Protein 4F8Y (pdb70)

CATH classification: 3.40.50.360

Structure (mmCIF, N/CA/C/O backbone):
data_4F8Y
#
_entry.id   4F8Y
#
_cell.length_a   50.614
_cell.length_b   79.413
_cell.length_c   106.502
_cell.angle_alpha   90.00
_cell.angle_beta   90.08
_cell.angle_gamma   90.00
#
_symmetry.space_group_name_H-M   'P 1 21 1'
#
loop_
_entity.id
_entity.type
_entity.pdbx_description
1 polymer 'NADPH Quinone Oxidoreductase'
2 non-polymer 'FLAVIN-ADENINE DINUCLEOTIDE'
3 non-polymer MENADIONE
4 water water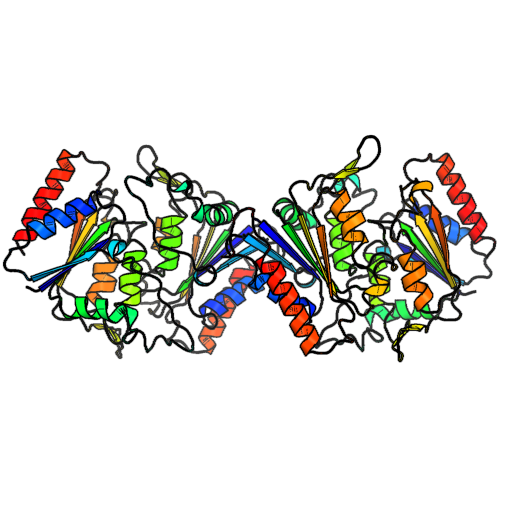
#
loop_
_atom_site.group_PDB
_atom_site.id
_atom_site.type_symbol
_atom_site.label_atom_id
_atom_site.label_alt_id
_atom_site.label_comp_id
_atom_site.label_asym_id
_atom_site.label_entity_id
_atom_site.label_seq_id
_atom_site.pdbx_PDB_ins_code
_atom_site.Cartn_x
_atom_site.Cartn_y
_atom_site.Cartn_z
_atom_site.occupancy
_atom_site.B_iso_or_equiv
_atom_site.auth_seq_id
_atom_site.auth_comp_id
_atom_site.auth_asym_id
_atom_site.auth_atom_id
_atom_site.pdbx_PDB_model_num
ATOM 1 N N . MET A 1 1 ? 17.183 11.247 37.068 1.00 19.86 1 MET A N 1
ATOM 2 C CA . MET A 1 1 ? 17.738 10.544 35.919 1.00 20.77 1 MET A CA 1
ATOM 3 C C . MET A 1 1 ? 16.901 10.795 34.667 1.00 18.31 1 MET A C 1
ATOM 4 O O . MET A 1 1 ? 15.772 11.276 34.754 1.00 17.31 1 MET A O 1
ATOM 9 N N . LYS A 1 2 ? 17.466 10.462 33.508 1.00 18.69 2 LYS A N 1
ATOM 10 C CA . LYS A 1 2 ? 16.839 10.728 32.219 1.00 15.08 2 LYS A CA 1
ATOM 11 C C . LYS A 1 2 ? 16.100 9.488 31.706 1.00 15.85 2 LYS A C 1
ATOM 12 O O . LYS A 1 2 ? 16.698 8.428 31.536 1.00 15.53 2 LYS A O 1
ATOM 18 N N . ILE A 1 3 ? 14.794 9.620 31.485 1.00 13.64 3 ILE A N 1
ATOM 19 C CA . ILE A 1 3 ? 13.964 8.484 31.098 1.00 13.83 3 ILE A CA 1
ATOM 20 C C . ILE A 1 3 ? 13.372 8.680 29.713 1.00 14.89 3 ILE A C 1
ATOM 21 O O . ILE A 1 3 ? 12.659 9.652 29.469 1.00 14.58 3 ILE A O 1
ATOM 26 N N . LEU A 1 4 ? 13.671 7.760 28.803 1.00 13.40 4 LEU A N 1
ATOM 27 C CA . LEU A 1 4 ? 13.050 7.791 27.488 1.00 13.70 4 LEU A CA 1
ATOM 28 C C . LEU A 1 4 ? 11.993 6.690 27.397 1.00 12.82 4 LEU A C 1
ATOM 29 O O . LEU A 1 4 ? 12.313 5.503 27.492 1.00 14.46 4 LEU A O 1
ATOM 34 N N . ILE A 1 5 ? 10.734 7.090 27.242 1.00 13.01 5 ILE A N 1
ATOM 35 C CA . ILE A 1 5 ? 9.655 6.141 26.988 1.00 12.75 5 ILE A CA 1
ATOM 36 C C . ILE A 1 5 ? 9.509 6.017 25.479 1.00 12.68 5 ILE A C 1
ATOM 37 O O . ILE A 1 5 ? 9.203 7.002 24.807 1.00 14.26 5 ILE A O 1
ATOM 42 N N . VAL A 1 6 ? 9.740 4.825 24.937 1.00 12.36 6 VAL A N 1
ATOM 43 C CA . VAL A 1 6 ? 9.440 4.566 23.530 1.00 12.82 6 VAL A CA 1
ATOM 44 C C . VAL A 1 6 ? 8.075 3.875 23.443 1.00 12.18 6 VAL A C 1
ATOM 45 O O . VAL A 1 6 ? 7.909 2.752 23.914 1.00 11.15 6 VAL A O 1
ATOM 49 N N . TYR A 1 7 ? 7.105 4.567 22.848 1.00 11.03 7 TYR A N 1
ATOM 50 C CA . TYR A 1 7 ? 5.709 4.130 22.846 1.00 12.23 7 TYR A CA 1
ATOM 51 C C . TYR A 1 7 ? 5.225 3.764 21.431 1.00 12.28 7 TYR A C 1
ATOM 52 O O . TYR A 1 7 ? 5.462 4.494 20.458 1.00 12.11 7 TYR A O 1
ATOM 61 N N . THR A 1 8 ? 4.545 2.628 21.332 1.00 11.34 8 THR A N 1
ATOM 62 C CA . THR A 1 8 ? 4.197 2.052 20.046 1.00 12.13 8 THR A CA 1
ATOM 63 C C . THR A 1 8 ? 2.740 1.604 20.023 1.00 11.98 8 THR A C 1
ATOM 64 O O . THR A 1 8 ? 2.404 0.537 20.531 1.00 12.27 8 THR A O 1
ATOM 68 N N . HIS A 1 9 ? 1.880 2.430 19.442 1.00 11.53 9 HIS A N 1
ATOM 69 C CA . HIS A 1 9 ? 0.520 2.018 19.148 1.00 11.58 9 HIS A CA 1
ATOM 70 C C . HIS A 1 9 ? -0.130 3.000 18.197 1.00 13.22 9 HIS A C 1
ATOM 71 O O . HIS A 1 9 ? 0.006 4.203 18.366 1.00 14.60 9 HIS A O 1
ATOM 78 N N . PRO A 1 10 ? -0.832 2.491 17.177 1.00 14.96 10 PRO A N 1
ATOM 79 C CA . PRO A 1 10 ? -1.405 3.393 16.174 1.00 16.20 10 PRO A CA 1
ATOM 80 C C . PRO A 1 10 ? -2.636 4.148 16.684 1.00 18.43 10 PRO A C 1
ATOM 81 O O . PRO A 1 10 ? -3.026 5.140 16.064 1.00 19.68 10 PRO A O 1
ATOM 85 N N . ASN A 1 11 ? -3.217 3.687 17.792 1.00 17.28 11 ASN A N 1
ATOM 86 C CA . ASN A 1 11 ? -4.479 4.219 18.317 1.00 17.64 11 ASN A CA 1
ATOM 87 C C . ASN A 1 11 ? -4.310 5.081 19.569 1.00 18.64 11 ASN A C 1
ATOM 88 O O . ASN A 1 11 ? -4.010 4.565 20.651 1.00 18.27 11 ASN A O 1
ATOM 93 N N . PRO A 1 12 ? -4.525 6.402 19.431 1.00 19.65 12 PRO A N 1
ATOM 94 C CA . PRO A 1 12 ? -4.318 7.327 20.548 1.00 17.95 12 PRO A CA 1
ATOM 95 C C . PRO A 1 12 ? -5.299 7.057 21.675 1.00 18.41 12 PRO A C 1
ATOM 96 O O . PRO A 1 12 ? -5.069 7.511 22.793 1.00 21.09 12 PRO A O 1
ATOM 100 N N . THR A 1 13 ? -6.374 6.327 21.389 1.00 18.85 13 THR A N 1
ATOM 101 C CA . THR A 1 13 ? -7.343 5.961 22.426 1.00 18.81 13 THR A CA 1
ATOM 102 C C . THR A 1 13 ? -7.265 4.472 22.825 1.00 18.76 13 THR A C 1
ATOM 103 O O . THR A 1 13 ? -8.199 3.918 23.412 1.00 17.24 13 THR A O 1
ATOM 107 N N . SER A 1 14 ? -6.129 3.843 22.524 1.00 16.26 14 SER A N 1
ATOM 108 C CA . SER A 1 14 ? -5.906 2.438 22.849 1.00 15.85 14 SER A CA 1
ATOM 109 C C . SER A 1 14 ? -5.620 2.244 24.336 1.00 15.48 14 SER A C 1
ATOM 110 O O . SER A 1 14 ? -5.325 3.203 25.055 1.00 15.79 14 SER A O 1
ATOM 113 N N . PHE A 1 15 ? -5.715 0.999 24.791 1.00 14.38 15 PHE A N 1
ATOM 114 C CA . PHE A 1 15 ? -5.331 0.657 26.147 1.00 14.88 15 PHE A CA 1
ATOM 115 C C . PHE A 1 15 ? -3.859 1.013 26.347 1.00 16.39 15 PHE A C 1
ATOM 116 O O . PHE A 1 15 ? -3.485 1.566 27.383 1.00 15.52 15 PHE A O 1
ATOM 124 N N . ASN A 1 16 ? -3.034 0.713 25.343 1.00 16.36 16 ASN A N 1
ATOM 125 C CA . ASN A 1 16 ? -1.606 1.042 25.399 1.00 16.05 16 ASN A CA 1
ATOM 126 C C . ASN A 1 16 ? -1.374 2.520 25.651 1.00 13.96 16 ASN A C 1
ATOM 127 O O . ASN A 1 16 ? -0.476 2.892 26.401 1.00 14.06 16 ASN A O 1
ATOM 132 N N . ALA A 1 17 ? -2.188 3.358 25.015 1.00 15.09 17 ALA A N 1
ATOM 133 C CA . ALA A 1 17 ? -2.162 4.802 25.262 1.00 16.99 17 ALA A CA 1
ATOM 134 C C . ALA A 1 17 ? -2.454 5.134 26.732 1.00 15.95 17 ALA A C 1
ATOM 135 O O . ALA A 1 17 ? -1.897 6.086 27.287 1.00 13.76 17 ALA A O 1
ATOM 137 N N . GLU A 1 18 ? -3.332 4.348 27.353 1.00 16.14 18 GLU A N 1
ATOM 138 C CA . GLU A 1 18 ? -3.652 4.523 28.767 1.00 16.02 18 GLU A CA 1
ATOM 139 C C . GLU A 1 18 ? -2.474 4.106 29.659 1.00 16.14 18 GLU A C 1
ATOM 140 O O . GLU A 1 18 ? -2.223 4.724 30.697 1.00 16.29 18 GLU A O 1
ATOM 146 N N . ILE A 1 19 ? -1.760 3.058 29.252 1.00 14.95 19 ILE A N 1
ATOM 147 C CA . ILE A 1 19 ? -0.544 2.636 29.940 1.00 12.80 19 ILE A CA 1
ATOM 148 C C . ILE A 1 19 ? 0.523 3.725 29.882 1.00 14.56 19 ILE A C 1
ATOM 149 O O . ILE A 1 19 ? 1.161 4.025 30.893 1.00 13.84 19 ILE A O 1
ATOM 154 N N . LEU A 1 20 ? 0.708 4.316 28.699 1.00 14.71 20 LEU A N 1
ATOM 155 C CA . LEU A 1 20 ? 1.622 5.444 28.517 1.00 12.49 20 LEU A CA 1
ATOM 156 C C . LEU A 1 20 ? 1.283 6.571 29.474 1.00 13.63 20 LEU A C 1
ATOM 157 O O . LEU A 1 20 ? 2.155 7.113 30.152 1.00 14.95 20 LEU A O 1
ATOM 162 N N . LYS A 1 21 ? 0.003 6.921 29.520 1.00 14.45 21 LYS A N 1
ATOM 163 C CA . LYS A 1 21 ? -0.491 7.976 30.396 1.00 15.26 21 LYS A CA 1
ATOM 164 C C . LYS A 1 21 ? -0.174 7.673 31.874 1.00 15.60 21 LYS A C 1
ATOM 165 O O . LYS A 1 21 ? 0.261 8.553 32.613 1.00 15.31 21 LYS A O 1
ATOM 169 N N . GLN A 1 22 ? -0.387 6.424 32.289 1.00 15.26 22 GLN A N 1
ATOM 170 C CA . GLN A 1 22 ? -0.061 5.981 33.642 1.00 14.55 22 GLN A CA 1
ATOM 171 C C . GLN A 1 22 ? 1.427 6.129 33.969 1.00 14.58 22 GLN A C 1
ATOM 172 O O . GLN A 1 22 ? 1.797 6.502 35.086 1.00 14.96 22 GLN A O 1
ATOM 178 N N . VAL A 1 23 ? 2.278 5.815 32.999 1.00 14.48 23 VAL A N 1
ATOM 179 C CA . VAL A 1 23 ? 3.723 5.927 33.178 1.00 14.40 23 VAL A CA 1
ATOM 180 C C . VAL A 1 23 ? 4.166 7.395 33.263 1.00 14.80 23 VAL A C 1
ATOM 181 O O . VAL A 1 23 ? 4.855 7.802 34.209 1.00 12.63 23 VAL A O 1
ATOM 185 N N . GLN A 1 24 ? 3.752 8.188 32.280 1.00 15.06 24 GLN A N 1
ATOM 186 C CA . GLN A 1 24 ? 4.102 9.598 32.247 1.00 13.06 24 GLN A CA 1
ATOM 187 C C . GLN A 1 24 ? 3.640 10.285 33.521 1.00 14.90 24 GLN A C 1
ATOM 188 O O . GLN A 1 24 ? 4.388 11.058 34.123 1.00 14.07 24 GLN A O 1
ATOM 194 N N . THR A 1 25 ? 2.416 9.993 33.956 1.00 14.20 25 THR A N 1
ATOM 195 C CA . THR A 1 25 ? 1.878 10.707 35.113 1.00 15.14 25 THR A CA 1
ATOM 196 C C . THR A 1 25 ? 2.484 10.297 36.463 1.00 14.21 25 THR A C 1
ATOM 197 O O . THR A 1 25 ? 2.501 11.096 37.392 1.00 14.92 25 THR A O 1
ATOM 201 N N . ASN A 1 26 ? 3.011 9.076 36.556 1.00 15.53 26 ASN A N 1
ATOM 202 C CA . ASN A 1 26 ? 3.510 8.535 37.831 1.00 14.57 26 ASN A CA 1
ATOM 203 C C . ASN A 1 26 ? 5.033 8.503 38.005 1.00 14.28 26 ASN A C 1
ATOM 204 O O . ASN A 1 26 ? 5.539 8.030 39.025 1.00 13.52 26 ASN A O 1
ATOM 209 N N . LEU A 1 27 ? 5.756 9.018 37.019 1.00 12.90 27 LEU A N 1
ATOM 210 C CA . LEU A 1 27 ? 7.207 9.122 37.126 1.00 14.41 27 LEU A CA 1
ATOM 211 C C . LEU A 1 27 ? 7.567 10.268 38.058 1.00 13.69 27 LEU A C 1
ATOM 212 O O . LEU A 1 27 ? 6.962 11.337 37.993 1.00 13.27 27 LEU A O 1
ATOM 217 N N . SER A 1 28 ? 8.541 10.038 38.934 1.00 13.47 28 SER A N 1
ATOM 218 C CA . SER A 1 28 ? 8.957 11.062 39.886 1.00 13.64 28 SER A CA 1
ATOM 219 C C . SER A 1 28 ? 9.412 12.328 39.159 1.00 14.37 28 SER A C 1
ATOM 220 O O . SER A 1 28 ? 10.028 12.246 38.093 1.00 12.90 28 SER A O 1
ATOM 223 N N . LYS A 1 29 ? 9.109 13.488 39.746 1.00 13.95 29 LYS A N 1
ATOM 224 C CA . LYS A 1 29 ? 9.442 14.786 39.159 1.00 13.30 29 LYS A CA 1
ATOM 225 C C . LYS A 1 29 ? 10.933 15.121 39.214 1.00 14.69 29 LYS A C 1
ATOM 226 O O . LYS A 1 29 ? 11.363 16.136 38.663 1.00 14.01 29 LYS A O 1
ATOM 232 N N . GLU A 1 30 ? 11.717 14.284 39.887 1.00 13.66 30 GLU A N 1
ATOM 233 C CA . GLU A 1 30 ? 13.167 14.448 39.879 1.00 14.35 30 GLU A CA 1
ATOM 234 C C . GLU A 1 30 ? 13.739 13.960 38.551 1.00 15.21 30 GLU A C 1
ATOM 235 O O . GLU A 1 30 ? 14.854 14.335 38.155 1.00 13.33 30 GLU A O 1
ATOM 241 N N . HIS A 1 31 ? 12.965 13.119 37.869 1.00 13.23 31 HIS A N 1
ATOM 242 C CA . HIS A 1 31 ? 13.372 12.578 36.582 1.00 14.24 31 HIS A CA 1
ATOM 243 C C . HIS A 1 31 ? 13.088 13.583 35.461 1.00 15.06 31 HIS A C 1
ATOM 244 O O . HIS A 1 31 ? 12.135 14.373 35.546 1.00 13.68 31 HIS A O 1
ATOM 251 N N . THR A 1 32 ? 13.933 13.562 34.429 1.00 14.25 32 THR A N 1
ATOM 252 C CA . THR A 1 32 ? 13.674 14.281 33.176 1.00 14.33 32 THR A CA 1
ATOM 253 C C . THR A 1 32 ? 13.161 13.259 32.164 1.00 13.28 32 THR A C 1
ATOM 254 O O . THR A 1 32 ? 13.893 12.362 31.774 1.00 13.76 32 THR A O 1
ATOM 258 N N . VAL A 1 33 ? 11.904 13.377 31.754 1.00 12.49 33 VAL A N 1
ATOM 259 C CA . VAL A 1 33 ? 11.274 12.329 30.952 1.00 14.32 33 VAL A CA 1
ATOM 260 C C . VAL A 1 33 ? 10.952 12.797 29.531 1.00 16.34 33 VAL A C 1
ATOM 261 O O . VAL A 1 33 ? 10.342 13.844 29.336 1.00 16.82 33 VAL A O 1
ATOM 265 N N . SER A 1 34 ? 11.362 12.019 28.536 1.00 14.86 34 SER A N 1
ATOM 266 C CA . SER A 1 34 ? 10.989 12.315 27.156 1.00 16.03 34 SER A CA 1
ATOM 267 C C . SER A 1 34 ? 10.290 11.120 26.478 1.00 17.21 34 SER A C 1
ATOM 268 O O . SER A 1 34 ? 10.755 9.976 26.550 1.00 17.14 34 SER A O 1
ATOM 271 N N . THR A 1 35 ? 9.152 11.399 25.847 1.00 15.60 35 THR A N 1
ATOM 272 C CA . THR A 1 35 ? 8.356 10.368 25.191 1.00 15.97 35 THR A CA 1
ATOM 273 C C . THR A 1 35 ? 8.582 10.375 23.672 1.00 15.84 35 THR A C 1
ATOM 274 O O . THR A 1 35 ? 8.526 11.424 23.016 1.00 14.47 35 THR A O 1
ATOM 278 N N . LEU A 1 36 ? 8.857 9.198 23.127 1.00 13.03 36 LEU A N 1
ATOM 279 C CA . LEU A 1 36 ? 8.997 9.031 21.694 1.00 13.53 36 LEU A CA 1
ATOM 280 C C . LEU A 1 36 ? 7.812 8.204 21.172 1.00 13.91 36 LEU A C 1
ATOM 281 O O . LEU A 1 36 ? 7.774 6.974 21.287 1.00 13.89 36 LEU A O 1
ATOM 286 N N . ASP A 1 37 ? 6.822 8.902 20.635 1.00 12.40 37 ASP A N 1
ATOM 287 C CA . ASP A 1 37 ? 5.677 8.258 20.019 1.00 12.95 37 ASP A CA 1
ATOM 288 C C . ASP A 1 37 ? 6.058 7.948 18.567 1.00 14.53 37 ASP A C 1
ATOM 289 O O . ASP A 1 37 ? 6.004 8.825 17.690 1.00 14.36 37 ASP A O 1
ATOM 294 N N . LEU A 1 38 ? 6.482 6.711 18.318 1.00 14.57 38 LEU A N 1
ATOM 295 C CA . LEU A 1 38 ? 6.948 6.333 16.985 1.00 14.58 38 LEU A CA 1
ATOM 296 C C . LEU A 1 38 ? 5.875 6.587 15.913 1.00 14.58 38 LEU A C 1
ATOM 297 O O . LEU A 1 38 ? 6.185 7.025 14.800 1.00 13.85 38 LEU A O 1
ATOM 302 N N . TYR A 1 39 ? 4.614 6.325 16.254 1.00 14.38 39 TYR A N 1
ATOM 303 C CA . TYR A 1 39 ? 3.510 6.521 15.313 1.00 13.84 39 TYR A CA 1
ATOM 304 C C . TYR A 1 39 ? 3.223 7.998 15.044 1.00 14.29 39 TYR A C 1
ATOM 305 O O . TYR A 1 39 ? 2.975 8.398 13.906 1.00 15.84 39 TYR A O 1
ATOM 314 N N . ALA A 1 40 ? 3.253 8.801 16.100 1.00 14.84 40 ALA A N 1
ATOM 315 C CA . ALA A 1 40 ? 3.104 10.250 15.988 1.00 16.15 40 ALA A CA 1
ATOM 316 C C . ALA A 1 40 ? 4.284 10.886 15.261 1.00 15.64 40 ALA A C 1
ATOM 317 O O . ALA A 1 40 ? 4.135 11.943 14.650 1.00 16.04 40 ALA A O 1
ATOM 319 N N . GLU A 1 41 ? 5.449 10.238 15.331 1.00 15.68 41 GLU A N 1
ATOM 320 C CA . GLU A 1 41 ? 6.663 10.710 14.660 1.00 16.34 41 GLU A CA 1
ATOM 321 C C . GLU A 1 41 ? 6.686 10.330 13.184 1.00 17.12 41 GLU A C 1
ATOM 322 O O . GLU A 1 41 ? 7.551 10.793 12.436 1.00 16.74 41 GLU A O 1
ATOM 328 N N . HIS A 1 42 ? 5.727 9.501 12.774 1.00 15.37 42 HIS A N 1
ATOM 329 C CA . HIS A 1 42 ? 5.701 8.925 11.429 1.00 14.88 42 HIS A CA 1
ATOM 330 C C . HIS A 1 42 ? 7.029 8.220 11.150 1.00 16.60 42 HIS A C 1
ATOM 331 O O . HIS A 1 42 ? 7.573 8.300 10.037 1.00 16.90 42 HIS A O 1
ATOM 338 N N . PHE A 1 43 ? 7.551 7.537 12.167 1.00 14.82 43 PHE A N 1
ATOM 339 C CA . PHE A 1 43 ? 8.836 6.853 12.062 1.00 14.30 43 PH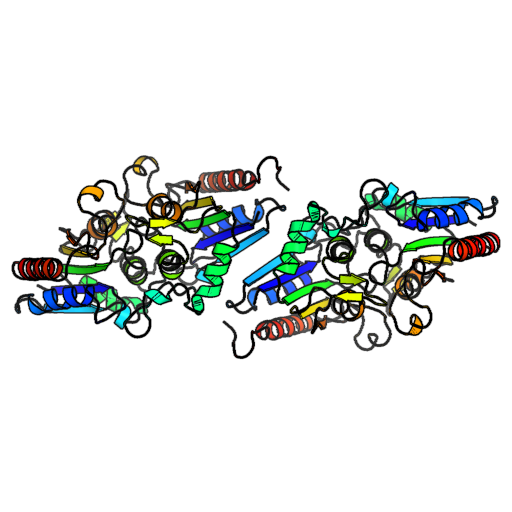E A CA 1
ATOM 340 C C . PHE A 1 43 ? 8.857 5.870 10.892 1.00 15.28 43 PHE A C 1
ATOM 341 O O . PHE A 1 43 ? 7.945 5.051 10.725 1.00 14.29 43 PHE A O 1
ATOM 349 N N . ASP A 1 44 ? 9.904 5.986 10.078 1.00 16.50 44 ASP A N 1
ATOM 350 C CA . ASP A 1 44 ? 10.156 5.083 8.961 1.00 13.83 44 ASP A CA 1
ATOM 351 C C . ASP A 1 44 ? 11.028 3.922 9.449 1.00 13.58 44 ASP A C 1
ATOM 352 O O . ASP A 1 44 ? 12.234 4.096 9.653 1.00 12.35 44 ASP A O 1
ATOM 357 N N . PRO A 1 45 ? 10.419 2.733 9.639 1.00 12.23 45 PRO A N 1
ATOM 358 C CA . PRO A 1 45 ? 11.127 1.588 10.212 1.00 11.96 45 PRO A CA 1
ATOM 359 C C . PRO A 1 45 ? 11.936 0.780 9.194 1.00 12.16 45 PRO A C 1
ATOM 360 O O . PRO A 1 45 ? 12.484 -0.256 9.572 1.00 11.09 45 PRO A O 1
ATOM 364 N N . VAL A 1 46 ? 12.015 1.234 7.942 1.00 12.61 46 VAL A N 1
ATOM 365 C CA . VAL A 1 46 ? 12.684 0.458 6.882 1.00 13.06 46 VAL A CA 1
ATOM 366 C C . VAL A 1 46 ? 14.185 0.770 6.741 1.00 11.67 46 VAL A C 1
ATOM 367 O O . VAL A 1 46 ? 14.567 1.790 6.178 1.00 12.04 46 VAL A O 1
ATOM 371 N N . LEU A 1 47 ? 15.021 -0.123 7.260 1.00 10.49 47 LEU A N 1
ATOM 372 C CA . LEU A 1 47 ? 16.473 0.031 7.206 1.00 12.12 47 LEU A CA 1
ATOM 373 C C . LEU A 1 47 ? 17.007 -0.152 5.780 1.00 15.72 47 LEU A C 1
ATOM 374 O O . LEU A 1 47 ? 16.795 -1.195 5.145 1.00 16.58 47 LEU A O 1
ATOM 379 N N . GLN A 1 48 ? 17.712 0.857 5.280 1.00 15.73 48 GLN A N 1
ATOM 380 C CA . GLN A 1 48 ? 18.255 0.808 3.928 1.00 15.87 48 GLN A CA 1
ATOM 381 C C . GLN A 1 48 ? 19.771 0.736 3.951 1.00 15.33 48 GLN A C 1
ATOM 382 O O . GLN A 1 48 ? 20.426 1.495 4.657 1.00 15.02 48 GLN A O 1
ATOM 388 N N . PHE A 1 49 ? 20.320 -0.195 3.184 1.00 15.69 49 PHE A N 1
ATOM 389 C CA . PHE A 1 49 ? 21.738 -0.185 2.875 1.00 15.31 49 PHE A CA 1
ATOM 390 C C . PHE A 1 49 ? 22.006 -0.937 1.576 1.00 19.40 49 PHE A C 1
ATOM 391 O O . PHE A 1 49 ? 21.188 -1.760 1.127 1.00 15.08 49 PHE A O 1
ATOM 399 N N . ASN A 1 50 ? 23.142 -0.611 0.967 1.00 20.36 50 ASN A N 1
ATOM 400 C CA . ASN A 1 50 ? 23.501 -1.120 -0.343 1.00 19.37 50 ASN A CA 1
ATOM 401 C C . ASN A 1 50 ? 24.903 -0.662 -0.668 1.00 21.67 50 ASN A C 1
ATOM 402 O O . ASN A 1 50 ? 25.604 -0.157 0.206 1.00 20.93 50 ASN A O 1
ATOM 407 N N . GLU A 1 51 ? 25.300 -0.825 -1.926 1.00 23.22 51 GLU A N 1
ATOM 408 C CA . GLU A 1 51 ? 26.639 -0.450 -2.374 1.00 23.97 51 GLU A CA 1
ATOM 409 C C . GLU A 1 51 ? 26.910 1.038 -2.206 1.00 23.24 51 GLU A C 1
ATOM 410 O O . GLU A 1 51 ? 27.984 1.451 -1.762 1.00 24.33 51 GLU A O 1
ATOM 416 N N . THR A 1 52 ? 25.916 1.835 -2.572 1.00 25.97 52 THR A N 1
ATOM 417 C CA . THR A 1 52 ? 25.981 3.282 -2.473 1.00 25.16 52 THR A CA 1
ATOM 418 C C . THR A 1 52 ? 26.037 3.733 -1.021 1.00 27.04 52 THR A C 1
ATOM 419 O O . THR A 1 52 ? 26.932 4.478 -0.621 1.00 27.55 52 THR A O 1
ATOM 423 N N . HIS A 1 53 ? 25.068 3.273 -0.237 1.00 27.47 53 HIS A N 1
ATOM 424 C CA . HIS A 1 53 ? 24.987 3.619 1.172 1.00 22.99 53 HIS A CA 1
ATOM 425 C C . HIS A 1 53 ? 25.315 2.403 2.015 1.00 20.64 53 HIS A C 1
ATOM 426 O O . HIS A 1 53 ? 24.455 1.582 2.331 1.00 19.02 53 HIS A O 1
ATOM 433 N N . LYS A 1 54 ? 26.592 2.304 2.359 1.00 21.00 54 LYS A N 1
ATOM 434 C CA . LYS A 1 54 ? 27.147 1.109 2.961 1.00 21.72 54 LYS A CA 1
ATOM 435 C C . LYS A 1 54 ? 26.602 0.888 4.359 1.00 20.34 54 LYS A C 1
ATOM 436 O O . LYS A 1 54 ? 26.249 1.836 5.065 1.00 20.85 54 LYS A O 1
ATOM 438 N N . ARG A 1 55 ? 26.530 -0.381 4.741 1.00 20.71 55 ARG A N 1
ATOM 439 C CA . ARG A 1 55 ? 26.111 -0.778 6.070 1.00 18.50 55 ARG A CA 1
ATOM 440 C C . ARG A 1 55 ? 27.072 -0.187 7.097 1.00 19.69 55 ARG A C 1
ATOM 441 O O . ARG A 1 55 ? 26.684 0.122 8.228 1.00 21.21 55 ARG A O 1
ATOM 449 N N . ARG A 1 56 ? 28.325 -0.015 6.689 1.00 18.26 56 ARG A N 1
ATOM 450 C CA . ARG A 1 56 ? 29.357 0.522 7.571 1.00 18.93 56 ARG A CA 1
ATOM 451 C C . ARG A 1 56 ? 29.018 1.915 8.107 1.00 19.23 56 ARG A C 1
ATOM 452 O O . ARG A 1 56 ? 29.512 2.323 9.164 1.00 20.07 56 ARG A O 1
ATOM 454 N N . ASP A 1 57 ? 28.168 2.632 7.374 1.00 19.62 57 ASP A N 1
ATOM 455 C CA . ASP A 1 57 ? 27.906 4.050 7.631 1.00 20.04 57 ASP A CA 1
ATOM 456 C C . ASP A 1 57 ? 26.595 4.304 8.362 1.00 17.82 57 ASP A C 1
ATOM 457 O O . ASP A 1 57 ? 26.203 5.450 8.547 1.00 19.69 57 ASP A O 1
ATOM 462 N N . LEU A 1 58 ? 25.922 3.239 8.782 1.00 18.95 58 LEU A N 1
ATOM 463 C CA . LEU A 1 58 ? 24.572 3.358 9.330 1.00 17.47 58 LEU A CA 1
ATOM 464 C C . LEU A 1 58 ? 24.546 4.234 10.579 1.00 14.22 58 LEU A C 1
ATOM 465 O O . LEU A 1 58 ? 23.632 5.029 10.764 1.00 12.81 58 LEU A O 1
ATOM 470 N N . ALA A 1 59 ? 25.576 4.109 11.410 1.00 17.69 59 ALA A N 1
ATOM 471 C CA . ALA A 1 59 ? 25.684 4.894 12.640 1.00 16.70 59 ALA A CA 1
ATOM 472 C C . ALA A 1 59 ? 25.901 6.371 12.336 1.00 16.70 59 ALA A C 1
ATOM 473 O O . ALA A 1 59 ? 26.036 7.189 13.244 1.00 19.08 59 ALA A O 1
ATOM 475 N N . LYS A 1 60 ? 25.939 6.709 11.053 1.00 17.01 60 LYS A N 1
ATOM 476 C CA . LYS A 1 60 ? 26.038 8.102 10.650 1.00 17.77 60 LYS A CA 1
ATOM 477 C C . LYS A 1 60 ? 24.896 8.523 9.704 1.00 18.58 60 LYS A C 1
ATOM 478 O O . LYS A 1 60 ? 24.976 9.565 9.050 1.00 18.43 60 LYS A O 1
ATOM 482 N N . VAL A 1 61 ? 23.830 7.722 9.637 1.00 16.47 61 VAL A N 1
ATOM 483 C CA . VAL A 1 61 ? 22.675 8.076 8.809 1.00 15.25 61 VAL A CA 1
ATOM 484 C C . VAL A 1 61 ? 21.962 9.288 9.417 1.00 15.60 61 VAL A C 1
ATOM 485 O O . VAL A 1 61 ? 21.730 9.340 10.626 1.00 15.17 61 VAL A O 1
ATOM 489 N N . ALA A 1 62 ? 21.628 10.265 8.576 1.00 14.53 62 ALA A N 1
ATOM 490 C CA . ALA A 1 62 ? 21.103 11.555 9.044 1.00 16.83 62 ALA A CA 1
ATOM 491 C C . ALA A 1 62 ? 19.742 11.511 9.753 1.00 15.09 62 ALA A C 1
ATOM 492 O O . ALA A 1 62 ? 19.590 12.044 10.853 1.00 14.23 62 ALA A O 1
ATOM 494 N N . GLU A 1 63 ? 18.754 10.902 9.100 1.00 16.56 63 GLU A N 1
ATOM 495 C CA . GLU A 1 63 ? 17.376 10.867 9.593 1.00 15.01 63 GLU A CA 1
ATOM 496 C C . GLU A 1 63 ? 17.272 10.250 10.992 1.00 15.17 63 GLU A C 1
ATOM 497 O O . GLU A 1 63 ? 16.364 10.579 11.771 1.00 16.66 63 GLU A O 1
ATOM 503 N N . MET A 1 64 ? 18.218 9.370 11.307 1.00 15.03 64 MET A N 1
ATOM 504 C CA . MET A 1 64 ? 18.189 8.625 12.563 1.00 15.30 64 MET A CA 1
ATOM 505 C C . MET A 1 64 ? 18.980 9.296 13.673 1.00 14.63 64 MET A C 1
ATOM 506 O O . MET A 1 64 ? 19.029 8.786 14.796 1.00 12.66 64 MET A O 1
ATOM 511 N N . GLU A 1 65 ? 19.591 10.440 13.367 1.00 15.04 65 GLU A N 1
ATOM 512 C CA . GLU A 1 65 ? 20.423 11.107 14.354 1.00 14.99 65 GLU A CA 1
ATOM 513 C C . GLU A 1 65 ? 19.624 11.563 15.571 1.00 16.77 65 GLU A C 1
ATOM 514 O O . GLU A 1 65 ? 20.103 11.474 16.709 1.00 17.72 65 GLU A O 1
ATOM 520 N N . LYS A 1 66 ? 18.415 12.061 15.324 1.00 15.38 66 LYS A N 1
ATOM 521 C CA . LYS A 1 66 ? 17.508 12.459 16.391 1.00 15.46 66 LYS A CA 1
ATOM 522 C C . LYS A 1 66 ? 17.322 11.309 17.382 1.00 15.54 66 LYS A C 1
ATOM 523 O O . LYS A 1 66 ? 17.308 11.506 18.610 1.00 14.62 66 LYS A O 1
ATOM 529 N N . TYR A 1 67 ? 17.195 10.105 16.833 1.00 15.22 67 TYR A N 1
ATOM 530 C CA . TYR A 1 67 ? 16.857 8.926 17.622 1.00 14.86 67 TYR A CA 1
ATOM 531 C C . TYR A 1 67 ? 18.067 8.234 18.262 1.00 15.48 67 TYR A C 1
ATOM 532 O O . TYR A 1 67 ? 17.924 7.597 19.305 1.00 17.65 67 TYR A O 1
ATOM 541 N N . ARG A 1 68 ? 19.252 8.377 17.668 1.00 14.27 68 ARG A N 1
ATOM 542 C CA . ARG A 1 68 ? 20.480 7.953 18.337 1.00 13.54 68 ARG A CA 1
ATOM 543 C C . ARG A 1 68 ? 20.723 8.826 19.561 1.00 15.97 68 ARG A C 1
ATOM 544 O O . ARG A 1 68 ? 21.042 8.333 20.642 1.00 15.96 68 ARG A O 1
ATOM 552 N N . ASP A 1 69 ? 20.569 10.132 19.384 1.00 16.18 69 ASP A N 1
ATOM 553 C CA . ASP A 1 69 ? 20.848 11.087 20.455 1.00 15.27 69 ASP A CA 1
ATOM 554 C C . ASP A 1 69 ? 19.918 10.918 21.659 1.00 16.85 69 ASP A C 1
ATOM 555 O O . ASP A 1 69 ? 20.336 11.137 22.800 1.00 15.83 69 ASP A O 1
ATOM 560 N N . LEU A 1 70 ? 18.663 10.536 21.404 1.00 16.00 70 LEU A N 1
ATOM 561 C CA . LEU A 1 70 ? 17.703 10.221 22.472 1.00 15.43 70 LEU A CA 1
ATOM 562 C C . LEU A 1 70 ? 18.171 9.005 23.292 1.00 17.47 70 LEU A C 1
ATOM 563 O O . LEU A 1 70 ? 18.182 9.024 24.535 1.00 15.21 70 LEU A O 1
ATOM 568 N N . VAL A 1 71 ? 18.574 7.948 22.591 1.00 16.60 71 VAL A N 1
ATOM 569 C CA . VAL A 1 71 ? 19.107 6.763 23.263 1.00 18.39 71 VAL A CA 1
ATOM 570 C C . VAL A 1 71 ? 20.330 7.088 24.116 1.00 14.79 71 VAL A C 1
ATOM 571 O O . VAL A 1 71 ? 20.411 6.670 25.260 1.00 15.91 71 VAL A O 1
ATOM 575 N N . THR A 1 72 ? 21.266 7.850 23.562 1.00 14.96 72 THR A N 1
ATOM 576 C CA . THR A 1 72 ? 22.486 8.206 24.283 1.00 15.37 72 THR A CA 1
ATOM 577 C C . THR A 1 72 ? 22.180 9.028 25.537 1.00 15.04 72 THR A C 1
ATOM 578 O O . THR A 1 72 ? 22.809 8.858 26.584 1.00 15.84 72 THR A O 1
ATOM 582 N N . TRP A 1 73 ? 21.207 9.917 25.412 1.00 14.30 73 TRP A N 1
ATOM 583 C CA . TRP A 1 73 ? 20.793 10.798 26.497 1.00 16.05 73 TRP A CA 1
ATOM 584 C C . TRP A 1 73 ? 20.188 10.007 27.674 1.00 16.74 73 TRP A C 1
ATOM 585 O O . TRP A 1 73 ? 20.502 10.263 28.838 1.00 14.08 73 TRP A O 1
ATOM 596 N N . ALA A 1 74 ? 19.353 9.021 27.358 1.00 16.23 74 ALA A N 1
ATOM 597 C CA . ALA A 1 74 ? 18.629 8.253 28.372 1.00 13.97 74 ALA A CA 1
ATOM 598 C C . ALA A 1 74 ? 19.517 7.476 29.346 1.00 15.12 74 ALA A C 1
ATOM 599 O O . ALA A 1 74 ? 20.557 6.941 28.971 1.00 16.11 74 ALA A O 1
ATOM 601 N N . ASP A 1 75 ? 19.093 7.432 30.607 1.00 17.03 75 ASP A N 1
ATOM 602 C CA . ASP A 1 75 ? 19.652 6.513 31.595 1.00 16.64 75 ASP A CA 1
ATOM 603 C C . ASP A 1 75 ? 18.743 5.290 31.672 1.00 17.11 75 ASP A C 1
ATOM 604 O O . ASP A 1 75 ? 19.204 4.181 31.952 1.00 17.09 75 ASP A O 1
ATOM 609 N N . HIS A 1 76 ? 17.451 5.505 31.421 1.00 13.93 76 HIS A N 1
ATOM 610 C CA . HIS A 1 76 ? 16.436 4.456 31.546 1.00 14.56 76 HIS A CA 1
ATOM 611 C C . HIS A 1 76 ? 15.408 4.536 30.410 1.00 13.88 76 HIS A C 1
ATOM 612 O O . HIS A 1 76 ? 14.841 5.598 30.145 1.00 13.14 76 HIS A O 1
ATOM 619 N N . LEU A 1 77 ? 15.180 3.410 29.735 1.00 16.25 77 LEU A N 1
ATOM 620 C CA . LEU A 1 77 ? 14.217 3.352 28.634 1.00 14.70 77 LEU A CA 1
ATOM 621 C C . LEU A 1 77 ? 13.019 2.496 29.007 1.00 12.99 77 LEU A C 1
ATOM 622 O O . LEU A 1 77 ? 13.171 1.361 29.452 1.00 13.13 77 LEU A O 1
ATOM 627 N N . ILE A 1 78 ? 11.824 3.043 28.831 1.00 12.43 78 ILE A N 1
ATOM 628 C CA . ILE A 1 78 ? 10.616 2.260 29.043 1.00 12.92 78 ILE A CA 1
ATOM 629 C C . ILE A 1 78 ? 10.006 1.960 27.677 1.00 12.15 78 ILE A C 1
ATOM 630 O O . ILE A 1 78 ? 9.695 2.883 26.929 1.00 14.01 78 ILE A O 1
ATOM 635 N N . PHE A 1 79 ? 9.869 0.681 27.337 1.00 11.55 79 PHE A N 1
ATOM 636 C CA . PHE A 1 79 ? 9.226 0.291 26.082 1.00 12.83 79 PHE A CA 1
ATOM 637 C C . PHE A 1 79 ? 7.773 -0.138 26.318 1.00 14.19 79 PHE A C 1
ATOM 638 O O . PHE A 1 79 ? 7.511 -1.052 27.100 1.00 12.59 79 PHE A O 1
ATOM 646 N N . ILE A 1 80 ? 6.837 0.531 25.644 1.00 13.12 80 ILE A N 1
ATOM 647 C CA . ILE A 1 80 ? 5.415 0.187 25.739 1.00 12.47 80 ILE A CA 1
ATOM 648 C C . ILE A 1 80 ? 4.855 -0.234 24.378 1.00 12.15 80 ILE A C 1
ATOM 649 O O . ILE A 1 80 ? 4.821 0.568 23.445 1.00 13.63 80 ILE A O 1
ATOM 654 N N . PHE A 1 81 ? 4.399 -1.480 24.263 1.00 12.12 81 PHE A N 1
ATOM 655 C CA . PHE A 1 81 ? 3.852 -1.964 22.991 1.00 15.15 81 PHE A CA 1
ATOM 656 C C . PHE A 1 81 ? 2.924 -3.180 23.107 1.00 14.33 81 PHE A C 1
ATOM 657 O O . PHE A 1 81 ? 3.065 -3.979 24.040 1.00 13.27 81 PHE A O 1
ATOM 665 N N . PRO A 1 82 ? 1.973 -3.318 22.153 1.00 15.52 82 PRO A N 1
ATOM 666 C CA . PRO A 1 82 ? 1.193 -4.559 22.037 1.00 14.70 82 PRO A CA 1
ATOM 667 C C . PRO A 1 82 ? 2.038 -5.637 21.376 1.00 14.79 82 PRO A C 1
ATOM 668 O O . PRO A 1 82 ? 2.865 -5.324 20.517 1.00 14.65 82 PRO A O 1
ATOM 672 N N . ILE A 1 83 ? 1.832 -6.887 21.769 1.00 13.69 83 ILE A N 1
ATOM 673 C CA . ILE A 1 83 ? 2.416 -8.003 21.049 1.00 13.95 83 ILE A CA 1
ATOM 674 C C . ILE A 1 83 ? 1.676 -8.181 19.720 1.00 15.51 83 ILE A C 1
ATOM 675 O O . ILE A 1 83 ? 0.462 -8.401 19.713 1.00 16.25 83 ILE A O 1
ATOM 680 N N . TRP A 1 84 ? 2.395 -8.050 18.605 1.00 12.47 84 TRP A N 1
ATOM 681 C CA . TRP A 1 84 ? 1.847 -8.406 17.290 1.00 14.16 84 TRP A CA 1
ATOM 682 C C . TRP A 1 84 ? 2.655 -9.562 16.697 1.00 15.09 84 TRP A C 1
ATOM 683 O O . TRP A 1 84 ? 3.873 -9.455 16.499 1.00 13.03 84 TRP A O 1
ATOM 694 N N . TRP A 1 85 ? 1.977 -10.673 16.424 1.00 14.44 85 TRP A N 1
ATOM 695 C CA . TRP A 1 85 ? 2.652 -11.881 15.949 1.00 14.01 85 TRP A CA 1
ATOM 696 C C . TRP A 1 85 ? 3.910 -12.246 16.756 1.00 14.55 85 TRP A C 1
ATOM 697 O O . TRP A 1 85 ? 5.001 -12.396 16.203 1.00 14.51 85 TRP A O 1
ATOM 708 N N . SER A 1 86 ? 3.721 -12.372 18.074 1.00 16.09 86 SER A N 1
ATOM 709 C CA . SER A 1 86 ? 4.734 -12.850 19.018 1.00 14.32 86 SER A CA 1
ATOM 710 C C . SER A 1 86 ? 5.863 -11.860 19.313 1.00 15.64 86 SER A C 1
ATOM 711 O O . SER A 1 86 ? 6.780 -12.178 20.067 1.00 16.59 86 SER A O 1
ATOM 714 N N . GLY A 1 87 ? 5.805 -10.667 18.723 1.00 13.92 87 GLY A N 1
ATOM 715 C CA . GLY A 1 87 ? 6.858 -9.692 18.930 1.00 14.91 87 GLY A CA 1
ATOM 716 C C . GLY A 1 87 ? 6.503 -8.234 18.705 1.00 13.57 87 GLY A C 1
ATOM 717 O O . GLY A 1 87 ? 5.340 -7.839 18.711 1.00 13.75 87 GLY A O 1
ATOM 718 N N . MET A 1 88 ? 7.532 -7.423 18.508 1.00 13.17 88 MET A N 1
ATOM 719 C CA . MET A 1 88 ? 7.348 -5.991 18.384 1.00 13.11 88 MET A CA 1
ATOM 720 C C . MET A 1 88 ? 6.606 -5.658 17.103 1.00 13.97 88 MET A C 1
ATOM 721 O O . MET A 1 88 ? 6.853 -6.282 16.072 1.00 13.41 88 MET A O 1
ATOM 726 N N . PRO A 1 89 ? 5.683 -4.680 17.166 1.00 14.62 89 PRO A N 1
ATOM 727 C CA . PRO A 1 89 ? 5.086 -4.139 15.942 1.00 14.14 89 PRO A CA 1
ATOM 728 C C . PRO A 1 89 ? 6.191 -3.748 14.961 1.00 13.33 89 PRO A C 1
ATOM 729 O O . PRO A 1 89 ? 7.272 -3.342 15.392 1.00 12.94 89 PRO A O 1
ATOM 733 N N . ALA A 1 90 ? 5.924 -3.882 13.665 1.00 12.05 90 ALA A N 1
ATOM 734 C CA . ALA A 1 90 ? 6.913 -3.581 12.641 1.00 12.19 90 ALA A CA 1
ATOM 735 C C . ALA A 1 90 ? 7.643 -2.251 12.860 1.00 13.45 90 ALA A C 1
ATOM 736 O O . ALA A 1 90 ? 8.862 -2.186 12.667 1.00 11.63 90 ALA A O 1
ATOM 738 N N . ILE A 1 91 ? 6.909 -1.198 13.246 1.00 12.35 91 ILE A N 1
ATOM 739 C CA . ILE A 1 91 ? 7.499 0.143 13.380 1.00 10.59 91 ILE A CA 1
ATOM 740 C C . ILE A 1 91 ? 8.518 0.224 14.518 1.00 11.36 91 ILE A C 1
ATOM 741 O O . ILE A 1 91 ? 9.509 0.949 14.423 1.00 11.08 91 ILE A O 1
ATOM 746 N N . LEU A 1 92 ? 8.275 -0.523 15.594 1.00 12.33 92 LEU A N 1
ATOM 747 C CA . LEU A 1 92 ? 9.232 -0.594 16.700 1.00 12.00 92 LEU A CA 1
ATOM 748 C C . LEU A 1 92 ? 10.404 -1.518 16.359 1.00 12.26 92 LEU A C 1
ATOM 749 O O . LEU A 1 92 ? 11.546 -1.231 16.737 1.00 11.28 92 LEU A O 1
ATOM 754 N N . LYS A 1 93 ? 10.124 -2.625 15.661 1.00 10.94 93 LYS A N 1
ATOM 755 C CA . LYS A 1 93 ? 11.188 -3.513 15.180 1.00 10.56 93 LYS A CA 1
ATOM 756 C C . LYS A 1 93 ? 12.174 -2.747 14.282 1.00 10.95 93 LYS A C 1
ATOM 757 O O . LYS A 1 93 ? 13.385 -2.939 14.363 1.00 11.67 93 LYS A O 1
ATOM 763 N N . GLY A 1 94 ? 11.649 -1.861 13.444 1.00 10.98 94 GLY A N 1
ATOM 764 C CA . GLY A 1 94 ? 12.476 -1.005 12.620 1.00 11.41 94 GLY A CA 1
ATOM 765 C C . GLY A 1 94 ? 13.198 0.070 13.413 1.00 12.13 94 GLY A C 1
ATOM 766 O O . GLY A 1 94 ? 14.267 0.532 13.001 1.00 13.85 94 GLY A O 1
ATOM 767 N N . PHE A 1 95 ? 12.625 0.472 14.543 1.00 11.86 95 PHE A N 1
ATOM 768 C CA . PHE A 1 95 ? 13.308 1.396 15.460 1.00 13.16 95 PHE A CA 1
ATOM 769 C C . PHE A 1 95 ? 14.646 0.798 15.929 1.00 13.07 95 PHE A C 1
ATOM 770 O O . PHE A 1 95 ? 15.686 1.461 15.914 1.00 11.93 95 PHE A O 1
ATOM 778 N N . ILE A 1 96 ? 14.605 -0.470 16.322 1.00 13.67 96 ILE A N 1
ATOM 779 C CA . ILE A 1 96 ? 15.800 -1.229 16.674 1.00 13.33 96 ILE A CA 1
ATOM 780 C C . ILE A 1 96 ? 16.747 -1.398 15.489 1.00 12.41 96 ILE A C 1
ATOM 781 O O . ILE A 1 96 ? 17.927 -1.082 15.595 1.00 12.91 96 ILE A O 1
ATOM 786 N N . ASP A 1 97 ? 16.226 -1.904 14.370 1.00 13.69 97 ASP A N 1
ATOM 787 C CA . ASP A 1 97 ? 17.017 -2.109 13.158 1.00 12.22 97 ASP A CA 1
ATOM 788 C C . ASP A 1 97 ? 17.802 -0.858 12.766 1.00 13.76 97 ASP A C 1
ATOM 789 O O . ASP A 1 97 ? 18.988 -0.929 12.447 1.00 13.37 97 ASP A O 1
ATOM 794 N N . ARG A 1 98 ? 17.135 0.289 12.763 1.00 12.21 98 ARG A N 1
ATOM 795 C CA . ARG A 1 98 ? 17.749 1.495 12.217 1.00 13.29 98 ARG A CA 1
ATOM 796 C C . ARG A 1 98 ? 18.583 2.288 13.219 1.00 13.80 98 ARG A C 1
ATOM 797 O O . ARG A 1 98 ? 19.577 2.908 12.841 1.00 14.69 98 ARG A O 1
ATOM 805 N N . VAL A 1 99 ? 18.183 2.254 14.489 1.00 14.46 99 VAL A N 1
ATOM 806 C CA . VAL A 1 99 ? 18.841 3.028 15.545 1.00 15.44 99 VAL A CA 1
ATOM 807 C C . VAL A 1 99 ? 19.929 2.245 16.318 1.00 15.69 99 VAL A C 1
ATOM 808 O O . VAL A 1 99 ? 21.029 2.756 16.562 1.00 16.62 99 VAL A O 1
ATOM 812 N N . PHE A 1 100 ? 19.621 1.013 16.709 1.00 14.48 100 PHE A N 1
ATOM 813 C CA . PHE A 1 100 ? 20.583 0.197 17.439 1.00 14.42 100 PHE A CA 1
ATOM 814 C C . PHE A 1 100 ? 21.556 -0.470 16.470 1.00 14.73 100 PHE A C 1
ATOM 815 O O . PHE A 1 100 ? 21.535 -1.686 16.293 1.00 14.83 100 PHE A O 1
ATOM 823 N N . VAL A 1 101 ? 22.414 0.337 15.849 1.00 14.56 101 VAL A N 1
ATOM 824 C CA . VAL A 1 101 ? 23.275 -0.143 14.768 1.00 14.88 101 VAL A CA 1
ATOM 825 C C . VAL A 1 101 ? 24.722 -0.374 15.219 1.00 15.57 101 VAL A C 1
ATOM 826 O O . VAL A 1 101 ? 25.142 0.114 16.260 1.00 15.86 101 VAL A O 1
ATOM 830 N N . ALA A 1 102 ? 25.477 -1.137 14.438 1.00 17.49 102 ALA A N 1
ATOM 831 C CA . ALA A 1 102 ? 26.883 -1.363 14.747 1.00 16.12 102 ALA A CA 1
ATOM 832 C C . ALA A 1 102 ? 27.624 -0.038 14.764 1.00 16.21 102 ALA A C 1
ATOM 833 O O . ALA A 1 102 ? 27.431 0.800 13.890 1.00 17.10 102 ALA A O 1
ATOM 835 N N . ASP A 1 103 ? 28.459 0.139 15.781 1.00 18.96 103 ASP A N 1
ATOM 836 C CA . ASP A 1 103 ? 29.210 1.371 16.000 1.00 18.91 103 ASP A CA 1
ATOM 837 C C . ASP A 1 103 ? 28.401 2.439 16.719 1.00 18.71 103 ASP A C 1
ATOM 838 O O . ASP A 1 103 ? 28.860 3.563 16.904 1.00 19.68 103 ASP A O 1
ATOM 843 N N . PHE A 1 104 ? 27.192 2.081 17.121 1.00 16.25 104 PHE A N 1
ATOM 844 C CA . PHE A 1 104 ? 26.447 2.918 18.041 1.00 16.26 104 PHE A CA 1
ATOM 845 C C . PHE A 1 104 ? 25.997 2.116 19.259 1.00 16.13 104 PHE A C 1
ATOM 846 O O . PHE A 1 104 ? 26.416 2.390 20.390 1.00 16.02 104 PHE A O 1
ATOM 854 N N . ALA A 1 105 ? 25.154 1.118 19.017 1.00 15.86 105 ALA A N 1
ATOM 855 C CA . ALA A 1 105 ? 24.557 0.339 20.097 1.00 16.79 105 ALA A CA 1
ATOM 856 C C . ALA A 1 105 ? 25.463 -0.798 20.547 1.00 17.96 105 ALA A C 1
ATOM 857 O O . ALA A 1 105 ? 25.421 -1.211 21.705 1.00 17.86 105 ALA A O 1
ATOM 859 N N . TYR A 1 106 ? 26.285 -1.288 19.626 1.00 16.72 106 TYR A N 1
ATOM 860 C CA . TYR A 1 106 ? 27.159 -2.419 19.886 1.00 18.27 106 TYR A CA 1
ATOM 861 C C . TYR A 1 106 ? 28.324 -2.403 18.892 1.00 19.70 106 TYR A C 1
ATOM 862 O O . TYR A 1 106 ? 28.358 -1.597 17.967 1.00 18.45 106 TYR A O 1
ATOM 871 N N . SER A 1 107 ? 29.282 -3.297 19.096 1.00 20.42 107 SER A N 1
ATOM 872 C CA . SER A 1 107 ? 30.349 -3.514 18.132 1.00 23.61 107 SER A CA 1
ATOM 873 C C . SER A 1 107 ? 30.905 -4.913 18.343 1.00 25.69 107 SER A C 1
ATOM 874 O O . SER A 1 107 ? 30.409 -5.678 19.172 1.00 22.64 107 SER A O 1
ATOM 877 N N . TYR A 1 108 ? 31.939 -5.263 17.599 1.00 28.90 108 TYR A N 1
ATOM 878 C CA . TYR A 1 108 ? 32.362 -6.649 17.609 1.00 30.68 108 TYR A CA 1
ATOM 879 C C . TYR A 1 108 ? 33.590 -6.931 18.483 1.00 33.05 108 TYR A C 1
ATOM 880 O O . TYR A 1 108 ? 34.677 -6.381 18.264 1.00 36.20 108 TYR A O 1
ATOM 889 N N . LYS A 1 109 ? 33.385 -7.769 19.499 1.00 33.91 109 LYS A N 1
ATOM 890 C CA . LYS A 1 109 ? 34.489 -8.358 20.245 1.00 38.46 109 LYS A CA 1
ATOM 891 C C . LYS A 1 109 ? 35.303 -9.237 19.291 1.00 40.84 109 LYS A C 1
ATOM 892 O O . LYS A 1 109 ? 34.816 -9.621 18.224 1.00 40.22 109 LYS A O 1
ATOM 898 N N . LYS A 1 110 ? 36.542 -9.550 19.662 1.00 41.97 110 LYS A N 1
ATOM 899 C CA . LYS A 1 110 ? 37.342 -10.456 18.850 1.00 40.27 110 LYS A CA 1
ATOM 900 C C . LYS A 1 110 ? 36.476 -11.659 18.507 1.00 40.82 110 LYS A C 1
ATOM 901 O O . LYS A 1 110 ? 36.550 -12.203 17.398 1.00 38.95 110 LYS A O 1
ATOM 903 N N . VAL A 1 111 ? 35.628 -12.043 19.461 1.00 44.02 111 VAL A N 1
ATOM 904 C CA . VAL A 1 111 ? 34.777 -13.222 19.320 1.00 43.79 111 VAL A CA 1
ATOM 905 C C . VAL A 1 111 ? 33.290 -12.912 19.065 1.00 41.56 111 VAL A C 1
ATOM 906 O O . VAL A 1 111 ? 32.743 -13.336 18.048 1.00 39.16 111 VAL A O 1
ATOM 910 N N . GLY A 1 112 ? 32.644 -12.175 19.971 1.00 40.11 112 GLY A N 1
ATOM 911 C CA . GLY A 1 112 ? 31.210 -11.920 19.863 1.00 38.34 112 GLY A CA 1
ATOM 912 C C . GLY A 1 112 ? 30.792 -10.468 19.654 1.00 32.67 112 GLY A C 1
ATOM 913 O O . GLY A 1 112 ? 31.179 -9.834 18.673 1.00 31.65 112 GLY A O 1
ATOM 914 N N . LEU A 1 113 ? 29.972 -9.952 20.568 1.00 31.27 113 LEU A N 1
ATOM 915 C CA . LEU A 1 113 ? 29.585 -8.543 20.552 1.00 28.14 113 LEU A CA 1
ATOM 916 C C . LEU A 1 113 ? 30.000 -7.854 21.843 1.00 28.80 113 LEU A C 1
ATOM 917 O O . LEU A 1 113 ? 30.073 -8.477 22.904 1.00 30.08 113 LEU A O 1
ATOM 922 N N . GLU A 1 114 ? 30.250 -6.555 21.734 1.00 28.22 114 GLU A N 1
ATOM 923 C CA . GLU A 1 114 ? 30.498 -5.687 22.875 1.00 25.09 114 GLU A CA 1
ATOM 924 C C . GLU A 1 114 ? 29.394 -4.634 22.915 1.00 22.19 114 GLU A C 1
ATOM 925 O O . GLU A 1 114 ? 29.266 -3.850 21.984 1.00 23.91 114 GLU A O 1
ATOM 931 N N . GLY A 1 115 ? 28.590 -4.610 23.971 1.00 21.34 115 GLY A N 1
ATOM 932 C CA . GLY A 1 115 ? 27.563 -3.587 24.097 1.00 18.56 115 GLY A CA 1
ATOM 933 C C . GLY A 1 115 ? 28.144 -2.205 24.356 1.00 18.04 115 GLY A C 1
ATOM 934 O O . GLY A 1 115 ? 29.110 -2.066 25.109 1.00 20.61 115 GLY A O 1
ATOM 935 N N . HIS A 1 116 ? 27.551 -1.180 23.746 1.00 16.63 116 HIS A N 1
ATOM 936 C CA . HIS A 1 116 ? 28.009 0.207 23.912 1.00 19.46 116 HIS A CA 1
ATOM 937 C C . HIS A 1 116 ? 27.041 1.095 24.702 1.00 19.22 116 HIS A C 1
ATOM 938 O O . HIS A 1 116 ? 27.298 2.288 24.887 1.00 18.54 116 HIS A O 1
ATOM 945 N N . LEU A 1 117 ? 25.936 0.513 25.161 1.00 18.63 117 LEU A N 1
ATOM 946 C CA . LEU A 1 117 ? 24.901 1.268 25.860 1.00 17.72 117 LEU A CA 1
ATOM 947 C C . LEU A 1 117 ? 24.908 0.984 27.358 1.00 17.06 117 LEU A C 1
ATOM 948 O O . LEU A 1 117 ? 23.869 0.999 28.011 1.00 16.57 117 LEU A O 1
ATOM 953 N N . GLN A 1 118 ? 26.100 0.726 27.888 1.00 18.88 118 GLN A N 1
ATOM 954 C CA . GLN A 1 118 ? 26.316 0.556 29.325 1.00 18.62 118 GLN A CA 1
ATOM 955 C C . GLN A 1 118 ? 25.865 1.785 30.110 1.00 15.41 118 GLN A C 1
ATOM 956 O O . GLN A 1 118 ? 25.903 2.903 29.606 1.00 15.54 118 GLN A O 1
ATOM 962 N N . GLY A 1 119 ? 25.430 1.568 31.347 1.00 17.52 119 GLY A N 1
ATOM 963 C CA . GLY A 1 119 ? 24.955 2.649 32.194 1.00 15.30 119 GLY A CA 1
ATOM 964 C C . GLY A 1 119 ? 23.464 2.875 32.050 1.00 16.76 119 GLY A C 1
ATOM 965 O O . GLY A 1 119 ? 22.892 3.756 32.692 1.00 16.86 119 GLY A O 1
ATOM 966 N N . LYS A 1 120 ? 22.832 2.076 31.196 1.00 17.25 120 LYS A N 1
ATOM 967 C CA . LYS A 1 120 ? 21.399 2.178 30.976 1.00 14.81 120 LYS A CA 1
ATOM 968 C C . LYS A 1 120 ? 20.660 0.945 31.473 1.00 14.70 120 LYS A C 1
ATOM 969 O O . LYS A 1 120 ? 21.209 -0.152 31.505 1.00 15.42 120 LYS A O 1
ATOM 975 N N . SER A 1 121 ? 19.414 1.154 31.880 1.00 15.01 121 SER A N 1
ATOM 976 C CA . SER A 1 121 ? 18.502 0.078 32.253 1.00 15.74 121 SER A CA 1
ATOM 977 C C . SER A 1 121 ? 17.203 0.245 31.472 1.00 12.92 121 SER A C 1
ATOM 978 O O . SER A 1 121 ? 17.033 1.217 30.743 1.00 13.40 121 SER A O 1
ATOM 981 N N . ALA A 1 122 ? 16.288 -0.702 31.607 1.00 13.31 122 ALA A N 1
ATOM 982 C CA . ALA A 1 122 ? 15.061 -0.635 30.822 1.00 14.41 122 ALA A CA 1
ATOM 983 C C . ALA A 1 122 ? 13.879 -1.327 31.477 1.00 12.93 122 ALA A C 1
ATOM 984 O O . ALA A 1 122 ? 14.035 -2.168 32.355 1.00 15.23 122 ALA A O 1
ATOM 986 N N . TRP A 1 123 ? 12.691 -0.955 31.026 1.00 12.34 123 TRP A N 1
ATOM 987 C CA . TRP A 1 123 ? 11.459 -1.584 31.454 1.00 12.86 123 TRP A CA 1
ATOM 988 C C . TRP A 1 123 ? 10.672 -1.811 30.182 1.00 14.06 123 TRP A C 1
ATOM 989 O O . TRP A 1 123 ? 10.516 -0.898 29.373 1.00 14.08 123 TRP A O 1
ATOM 1000 N N . ILE A 1 124 ? 10.217 -3.040 29.979 1.00 13.66 124 ILE A N 1
ATOM 1001 C CA . ILE A 1 124 ? 9.392 -3.359 28.829 1.00 13.56 124 ILE A CA 1
ATOM 1002 C C . ILE A 1 124 ? 7.987 -3.664 29.329 1.00 13.92 124 ILE A C 1
ATOM 1003 O O . ILE A 1 124 ? 7.799 -4.536 30.183 1.00 15.10 124 ILE A O 1
ATOM 1008 N N . ILE A 1 125 ? 7.008 -2.919 28.824 1.00 14.58 125 ILE A N 1
ATOM 1009 C CA . ILE A 1 125 ? 5.610 -3.171 29.161 1.00 16.19 125 ILE A CA 1
ATOM 1010 C C . ILE A 1 125 ? 4.844 -3.702 27.947 1.00 13.11 125 ILE A C 1
ATOM 1011 O O . ILE A 1 125 ? 4.672 -3.001 26.951 1.00 11.82 125 ILE A O 1
ATOM 1016 N N . THR A 1 126 ? 4.398 -4.949 28.052 1.00 13.85 126 THR A N 1
ATOM 1017 C CA . THR A 1 126 ? 3.719 -5.621 26.955 1.00 16.67 126 THR A CA 1
ATOM 1018 C C . THR A 1 126 ? 2.247 -5.885 27.269 1.00 17.02 126 THR A C 1
ATOM 1019 O O . THR A 1 126 ? 1.860 -6.051 28.428 1.00 16.24 126 THR A O 1
ATOM 1023 N N . THR A 1 127 ? 1.438 -5.914 26.216 1.00 17.70 127 THR A N 1
ATOM 1024 C CA . THR A 1 127 ? 0.057 -6.366 26.293 1.00 16.17 127 THR A CA 1
ATOM 1025 C C . THR A 1 127 ? -0.154 -7.493 25.263 1.00 16.22 127 THR A C 1
ATOM 1026 O O . THR A 1 127 ? 0.439 -7.478 24.190 1.00 15.96 127 THR A O 1
ATOM 1030 N N . HIS A 1 128 ? -0.973 -8.483 25.602 1.00 17.76 128 HIS A N 1
ATOM 1031 C CA . HIS A 1 128 ? -1.347 -9.533 24.647 1.00 16.42 128 HIS A CA 1
ATOM 1032 C C . HIS A 1 128 ? -2.506 -10.394 25.176 1.00 17.44 128 HIS A C 1
ATOM 1033 O O . HIS A 1 128 ? -2.944 -10.218 26.311 1.00 17.77 128 HIS A O 1
ATOM 1040 N N . ASN A 1 129 ? -2.994 -11.318 24.349 1.00 17.66 129 ASN A N 1
ATOM 1041 C CA . ASN A 1 129 ? -4.159 -12.147 24.682 1.00 17.89 129 ASN A CA 1
ATOM 1042 C C . ASN A 1 129 ? -3.852 -13.584 25.111 1.00 18.06 129 ASN A C 1
ATOM 1043 O O . ASN A 1 129 ? -4.772 -14.388 25.283 1.00 18.18 129 ASN A O 1
ATOM 1048 N N . THR A 1 130 ? -2.569 -13.899 25.279 1.00 18.51 130 THR A N 1
ATOM 1049 C CA . THR A 1 130 ? -2.115 -15.249 25.621 1.00 18.23 130 THR A CA 1
ATOM 1050 C C . THR A 1 130 ? -2.029 -15.422 27.141 1.00 19.85 130 THR A C 1
ATOM 1051 O O . THR A 1 130 ? -1.640 -14.488 27.848 1.00 19.67 130 THR A O 1
ATOM 1055 N N . PRO A 1 131 ? -2.419 -16.611 27.652 1.00 21.12 131 PRO A N 1
ATOM 1056 C CA . PRO A 1 131 ? -2.314 -16.934 29.084 1.00 20.16 131 PRO A CA 1
ATOM 1057 C C . PRO A 1 131 ? -0.886 -16.831 29.619 1.00 18.09 131 PRO A C 1
ATOM 1058 O O . PRO A 1 131 ? 0.058 -17.150 28.918 1.00 17.41 131 PRO A O 1
ATOM 1062 N N . SER A 1 132 ? -0.736 -16.393 30.861 1.00 19.20 132 SER A N 1
ATOM 1063 C CA . SER A 1 132 ? 0.594 -16.153 31.416 1.00 21.22 132 SER A CA 1
ATOM 1064 C C . SER A 1 132 ? 1.399 -17.433 31.614 1.00 20.98 132 SER A C 1
ATOM 1065 O O . SER A 1 132 ? 2.634 -17.402 31.615 1.00 20.86 132 SER A O 1
ATOM 1068 N N . PHE A 1 133 ? 0.706 -18.554 31.790 1.00 22.32 133 PHE A N 1
ATOM 1069 C CA . PHE A 1 133 ? 1.405 -19.819 31.998 1.00 22.46 133 PHE A CA 1
ATOM 1070 C C . PHE A 1 133 ? 2.189 -20.205 30.751 1.00 23.37 133 PHE A C 1
ATOM 1071 O O . PHE A 1 133 ? 3.207 -20.902 30.832 1.00 25.23 133 PHE A O 1
ATOM 1079 N N . ALA A 1 134 ? 1.725 -19.722 29.601 1.00 22.30 134 ALA A N 1
ATOM 1080 C CA . ALA A 1 134 ? 2.312 -20.080 28.318 1.00 20.34 134 ALA A CA 1
ATOM 1081 C C . ALA A 1 134 ? 3.588 -19.297 28.056 1.00 21.00 134 ALA A C 1
ATOM 1082 O O . ALA A 1 134 ? 4.349 -19.627 27.150 1.00 22.50 134 ALA A O 1
ATOM 1084 N N . MET A 1 135 ? 3.824 -18.267 28.861 1.00 21.31 135 MET A N 1
ATOM 1085 C CA . MET A 1 135 ? 4.923 -17.336 28.613 1.00 19.46 135 MET A CA 1
ATOM 1086 C C . MET A 1 135 ? 6.320 -17.973 28.603 1.00 21.67 135 MET A C 1
ATOM 1087 O O . MET A 1 135 ? 7.137 -17.651 27.743 1.00 20.66 135 MET A O 1
ATOM 1092 N N . PRO A 1 136 ? 6.608 -18.870 29.564 1.00 22.31 136 PRO A N 1
ATOM 1093 C CA . PRO A 1 136 ? 7.908 -19.553 29.507 1.00 23.06 136 PRO A CA 1
ATOM 1094 C C . PRO A 1 136 ? 8.115 -20.401 28.238 1.00 21.93 136 PRO A C 1
ATOM 1095 O O . PRO A 1 136 ? 9.231 -20.857 27.993 1.00 24.72 136 PRO A O 1
ATOM 1099 N N . PHE A 1 137 ? 7.071 -20.594 27.438 1.00 23.08 137 PHE A N 1
ATOM 1100 C CA . PHE A 1 137 ? 7.116 -21.596 26.372 1.00 21.39 137 PHE A CA 1
ATOM 1101 C C . PHE A 1 137 ? 7.024 -21.021 24.966 1.00 21.35 137 PHE A C 1
ATOM 1102 O O . PHE A 1 137 ? 7.521 -21.616 24.010 1.00 21.04 137 PHE A O 1
ATOM 1110 N N . VAL A 1 138 ? 6.382 -19.869 24.836 1.00 19.65 138 VAL A N 1
ATOM 1111 C CA . VAL A 1 138 ? 6.287 -19.218 23.541 1.00 18.08 138 VAL A CA 1
ATOM 1112 C C . VAL A 1 138 ? 7.604 -18.534 23.183 1.00 18.38 138 VAL A C 1
ATOM 1113 O O . VAL A 1 138 ? 8.271 -17.954 24.041 1.00 20.59 138 VAL A O 1
ATOM 1117 N N . GLN A 1 139 ? 7.977 -18.610 21.915 1.00 16.28 139 GLN A N 1
ATOM 1118 C CA . GLN A 1 139 ? 9.089 -17.821 21.401 1.00 16.13 139 GLN A CA 1
ATOM 1119 C C . GLN A 1 139 ? 8.779 -16.329 21.524 1.00 18.27 139 GLN A C 1
ATOM 1120 O O . GLN A 1 139 ? 7.646 -15.894 21.269 1.00 15.28 139 GLN A O 1
ATOM 1126 N N . ASP A 1 140 ? 9.791 -15.559 21.929 1.00 17.36 140 ASP A N 1
ATOM 1127 C CA . ASP A 1 140 ? 9.712 -14.099 22.005 1.00 15.21 140 ASP A CA 1
ATOM 1128 C C . ASP A 1 140 ? 8.677 -13.609 23.030 1.00 16.95 140 ASP A C 1
ATOM 1129 O O . ASP A 1 140 ? 8.855 -13.805 24.238 1.00 17.85 140 ASP A O 1
ATOM 1134 N N . TYR A 1 141 ? 7.600 -12.979 22.563 1.00 16.96 141 TYR A N 1
ATOM 1135 C CA . TYR A 1 141 ? 6.673 -12.283 23.469 1.00 16.62 141 TYR A CA 1
ATOM 1136 C C . TYR A 1 141 ? 7.403 -11.320 24.420 1.00 16.87 141 TYR A C 1
ATOM 1137 O O . TYR A 1 141 ? 7.159 -11.315 25.635 1.00 18.85 141 TYR A O 1
ATOM 1146 N N . GLY A 1 142 ? 8.286 -10.498 23.856 1.00 15.34 142 GLY A N 1
ATOM 1147 C CA . GLY A 1 142 ? 9.055 -9.543 24.637 1.00 14.48 142 GLY A CA 1
ATOM 1148 C C . GLY A 1 142 ? 10.397 -10.071 25.111 1.00 14.95 142 GLY A C 1
ATOM 1149 O O . GLY A 1 142 ? 11.261 -9.291 25.504 1.00 15.41 142 GLY A O 1
ATOM 1150 N N . LYS A 1 143 ? 10.565 -11.393 25.074 1.00 14.90 143 LYS A N 1
ATOM 1151 C CA . LYS A 1 143 ? 11.812 -12.040 25.481 1.00 15.69 143 LYS A CA 1
ATOM 1152 C C . LYS A 1 143 ? 12.984 -11.790 24.520 1.00 13.09 143 LYS A C 1
ATOM 1153 O O . LYS A 1 143 ? 14.132 -11.764 24.947 1.00 15.84 143 LYS A O 1
ATOM 1159 N N . VAL A 1 144 ? 12.708 -11.615 23.233 1.00 12.32 144 VAL A N 1
ATOM 1160 C CA . VAL A 1 144 ? 13.773 -11.274 22.289 1.00 13.71 144 VAL A CA 1
ATOM 1161 C C . VAL A 1 144 ? 14.368 -9.897 22.619 1.00 13.06 144 VAL A C 1
ATOM 1162 O O . VAL A 1 144 ? 15.570 -9.775 22.828 1.00 12.80 144 VAL A O 1
ATOM 1166 N N . LEU A 1 145 ? 13.523 -8.870 22.681 1.00 13.39 145 LEU A N 1
ATOM 1167 C CA . LEU A 1 145 ? 13.954 -7.511 23.039 1.00 13.70 145 LEU A CA 1
ATOM 1168 C C . LEU A 1 145 ? 14.723 -7.445 24.369 1.00 12.74 145 LEU A C 1
ATOM 1169 O O . LEU A 1 145 ? 15.765 -6.806 24.461 1.00 11.81 145 LEU A O 1
ATOM 1174 N N . LYS A 1 146 ? 14.207 -8.103 25.399 1.00 12.78 146 LYS A N 1
ATOM 1175 C CA . LYS A 1 146 ? 14.912 -8.182 26.669 1.00 12.90 146 LYS A CA 1
ATOM 1176 C C . LYS A 1 146 ? 16.241 -8.933 26.585 1.00 14.39 146 LYS A C 1
ATOM 1177 O O . LYS A 1 146 ? 17.287 -8.414 26.980 1.00 15.33 146 LYS A O 1
ATOM 1183 N N . LYS A 1 147 ? 16.188 -10.168 26.094 1.00 14.99 147 LYS A N 1
ATOM 1184 C CA . LYS A 1 147 ? 17.327 -11.084 26.178 1.00 15.21 147 LYS A CA 1
ATOM 1185 C C . LYS A 1 147 ? 18.309 -10.988 25.011 1.00 15.00 147 LYS A C 1
ATOM 1186 O O . LYS A 1 147 ? 19.519 -11.132 25.197 1.00 15.36 147 LYS A O 1
ATOM 1189 N N . GLN A 1 148 ? 17.794 -10.758 23.806 1.00 14.96 148 GLN A N 1
ATOM 1190 C CA . GLN A 1 148 ? 18.635 -10.833 22.613 1.00 14.11 148 GLN A CA 1
ATOM 1191 C C . GLN A 1 148 ? 18.855 -9.502 21.883 1.00 14.26 148 GLN A C 1
ATOM 1192 O O . GLN A 1 148 ? 19.548 -9.453 20.862 1.00 16.49 148 GLN A O 1
ATOM 1198 N N . ILE A 1 149 ? 18.270 -8.432 22.415 1.00 12.43 149 ILE A N 1
ATOM 1199 C CA . ILE A 1 149 ? 18.508 -7.085 21.909 1.00 12.41 149 ILE A CA 1
ATOM 1200 C C . ILE A 1 149 ? 19.144 -6.196 22.987 1.00 13.72 149 ILE A C 1
ATOM 1201 O O . ILE A 1 149 ? 20.318 -5.839 22.898 1.00 13.07 149 ILE A O 1
ATOM 1206 N N . LEU A 1 150 ? 18.370 -5.857 24.012 1.00 14.12 150 LEU A N 1
ATOM 1207 C CA . LEU A 1 150 ? 18.819 -4.890 25.008 1.00 13.11 150 LEU A CA 1
ATOM 1208 C C . LEU A 1 150 ? 20.038 -5.390 25.778 1.00 12.35 150 LEU A C 1
ATOM 1209 O O . LEU A 1 150 ? 20.997 -4.650 25.972 1.00 14.25 150 LEU A O 1
ATOM 1214 N N . LYS A 1 151 ? 20.017 -6.649 26.195 1.00 13.62 151 LYS A N 1
ATOM 1215 C CA . LYS A 1 151 ? 21.140 -7.198 26.964 1.00 17.32 151 LYS A CA 1
ATOM 1216 C C . LYS A 1 151 ? 22.480 -7.194 26.208 1.00 15.68 151 LYS A C 1
ATOM 1217 O O . LYS A 1 151 ? 23.503 -6.780 26.767 1.00 17.21 151 LYS A O 1
ATOM 1219 N N . PRO A 1 152 ? 22.486 -7.656 24.940 1.00 17.31 152 PRO A N 1
ATOM 1220 C CA . PRO A 1 152 ? 23.737 -7.620 24.166 1.00 16.95 152 PRO A CA 1
ATOM 1221 C C . PRO A 1 152 ? 24.324 -6.216 24.003 1.00 15.53 152 PRO A C 1
ATOM 1222 O O . PRO A 1 152 ? 25.541 -6.090 23.938 1.00 17.66 152 PRO A O 1
ATOM 1226 N N . CYS A 1 153 ? 23.479 -5.189 23.937 1.00 15.44 153 CYS A N 1
ATOM 1227 C CA . CYS A 1 153 ? 23.941 -3.800 23.834 1.00 14.90 153 CYS A CA 1
ATOM 1228 C C . CYS A 1 153 ? 24.377 -3.211 25.178 1.00 13.73 153 CYS A C 1
ATOM 1229 O O . CYS A 1 153 ? 24.673 -2.028 25.263 1.00 14.68 153 CYS A O 1
ATOM 1232 N N . ALA A 1 154 ? 24.399 -4.043 26.217 1.00 14.86 154 ALA A N 1
ATOM 1233 C CA . ALA A 1 154 ? 24.857 -3.666 27.564 1.00 16.04 154 ALA A CA 1
ATOM 1234 C C . ALA A 1 154 ? 23.842 -2.879 28.405 1.00 16.33 154 ALA A C 1
ATOM 1235 O O . ALA A 1 154 ? 24.219 -2.098 29.277 1.00 16.18 154 ALA A O 1
ATOM 1237 N N . ILE A 1 155 ? 22.557 -3.084 28.136 1.00 17.61 155 ILE A N 1
ATOM 1238 C CA . ILE A 1 155 ? 21.498 -2.446 28.913 1.00 15.32 155 ILE A CA 1
ATOM 1239 C C . ILE A 1 155 ? 21.026 -3.415 29.987 1.00 16.41 155 ILE A C 1
ATOM 1240 O O . ILE A 1 155 ? 20.652 -4.545 29.682 1.00 19.63 155 ILE A O 1
ATOM 1245 N N . SER A 1 156 ? 21.057 -2.976 31.244 1.00 15.48 156 SER A N 1
ATOM 1246 C CA . SER A 1 156 ? 20.768 -3.851 32.375 1.00 15.64 156 SER A CA 1
ATOM 1247 C C . SER A 1 156 ? 20.628 -3.050 33.669 1.00 16.66 156 SER A C 1
ATOM 1248 O O . SER A 1 156 ? 21.323 -2.052 33.866 1.00 17.76 156 SER A O 1
ATOM 1251 N N . PRO A 1 157 ? 19.718 -3.482 34.553 1.00 16.80 157 PRO A N 1
ATOM 1252 C CA . PRO A 1 157 ? 18.836 -4.629 34.319 1.00 17.69 157 PRO A CA 1
ATOM 1253 C C . PRO A 1 157 ? 17.769 -4.326 33.270 1.00 18.63 157 PRO A C 1
ATOM 1254 O O . PRO A 1 157 ? 17.701 -3.212 32.734 1.00 16.75 157 PRO A O 1
ATOM 1258 N N . VAL A 1 158 ? 16.951 -5.329 32.977 1.00 17.05 158 VAL A N 1
ATOM 1259 C CA . VAL A 1 158 ? 15.793 -5.168 32.111 1.00 16.91 158 VAL A CA 1
ATOM 1260 C C . VAL A 1 158 ? 14.617 -5.855 32.806 1.00 17.97 158 VAL A C 1
ATOM 1261 O O . VAL A 1 158 ? 14.662 -7.058 33.067 1.00 18.65 158 VAL A O 1
ATOM 1265 N N . LYS A 1 159 ? 13.588 -5.074 33.133 1.00 17.83 159 LYS A N 1
ATOM 1266 C CA . LYS A 1 159 ? 12.356 -5.584 33.728 1.00 16.95 159 LYS A CA 1
ATOM 1267 C C . LYS A 1 159 ? 11.352 -5.865 32.612 1.00 16.54 159 LYS A C 1
ATOM 1268 O O . LYS A 1 159 ? 11.126 -5.020 31.745 1.00 16.56 159 LYS A O 1
ATOM 1274 N N . LEU A 1 160 ? 10.768 -7.059 32.622 1.00 17.85 160 LEU A N 1
ATOM 1275 C CA . LEU A 1 160 ? 9.744 -7.414 31.645 1.00 18.56 160 LEU A CA 1
ATOM 1276 C C . LEU A 1 160 ? 8.389 -7.565 32.336 1.00 17.64 160 LEU A C 1
ATOM 1277 O O . LEU A 1 160 ? 8.184 -8.464 33.150 1.00 20.10 160 LEU A O 1
ATOM 1282 N N . THR A 1 161 ? 7.477 -6.661 32.005 1.00 17.53 161 THR A N 1
ATOM 1283 C CA . THR A 1 161 ? 6.158 -6.619 32.609 1.00 16.51 161 THR A CA 1
ATOM 1284 C C . THR A 1 161 ? 5.096 -6.969 31.567 1.00 16.47 161 THR A C 1
ATOM 1285 O O . THR A 1 161 ? 4.813 -6.186 30.653 1.00 16.09 161 THR A O 1
ATOM 1289 N N . GLU A 1 162 ? 4.514 -8.157 31.715 1.00 17.54 162 GLU A N 1
ATOM 1290 C CA . GLU A 1 162 ? 3.540 -8.675 30.760 1.00 17.78 162 GLU A CA 1
ATOM 1291 C C . GLU A 1 162 ? 2.116 -8.585 31.308 1.00 17.87 162 GLU A C 1
ATOM 1292 O O . GLU A 1 162 ? 1.807 -9.160 32.349 1.00 17.21 162 GLU A O 1
ATOM 1298 N N . LEU A 1 163 ? 1.264 -7.850 30.600 1.00 17.14 163 LEU A N 1
ATOM 1299 C CA . LEU A 1 163 ? -0.152 -7.759 30.928 1.00 17.85 163 LEU A CA 1
ATOM 1300 C C . LEU A 1 163 ? -0.907 -8.728 30.016 1.00 18.09 163 LEU A C 1
ATOM 1301 O O . LEU A 1 163 ? -1.176 -8.428 28.845 1.00 18.76 163 LEU A O 1
ATOM 1306 N N . THR A 1 164 ? -1.231 -9.895 30.570 1.00 18.11 164 THR A N 1
ATOM 1307 C CA . THR A 1 164 ? -1.720 -11.034 29.796 1.00 19.47 164 THR A CA 1
ATOM 1308 C C . THR A 1 164 ? -3.255 -11.092 29.709 1.00 19.59 164 THR A C 1
ATOM 1309 O O . THR A 1 164 ? -3.955 -10.313 30.368 1.00 19.73 164 THR A O 1
ATOM 1313 N N . SER A 1 165 ? -3.762 -12.014 28.890 1.00 19.12 165 SER A N 1
ATOM 1314 C CA . SER A 1 165 ? -5.201 -12.154 28.644 1.00 19.86 165 SER A CA 1
ATOM 1315 C C . SER A 1 165 ? -5.854 -10.782 28.710 1.00 22.54 165 SER A C 1
ATOM 1316 O O . SER A 1 165 ? -6.850 -10.585 29.412 1.00 22.91 165 SER A O 1
ATOM 1319 N N . ILE A 1 166 ? -5.271 -9.841 27.968 1.00 21.38 166 ILE A N 1
ATOM 1320 C CA . ILE A 1 166 ? -5.548 -8.424 28.154 1.00 19.85 166 ILE A CA 1
ATOM 1321 C C . ILE A 1 166 ? -6.936 -8.060 27.660 1.00 21.96 166 ILE A C 1
ATOM 1322 O O . ILE A 1 166 ? -7.601 -7.193 28.234 1.00 22.93 166 ILE A O 1
ATOM 1327 N N . GLU A 1 167 ? -7.375 -8.735 26.602 1.00 23.19 167 GLU A N 1
ATOM 1328 C CA . GLU A 1 167 ? -8.687 -8.471 26.034 1.00 24.25 167 GLU A CA 1
ATOM 1329 C C . GLU A 1 167 ? -9.716 -9.446 26.595 1.00 25.40 167 GLU A C 1
ATOM 1330 O O . GLU A 1 167 ? -10.912 -9.173 26.559 1.00 29.92 167 GLU A O 1
ATOM 1336 N N . LYS A 1 168 ? -9.248 -10.566 27.139 1.00 22.20 168 LYS A N 1
ATOM 1337 C CA . LYS A 1 168 ? -10.151 -11.552 27.730 1.00 25.91 168 LYS A CA 1
ATOM 1338 C C . LYS A 1 168 ? -10.620 -11.188 29.147 1.00 28.76 168 LYS A C 1
ATOM 1339 O O . LYS A 1 168 ? -11.739 -11.529 29.541 1.00 30.40 168 LYS A O 1
ATOM 1341 N N . ILE A 1 169 ? -9.774 -10.503 29.911 1.00 26.07 169 ILE A N 1
ATOM 1342 C CA . ILE A 1 169 ? -10.138 -10.123 31.272 1.00 25.96 169 ILE A CA 1
ATOM 1343 C C . ILE A 1 169 ? -11.223 -9.036 31.292 1.00 28.09 169 ILE A C 1
ATOM 1344 O O . ILE A 1 169 ? -11.610 -8.510 30.243 1.00 28.52 169 ILE A O 1
ATOM 1349 N N . SER A 1 170 ? -11.730 -8.726 32.484 1.00 26.68 170 SER A N 1
ATOM 1350 C CA . SER A 1 170 ? -12.767 -7.705 32.638 1.00 28.39 170 SER A CA 1
ATOM 1351 C C . SER A 1 170 ? -12.180 -6.295 32.561 1.00 26.56 170 SER A C 1
ATOM 1352 O O . SER A 1 170 ? -10.960 -6.123 32.447 1.00 25.72 170 SER A O 1
ATOM 1355 N N . ASP A 1 171 ? -13.051 -5.291 32.623 1.00 24.65 171 ASP A N 1
ATOM 1356 C CA . ASP A 1 171 ? -12.609 -3.905 32.618 1.00 23.36 171 ASP A CA 1
ATOM 1357 C C . ASP A 1 171 ? -12.139 -3.474 34.010 1.00 22.11 171 ASP A C 1
ATOM 1358 O O . ASP A 1 171 ? -11.365 -2.525 34.145 1.00 21.55 171 ASP A O 1
ATOM 1360 N N . ASP A 1 172 ? -12.611 -4.171 35.040 1.00 21.64 172 ASP A N 1
ATOM 1361 C CA . ASP A 1 172 ? -12.136 -3.933 36.398 1.00 23.24 172 ASP A CA 1
ATOM 1362 C C . ASP A 1 172 ? -10.735 -4.504 36.511 1.00 21.28 172 ASP A C 1
ATOM 1363 O O . ASP A 1 172 ? -9.837 -3.880 37.069 1.00 21.49 172 ASP A O 1
ATOM 1368 N N . GLU A 1 173 ? -10.557 -5.698 35.966 1.00 21.77 173 GLU A N 1
ATOM 1369 C CA . GLU A 1 173 ? -9.251 -6.334 35.951 1.00 21.72 173 GLU A CA 1
ATOM 1370 C C . GLU A 1 173 ? -8.203 -5.532 35.158 1.00 19.04 173 GLU A C 1
ATOM 1371 O O . GLU A 1 173 ? -7.035 -5.483 35.534 1.00 19.09 173 GLU A O 1
ATOM 1377 N N . ARG A 1 174 ? -8.612 -4.923 34.053 1.00 20.45 174 ARG A N 1
ATOM 1378 C CA . ARG A 1 174 ? -7.706 -4.067 33.292 1.00 19.36 174 ARG A CA 1
ATOM 1379 C C . ARG A 1 174 ? -7.317 -2.815 34.074 1.00 19.24 174 ARG A C 1
ATOM 1380 O O . ARG A 1 174 ? -6.175 -2.379 33.994 1.00 19.55 174 ARG A O 1
ATOM 1388 N N . GLN A 1 175 ? -8.269 -2.233 34.808 1.00 20.15 175 GLN A N 1
ATOM 1389 C CA . GLN A 1 175 ? -8.002 -1.073 35.665 1.00 18.64 175 GLN A CA 1
ATOM 1390 C C . GLN A 1 175 ? -7.023 -1.460 36.778 1.00 19.98 175 GLN A C 1
ATOM 1391 O O . GLN A 1 175 ? -6.102 -0.710 37.101 1.00 19.07 175 GLN A O 1
ATOM 1393 N N . LYS A 1 176 ? -7.218 -2.648 37.347 1.00 20.90 176 LYS A N 1
ATOM 1394 C CA . LYS A 1 176 ? -6.253 -3.228 38.282 1.00 21.15 176 LYS A CA 1
ATOM 1395 C C . LYS A 1 176 ? -4.837 -3.335 37.679 1.00 19.66 176 LYS A C 1
ATOM 1396 O O . LYS A 1 176 ? -3.861 -2.976 38.327 1.00 18.94 176 LYS A O 1
ATOM 1402 N N . LEU A 1 177 ? -4.728 -3.823 36.444 1.00 18.74 177 LEU A N 1
ATOM 1403 C CA . LEU A 1 177 ? -3.444 -3.820 35.736 1.00 19.52 177 LEU A CA 1
ATOM 1404 C C . LEU A 1 177 ? -2.829 -2.411 35.643 1.00 19.57 177 LEU A C 1
ATOM 1405 O O . LEU A 1 177 ? -1.618 -2.239 35.805 1.00 18.18 177 LEU A O 1
ATOM 1410 N N . LEU A 1 178 ? -3.667 -1.410 35.381 1.00 19.29 178 LEU A N 1
ATOM 1411 C CA . LEU A 1 178 ? -3.210 -0.021 35.313 1.00 17.98 178 LEU A CA 1
ATOM 1412 C C . LEU A 1 178 ? -2.640 0.435 36.655 1.00 17.85 178 LEU A C 1
ATOM 1413 O O . LEU A 1 178 ? -1.649 1.159 36.702 1.00 18.20 178 LEU A O 1
ATOM 1418 N N . HIS A 1 179 ? -3.263 -0.003 37.745 1.00 19.32 179 HIS A N 1
ATOM 1419 C CA . HIS A 1 179 ? -2.762 0.297 39.088 1.00 20.28 179 HIS A CA 1
ATOM 1420 C C . HIS A 1 179 ? -1.377 -0.311 39.325 1.00 19.23 179 HIS A C 1
ATOM 1421 O O . HIS A 1 179 ? -0.505 0.323 39.936 1.00 17.99 179 HIS A O 1
ATOM 1428 N N . LYS A 1 180 ? -1.190 -1.542 38.848 1.00 17.48 180 LYS A N 1
ATOM 1429 C CA . LYS A 1 180 ? 0.107 -2.217 38.931 1.00 18.83 180 LYS A CA 1
ATOM 1430 C C . LYS A 1 180 ? 1.215 -1.461 38.157 1.00 17.85 180 LYS A C 1
ATOM 1431 O O . LYS A 1 180 ? 2.328 -1.293 38.662 1.00 16.73 180 LYS A O 1
ATOM 1437 N N . VAL A 1 181 ? 0.905 -1.009 36.941 1.00 17.34 181 VAL A N 1
ATOM 1438 C CA . VAL A 1 181 ? 1.822 -0.164 36.162 1.00 17.83 181 VAL A CA 1
ATOM 1439 C C . VAL A 1 181 ? 2.163 1.131 36.916 1.00 16.82 181 VAL A C 1
ATOM 1440 O O . VAL A 1 181 ? 3.331 1.496 37.057 1.00 16.61 181 VAL A O 1
ATOM 1444 N N . ALA A 1 182 ? 1.136 1.821 37.402 1.00 16.20 182 ALA A N 1
ATOM 1445 C CA . ALA A 1 182 ? 1.337 3.057 38.148 1.00 16.80 182 ALA A CA 1
ATOM 1446 C C . ALA A 1 182 ? 2.250 2.851 39.363 1.00 15.62 182 ALA A C 1
ATOM 1447 O O . ALA A 1 182 ? 3.155 3.650 39.620 1.00 14.41 182 ALA A O 1
ATOM 1449 N N . GLN A 1 183 ? 2.022 1.775 40.107 1.00 15.76 183 GLN A N 1
ATOM 1450 C CA . GLN A 1 183 ? 2.827 1.526 41.299 1.00 18.04 183 GLN A CA 1
ATOM 1451 C C . GLN A 1 183 ? 4.289 1.164 40.998 1.00 16.95 183 GLN A C 1
ATOM 1452 O O . GLN A 1 183 ? 5.192 1.600 41.708 1.00 17.85 183 GLN A O 1
ATOM 1458 N N . ILE A 1 184 ? 4.531 0.376 39.955 1.00 17.34 184 ILE A N 1
ATOM 1459 C CA . ILE A 1 184 ? 5.909 0.091 39.564 1.00 15.34 184 ILE A CA 1
ATOM 1460 C C . ILE A 1 184 ? 6.597 1.390 39.156 1.00 14.68 184 ILE A C 1
ATOM 1461 O O . ILE A 1 184 ? 7.739 1.647 39.538 1.00 14.16 184 ILE A O 1
ATOM 1466 N N . THR A 1 185 ? 5.877 2.208 38.390 1.00 15.09 185 THR A N 1
ATOM 1467 C CA . THR A 1 185 ? 6.393 3.478 37.885 1.00 16.23 185 THR A CA 1
ATOM 1468 C C . THR A 1 185 ? 6.838 4.398 39.019 1.00 16.24 185 THR A C 1
ATOM 1469 O O . THR A 1 185 ? 7.905 5.011 38.953 1.00 16.92 185 THR A O 1
ATOM 1473 N N . ARG A 1 186 ? 6.010 4.483 40.056 1.00 16.11 186 ARG A N 1
ATOM 1474 C CA . ARG A 1 186 ? 6.321 5.269 41.239 1.00 15.84 186 ARG A CA 1
ATOM 1475 C C . ARG A 1 186 ? 7.594 4.796 41.926 1.00 16.62 186 ARG A C 1
ATOM 1476 O O . ARG A 1 186 ? 8.241 5.566 42.642 1.00 16.61 186 ARG A O 1
ATOM 1484 N N . ASN A 1 187 ? 7.952 3.529 41.710 1.00 17.94 187 ASN A N 1
ATOM 1485 C CA . ASN A 1 187 ? 9.171 2.966 42.299 1.00 17.56 187 ASN A CA 1
ATOM 1486 C C . ASN A 1 187 ? 10.390 3.052 41.395 1.00 17.24 187 ASN A C 1
ATOM 1487 O O . ASN A 1 187 ? 11.468 2.578 41.750 1.00 18.92 187 ASN A O 1
ATOM 1492 N N . ILE A 1 188 ? 10.225 3.651 40.223 1.00 16.78 188 ILE A N 1
ATOM 1493 C CA . ILE A 1 188 ? 11.382 3.969 39.402 1.00 17.49 188 ILE A CA 1
ATOM 1494 C C . ILE A 1 188 ? 12.038 5.197 40.039 1.00 18.14 188 ILE A C 1
ATOM 1495 O O . ILE A 1 188 ? 11.556 6.328 39.900 1.00 17.27 188 ILE A O 1
ATOM 1500 N N . LEU A 1 189 ? 13.121 4.950 40.773 1.00 17.55 189 LEU A N 1
ATOM 1501 C CA . LEU A 1 189 ? 13.762 5.969 41.592 1.00 16.43 189 LEU A CA 1
ATOM 1502 C C . LEU A 1 189 ? 15.254 5.735 41.616 1.00 18.46 189 LEU A C 1
ATOM 1503 O O . LEU A 1 189 ? 15.703 4.592 41.533 1.00 20.27 189 LEU A O 1
ATOM 1508 N N . GLU A 1 190 ? 16.018 6.819 41.728 1.00 20.35 190 GLU A N 1
ATOM 1509 C CA . GLU A 1 190 ? 17.459 6.726 41.934 1.00 22.13 190 GLU A CA 1
ATOM 1510 C C . GLU A 1 190 ? 17.713 6.206 43.349 1.00 25.22 190 GLU A C 1
ATOM 1511 O O . GLU A 1 190 ? 16.862 6.375 44.232 1.00 23.96 190 GLU A O 1
ATOM 1517 N N . HIS A 1 191 ? 18.864 5.567 43.570 1.00 24.85 191 HIS A N 1
ATOM 1518 C CA . HIS A 1 191 ? 19.128 4.938 44.868 1.00 25.62 191 HIS A CA 1
ATOM 1519 C C . HIS A 1 191 ? 19.107 5.958 46.007 1.00 25.64 191 HIS A C 1
ATOM 1520 O O . HIS A 1 191 ? 19.741 7.009 45.926 1.00 27.49 191 HIS A O 1
ATOM 1527 N N . HIS A 1 192 ? 18.338 5.644 47.047 1.00 24.68 192 HIS A N 1
ATOM 1528 C CA . HIS A 1 192 ? 18.169 6.527 48.200 1.00 23.91 192 HIS A CA 1
ATOM 1529 C C . HIS A 1 192 ? 17.498 7.854 47.843 1.00 25.02 192 HIS A C 1
ATOM 1530 O O . HIS A 1 192 ? 17.870 8.913 48.356 1.00 24.48 192 HIS A O 1
ATOM 1537 N N . HIS A 1 193 ? 16.504 7.765 46.956 1.00 23.44 193 HIS A N 1
ATOM 1538 C CA . HIS A 1 193 ? 15.600 8.869 46.640 1.00 20.80 193 HIS A CA 1
ATOM 1539 C C . HIS A 1 193 ? 14.147 8.437 46.849 1.00 19.47 193 HIS A C 1
ATOM 1540 O O . HIS A 1 193 ? 13.825 7.248 46.764 1.00 19.75 193 HIS A O 1
ATOM 1547 N N . HIS A 1 194 ? 13.279 9.400 47.142 1.00 17.76 194 HIS A N 1
ATOM 1548 C CA . HIS A 1 194 ? 11.842 9.136 47.251 1.00 21.16 194 HIS A CA 1
ATOM 1549 C C . HIS A 1 194 ? 11.076 9.822 46.120 1.00 18.27 194 HIS A C 1
ATOM 1550 O O . HIS A 1 194 ? 11.600 10.727 45.475 1.00 18.69 194 HIS A O 1
ATOM 1557 N N . HIS A 1 195 ? 9.835 9.393 45.897 1.00 15.51 195 HIS A N 1
ATOM 1558 C CA . HIS A 1 195 ? 9.009 9.916 44.807 1.00 16.20 195 HIS A CA 1
ATOM 1559 C C . HIS A 1 195 ? 8.603 11.385 45.011 1.00 19.58 195 HIS A C 1
ATOM 1560 O O . HIS A 1 195 ? 7.950 11.738 46.005 1.00 19.04 195 HIS A O 1
ATOM 1567 N N . HIS A 1 196 ? 8.991 12.235 44.060 1.00 16.84 196 HIS A N 1
ATOM 1568 C CA . HIS A 1 196 ? 8.536 13.625 44.035 1.00 18.56 196 HIS A CA 1
ATOM 1569 C C . HIS A 1 196 ? 7.311 13.758 43.137 1.00 16.83 196 HIS A C 1
ATOM 1570 O O . HIS A 1 196 ? 6.289 14.346 43.508 1.00 17.40 196 HIS A O 1
ATOM 1578 N N . MET B 1 1 ? 2.773 -25.994 -9.346 1.00 18.19 1 MET B N 1
ATOM 1579 C CA . MET B 1 1 ? 1.797 -25.287 -8.526 1.00 17.70 1 MET B CA 1
ATOM 1580 C C . MET B 1 1 ? 2.068 -23.788 -8.547 1.00 18.66 1 MET B C 1
ATOM 1581 O O . MET B 1 1 ? 3.013 -23.334 -9.190 1.00 19.66 1 MET B O 1
ATOM 1586 N N . LYS B 1 2 ? 1.234 -23.016 -7.851 1.00 16.52 2 LYS B N 1
ATOM 1587 C CA . LYS B 1 2 ? 1.432 -21.574 -7.768 1.00 14.42 2 LYS B CA 1
ATOM 1588 C C . LYS B 1 2 ? 2.390 -21.227 -6.623 1.00 13.08 2 LYS B C 1
ATOM 1589 O O . LYS B 1 2 ? 2.157 -21.596 -5.480 1.00 13.61 2 LYS B O 1
ATOM 1595 N N . ILE B 1 3 ? 3.483 -20.541 -6.948 1.00 14.64 3 ILE B N 1
ATOM 1596 C CA . ILE B 1 3 ? 4.524 -20.229 -5.963 1.00 15.04 3 ILE B CA 1
ATOM 1597 C C . ILE B 1 3 ? 4.740 -18.724 -5.787 1.00 13.63 3 ILE B C 1
ATOM 1598 O O . ILE B 1 3 ? 4.980 -18.001 -6.752 1.00 13.51 3 ILE B O 1
ATOM 1603 N N . LEU B 1 4 ? 4.631 -18.261 -4.546 1.00 12.81 4 LEU B N 1
ATOM 1604 C CA . LEU B 1 4 ? 4.917 -16.874 -4.217 1.00 12.16 4 LEU B CA 1
ATOM 1605 C C . LEU B 1 4 ? 6.214 -16.837 -3.433 1.00 11.54 4 LEU B C 1
ATOM 1606 O O . LEU B 1 4 ? 6.327 -17.455 -2.379 1.00 10.88 4 LEU B O 1
ATOM 1611 N N . ILE B 1 5 ? 7.207 -16.149 -3.983 1.00 12.42 5 ILE B N 1
ATOM 1612 C CA . ILE B 1 5 ? 8.446 -15.892 -3.267 1.00 12.54 5 ILE B CA 1
ATOM 1613 C C . ILE B 1 5 ? 8.335 -14.503 -2.649 1.00 14.10 5 ILE B C 1
ATOM 1614 O O . ILE B 1 5 ? 8.187 -13.507 -3.363 1.00 14.00 5 ILE B O 1
ATOM 1619 N N . VAL B 1 6 ? 8.370 -14.439 -1.321 1.00 12.77 6 VAL B N 1
ATOM 1620 C CA . VAL B 1 6 ? 8.446 -13.160 -0.632 1.00 12.17 6 VAL B CA 1
ATOM 1621 C C . VAL B 1 6 ? 9.886 -12.923 -0.184 1.00 10.34 6 VAL B C 1
ATOM 1622 O O . VAL B 1 6 ? 10.388 -13.587 0.718 1.00 10.93 6 VAL B O 1
ATOM 1626 N N . TYR B 1 7 ? 10.526 -11.961 -0.833 1.00 11.69 7 TYR B N 1
ATOM 1627 C CA . TYR B 1 7 ? 11.954 -11.699 -0.696 1.00 11.66 7 TYR B CA 1
ATOM 1628 C C . TYR B 1 7 ? 12.176 -10.398 0.069 1.00 12.55 7 TYR B C 1
ATOM 1629 O O . TYR B 1 7 ? 11.570 -9.374 -0.260 1.00 12.64 7 TYR B O 1
ATOM 1638 N N . THR B 1 8 ? 13.033 -10.441 1.088 1.00 9.90 8 THR B N 1
ATOM 1639 C CA . THR B 1 8 ? 13.293 -9.270 1.931 1.00 11.79 8 THR B CA 1
ATOM 1640 C C . THR B 1 8 ? 14.791 -8.932 2.049 1.00 11.65 8 THR B C 1
ATOM 1641 O O . THR B 1 8 ? 15.531 -9.616 2.748 1.00 11.52 8 THR B O 1
ATOM 1645 N N . HIS B 1 9 ? 15.224 -7.878 1.362 1.00 11.61 9 HIS B N 1
ATOM 1646 C CA . HIS B 1 9 ? 16.582 -7.353 1.515 1.00 13.16 9 HIS B CA 1
ATOM 1647 C C . HIS B 1 9 ? 16.784 -6.060 0.727 1.00 13.44 9 HIS B C 1
ATOM 1648 O O . HIS B 1 9 ? 16.367 -5.960 -0.432 1.00 13.24 9 HIS B O 1
ATOM 1655 N N . PRO B 1 10 ? 17.425 -5.062 1.361 1.00 13.29 10 PRO B N 1
ATOM 1656 C CA . PRO B 1 10 ? 17.631 -3.725 0.782 1.00 15.87 10 PRO B CA 1
ATOM 1657 C C . PRO B 1 10 ? 18.625 -3.686 -0.383 1.00 17.17 10 PRO B C 1
ATOM 1658 O O . PRO B 1 10 ? 18.497 -2.802 -1.232 1.00 17.42 10 PRO B O 1
ATOM 1662 N N . ASN B 1 11 ? 19.575 -4.620 -0.421 1.00 16.60 11 ASN B N 1
ATOM 1663 C CA . ASN B 1 11 ? 20.663 -4.607 -1.403 1.00 15.18 11 ASN B CA 1
ATOM 1664 C C . ASN B 1 11 ? 20.543 -5.706 -2.464 1.00 15.30 11 ASN B C 1
ATOM 1665 O O . ASN B 1 11 ? 20.624 -6.891 -2.144 1.00 16.30 11 ASN B O 1
ATOM 1670 N N . PRO B 1 12 ? 20.362 -5.310 -3.739 1.00 17.24 12 PRO B N 1
ATOM 1671 C CA . PRO B 1 12 ? 20.153 -6.230 -4.870 1.00 16.01 12 PRO B CA 1
ATOM 1672 C C . PRO B 1 12 ? 21.379 -7.080 -5.191 1.00 16.32 12 PRO B C 1
ATOM 1673 O O . PRO B 1 12 ? 21.281 -8.034 -5.963 1.00 17.36 12 PRO B O 1
ATOM 1677 N N . THR B 1 13 ? 22.526 -6.718 -4.629 1.00 17.20 13 THR B N 1
ATOM 1678 C CA . THR B 1 13 ? 23.750 -7.493 -4.820 1.00 16.26 13 THR B CA 1
ATOM 1679 C C . THR B 1 13 ? 24.183 -8.140 -3.507 1.00 17.15 13 THR B C 1
ATOM 1680 O O . THR B 1 13 ? 25.373 -8.390 -3.279 1.00 16.83 13 THR B O 1
ATOM 1684 N N . SER B 1 14 ? 23.195 -8.413 -2.652 1.00 16.17 14 SER B N 1
ATOM 1685 C CA . SER B 1 14 ? 23.414 -9.080 -1.370 1.00 13.97 14 SER B CA 1
ATOM 1686 C C . SER B 1 14 ? 23.510 -10.599 -1.529 1.00 15.17 14 SER B C 1
ATOM 1687 O O . SER B 1 14 ? 23.204 -11.143 -2.589 1.00 16.08 14 SER B O 1
ATOM 1690 N N . PHE B 1 15 ? 23.937 -11.291 -0.477 1.00 16.34 15 PHE B N 1
ATOM 1691 C CA . PHE B 1 15 ? 23.926 -12.749 -0.513 1.00 15.85 15 PHE B CA 1
ATOM 1692 C C . PHE B 1 15 ? 22.481 -13.248 -0.601 1.00 15.09 15 PHE B C 1
ATOM 1693 O O . PHE B 1 15 ? 22.214 -14.290 -1.210 1.00 15.82 15 PHE B O 1
ATOM 1701 N N . ASN B 1 16 ? 21.557 -12.506 0.009 1.00 13.46 16 ASN B N 1
ATOM 1702 C CA . ASN B 1 16 ? 20.143 -12.873 -0.026 1.00 13.24 16 ASN B CA 1
ATOM 1703 C C . ASN B 1 16 ? 19.567 -12.714 -1.425 1.00 13.38 16 ASN B C 1
ATOM 1704 O O . ASN B 1 16 ? 18.653 -13.435 -1.824 1.00 15.38 16 ASN B O 1
ATOM 1709 N N . ALA B 1 17 ? 20.098 -11.757 -2.169 1.00 13.07 17 ALA B N 1
ATOM 1710 C CA . ALA B 1 17 ? 19.718 -11.602 -3.560 1.00 13.23 17 ALA B CA 1
ATOM 1711 C C . ALA B 1 17 ? 20.199 -12.828 -4.328 1.00 14.86 17 ALA B C 1
ATOM 1712 O O . ALA B 1 17 ? 19.495 -13.348 -5.190 1.00 13.83 17 ALA B O 1
ATOM 1714 N N . GLU B 1 18 ? 21.403 -13.291 -3.999 1.00 15.36 18 GLU B N 1
ATOM 1715 C CA . GLU B 1 18 ? 21.961 -14.495 -4.609 1.00 15.22 18 GLU B CA 1
ATOM 1716 C C . GLU B 1 18 ? 21.062 -15.709 -4.335 1.00 14.74 18 GLU B C 1
ATOM 1717 O O . GLU B 1 18 ? 20.788 -16.503 -5.231 1.00 14.57 18 GLU B O 1
ATOM 1723 N N . ILE B 1 19 ? 20.594 -15.830 -3.098 1.00 14.20 19 ILE B N 1
ATOM 1724 C CA . ILE B 1 19 ? 19.656 -16.887 -2.716 1.00 15.32 19 ILE B CA 1
ATOM 1725 C C . ILE B 1 19 ? 18.361 -16.823 -3.534 1.00 14.38 19 ILE B C 1
ATOM 1726 O O . ILE B 1 19 ? 17.823 -17.857 -3.938 1.00 14.46 19 ILE B O 1
ATOM 1731 N N . LEU B 1 20 ? 17.876 -15.612 -3.788 1.00 13.94 20 LEU B N 1
ATOM 1732 C CA . LEU B 1 20 ? 16.689 -15.412 -4.628 1.00 15.88 20 LEU B CA 1
ATOM 1733 C C . LEU B 1 20 ? 16.880 -15.947 -6.049 1.00 14.77 20 LEU B C 1
ATOM 1734 O O . LEU B 1 20 ? 15.993 -16.593 -6.605 1.00 15.56 20 LEU B O 1
ATOM 1739 N N . LYS B 1 21 ? 18.034 -15.659 -6.636 1.00 15.02 21 LYS B N 1
ATOM 1740 C CA . LYS B 1 21 ? 18.367 -16.117 -7.983 1.00 14.90 21 LYS B CA 1
ATOM 1741 C C . LYS B 1 21 ? 18.373 -17.640 -8.050 1.00 14.30 21 LYS B C 1
ATOM 1742 O O . LYS B 1 21 ? 17.807 -18.221 -8.961 1.00 14.54 21 LYS B O 1
ATOM 1746 N N . GLN B 1 22 ? 19.017 -18.281 -7.081 1.00 15.74 22 GLN B N 1
ATOM 1747 C CA . GLN B 1 22 ? 19.073 -19.743 -7.023 1.00 14.87 22 GLN B CA 1
ATOM 1748 C C . GLN B 1 22 ? 17.684 -20.380 -7.067 1.00 15.09 22 GLN B C 1
ATOM 1749 O O . GLN B 1 22 ? 17.440 -21.325 -7.826 1.00 13.86 22 GLN B O 1
ATOM 1755 N N . VAL B 1 23 ? 16.785 -19.861 -6.237 1.00 14.96 23 VAL B N 1
ATOM 1756 C CA . VAL B 1 23 ? 15.404 -20.336 -6.186 1.00 15.27 23 VAL B CA 1
ATOM 1757 C C . VAL B 1 23 ? 14.677 -20.120 -7.522 1.00 16.44 23 VAL B C 1
ATOM 1758 O O . VAL B 1 23 ? 14.135 -21.066 -8.107 1.00 17.62 23 VAL B O 1
ATOM 1762 N N . GLN B 1 24 ? 14.670 -18.880 -8.007 1.00 15.58 24 GLN B N 1
ATOM 1763 C CA . GLN B 1 24 ? 14.053 -18.566 -9.296 1.00 15.27 24 GLN B CA 1
ATOM 1764 C C . GLN B 1 24 ? 14.566 -19.463 -10.432 1.00 16.42 24 GLN B C 1
ATOM 1765 O O . GLN B 1 24 ? 13.775 -20.032 -11.186 1.00 17.68 24 GLN B O 1
ATOM 1771 N N . THR B 1 25 ? 15.887 -19.587 -10.557 1.00 15.99 25 THR B N 1
ATOM 1772 C CA . THR B 1 25 ? 16.481 -20.382 -11.637 1.00 15.64 25 THR B CA 1
ATOM 1773 C C . THR B 1 25 ? 16.229 -21.885 -11.514 1.00 17.71 25 THR B C 1
ATOM 1774 O O . THR B 1 25 ? 16.131 -22.565 -12.532 1.00 18.94 25 THR B O 1
ATOM 1778 N N . ASN B 1 26 ? 16.127 -22.401 -10.286 1.00 14.74 26 ASN B N 1
ATOM 1779 C CA . ASN B 1 26 ? 15.961 -23.841 -10.073 1.00 14.72 26 ASN B CA 1
ATOM 1780 C C . ASN B 1 26 ? 14.523 -24.337 -9.907 1.00 17.67 26 ASN B C 1
ATOM 1781 O O . ASN B 1 26 ? 14.298 -25.543 -9.841 1.00 18.15 26 ASN B O 1
ATOM 1786 N N . LEU B 1 27 ? 13.559 -23.419 -9.827 1.00 18.17 27 LEU B N 1
ATOM 1787 C CA . LEU B 1 27 ? 12.143 -23.794 -9.739 1.00 17.71 27 LEU B CA 1
ATOM 1788 C C . LEU B 1 27 ? 11.635 -24.344 -11.069 1.00 19.94 27 LEU B C 1
ATOM 1789 O O . LEU B 1 27 ? 11.753 -23.686 -12.104 1.00 21.78 27 LEU B O 1
ATOM 1794 N N . SER B 1 28 ? 11.054 -25.541 -11.033 1.00 21.41 28 SER B N 1
ATOM 1795 C CA . SER B 1 28 ? 10.581 -26.201 -12.247 1.00 21.50 28 SER B CA 1
ATOM 1796 C C . SER B 1 28 ? 9.717 -25.262 -13.095 1.00 22.98 28 SER B C 1
ATOM 1797 O O . SER B 1 28 ? 9.081 -24.340 -12.572 1.00 23.38 28 SER B O 1
ATOM 1800 N N . LYS B 1 29 ? 9.714 -25.481 -14.405 1.00 22.28 29 LYS B N 1
ATOM 1801 C CA . LYS B 1 29 ? 8.933 -24.636 -15.302 1.00 22.87 29 LYS B CA 1
ATOM 1802 C C . LYS B 1 29 ? 7.468 -25.066 -15.295 1.00 22.89 29 LYS B C 1
ATOM 1803 O O . LYS B 1 29 ? 6.625 -24.426 -15.921 1.00 25.25 29 LYS B O 1
ATOM 1809 N N . GLU B 1 30 ? 7.173 -26.145 -14.573 1.00 22.31 30 GLU B N 1
ATOM 1810 C CA . GLU B 1 30 ? 5.794 -26.561 -14.324 1.00 24.88 30 GLU B CA 1
ATOM 1811 C C . GLU B 1 30 ? 5.088 -25.669 -13.294 1.00 24.86 30 GLU B C 1
ATOM 1812 O O . GLU B 1 30 ? 3.857 -25.619 -13.242 1.00 25.67 30 GLU B O 1
ATOM 1818 N N . HIS B 1 31 ? 5.869 -24.985 -12.464 1.00 20.97 31 HIS B N 1
ATOM 1819 C CA . HIS B 1 31 ? 5.311 -24.067 -11.481 1.00 20.03 31 HIS B CA 1
ATOM 1820 C C . HIS B 1 31 ? 5.015 -22.718 -12.133 1.00 17.30 31 HIS B C 1
ATOM 1821 O O . HIS B 1 31 ? 5.657 -22.343 -13.112 1.00 19.61 31 HIS B O 1
ATOM 1828 N N . THR B 1 32 ? 4.029 -22.001 -11.609 1.00 15.98 32 THR B N 1
ATOM 1829 C CA . THR B 1 32 ? 3.840 -20.597 -11.971 1.00 17.58 32 THR B CA 1
ATOM 1830 C C . THR B 1 32 ? 4.346 -19.763 -10.797 1.00 16.64 32 THR B C 1
ATOM 1831 O O . THR B 1 32 ? 3.903 -19.942 -9.658 1.00 16.55 32 THR B O 1
ATOM 1835 N N . VAL B 1 33 ? 5.298 -18.878 -11.070 1.00 15.70 33 VAL B N 1
ATOM 1836 C CA . VAL B 1 33 ? 6.041 -18.232 -10.001 1.00 14.35 33 VAL B CA 1
ATOM 1837 C C . VAL B 1 33 ? 5.909 -16.723 -10.061 1.00 15.17 33 VAL B C 1
ATOM 1838 O O . VAL B 1 33 ? 6.125 -16.112 -11.113 1.00 15.99 33 VAL B O 1
ATOM 1842 N N . SER B 1 34 ? 5.552 -16.118 -8.932 1.00 13.87 34 SER B N 1
ATOM 1843 C CA . SER B 1 34 ? 5.624 -14.674 -8.820 1.00 15.72 34 SER B CA 1
ATOM 1844 C C . SER B 1 34 ? 6.557 -14.329 -7.677 1.00 14.27 34 SER B C 1
ATOM 1845 O O . SER B 1 34 ? 6.541 -14.980 -6.639 1.00 14.81 34 SER B O 1
ATOM 1848 N N . THR B 1 35 ? 7.396 -13.324 -7.880 1.00 13.92 35 THR B N 1
ATOM 1849 C CA . THR B 1 35 ? 8.251 -12.853 -6.804 1.00 13.39 35 THR B CA 1
ATOM 1850 C C . THR B 1 35 ? 7.761 -11.513 -6.273 1.00 13.69 35 THR B C 1
ATOM 1851 O O . THR B 1 35 ? 7.450 -10.588 -7.030 1.00 14.51 35 THR B O 1
ATOM 1855 N N . LEU B 1 36 ? 7.678 -11.430 -4.958 1.00 14.99 36 LEU B N 1
ATOM 1856 C CA . LEU B 1 36 ? 7.314 -10.203 -4.280 1.00 15.98 36 LEU B CA 1
ATOM 1857 C C . LEU B 1 36 ? 8.547 -9.657 -3.546 1.00 14.54 36 LEU B C 1
ATOM 1858 O O . LEU B 1 36 ? 8.932 -10.159 -2.491 1.00 15.14 36 LEU B O 1
ATOM 1863 N N . ASP B 1 37 ? 9.172 -8.644 -4.143 1.00 14.51 37 ASP B N 1
ATOM 1864 C CA . ASP B 1 37 ? 10.330 -7.954 -3.584 1.00 12.64 37 ASP B CA 1
ATOM 1865 C C . ASP B 1 37 ? 9.835 -6.790 -2.750 1.00 12.75 37 ASP B C 1
ATOM 1866 O O . ASP B 1 37 ? 9.525 -5.725 -3.288 1.00 13.05 37 ASP B O 1
ATOM 1871 N N . LEU B 1 38 ? 9.762 -6.993 -1.439 1.00 12.31 38 LEU B N 1
ATOM 1872 C CA . LEU B 1 38 ? 9.190 -5.999 -0.526 1.00 12.28 38 LEU B CA 1
ATOM 1873 C C . LEU B 1 38 ? 9.855 -4.625 -0.611 1.00 11.77 38 LEU B C 1
ATOM 1874 O O . LEU B 1 38 ? 9.179 -3.597 -0.623 1.00 12.71 38 LEU B O 1
ATOM 1879 N N . TYR B 1 39 ? 11.182 -4.612 -0.666 1.00 11.33 39 TYR B N 1
ATOM 1880 C CA . TYR B 1 39 ? 11.921 -3.359 -0.762 1.00 12.65 39 TYR B CA 1
ATOM 1881 C C . TYR B 1 39 ? 11.697 -2.663 -2.093 1.00 13.89 39 TYR B C 1
ATOM 1882 O O . TYR B 1 39 ? 11.572 -1.442 -2.137 1.00 17.72 39 TYR B O 1
ATOM 1891 N N . ALA B 1 40 ? 11.663 -3.428 -3.180 1.00 13.66 40 ALA B N 1
ATOM 1892 C CA . ALA B 1 40 ? 11.475 -2.834 -4.500 1.00 14.37 40 ALA B CA 1
ATOM 1893 C C . ALA B 1 40 ? 10.054 -2.318 -4.648 1.00 13.95 40 ALA B C 1
ATOM 1894 O O . ALA B 1 40 ? 9.808 -1.336 -5.344 1.00 14.45 40 ALA B O 1
ATOM 1896 N N . GLU B 1 41 ? 9.129 -2.987 -3.969 1.00 15.38 41 GLU B N 1
ATOM 1897 C CA . GLU B 1 41 ? 7.716 -2.621 -3.962 1.00 16.45 41 GLU B CA 1
ATOM 1898 C C . GLU B 1 41 ? 7.446 -1.349 -3.167 1.00 16.68 41 GLU B C 1
ATOM 1899 O O . GLU B 1 41 ? 6.333 -0.812 -3.205 1.00 17.59 41 GLU B O 1
ATOM 1905 N N . HIS B 1 42 ? 8.470 -0.872 -2.463 1.00 14.72 42 HIS B N 1
ATOM 1906 C CA . HIS B 1 42 ? 8.322 0.193 -1.469 1.00 17.34 42 HIS B CA 1
ATOM 1907 C C . HIS B 1 42 ? 7.161 -0.094 -0.532 1.00 17.73 42 HIS B C 1
ATOM 1908 O O . HIS B 1 42 ? 6.357 0.781 -0.213 1.00 16.95 42 HIS B O 1
ATOM 1915 N N . PHE B 1 43 ? 7.096 -1.346 -0.093 1.00 16.66 43 PHE B N 1
ATOM 1916 C CA . PHE B 1 43 ? 6.054 -1.786 0.805 1.00 15.49 43 PHE B CA 1
ATOM 1917 C C . PHE B 1 43 ? 6.104 -0.986 2.114 1.00 15.35 43 PHE B C 1
ATOM 1918 O O . PHE B 1 43 ? 7.171 -0.795 2.710 1.00 15.34 43 PHE B O 1
ATOM 1926 N N . ASP B 1 44 ? 4.934 -0.507 2.527 1.00 14.66 44 ASP B N 1
ATOM 1927 C CA . ASP B 1 44 ? 4.748 0.215 3.781 1.00 14.76 44 ASP B CA 1
ATOM 1928 C C . ASP B 1 44 ? 4.358 -0.766 4.895 1.00 13.62 44 ASP B C 1
ATOM 1929 O O . ASP B 1 44 ? 3.246 -1.307 4.908 1.00 13.35 44 ASP B O 1
ATOM 1934 N N . PRO B 1 45 ? 5.284 -1.013 5.830 1.00 12.86 45 PRO B N 1
ATOM 1935 C CA . PRO B 1 45 ? 5.088 -2.063 6.836 1.00 12.59 45 PRO B CA 1
ATOM 1936 C C . PRO B 1 45 ? 4.323 -1.609 8.079 1.00 14.12 45 PRO B C 1
ATOM 1937 O O . PRO B 1 45 ? 4.092 -2.419 8.986 1.00 14.53 45 PRO B O 1
ATOM 1941 N N . VAL B 1 46 ? 3.944 -0.338 8.134 1.00 14.62 46 VAL B N 1
ATOM 1942 C CA . VAL B 1 46 ? 3.331 0.205 9.344 1.00 14.89 46 VAL B CA 1
ATOM 1943 C C . VAL B 1 46 ? 1.813 0.042 9.362 1.00 12.59 46 VAL B C 1
ATOM 1944 O O . VAL B 1 46 ? 1.098 0.709 8.623 1.00 13.34 46 VAL B O 1
ATOM 1948 N N . LEU B 1 47 ? 1.345 -0.868 10.211 1.00 12.72 47 LEU B N 1
ATOM 1949 C CA . LEU B 1 47 ? -0.081 -1.134 10.387 1.00 14.67 47 LEU B CA 1
ATOM 1950 C C . LEU B 1 47 ? -0.759 0.001 11.155 1.00 16.12 47 LEU B C 1
ATOM 1951 O O . LEU B 1 47 ? -0.293 0.397 12.225 1.00 15.07 47 LEU B O 1
ATOM 1956 N N . GLN B 1 48 ? -1.858 0.515 10.602 1.00 15.63 48 GLN B N 1
ATOM 1957 C CA . GLN B 1 48 ? -2.624 1.600 11.217 1.00 17.30 48 GLN B CA 1
ATOM 1958 C C . GLN B 1 48 ? -4.101 1.236 11.384 1.00 17.70 48 GLN B C 1
ATOM 1959 O O . GLN B 1 48 ? -4.751 0.808 10.432 1.00 17.90 48 GLN B O 1
ATOM 1965 N N . PHE B 1 49 ? -4.618 1.400 12.600 1.00 19.34 49 PHE B N 1
ATOM 1966 C CA . PHE B 1 49 ? -6.055 1.306 12.861 1.00 20.15 49 PHE B CA 1
ATOM 1967 C C . PHE B 1 49 ? -6.435 2.270 13.979 1.00 23.56 49 PHE B C 1
ATOM 1968 O O . PHE B 1 49 ? -5.588 2.646 14.797 1.00 20.52 49 PHE B O 1
ATOM 1976 N N . ASN B 1 50 ? -7.707 2.667 13.992 1.00 23.28 50 ASN B N 1
ATOM 1977 C CA . ASN B 1 50 ? -8.239 3.644 14.934 1.00 24.64 50 ASN B CA 1
ATOM 1978 C C . ASN B 1 50 ? -9.730 3.478 15.026 1.00 25.80 50 ASN B C 1
ATOM 1979 O O . ASN B 1 50 ? -10.276 2.463 14.602 1.00 27.04 50 ASN B O 1
ATOM 1984 N N . GLU B 1 51 ? -10.393 4.494 15.564 1.00 27.21 51 GLU B N 1
ATOM 1985 C CA . GLU B 1 51 ? -11.846 4.518 15.568 1.00 29.67 51 GLU B CA 1
ATOM 1986 C C . GLU B 1 51 ? -12.324 5.011 14.204 1.00 29.09 51 GLU B C 1
ATOM 1987 O O . GLU B 1 51 ? -13.407 4.652 13.741 1.00 31.19 51 GLU B O 1
ATOM 1993 N N . THR B 1 52 ? -11.496 5.829 13.562 1.00 28.45 52 THR B N 1
ATOM 1994 C CA . THR B 1 52 ? -11.754 6.263 12.197 1.00 29.01 52 THR B CA 1
ATOM 1995 C C . THR B 1 52 ? -11.606 5.064 11.262 1.00 28.72 52 THR B C 1
ATOM 1996 O O . THR B 1 52 ? -12.508 4.753 10.485 1.00 30.13 52 THR B O 1
ATOM 2000 N N . HIS B 1 53 ? -10.470 4.379 11.350 1.00 28.94 53 HIS B N 1
ATOM 2001 C CA . HIS B 1 53 ? -10.254 3.179 10.548 1.00 27.60 53 HIS B CA 1
ATOM 2002 C C . HIS B 1 53 ? -10.111 1.946 11.430 1.00 24.71 53 HIS B C 1
ATOM 2003 O O . HIS B 1 53 ? -9.057 1.697 12.004 1.00 23.49 53 HIS B O 1
ATOM 2010 N N . LYS B 1 54 ? -11.196 1.183 11.526 1.00 25.21 54 LYS B N 1
ATOM 2011 C CA . LYS B 1 54 ? -11.309 0.119 12.517 1.00 24.29 54 LYS B CA 1
ATOM 2012 C C . LYS B 1 54 ? -10.512 -1.151 12.193 1.00 23.28 54 LYS B C 1
ATOM 2013 O O . LYS B 1 54 ? -10.481 -1.639 11.062 1.00 21.21 54 LYS B O 1
ATOM 2015 N N . ARG B 1 55 ? -9.861 -1.666 13.225 1.00 25.64 55 ARG B N 1
ATOM 2016 C CA . ARG B 1 55 ? -9.123 -2.917 13.161 1.00 22.61 55 ARG B CA 1
ATOM 2017 C C . ARG B 1 55 ? -9.943 -3.997 12.466 1.00 22.83 55 ARG B C 1
ATOM 2018 O O . ARG B 1 55 ? -9.437 -4.733 11.618 1.00 22.43 55 ARG B O 1
ATOM 2026 N N . ARG B 1 56 ? -11.219 -4.075 12.837 1.00 25.69 56 ARG B N 1
ATOM 2027 C CA . ARG B 1 56 ? -12.140 -5.072 12.308 1.00 21.94 56 ARG B CA 1
ATOM 2028 C C . ARG B 1 56 ? -12.117 -5.132 10.779 1.00 22.97 56 ARG B C 1
ATOM 2029 O O . ARG B 1 56 ? -12.259 -6.205 10.189 1.00 23.88 56 ARG B O 1
ATOM 2031 N N . ASP B 1 57 ? -11.921 -3.978 10.144 1.00 24.37 57 ASP B N 1
ATOM 2032 C CA . ASP B 1 57 ? -11.983 -3.880 8.686 1.00 22.54 57 ASP B CA 1
ATOM 2033 C C . ASP B 1 57 ? -10.616 -3.854 8.007 1.00 20.72 57 ASP B C 1
ATOM 2034 O O . ASP B 1 57 ? -10.511 -3.434 6.856 1.00 20.16 57 ASP B O 1
ATOM 2039 N N . LEU B 1 58 ? -9.579 -4.303 8.713 1.00 20.28 58 LEU B N 1
ATOM 2040 C CA . LEU B 1 58 ? -8.233 -4.359 8.138 1.00 20.82 58 LEU B CA 1
ATOM 2041 C C . LEU B 1 58 ? -8.183 -5.322 6.949 1.00 20.98 58 LEU B C 1
ATOM 2042 O O . LEU B 1 58 ? -7.317 -5.213 6.071 1.00 21.68 58 LEU B O 1
ATOM 2047 N N . ALA B 1 59 ? -9.128 -6.257 6.929 1.00 22.31 59 ALA B N 1
ATOM 2048 C CA . ALA B 1 59 ? -9.218 -7.247 5.862 1.00 23.20 59 ALA B CA 1
ATOM 2049 C C . ALA B 1 59 ? -9.638 -6.624 4.528 1.00 21.24 59 ALA B C 1
ATOM 2050 O O . ALA B 1 59 ? -9.472 -7.245 3.478 1.00 19.88 59 ALA B O 1
ATOM 2052 N N . LYS B 1 60 ? -10.175 -5.404 4.573 1.00 21.05 60 LYS B N 1
ATOM 2053 C CA . LYS B 1 60 ? -10.661 -4.726 3.366 1.00 21.91 60 LYS B CA 1
ATOM 2054 C C . LYS B 1 60 ? -9.859 -3.473 3.008 1.00 22.06 60 LYS B C 1
ATOM 2055 O O . LYS B 1 60 ? -10.258 -2.711 2.121 1.00 23.07 60 LYS B O 1
ATOM 2059 N N . VAL B 1 61 ? -8.731 -3.257 3.685 1.00 22.18 61 VAL B N 1
ATOM 2060 C CA . VAL B 1 61 ? -7.850 -2.133 3.345 1.00 22.27 61 VAL B CA 1
ATOM 2061 C C . VAL B 1 61 ? -7.350 -2.196 1.880 1.00 23.40 61 VAL B C 1
ATOM 2062 O O . VAL B 1 61 ? -6.653 -3.134 1.479 1.00 22.03 61 VAL B O 1
ATOM 2066 N N . ALA B 1 62 ? -7.727 -1.181 1.102 1.00 23.00 62 ALA B N 1
ATOM 2067 C CA . ALA B 1 62 ? -7.472 -1.103 -0.339 1.00 24.28 62 ALA B CA 1
ATOM 2068 C C . ALA B 1 62 ? -6.010 -1.284 -0.783 1.00 24.38 62 ALA B C 1
ATOM 2069 O O . ALA B 1 62 ? -5.738 -2.019 -1.738 1.00 25.21 62 ALA B O 1
ATOM 2071 N N . GLU B 1 63 ? -5.083 -0.601 -0.113 1.00 21.49 63 GLU B N 1
ATOM 2072 C CA . GLU B 1 63 ? -3.664 -0.649 -0.483 1.00 20.43 63 GLU B CA 1
ATOM 2073 C C . GLU B 1 63 ? -3.074 -2.063 -0.392 1.00 21.25 63 GLU B C 1
ATOM 2074 O O . GLU B 1 63 ? -2.156 -2.416 -1.145 1.00 18.99 63 GLU B O 1
ATOM 2080 N N . MET B 1 64 ? -3.611 -2.864 0.531 1.00 20.77 64 MET B N 1
ATOM 2081 C CA . MET B 1 64 ? -3.118 -4.219 0.783 1.00 19.17 64 MET B CA 1
ATOM 2082 C C . MET B 1 64 ? -3.783 -5.307 -0.064 1.00 19.36 64 MET B C 1
ATOM 2083 O O . MET B 1 64 ? -3.423 -6.479 0.047 1.00 20.04 64 MET B O 1
ATOM 2088 N N . GLU B 1 65 ? -4.737 -4.930 -0.910 1.00 19.83 65 GLU B N 1
ATOM 2089 C CA . GLU B 1 65 ? -5.473 -5.924 -1.686 1.00 19.70 65 GLU B CA 1
ATOM 2090 C C . GLU B 1 65 ? -4.574 -6.749 -2.605 1.00 19.92 65 GLU B C 1
ATOM 2091 O O . GLU B 1 65 ? -4.722 -7.965 -2.697 1.00 18.28 65 GLU B O 1
ATOM 2097 N N . LYS B 1 66 ? -3.647 -6.089 -3.291 1.00 21.37 66 LYS B N 1
ATOM 2098 C CA . LYS B 1 66 ? -2.722 -6.791 -4.181 1.00 19.96 66 LYS B CA 1
ATOM 2099 C C . LYS B 1 66 ? -1.984 -7.906 -3.457 1.00 18.69 66 LYS B C 1
ATOM 2100 O O . LYS B 1 66 ? -1.715 -8.956 -4.034 1.00 19.28 66 LYS B O 1
ATOM 2106 N N . TYR B 1 67 ? -1.656 -7.667 -2.192 1.00 18.00 67 TYR B N 1
ATOM 2107 C CA . TYR B 1 67 ? -0.838 -8.596 -1.419 1.00 18.67 67 TYR B CA 1
ATOM 2108 C C . TYR B 1 67 ? -1.671 -9.728 -0.850 1.00 17.74 67 TYR B C 1
ATOM 2109 O O . TYR B 1 67 ? -1.227 -10.873 -0.807 1.00 19.05 67 TYR B O 1
ATOM 2118 N N . ARG B 1 68 ? -2.887 -9.398 -0.432 1.00 19.76 68 ARG B N 1
ATOM 2119 C CA . ARG B 1 68 ? -3.884 -10.402 -0.098 1.00 19.44 68 ARG B CA 1
ATOM 2120 C C . ARG B 1 68 ? -4.131 -11.323 -1.288 1.00 17.83 68 ARG B C 1
ATOM 2121 O O . ARG B 1 68 ? -4.203 -12.543 -1.130 1.00 18.25 68 ARG B O 1
ATOM 2129 N N . ASP B 1 69 ? -4.267 -10.729 -2.474 1.00 18.88 69 ASP B N 1
ATOM 2130 C CA . ASP B 1 69 ? -4.549 -11.489 -3.696 1.00 19.09 69 ASP B CA 1
ATOM 2131 C C . ASP B 1 69 ? -3.397 -12.443 -4.046 1.00 17.68 69 ASP B C 1
ATOM 2132 O O . ASP B 1 69 ? -3.630 -13.594 -4.423 1.00 15.69 69 ASP B O 1
ATOM 2137 N N . LEU B 1 70 ? -2.163 -11.958 -3.905 1.00 16.95 70 LEU B N 1
ATOM 2138 C CA . LEU B 1 70 ? -0.965 -12.774 -4.099 1.00 14.51 70 LEU B CA 1
ATOM 2139 C C . LEU B 1 70 ? -0.891 -13.970 -3.135 1.00 15.19 70 LEU B C 1
ATOM 2140 O O . LEU B 1 70 ? -0.564 -15.093 -3.535 1.00 15.31 70 LEU B O 1
ATOM 2145 N N . VAL B 1 71 ? -1.198 -13.730 -1.867 1.00 15.12 71 VAL B N 1
ATOM 2146 C CA . VAL B 1 71 ? -1.219 -14.804 -0.877 1.00 14.85 71 VAL B CA 1
ATOM 2147 C C . VAL B 1 71 ? -2.310 -15.858 -1.163 1.00 16.30 71 VAL B C 1
ATOM 2148 O O . VAL B 1 71 ? -2.041 -17.061 -1.100 1.00 17.58 71 VAL B O 1
ATOM 2152 N N . THR B 1 72 ? -3.524 -15.414 -1.498 1.00 16.46 72 THR B N 1
ATOM 2153 C CA . THR B 1 72 ? -4.647 -16.331 -1.762 1.00 17.08 72 THR B CA 1
ATOM 2154 C C . THR B 1 72 ? -4.399 -17.202 -2.997 1.00 15.53 72 THR B C 1
ATOM 2155 O O . THR B 1 72 ? -4.765 -18.380 -3.036 1.00 16.11 72 THR B O 1
ATOM 2159 N N . TRP B 1 73 ? -3.772 -16.599 -4.001 1.00 15.78 73 TRP B N 1
ATOM 2160 C CA . TRP B 1 73 ? -3.430 -17.266 -5.251 1.00 13.50 73 TRP B CA 1
ATOM 2161 C C . TRP B 1 73 ? -2.383 -18.374 -5.038 1.00 14.03 73 TRP B C 1
ATOM 2162 O O . TRP B 1 73 ? -2.514 -19.466 -5.582 1.00 13.42 73 TRP B O 1
ATOM 2173 N N . ALA B 1 74 ? -1.376 -18.112 -4.208 1.00 14.71 74 ALA B N 1
ATOM 2174 C CA . ALA B 1 74 ? -0.268 -19.055 -4.016 1.00 15.66 74 ALA B CA 1
ATOM 2175 C C . ALA B 1 74 ? -0.662 -20.378 -3.347 1.00 15.49 74 ALA B C 1
ATOM 2176 O O . ALA B 1 74 ? -1.557 -20.430 -2.502 1.00 15.75 74 ALA B O 1
ATOM 2178 N N . ASP B 1 75 ? 0.031 -21.441 -3.742 1.00 15.37 75 ASP B N 1
ATOM 2179 C CA . ASP B 1 75 ? -0.094 -22.756 -3.121 1.00 14.87 75 ASP B CA 1
ATOM 2180 C C . ASP B 1 75 ? 1.064 -22.997 -2.159 1.00 14.41 75 ASP B C 1
ATOM 2181 O O . ASP B 1 75 ? 0.939 -23.755 -1.209 1.00 14.39 75 ASP B O 1
ATOM 2186 N N . HIS B 1 76 ? 2.199 -22.364 -2.440 1.00 15.62 76 HIS B N 1
ATOM 2187 C CA . HIS B 1 76 ? 3.432 -22.549 -1.676 1.00 13.25 76 HIS B CA 1
ATOM 2188 C C . HIS B 1 76 ? 4.104 -21.195 -1.598 1.00 12.99 76 HIS B C 1
ATOM 2189 O O . HIS B 1 76 ? 4.316 -20.546 -2.620 1.00 13.52 76 HIS B O 1
ATOM 2196 N N . LEU B 1 77 ? 4.411 -20.768 -0.378 1.00 14.75 77 LEU B N 1
ATOM 2197 C CA . LEU B 1 77 ? 5.122 -19.513 -0.119 1.00 13.43 77 LEU B CA 1
ATOM 2198 C C . LEU B 1 77 ? 6.589 -19.771 0.256 1.00 11.89 77 LEU B C 1
ATOM 2199 O O . LEU B 1 77 ? 6.883 -20.603 1.109 1.00 13.86 77 LEU B O 1
ATOM 2204 N N . ILE B 1 78 ? 7.508 -19.066 -0.394 1.00 12.22 78 ILE B N 1
ATOM 2205 C CA . ILE B 1 78 ? 8.926 -19.143 -0.038 1.00 12.63 78 ILE B CA 1
ATOM 2206 C C . ILE B 1 78 ? 9.382 -17.788 0.504 1.00 11.52 78 ILE B C 1
ATOM 2207 O O . ILE B 1 78 ? 9.364 -16.792 -0.210 1.00 10.91 78 ILE B O 1
ATOM 2212 N N . PHE B 1 79 ? 9.769 -17.751 1.774 1.00 11.24 79 PHE B N 1
ATOM 2213 C CA . PHE B 1 79 ? 10.281 -16.529 2.397 1.00 11.35 79 PHE B CA 1
ATOM 2214 C C . PHE B 1 79 ? 11.812 -16.532 2.380 1.00 11.55 79 PHE B C 1
ATOM 2215 O O . PHE B 1 79 ? 12.443 -17.505 2.794 1.00 11.64 79 PHE B O 1
ATOM 2223 N N . ILE B 1 80 ? 12.402 -15.442 1.901 1.00 12.23 80 ILE B N 1
ATOM 2224 C CA . ILE B 1 80 ? 13.854 -15.265 1.913 1.00 12.13 80 ILE B CA 1
ATOM 2225 C C . ILE B 1 80 ? 14.193 -13.973 2.660 1.00 11.13 80 ILE B C 1
ATOM 2226 O O . ILE B 1 80 ? 13.743 -12.904 2.268 1.00 12.12 80 ILE B O 1
ATOM 2231 N N . PHE B 1 81 ? 14.972 -14.067 3.736 1.00 14.06 81 PHE B N 1
ATOM 2232 C CA . PHE B 1 81 ? 15.336 -12.880 4.533 1.00 13.25 81 PHE B CA 1
ATOM 2233 C C . PHE B 1 81 ? 16.488 -13.121 5.513 1.00 13.57 81 PHE B C 1
ATOM 2234 O O . PHE B 1 81 ? 16.650 -14.232 6.017 1.00 14.87 81 PHE B O 1
ATOM 2242 N N . PRO B 1 82 ? 17.289 -12.075 5.796 1.00 14.19 82 PRO B N 1
ATOM 2243 C CA . PRO B 1 82 ? 18.290 -12.167 6.871 1.00 14.85 82 PRO B CA 1
ATOM 2244 C C . PRO B 1 82 ? 17.641 -12.060 8.250 1.00 15.13 82 PRO B C 1
ATOM 2245 O O . PRO B 1 82 ? 16.628 -11.369 8.407 1.00 13.60 82 PRO B O 1
ATOM 2249 N N . ILE B 1 83 ? 18.225 -12.730 9.237 1.00 13.67 83 ILE B N 1
ATOM 2250 C CA . ILE B 1 83 ? 17.864 -12.500 10.627 1.00 15.60 83 ILE B CA 1
ATOM 2251 C C . ILE B 1 83 ? 18.413 -11.145 11.108 1.00 14.47 83 ILE B C 1
ATOM 2252 O O . ILE B 1 83 ? 19.629 -10.970 11.207 1.00 13.95 83 ILE B O 1
ATOM 2257 N N . TRP B 1 84 ? 17.521 -10.189 11.383 1.00 12.34 84 TRP B N 1
ATOM 2258 C CA . TRP B 1 84 ? 17.916 -8.937 12.037 1.00 13.01 84 TRP B CA 1
ATOM 2259 C C . TRP B 1 84 ? 17.363 -8.888 13.448 1.00 13.68 84 TRP B C 1
ATOM 2260 O O . TRP B 1 84 ? 16.146 -8.827 13.642 1.00 13.54 84 TRP B O 1
ATOM 2271 N N . TRP B 1 85 ? 18.253 -8.898 14.435 1.00 13.12 85 TRP B N 1
ATOM 2272 C CA . TRP B 1 85 ? 17.826 -8.894 15.826 1.00 12.17 85 TRP B CA 1
ATOM 2273 C C . TRP B 1 85 ? 16.852 -10.048 16.069 1.00 12.33 85 TRP B C 1
ATOM 2274 O O . TRP B 1 85 ? 15.699 -9.847 16.437 1.00 12.16 85 TRP B O 1
ATOM 2285 N N . SER B 1 86 ? 17.346 -11.258 15.821 1.00 12.17 86 SER B N 1
ATOM 2286 C CA . SER B 1 86 ? 16.634 -12.503 16.089 1.00 12.71 86 SER B CA 1
ATOM 2287 C C . SER B 1 86 ? 15.407 -12.693 15.221 1.00 13.19 86 SER B C 1
ATOM 2288 O O . SER B 1 86 ? 14.709 -13.698 15.354 1.00 15.05 86 SER B O 1
ATOM 2291 N N . GLY B 1 87 ? 15.139 -11.745 14.327 1.00 13.79 87 GLY B N 1
ATOM 2292 C CA . GLY B 1 87 ? 13.872 -11.760 13.618 1.00 14.88 87 GLY B CA 1
ATOM 2293 C C . GLY B 1 87 ? 13.813 -11.260 12.187 1.00 11.92 87 GLY B C 1
ATOM 2294 O O . GLY B 1 87 ? 14.817 -10.871 11.584 1.00 11.81 87 GLY B O 1
ATOM 2295 N N . MET B 1 88 ? 12.598 -11.288 11.647 1.00 10.84 88 MET B N 1
ATOM 2296 C CA . MET B 1 88 ? 12.317 -10.719 10.342 1.00 11.03 88 MET B CA 1
ATOM 2297 C C . MET B 1 88 ? 12.603 -9.221 10.383 1.00 12.77 88 MET B C 1
ATOM 2298 O O . MET B 1 88 ? 12.244 -8.546 11.357 1.00 10.83 88 MET B O 1
ATOM 2303 N N . PRO B 1 89 ? 13.258 -8.696 9.328 1.00 13.59 89 PRO B N 1
ATOM 2304 C CA . PRO B 1 89 ? 13.404 -7.250 9.133 1.00 13.16 89 PRO B CA 1
ATOM 2305 C C . PRO B 1 89 ? 12.039 -6.585 9.216 1.00 13.10 89 PRO B C 1
ATOM 2306 O O . PRO B 1 89 ? 11.014 -7.236 8.978 1.00 13.38 89 PRO B O 1
ATOM 2310 N N . ALA B 1 90 ? 12.031 -5.304 9.561 1.00 12.12 90 ALA B N 1
ATOM 2311 C CA . ALA B 1 90 ? 10.791 -4.584 9.832 1.00 13.07 90 ALA B CA 1
ATOM 2312 C C . ALA B 1 90 ? 9.777 -4.610 8.679 1.00 13.78 90 ALA B C 1
ATOM 2313 O O . ALA B 1 90 ? 8.577 -4.798 8.913 1.00 14.36 90 ALA B O 1
ATOM 2315 N N . ILE B 1 91 ? 10.251 -4.417 7.447 1.00 14.24 91 ILE B N 1
ATOM 2316 C CA . ILE B 1 91 ? 9.375 -4.428 6.274 1.00 13.74 91 ILE B CA 1
ATOM 2317 C C . ILE B 1 91 ? 8.625 -5.764 6.123 1.00 13.79 91 ILE B C 1
ATOM 2318 O O . ILE B 1 91 ? 7.467 -5.780 5.691 1.00 14.27 91 ILE B O 1
ATOM 2323 N N . LEU B 1 92 ? 9.274 -6.865 6.513 1.00 13.83 92 LEU B N 1
ATOM 2324 C CA . LEU B 1 92 ? 8.682 -8.205 6.432 1.00 11.60 92 LEU B CA 1
ATOM 2325 C C . LEU B 1 92 ? 7.801 -8.519 7.638 1.00 14.24 92 LEU B C 1
ATOM 2326 O O . LEU B 1 92 ? 6.784 -9.211 7.506 1.00 12.42 92 LEU B O 1
ATOM 2331 N N . LYS B 1 93 ? 8.189 -8.015 8.814 1.00 14.79 93 LYS B N 1
ATOM 2332 C CA . LYS B 1 93 ? 7.325 -8.091 9.995 1.00 13.88 93 LYS B CA 1
ATOM 2333 C C . LYS B 1 93 ? 5.988 -7.403 9.696 1.00 13.30 93 LYS B C 1
ATOM 2334 O O . LYS B 1 93 ? 4.930 -7.939 10.006 1.00 11.33 93 LYS B O 1
ATOM 2340 N N . GLY B 1 94 ? 6.056 -6.229 9.066 1.00 13.55 94 GLY B N 1
ATOM 2341 C CA . GLY B 1 94 ? 4.875 -5.456 8.727 1.00 13.01 94 GLY B CA 1
ATOM 2342 C C . GLY B 1 94 ? 4.071 -6.011 7.562 1.00 13.85 94 GLY B C 1
ATOM 2343 O O . GLY B 1 94 ? 2.885 -5.706 7.421 1.00 14.03 94 GLY B O 1
ATOM 2344 N N . PHE B 1 95 ? 4.713 -6.807 6.710 1.00 13.46 95 PHE B N 1
ATOM 2345 C CA . PHE B 1 95 ? 3.987 -7.530 5.675 1.00 14.11 95 PHE B CA 1
ATOM 2346 C C . PHE B 1 95 ? 2.996 -8.474 6.354 1.00 14.36 95 PHE B C 1
ATOM 2347 O O . PHE B 1 95 ? 1.829 -8.550 5.974 1.00 14.69 95 PHE B O 1
ATOM 2355 N N . ILE B 1 96 ? 3.473 -9.180 7.374 1.00 13.84 96 ILE B N 1
ATOM 2356 C CA . ILE B 1 96 ? 2.632 -10.049 8.186 1.00 14.19 96 ILE B CA 1
ATOM 2357 C C . ILE B 1 96 ? 1.570 -9.236 8.936 1.00 15.08 96 ILE B C 1
ATOM 2358 O O . ILE B 1 96 ? 0.364 -9.491 8.807 1.00 15.02 96 ILE B O 1
ATOM 2363 N N . ASP B 1 97 ? 2.028 -8.261 9.717 1.00 13.64 97 ASP B N 1
ATOM 2364 C CA . ASP B 1 97 ? 1.139 -7.385 10.476 1.00 13.07 97 ASP B CA 1
ATOM 2365 C C . ASP B 1 97 ? -0.045 -6.920 9.633 1.00 15.00 97 ASP B C 1
ATOM 2366 O O . ASP B 1 97 ? -1.195 -6.990 10.071 1.00 16.68 97 ASP B O 1
ATOM 2371 N N . ARG B 1 98 ? 0.243 -6.450 8.420 1.00 15.31 98 ARG B N 1
ATOM 2372 C CA . ARG B 1 98 ? -0.752 -5.777 7.590 1.00 15.33 98 ARG B CA 1
ATOM 2373 C C . ARG B 1 98 ? -1.553 -6.704 6.674 1.00 15.72 98 ARG B C 1
ATOM 2374 O O . ARG B 1 98 ? -2.716 -6.425 6.374 1.00 15.20 98 ARG B O 1
ATOM 2382 N N . VAL B 1 99 ? -0.937 -7.795 6.222 1.00 15.79 99 VAL B N 1
ATOM 2383 C CA . VAL B 1 99 ? -1.583 -8.678 5.246 1.00 15.23 99 VAL B CA 1
ATOM 2384 C C . VAL B 1 99 ? -2.235 -9.893 5.890 1.00 15.64 99 VAL B C 1
ATOM 2385 O O . VAL B 1 99 ? -3.291 -10.342 5.447 1.00 16.99 99 VAL B O 1
ATOM 2389 N N . PHE B 1 100 ? -1.612 -10.430 6.930 1.00 14.63 100 PHE B N 1
ATOM 2390 C CA . PHE B 1 100 ? -2.176 -11.603 7.593 1.00 18.06 100 PHE B CA 1
ATOM 2391 C C . PHE B 1 100 ? -3.180 -11.179 8.674 1.00 16.32 100 PHE B C 1
ATOM 2392 O O . PHE B 1 100 ? -2.925 -11.318 9.870 1.00 16.34 100 PHE B O 1
ATOM 2400 N N . VAL B 1 101 ? -4.321 -10.652 8.243 1.00 12.87 101 VAL B N 1
ATOM 2401 C CA . VAL B 1 101 ? -5.276 -10.091 9.185 1.00 17.20 101 VAL B CA 1
ATOM 2402 C C . VAL B 1 101 ? -6.473 -11.013 9.424 1.00 19.09 101 VAL B C 1
ATOM 2403 O O . VAL B 1 101 ? -6.795 -11.857 8.586 1.00 18.30 101 VAL B O 1
ATOM 2407 N N . ALA B 1 102 ? -7.107 -10.857 10.587 1.00 21.29 102 ALA B N 1
ATOM 2408 C CA . ALA B 1 102 ? -8.300 -11.623 10.935 1.00 20.80 102 ALA B CA 1
ATOM 2409 C C . ALA B 1 102 ? -9.302 -11.551 9.795 1.00 22.05 102 ALA B C 1
ATOM 2410 O O . ALA B 1 102 ? -9.397 -10.524 9.111 1.00 24.16 102 ALA B O 1
ATOM 2412 N N . ASP B 1 103 ? -10.030 -12.647 9.591 1.00 20.54 103 ASP B N 1
ATOM 2413 C CA . ASP B 1 103 ? -11.012 -12.764 8.516 1.00 22.06 103 ASP B CA 1
ATOM 2414 C C . ASP B 1 103 ? -10.390 -12.956 7.131 1.00 24.79 103 ASP B C 1
ATOM 2415 O O . ASP B 1 103 ? -11.102 -13.224 6.163 1.00 25.65 103 ASP B O 1
ATOM 2420 N N . PHE B 1 104 ? -9.069 -12.807 7.040 1.00 23.40 104 PHE B N 1
ATOM 2421 C CA . PHE B 1 104 ? -8.337 -13.196 5.840 1.00 19.13 104 PHE B CA 1
ATOM 2422 C C . PHE B 1 104 ? -7.442 -14.422 6.095 1.00 19.53 104 PHE B C 1
ATOM 2423 O O . PHE B 1 104 ? -7.634 -15.476 5.476 1.00 19.37 104 PHE B O 1
ATOM 2431 N N . ALA B 1 105 ? -6.483 -14.281 7.013 1.00 18.61 105 ALA B N 1
ATOM 2432 C CA . ALA B 1 105 ? -5.483 -15.323 7.284 1.00 17.10 105 ALA B CA 1
ATOM 2433 C C . ALA B 1 105 ? -5.928 -16.293 8.366 1.00 18.37 105 ALA B C 1
ATOM 2434 O O . ALA B 1 105 ? -5.480 -17.442 8.414 1.00 17.32 105 ALA B O 1
ATOM 2436 N N . TYR B 1 106 ? -6.799 -15.812 9.244 1.00 20.44 106 TYR B N 1
ATOM 2437 C CA . TYR B 1 106 ? -7.298 -16.592 10.361 1.00 19.69 106 TYR B CA 1
ATOM 2438 C C . TYR B 1 106 ? -8.554 -15.906 10.832 1.00 21.18 106 TYR B C 1
ATOM 2439 O O . TYR B 1 106 ? -8.869 -14.803 10.383 1.00 21.75 106 TYR B O 1
ATOM 2448 N N . SER B 1 107 ? -9.258 -16.543 11.756 1.00 21.23 107 SER B N 1
ATOM 2449 C CA . SER B 1 107 ? -10.377 -15.895 12.422 1.00 23.60 107 SER B CA 1
ATOM 2450 C C . SER B 1 107 ? -10.393 -16.326 13.879 1.00 25.31 107 SER B C 1
ATOM 2451 O O . SER B 1 107 ? -9.747 -17.308 14.240 1.00 24.45 107 SER B O 1
ATOM 2454 N N . TYR B 1 108 ? -11.118 -15.584 14.714 1.00 28.07 108 TYR B N 1
ATOM 2455 C CA . TYR B 1 108 ? -11.208 -15.890 16.138 1.00 28.13 108 TYR B CA 1
ATOM 2456 C C . TYR B 1 108 ? -12.337 -16.870 16.432 1.00 32.34 108 TYR B C 1
ATOM 2457 O O . TYR B 1 108 ? -13.483 -16.650 16.039 1.00 34.10 108 TYR B O 1
ATOM 2466 N N . LYS B 1 109 ? -12.009 -17.954 17.125 1.00 37.12 109 LYS B N 1
ATOM 2467 C CA . LYS B 1 109 ? -13.014 -18.929 17.527 1.00 38.72 109 LYS B CA 1
ATOM 2468 C C . LYS B 1 109 ? -13.147 -18.939 19.045 1.00 43.01 109 LYS B C 1
ATOM 2469 O O . LYS B 1 109 ? -12.530 -18.125 19.737 1.00 41.08 109 LYS B O 1
ATOM 2475 N N . LYS B 1 110 ? -13.949 -19.868 19.557 1.00 49.01 110 LYS B N 1
ATOM 2476 C CA . LYS B 1 110 ? -14.217 -19.958 20.992 1.00 51.22 110 LYS B CA 1
ATOM 2477 C C . LYS B 1 110 ? -12.982 -19.683 21.858 1.00 48.59 110 LYS B C 1
ATOM 2478 O O . LYS B 1 110 ? -13.048 -18.905 22.815 1.00 49.56 110 LYS B O 1
ATOM 2480 N N . VAL B 1 111 ? -11.858 -20.306 21.501 1.00 47.20 111 VAL B N 1
ATOM 2481 C CA . VAL B 1 111 ? -10.688 -20.356 22.379 1.00 45.13 111 VAL B CA 1
ATOM 2482 C C . VAL B 1 111 ? -9.410 -19.720 21.811 1.00 43.66 111 VAL B C 1
ATOM 2483 O O . VAL B 1 111 ? -8.770 -18.900 22.476 1.00 46.09 111 VAL B O 1
ATOM 2487 N N . GLY B 1 112 ? -9.029 -20.105 20.599 1.00 40.77 112 GLY B N 1
ATOM 2488 C CA . GLY B 1 112 ? -7.827 -19.558 19.986 1.00 37.38 112 GLY B CA 1
ATOM 2489 C C . GLY B 1 112 ? -8.052 -19.014 18.585 1.00 35.10 112 GLY B C 1
ATOM 2490 O O . GLY B 1 112 ? -8.974 -18.230 18.343 1.00 35.60 112 GLY B O 1
ATOM 2491 N N . LEU B 1 113 ? -7.201 -19.428 17.652 1.00 35.10 113 LEU B N 1
ATOM 2492 C CA . LEU B 1 113 ? -7.364 -19.045 16.251 1.00 33.49 113 LEU B CA 1
ATOM 2493 C C . LEU B 1 113 ? -7.851 -20.214 15.409 1.00 27.49 113 LEU B C 1
ATOM 2494 O O . LEU B 1 113 ? -7.583 -21.374 15.724 1.00 27.10 113 LEU B O 1
ATOM 2499 N N . GLU B 1 114 ? -8.579 -19.887 14.346 1.00 28.08 114 GLU B N 1
ATOM 2500 C CA . GLU B 1 114 ? -8.894 -20.830 13.280 1.00 26.38 114 GLU B CA 1
ATOM 2501 C C . GLU B 1 114 ? -8.185 -20.364 12.004 1.00 23.27 114 GLU B C 1
ATOM 2502 O O . GLU B 1 114 ? -8.377 -19.236 11.554 1.00 22.80 114 GLU B O 1
ATOM 2508 N N . GLY B 1 115 ? -7.348 -21.220 11.434 1.00 19.13 115 GLY B N 1
ATOM 2509 C CA . GLY B 1 115 ? -6.607 -20.849 10.244 1.00 21.10 115 GLY B CA 1
ATOM 2510 C C . GLY B 1 115 ? -7.477 -20.827 9.005 1.00 21.35 115 GLY B C 1
ATOM 2511 O O . GLY B 1 115 ? -8.438 -21.599 8.902 1.00 23.15 115 GLY B O 1
ATOM 2512 N N . HIS B 1 116 ? -7.137 -19.953 8.059 1.00 18.42 116 HIS B N 1
ATOM 2513 C CA . HIS B 1 116 ? -7.907 -19.825 6.827 1.00 19.04 116 HIS B CA 1
ATOM 2514 C C . HIS 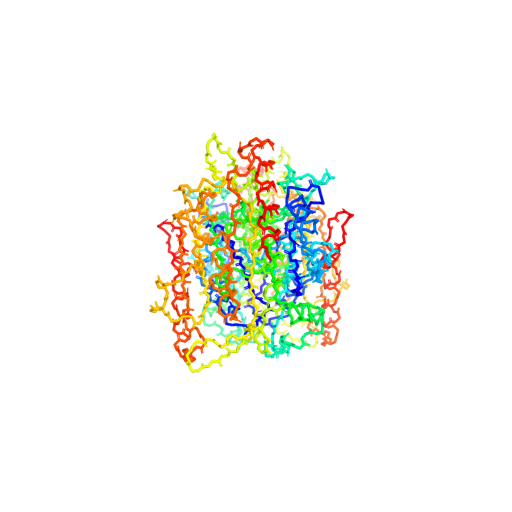B 1 116 ? -7.076 -20.064 5.569 1.00 19.42 116 HIS B C 1
ATOM 2515 O O . HIS B 1 116 ? -7.618 -20.224 4.481 1.00 22.23 116 HIS B O 1
ATOM 2522 N N . LEU B 1 117 ? -5.759 -20.085 5.718 1.00 20.05 117 LEU B N 1
ATOM 2523 C CA . LEU B 1 117 ? -4.872 -20.284 4.581 1.00 18.61 117 LEU B CA 1
ATOM 2524 C C . LEU B 1 117 ? -4.497 -21.760 4.426 1.00 19.91 117 LEU B C 1
ATOM 2525 O O . LEU B 1 117 ? -3.394 -22.086 3.992 1.00 18.42 117 LEU B O 1
ATOM 2530 N N . GLN B 1 118 ? -5.405 -22.659 4.790 1.00 19.97 118 GLN B N 1
ATOM 2531 C CA . GLN B 1 118 ? -5.099 -24.079 4.679 1.00 21.18 118 GLN B CA 1
ATOM 2532 C C . GLN B 1 118 ? -4.965 -24.462 3.216 1.00 20.83 118 GLN B C 1
ATOM 2533 O O . GLN B 1 118 ? -5.410 -23.734 2.326 1.00 21.51 118 GLN B O 1
ATOM 2539 N N . GLY B 1 119 ? -4.344 -25.608 2.971 1.00 23.09 119 GLY B N 1
ATOM 2540 C CA . GLY B 1 119 ? -4.064 -26.045 1.616 1.00 20.56 119 GLY B CA 1
ATOM 2541 C C . GLY B 1 119 ? -2.777 -25.434 1.113 1.00 22.20 119 GLY B C 1
ATOM 2542 O O . GLY B 1 119 ? -2.322 -25.737 0.011 1.00 24.55 119 GLY B O 1
ATOM 2543 N N . LYS B 1 120 ? -2.184 -24.578 1.940 1.00 22.73 120 LYS B N 1
ATOM 2544 C CA . LYS B 1 120 ? -0.994 -23.824 1.572 1.00 18.83 120 LYS B CA 1
ATOM 2545 C C . LYS B 1 120 ? 0.210 -24.335 2.369 1.00 16.54 120 LYS B C 1
ATOM 2546 O O . LYS B 1 120 ? 0.083 -24.675 3.541 1.00 18.77 120 LYS B O 1
ATOM 2552 N N . SER B 1 121 ? 1.370 -24.399 1.723 1.00 17.47 121 SER B N 1
ATOM 2553 C CA . SER B 1 121 ? 2.622 -24.750 2.395 1.00 17.06 121 SER B CA 1
ATOM 2554 C C . SER B 1 121 ? 3.645 -23.622 2.247 1.00 16.98 121 SER B C 1
ATOM 2555 O O . SER B 1 121 ? 3.436 -22.681 1.466 1.00 15.70 121 SER B O 1
ATOM 2558 N N . ALA B 1 122 ? 4.745 -23.709 2.996 1.00 16.07 122 ALA B N 1
ATOM 2559 C CA . ALA B 1 122 ? 5.794 -22.694 2.909 1.00 13.19 122 ALA B CA 1
ATOM 2560 C C . ALA B 1 122 ? 7.196 -23.234 3.167 1.00 12.56 122 ALA B C 1
ATOM 2561 O O . ALA B 1 122 ? 7.388 -24.297 3.757 1.00 12.78 122 ALA B O 1
ATOM 2563 N N . TRP B 1 123 ? 8.172 -22.466 2.708 1.00 13.31 123 TRP B N 1
ATOM 2564 C CA . TRP B 1 123 ? 9.575 -22.755 2.912 1.00 12.55 123 TRP B CA 1
ATOM 2565 C C . TRP B 1 123 ? 10.216 -21.446 3.361 1.00 12.90 123 TRP B C 1
ATOM 2566 O O . TRP B 1 123 ? 9.997 -20.397 2.750 1.00 12.20 123 TRP B O 1
ATOM 2577 N N . ILE B 1 124 ? 10.966 -21.506 4.458 1.00 12.04 124 ILE B N 1
ATOM 2578 C CA . ILE B 1 124 ? 11.657 -20.337 4.993 1.00 13.15 124 ILE B CA 1
ATOM 2579 C C . ILE B 1 124 ? 13.162 -20.512 4.834 1.00 12.50 124 ILE B C 1
ATOM 2580 O O . ILE B 1 124 ? 13.723 -21.492 5.304 1.00 13.16 124 ILE B O 1
ATOM 2585 N N . ILE B 1 125 ? 13.807 -19.568 4.161 1.00 10.68 125 ILE B N 1
ATOM 2586 C CA . ILE B 1 125 ? 15.257 -19.568 4.061 1.00 13.82 125 ILE B CA 1
ATOM 2587 C C . ILE B 1 125 ? 15.816 -18.347 4.805 1.00 15.79 125 ILE B C 1
ATOM 2588 O O . ILE B 1 125 ? 15.592 -17.205 4.392 1.00 16.05 125 ILE B O 1
ATOM 2593 N N . THR B 1 126 ? 16.523 -18.593 5.908 1.00 14.50 126 THR B N 1
ATOM 2594 C CA . THR B 1 126 ? 17.068 -17.518 6.731 1.00 15.00 126 THR B CA 1
ATOM 2595 C C . THR B 1 126 ? 18.588 -17.539 6.701 1.00 14.60 126 THR B C 1
ATOM 2596 O O . THR B 1 126 ? 19.190 -18.605 6.684 1.00 17.20 126 THR B O 1
ATOM 2600 N N . THR B 1 127 ? 19.204 -16.362 6.687 1.00 14.89 127 THR B N 1
ATOM 2601 C CA . THR B 1 127 ? 20.645 -16.256 6.908 1.00 14.51 127 THR B CA 1
ATOM 2602 C C . THR B 1 127 ? 20.951 -15.554 8.235 1.00 14.56 127 THR B C 1
ATOM 2603 O O . THR B 1 127 ? 20.222 -14.658 8.667 1.00 13.21 127 THR B O 1
ATOM 2607 N N . HIS B 1 128 ? 22.029 -15.973 8.885 1.00 13.63 128 HIS B N 1
ATOM 2608 C CA . HIS B 1 128 ? 22.494 -15.267 10.067 1.00 15.59 128 HIS B CA 1
ATOM 2609 C C . HIS B 1 128 ? 23.933 -15.635 10.416 1.00 15.01 128 HIS B C 1
ATOM 2610 O O . HIS B 1 128 ? 24.525 -16.495 9.772 1.00 15.94 128 HIS B O 1
ATOM 2617 N N . ASN B 1 129 ? 24.496 -14.972 11.419 1.00 15.21 129 ASN B N 1
ATOM 2618 C CA . ASN B 1 129 ? 25.904 -15.169 11.761 1.00 16.43 129 ASN B CA 1
ATOM 2619 C C . ASN B 1 129 ? 26.113 -15.877 13.107 1.00 16.79 129 ASN B C 1
ATOM 2620 O O . ASN B 1 129 ? 27.206 -15.836 13.681 1.00 17.96 129 ASN B O 1
ATOM 2625 N N . THR B 1 130 ? 25.068 -16.534 13.606 1.00 16.78 130 THR B N 1
ATOM 2626 C CA . THR B 1 130 ? 25.170 -17.295 14.853 1.00 16.62 130 THR B CA 1
ATOM 2627 C C . THR B 1 130 ? 25.509 -18.755 14.548 1.00 16.61 130 THR B C 1
ATOM 2628 O O . THR B 1 130 ? 24.939 -19.348 13.631 1.00 16.71 130 THR B O 1
ATOM 2632 N N . PRO B 1 131 ? 26.463 -19.330 15.302 1.00 20.05 131 PRO B N 1
ATOM 2633 C CA . PRO B 1 131 ? 26.877 -20.720 15.095 1.00 19.29 131 PRO B CA 1
ATOM 2634 C C . PRO B 1 131 ? 25.736 -21.698 15.329 1.00 21.95 131 PRO B C 1
ATOM 2635 O O . PRO B 1 131 ? 24.768 -21.380 16.019 1.00 23.76 131 PRO B O 1
ATOM 2639 N N . SER B 1 132 ? 25.867 -22.886 14.753 1.00 21.13 132 SER B N 1
ATOM 2640 C CA . SER B 1 132 ? 24.799 -23.869 14.747 1.00 22.81 132 SER B CA 1
ATOM 2641 C C . SER B 1 132 ? 24.536 -24.457 16.131 1.00 28.44 132 SER B C 1
ATOM 2642 O O . SER B 1 132 ? 23.388 -24.751 16.477 1.00 31.48 132 SER B O 1
ATOM 2645 N N . PHE B 1 133 ? 25.592 -24.634 16.923 1.00 28.79 133 PHE B N 1
ATOM 2646 C CA . PHE B 1 133 ? 25.440 -25.198 18.265 1.00 29.79 133 PHE B CA 1
ATOM 2647 C C . PHE B 1 133 ? 24.608 -24.277 19.156 1.00 31.32 133 PHE B C 1
ATOM 2648 O O . PHE B 1 133 ? 23.837 -24.736 20.003 1.00 32.66 133 PHE B O 1
ATOM 2656 N N . ALA B 1 134 ? 24.780 -22.975 18.948 1.00 31.01 134 ALA B N 1
ATOM 2657 C CA . ALA B 1 134 ? 24.135 -21.949 19.755 1.00 29.44 134 ALA B CA 1
ATOM 2658 C C . ALA B 1 134 ? 22.627 -21.930 19.557 1.00 28.01 134 ALA B C 1
ATOM 2659 O O . ALA B 1 134 ? 21.892 -21.402 20.390 1.00 28.93 134 ALA B O 1
ATOM 2661 N N . MET B 1 135 ? 22.174 -22.523 18.459 1.00 26.11 135 MET B N 1
ATOM 2662 C CA . MET B 1 135 ? 20.804 -22.345 17.993 1.00 25.47 135 MET B CA 1
ATOM 2663 C C . MET B 1 135 ? 19.687 -22.909 18.873 1.00 26.17 135 MET B C 1
ATOM 2664 O O . MET B 1 135 ? 18.587 -22.366 18.893 1.00 25.72 135 MET B O 1
ATOM 2669 N N . PRO B 1 136 ? 19.950 -24.017 19.581 1.00 32.66 136 PRO B N 1
ATOM 2670 C CA . PRO B 1 136 ? 18.942 -24.497 20.535 1.00 28.36 136 PRO B CA 1
ATOM 2671 C C . PRO B 1 136 ? 18.705 -23.490 21.666 1.00 27.98 136 PRO B C 1
ATOM 2672 O O . PRO B 1 136 ? 17.616 -23.452 22.242 1.00 28.39 136 PRO B O 1
ATOM 2676 N N . PHE B 1 137 ? 19.722 -22.682 21.966 1.00 29.63 137 PHE B N 1
ATOM 2677 C CA . PHE B 1 137 ? 19.677 -21.728 23.073 1.00 26.38 137 PHE B CA 1
ATOM 2678 C C . PHE B 1 137 ? 19.249 -20.298 22.683 1.00 29.06 137 PHE B C 1
ATOM 2679 O O . PHE B 1 137 ? 19.520 -19.351 23.435 1.00 27.83 137 PHE B O 1
ATOM 2687 N N . VAL B 1 138 ? 18.607 -20.131 21.522 1.00 23.53 138 VAL B N 1
ATOM 2688 C CA . VAL B 1 138 ? 18.158 -18.807 21.084 1.00 20.16 138 VAL B CA 1
ATOM 2689 C C . VAL B 1 138 ? 16.663 -18.736 20.766 1.00 20.10 138 VAL B C 1
ATOM 2690 O O . VAL B 1 138 ? 16.045 -19.727 20.372 1.00 20.24 138 VAL B O 1
ATOM 2694 N N . GLN B 1 139 ? 16.107 -17.536 20.930 1.00 19.31 139 GLN B N 1
ATOM 2695 C CA . GLN B 1 139 ? 14.708 -17.234 20.636 1.00 18.34 139 GLN B CA 1
ATOM 2696 C C . GLN B 1 139 ? 14.516 -16.837 19.176 1.00 15.86 139 GLN B C 1
ATOM 2697 O O . GLN B 1 139 ? 15.363 -16.161 18.597 1.00 14.93 139 GLN B O 1
ATOM 2703 N N . ASP B 1 140 ? 13.393 -17.253 18.601 1.00 15.44 140 ASP B N 1
ATOM 2704 C CA . ASP B 1 140 ? 13.005 -16.891 17.231 1.00 16.23 140 ASP B CA 1
ATOM 2705 C C . ASP B 1 140 ? 13.959 -17.448 16.171 1.00 16.65 140 ASP B C 1
ATOM 2706 O O . ASP B 1 140 ? 14.004 -18.660 15.950 1.00 16.98 140 ASP B O 1
ATOM 2711 N N . TYR B 1 141 ? 14.710 -16.569 15.511 1.00 15.85 141 TYR B N 1
ATOM 2712 C CA . TYR B 1 141 ? 15.633 -17.002 14.461 1.00 17.22 141 TYR B CA 1
ATOM 2713 C C . TYR B 1 141 ? 14.914 -17.825 13.382 1.00 16.83 141 TYR B C 1
ATOM 2714 O O . TYR B 1 141 ? 15.430 -18.831 12.902 1.00 17.79 141 TYR B O 1
ATOM 2723 N N . GLY B 1 142 ? 13.715 -17.375 13.013 1.00 16.55 142 GLY B N 1
ATOM 2724 C CA . GLY B 1 142 ? 12.906 -18.039 12.010 1.00 14.77 142 GLY B CA 1
ATOM 2725 C C . GLY B 1 142 ? 11.786 -18.875 12.605 1.00 14.94 142 GLY B C 1
ATOM 2726 O O . GLY B 1 142 ? 10.807 -19.192 11.925 1.00 15.41 142 GLY B O 1
ATOM 2727 N N . LYS B 1 143 ? 11.926 -19.231 13.877 1.00 13.84 143 LYS B N 1
ATOM 2728 C CA . LYS B 1 143 ? 10.964 -20.108 14.534 1.00 15.26 143 LYS B CA 1
ATOM 2729 C C . LYS B 1 143 ? 9.621 -19.420 14.836 1.00 11.92 143 LYS B C 1
ATOM 2730 O O . LYS B 1 143 ? 8.590 -20.078 14.878 1.00 13.45 143 LYS B O 1
ATOM 2736 N N . VAL B 1 144 ? 9.631 -18.108 15.037 1.00 12.41 144 VAL B N 1
ATOM 2737 C CA . VAL B 1 144 ? 8.381 -17.388 15.253 1.00 13.10 144 VAL B CA 1
ATOM 2738 C C . VAL B 1 144 ? 7.526 -17.390 13.984 1.00 13.54 144 VAL B C 1
ATOM 2739 O O . VAL B 1 144 ? 6.340 -17.726 14.030 1.00 14.03 144 VAL B O 1
ATOM 2743 N N . LEU B 1 145 ? 8.123 -17.036 12.851 1.00 12.18 145 LEU B N 1
ATOM 2744 C CA . LEU B 1 145 ? 7.397 -17.070 11.584 1.00 12.69 145 LEU B CA 1
ATOM 2745 C C . LEU B 1 145 ? 6.816 -18.461 11.343 1.00 14.11 145 LEU B C 1
ATOM 2746 O O . LEU B 1 145 ? 5.645 -18.608 10.989 1.00 13.44 145 LEU B O 1
ATOM 2751 N N . LYS B 1 146 ? 7.644 -19.482 11.536 1.00 13.79 146 LYS B N 1
ATOM 2752 C CA . LYS B 1 146 ? 7.224 -20.850 11.281 1.00 13.40 146 LYS B CA 1
ATOM 2753 C C . LYS B 1 146 ? 6.175 -21.304 12.281 1.00 14.87 146 LYS B C 1
ATOM 2754 O O . LYS B 1 146 ? 5.051 -21.646 11.902 1.00 14.38 146 LYS B O 1
ATOM 2760 N N . LYS B 1 147 ? 6.553 -21.281 13.558 1.00 14.48 147 LYS B N 1
ATOM 2761 C CA . LYS B 1 147 ? 5.789 -21.915 14.624 1.00 16.60 147 LYS B CA 1
ATOM 2762 C C . LYS B 1 147 ? 4.593 -21.092 15.099 1.00 16.78 147 LYS B C 1
ATOM 2763 O O . LYS B 1 147 ? 3.569 -21.650 15.503 1.00 16.19 147 LYS B O 1
ATOM 2766 N N . GLN B 1 148 ? 4.721 -19.769 15.049 1.00 14.88 148 GLN B N 1
ATOM 2767 C CA . GLN B 1 148 ? 3.736 -18.901 15.678 1.00 14.79 148 GLN B CA 1
ATOM 2768 C C . GLN B 1 148 ? 3.072 -17.894 14.733 1.00 16.14 148 GLN B C 1
ATOM 2769 O O . GLN B 1 148 ? 2.248 -17.081 15.175 1.00 14.30 148 GLN B O 1
ATOM 2775 N N . ILE B 1 149 ? 3.411 -17.970 13.440 1.00 13.94 149 ILE B N 1
ATOM 2776 C CA . ILE B 1 149 ? 2.764 -17.147 12.416 1.00 13.24 149 ILE B CA 1
ATOM 2777 C C . ILE B 1 149 ? 2.119 -17.964 11.297 1.00 15.32 149 ILE B C 1
ATOM 2778 O O . ILE B 1 149 ? 0.911 -17.871 11.078 1.00 16.09 149 ILE B O 1
ATOM 2783 N N . LEU B 1 150 ? 2.925 -18.750 10.585 1.00 14.85 150 LEU B N 1
ATOM 2784 C CA . LEU B 1 150 ? 2.444 -19.524 9.435 1.00 12.89 150 LEU B CA 1
ATOM 2785 C C . LEU B 1 150 ? 1.600 -20.713 9.863 1.00 14.66 150 LEU B C 1
ATOM 2786 O O . LEU B 1 150 ? 0.529 -20.944 9.311 1.00 15.48 150 LEU B O 1
ATOM 2791 N N . LYS B 1 151 ? 2.079 -21.465 10.850 1.00 15.23 151 LYS B N 1
ATOM 2792 C CA . LYS B 1 151 ? 1.326 -22.619 11.361 1.00 16.81 151 LYS B CA 1
ATOM 2793 C C . LYS B 1 151 ? -0.088 -22.275 11.878 1.00 18.11 151 LYS B C 1
ATOM 2794 O O . LYS B 1 151 ? -1.062 -22.899 11.447 1.00 17.58 151 LYS B O 1
ATOM 2796 N N . PRO B 1 152 ? -0.209 -21.285 12.797 1.00 18.10 152 PRO B N 1
ATOM 2797 C CA . PRO B 1 152 ? -1.543 -20.870 13.268 1.00 18.67 152 PRO B CA 1
ATOM 2798 C C . PRO B 1 152 ? -2.501 -20.440 12.149 1.00 17.76 152 PRO B C 1
ATOM 2799 O O . PRO B 1 152 ? -3.717 -20.473 12.352 1.00 19.04 152 PRO B O 1
ATOM 2803 N N . CYS B 1 153 ? -1.975 -20.049 10.991 1.00 16.21 153 CYS B N 1
ATOM 2804 C CA . CYS B 1 153 ? -2.833 -19.659 9.868 1.00 17.19 153 CYS B CA 1
ATOM 2805 C C . CYS B 1 153 ? -3.232 -20.822 8.948 1.00 15.86 153 CYS B C 1
ATOM 2806 O O . CYS B 1 153 ? -3.860 -20.611 7.916 1.00 16.34 153 CYS B O 1
ATOM 2809 N N . ALA B 1 154 ? -2.873 -22.040 9.355 1.00 17.56 154 ALA B N 1
ATOM 2810 C CA . ALA B 1 154 ? -3.257 -23.287 8.680 1.00 18.51 154 ALA B CA 1
ATOM 2811 C C . ALA B 1 154 ? -2.336 -23.669 7.511 1.00 20.96 154 ALA B C 1
ATOM 2812 O O . ALA B 1 154 ? -2.607 -24.620 6.767 1.00 22.40 154 ALA B O 1
ATOM 2814 N N . ILE B 1 155 ? -1.243 -22.923 7.372 1.00 19.00 155 ILE B N 1
ATOM 2815 C CA . ILE B 1 155 ? -0.223 -23.204 6.372 1.00 19.26 155 ILE B CA 1
ATOM 2816 C C . ILE B 1 155 ? 0.668 -24.354 6.857 1.00 18.20 155 ILE B C 1
ATOM 2817 O O . ILE B 1 155 ? 1.378 -24.221 7.850 1.00 18.83 155 ILE B O 1
ATOM 2822 N N . SER B 1 156 ? 0.614 -25.489 6.161 1.00 18.96 156 SER B N 1
ATOM 2823 C CA . SER B 1 156 ? 1.416 -26.661 6.533 1.00 21.06 156 SER B CA 1
ATOM 2824 C C . SER B 1 156 ? 1.764 -27.539 5.326 1.00 19.25 156 SER B C 1
ATOM 2825 O O . SER B 1 156 ? 0.924 -27.746 4.445 1.00 21.51 156 SER B O 1
ATOM 2828 N N . PRO B 1 157 ? 3.001 -28.066 5.284 1.00 15.85 157 PRO B N 1
ATOM 2829 C CA . PRO B 1 157 ? 4.047 -27.874 6.290 1.00 16.84 157 PRO B CA 1
ATOM 2830 C C . PRO B 1 157 ? 4.848 -26.616 6.016 1.00 17.23 157 PRO B C 1
ATOM 2831 O O . PRO B 1 157 ? 4.651 -25.947 5.001 1.00 16.79 157 PRO B O 1
ATOM 2835 N N . VAL B 1 158 ? 5.764 -26.321 6.927 1.00 15.66 158 VAL B N 1
ATOM 2836 C CA . VAL B 1 158 ? 6.669 -25.202 6.791 1.00 14.33 158 VAL B CA 1
ATOM 2837 C C . VAL B 1 158 ? 8.070 -25.721 7.046 1.00 14.25 158 VAL B C 1
ATOM 2838 O O . VAL B 1 158 ? 8.389 -26.132 8.159 1.00 15.66 158 VAL B O 1
ATOM 2842 N N . LYS B 1 159 ? 8.892 -25.729 6.003 1.00 14.77 159 LYS B N 1
ATOM 2843 C CA . LYS B 1 159 ? 10.298 -26.110 6.125 1.00 14.41 159 LYS B CA 1
ATOM 2844 C C . LYS B 1 159 ? 11.138 -24.892 6.477 1.00 13.67 159 LYS B C 1
ATOM 2845 O O . LYS B 1 159 ? 11.029 -23.863 5.829 1.00 13.66 159 LYS B O 1
ATOM 2851 N N . LEU B 1 160 ? 11.970 -25.006 7.506 1.00 14.58 160 LEU B N 1
ATOM 2852 C CA . LEU B 1 160 ? 12.859 -23.914 7.888 1.00 14.84 160 LEU B CA 1
ATOM 2853 C C . LEU B 1 160 ? 14.338 -24.256 7.644 1.00 15.91 160 LEU B C 1
ATOM 2854 O O . LEU B 1 160 ? 14.894 -25.192 8.226 1.00 15.89 160 LEU B O 1
ATOM 2859 N N . THR B 1 161 ? 14.955 -23.480 6.760 1.00 14.74 161 THR B N 1
ATOM 2860 C CA . THR B 1 161 ? 16.335 -23.669 6.346 1.00 14.57 161 THR B CA 1
ATOM 2861 C C . THR B 1 161 ? 17.166 -22.483 6.815 1.00 15.66 161 THR B C 1
ATOM 2862 O O . THR B 1 161 ? 17.002 -21.375 6.314 1.00 15.31 161 THR B O 1
ATOM 2866 N N . GLU B 1 162 ? 18.051 -22.712 7.785 1.00 17.93 162 GLU B N 1
ATOM 2867 C CA . GLU B 1 162 ? 18.947 -21.662 8.275 1.00 17.86 162 GLU B CA 1
ATOM 2868 C C . GLU B 1 162 ? 20.336 -21.823 7.677 1.00 18.48 162 GLU B C 1
ATOM 2869 O O . GLU B 1 162 ? 20.921 -22.905 7.750 1.00 17.92 162 GLU B O 1
ATOM 2875 N N . LEU B 1 163 ? 20.871 -20.754 7.094 1.00 17.61 163 LEU B N 1
ATOM 2876 C CA . LEU B 1 163 ? 22.280 -20.746 6.715 1.00 16.53 163 LEU B CA 1
ATOM 2877 C C . LEU B 1 163 ? 23.030 -19.980 7.803 1.00 14.89 163 LEU B C 1
ATOM 2878 O O . LEU B 1 163 ? 22.915 -18.762 7.901 1.00 14.76 163 LEU B O 1
ATOM 2883 N N . THR B 1 164 ? 23.771 -20.714 8.633 1.00 17.38 164 THR B N 1
ATOM 2884 C CA . THR B 1 164 ? 24.346 -20.180 9.870 1.00 16.05 164 THR B CA 1
ATOM 2885 C C . THR B 1 164 ? 25.819 -19.777 9.721 1.00 14.76 164 THR B C 1
ATOM 2886 O O . THR B 1 164 ? 26.452 -20.094 8.721 1.00 15.33 164 THR B O 1
ATOM 2890 N N . SER B 1 165 ? 26.347 -19.088 10.732 1.00 14.28 165 SER B N 1
ATOM 2891 C CA . SER B 1 165 ? 27.697 -18.528 10.706 1.00 16.20 165 SER B CA 1
ATOM 2892 C C . SER B 1 165 ? 28.001 -17.924 9.350 1.00 15.37 165 SER B C 1
ATOM 2893 O O . SER B 1 165 ? 29.096 -18.103 8.833 1.00 16.72 165 SER B O 1
ATOM 2896 N N . ILE B 1 166 ? 27.037 -17.200 8.785 1.00 14.96 166 ILE B N 1
ATOM 2897 C CA . ILE B 1 166 ? 27.042 -16.886 7.349 1.00 15.55 166 ILE B CA 1
ATOM 2898 C C . ILE B 1 166 ? 28.098 -15.869 6.918 1.00 15.25 166 ILE B C 1
ATOM 2899 O O . ILE B 1 166 ? 28.460 -15.817 5.750 1.00 14.69 166 ILE B O 1
ATOM 2904 N N . GLU B 1 167 ? 28.590 -15.071 7.857 1.00 16.03 167 GLU B N 1
ATOM 2905 C CA . GLU B 1 167 ? 29.651 -14.115 7.559 1.00 18.05 167 GLU B CA 1
ATOM 2906 C C . GLU B 1 167 ? 31.029 -14.637 7.980 1.00 18.82 167 GLU B C 1
ATOM 2907 O O . GLU B 1 167 ? 32.058 -14.226 7.436 1.00 20.96 167 GLU B O 1
ATOM 2913 N N . LYS B 1 168 ? 31.042 -15.550 8.942 1.00 17.02 168 LYS B N 1
ATOM 2914 C CA . LYS B 1 168 ? 32.287 -16.109 9.453 1.00 17.60 168 LYS B CA 1
ATOM 2915 C C . LYS B 1 168 ? 32.909 -17.094 8.470 1.00 18.86 168 LYS B C 1
ATOM 2916 O O . LYS B 1 168 ? 34.131 -17.227 8.408 1.00 19.27 168 LYS B O 1
ATOM 2918 N N . ILE B 1 169 ? 32.065 -17.786 7.711 1.00 17.65 169 ILE B N 1
ATOM 2919 C CA . ILE B 1 169 ? 32.535 -18.777 6.744 1.00 17.55 169 ILE B CA 1
ATOM 2920 C C . ILE B 1 169 ? 33.091 -18.136 5.461 1.00 17.38 169 ILE B C 1
ATOM 2921 O O . ILE B 1 169 ? 33.013 -16.917 5.274 1.00 15.08 169 ILE B O 1
ATOM 2926 N N . SER B 1 170 ? 33.655 -18.973 4.591 1.00 18.17 170 SER B N 1
ATOM 2927 C CA . SER B 1 170 ? 34.306 -18.520 3.363 1.00 15.93 170 SER B CA 1
ATOM 2928 C C . SER B 1 170 ? 33.357 -18.468 2.164 1.00 17.46 170 SER B C 1
ATOM 2929 O O . SER B 1 170 ? 32.263 -19.043 2.197 1.00 16.09 170 SER B O 1
ATOM 2932 N N . ASP B 1 171 ? 33.787 -17.781 1.106 1.00 15.16 171 ASP B N 1
ATOM 2933 C CA . ASP B 1 171 ? 33.025 -17.723 -0.138 1.00 16.09 171 ASP B CA 1
ATOM 2934 C C . ASP B 1 171 ? 32.721 -19.135 -0.594 1.00 16.40 171 ASP B C 1
ATOM 2935 O O . ASP B 1 171 ? 31.588 -19.478 -0.914 1.00 17.34 171 ASP B O 1
ATOM 2940 N N . ASP B 1 172 ? 33.764 -19.949 -0.616 1.00 16.81 172 ASP B N 1
ATOM 2941 C CA . ASP B 1 172 ? 33.671 -21.373 -0.893 1.00 16.81 172 ASP B CA 1
ATOM 2942 C C . ASP B 1 172 ? 32.477 -22.008 -0.179 1.00 17.37 172 ASP B C 1
ATOM 2943 O O . ASP B 1 172 ? 31.618 -22.612 -0.819 1.00 16.24 172 ASP B O 1
ATOM 2948 N N . GLU B 1 173 ? 32.442 -21.867 1.151 1.00 18.15 173 GLU B N 1
ATOM 2949 C CA . GLU B 1 173 ? 31.375 -22.417 1.999 1.00 17.56 173 GLU B CA 1
ATOM 2950 C C . GLU B 1 173 ? 29.992 -21.869 1.637 1.00 16.14 173 GLU B C 1
ATOM 2951 O O . GLU B 1 173 ? 29.005 -22.599 1.657 1.00 14.88 173 GLU B O 1
ATOM 2957 N N . ARG B 1 174 ? 29.923 -20.577 1.328 1.00 16.80 174 ARG B N 1
ATOM 2958 C CA . ARG B 1 174 ? 28.665 -19.956 0.921 1.00 16.47 174 ARG B CA 1
ATOM 2959 C C . ARG B 1 174 ? 28.195 -20.470 -0.444 1.00 17.31 174 ARG B C 1
ATOM 2960 O O . ARG B 1 174 ? 26.993 -20.573 -0.697 1.00 16.07 174 ARG B O 1
ATOM 2968 N N . GLN B 1 175 ? 29.143 -20.806 -1.316 1.00 17.26 175 GLN B N 1
ATOM 2969 C CA . GLN B 1 175 ? 28.800 -21.403 -2.604 1.00 15.75 175 GLN B CA 1
ATOM 2970 C C . GLN B 1 175 ? 28.145 -22.761 -2.384 1.00 16.09 175 GLN B C 1
ATOM 2971 O O . GLN B 1 175 ? 27.232 -23.147 -3.114 1.00 18.03 175 GLN B O 1
ATOM 2977 N N . LYS B 1 176 ? 28.622 -23.499 -1.386 1.00 16.28 176 LYS B N 1
ATOM 2978 C CA . LYS B 1 176 ? 28.075 -24.825 -1.115 1.00 15.79 176 LYS B CA 1
ATOM 2979 C C . LYS B 1 176 ? 26.652 -24.724 -0.582 1.00 15.09 176 LYS B C 1
ATOM 2980 O O . LYS B 1 176 ? 25.790 -25.512 -0.955 1.00 13.05 176 LYS B O 1
ATOM 2986 N N . LEU B 1 177 ? 26.423 -23.739 0.286 1.00 16.75 177 LEU B N 1
ATOM 2987 C CA . LEU B 1 177 ? 25.099 -23.454 0.818 1.00 17.28 177 LEU B CA 1
ATOM 2988 C C . LEU B 1 177 ? 24.165 -22.990 -0.301 1.00 17.68 177 LEU B C 1
ATOM 2989 O O . LEU B 1 177 ? 22.971 -23.303 -0.291 1.00 16.00 177 LEU B O 1
ATOM 2994 N N . LEU B 1 178 ? 24.697 -22.242 -1.269 1.00 16.57 178 LEU B N 1
ATOM 2995 C CA . LEU B 1 178 ? 23.901 -21.888 -2.447 1.00 14.66 178 LEU B CA 1
ATOM 2996 C C . LEU B 1 178 ? 23.511 -23.128 -3.264 1.00 15.90 178 LEU B C 1
ATOM 2997 O O . LEU B 1 178 ? 22.376 -23.246 -3.726 1.00 16.13 178 LEU B O 1
ATOM 3002 N N . HIS B 1 179 ? 24.453 -24.053 -3.430 1.00 16.20 179 HIS B N 1
ATOM 3003 C CA . HIS B 1 179 ? 24.205 -25.296 -4.161 1.00 15.91 179 HIS B CA 1
ATOM 3004 C C . HIS B 1 179 ? 23.106 -26.133 -3.505 1.00 17.19 179 HIS B C 1
ATOM 3005 O O . HIS B 1 179 ? 22.254 -26.686 -4.193 1.00 17.27 179 HIS B O 1
ATOM 3012 N N . LYS B 1 180 ? 23.113 -26.224 -2.176 1.00 16.98 180 LYS B N 1
ATOM 3013 C CA . LYS B 1 180 ? 22.066 -26.980 -1.484 1.00 18.11 180 LYS B CA 1
ATOM 3014 C C . LYS B 1 180 ? 20.699 -26.321 -1.627 1.00 17.57 180 LYS B C 1
ATOM 3015 O O . LYS B 1 180 ? 19.687 -27.007 -1.769 1.00 17.21 180 LYS B O 1
ATOM 3021 N N . VAL B 1 181 ? 20.666 -24.992 -1.593 1.00 18.71 181 VAL B N 1
ATOM 3022 C CA . VAL B 1 181 ? 19.407 -24.278 -1.803 1.00 18.01 181 VAL B CA 1
ATOM 3023 C C . VAL B 1 181 ? 18.834 -24.547 -3.205 1.00 19.89 181 VAL B C 1
ATOM 3024 O O . VAL B 1 181 ? 17.630 -24.784 -3.351 1.00 19.04 181 VAL B O 1
ATOM 3028 N N . ALA B 1 182 ? 19.694 -24.516 -4.222 1.00 16.93 182 ALA B N 1
ATOM 3029 C CA . ALA B 1 182 ? 19.297 -24.893 -5.576 1.00 16.74 182 ALA B CA 1
ATOM 3030 C C . ALA B 1 182 ? 18.779 -26.330 -5.593 1.00 19.09 182 ALA B C 1
ATOM 3031 O O . ALA B 1 182 ? 17.748 -26.631 -6.203 1.00 17.23 182 ALA B O 1
ATOM 3033 N N . GLN B 1 183 ? 19.513 -27.214 -4.920 1.00 19.40 183 GLN B N 1
ATOM 3034 C CA . GLN B 1 183 ? 19.180 -28.634 -4.862 1.00 19.85 183 GLN B CA 1
ATOM 3035 C C . GLN B 1 183 ? 17.785 -28.836 -4.291 1.00 19.90 183 GLN B C 1
ATOM 3036 O O . GLN B 1 183 ? 16.918 -29.414 -4.945 1.00 21.83 183 GLN B O 1
ATOM 3042 N N . ILE B 1 184 ? 17.578 -28.347 -3.071 1.00 16.43 184 ILE B N 1
ATOM 3043 C CA . ILE B 1 184 ? 16.274 -28.373 -2.419 1.00 17.57 184 ILE B CA 1
ATOM 3044 C C . ILE B 1 184 ? 15.152 -27.790 -3.286 1.00 18.09 184 ILE B C 1
ATOM 3045 O O . ILE B 1 184 ? 14.081 -28.386 -3.386 1.00 21.86 184 ILE B O 1
ATOM 3050 N N . THR B 1 185 ? 15.395 -26.627 -3.897 1.00 17.24 185 THR B N 1
ATOM 3051 C CA . THR B 1 185 ? 14.424 -25.987 -4.786 1.00 16.91 185 THR B CA 1
ATOM 3052 C C . THR B 1 185 ? 14.005 -26.946 -5.903 1.00 18.98 185 THR B C 1
ATOM 3053 O O . THR B 1 185 ? 12.819 -27.090 -6.196 1.00 18.62 185 THR B O 1
ATOM 3057 N N . ARG B 1 186 ? 14.991 -27.596 -6.519 1.00 19.12 186 ARG B N 1
ATOM 3058 C CA . ARG B 1 186 ? 14.755 -28.564 -7.591 1.00 19.70 186 ARG B CA 1
ATOM 3059 C C . ARG B 1 186 ? 13.790 -29.691 -7.212 1.00 22.30 186 ARG B C 1
ATOM 3060 O O . ARG B 1 186 ? 12.942 -30.087 -8.016 1.00 24.35 186 ARG B O 1
ATOM 3068 N N . ASN B 1 187 ? 13.932 -30.214 -5.998 1.00 21.60 187 ASN B N 1
ATOM 3069 C CA . ASN B 1 187 ? 13.185 -31.398 -5.591 1.00 21.11 187 ASN B CA 1
ATOM 3070 C C . ASN B 1 187 ? 11.845 -31.082 -4.927 1.00 24.84 187 ASN B C 1
ATOM 3071 O O . ASN B 1 187 ? 11.442 -31.762 -3.982 1.00 28.01 187 ASN B O 1
ATOM 3076 N N . ILE B 1 188 ? 11.150 -30.055 -5.407 1.00 25.51 188 ILE B N 1
ATOM 3077 C CA . ILE B 1 188 ? 9.856 -29.703 -4.827 1.00 26.14 188 ILE B CA 1
ATOM 3078 C C . ILE B 1 188 ? 8.708 -30.349 -5.606 1.00 26.95 188 ILE B C 1
ATOM 3079 O O . ILE B 1 188 ? 7.669 -30.688 -5.036 1.00 29.59 188 ILE B O 1
ATOM 3084 N N . MET C 1 1 ? 16.567 20.645 15.976 1.00 18.75 1 MET C N 1
ATOM 3085 C CA . MET C 1 1 ? 17.107 21.245 17.192 1.00 19.98 1 MET C CA 1
ATOM 3086 C C . MET C 1 1 ? 16.311 20.830 18.439 1.00 17.08 1 MET C C 1
ATOM 3087 O O . MET C 1 1 ? 15.172 20.365 18.336 1.00 15.86 1 MET C O 1
ATOM 3092 N N . LYS C 1 2 ? 16.922 20.997 19.611 1.00 15.23 2 LYS C N 1
ATOM 3093 C CA . LYS C 1 2 ? 16.300 20.630 20.884 1.00 15.80 2 LYS C CA 1
ATOM 3094 C C . LYS C 1 2 ? 15.566 21.817 21.484 1.00 14.56 2 LYS C C 1
ATOM 3095 O O . LYS C 1 2 ? 16.165 22.852 21.767 1.00 15.90 2 LYS C O 1
ATOM 3101 N N . ILE C 1 3 ? 14.263 21.667 21.680 1.00 13.96 3 ILE C N 1
ATOM 3102 C CA . ILE C 1 3 ? 13.426 22.788 22.084 1.00 14.19 3 ILE C CA 1
ATOM 3103 C C . ILE C 1 3 ? 12.877 22.570 23.475 1.00 16.19 3 ILE C C 1
ATOM 3104 O O . ILE C 1 3 ? 12.258 21.541 23.752 1.00 15.32 3 ILE C O 1
ATOM 3109 N N . LEU C 1 4 ? 13.118 23.537 24.355 1.00 15.99 4 LEU C N 1
ATOM 3110 C CA . LEU C 1 4 ? 12.599 23.468 25.710 1.00 15.24 4 LEU C CA 1
ATOM 3111 C C . LEU C 1 4 ? 11.445 24.448 25.869 1.00 14.76 4 LEU C C 1
ATOM 3112 O O . LEU C 1 4 ? 11.624 25.665 25.762 1.00 13.27 4 LEU C O 1
ATOM 3117 N N . ILE C 1 5 ? 10.256 23.908 26.106 1.00 13.03 5 ILE C N 1
ATOM 3118 C CA . ILE C 1 5 ? 9.081 24.737 26.316 1.00 14.57 5 ILE C CA 1
ATOM 3119 C C . ILE C 1 5 ? 8.845 24.930 27.817 1.00 13.74 5 ILE C C 1
ATOM 3120 O O . ILE C 1 5 ? 8.452 23.998 28.520 1.00 14.98 5 ILE C O 1
ATOM 3125 N N . VAL C 1 6 ? 9.112 26.140 28.300 1.00 13.81 6 VAL C N 1
ATOM 3126 C CA . VAL C 1 6 ? 8.822 26.525 29.678 1.00 11.50 6 VAL C CA 1
ATOM 3127 C C . VAL C 1 6 ? 7.432 27.154 29.742 1.00 12.53 6 VAL C C 1
ATOM 3128 O O . VAL C 1 6 ? 7.225 28.275 29.277 1.00 10.90 6 VAL C O 1
ATOM 3132 N N . TYR C 1 7 ? 6.483 26.419 30.318 1.00 11.57 7 TYR C N 1
ATOM 3133 C CA . TYR C 1 7 ? 5.082 26.831 30.362 1.00 12.70 7 TYR C CA 1
ATOM 3134 C C . TYR C 1 7 ? 4.671 27.190 31.795 1.00 13.33 7 TYR C C 1
ATOM 3135 O O . TYR C 1 7 ? 5.003 26.479 32.752 1.00 12.78 7 TYR C O 1
ATOM 3144 N N . THR C 1 8 ? 3.951 28.297 31.937 1.00 12.23 8 THR C N 1
ATOM 3145 C CA . THR C 1 8 ? 3.615 28.812 33.256 1.00 13.66 8 THR C CA 1
ATOM 3146 C C . THR C 1 8 ? 2.151 29.256 33.325 1.00 12.71 8 THR C C 1
ATOM 3147 O O . THR C 1 8 ? 1.808 30.345 32.875 1.00 12.36 8 THR C O 1
ATOM 3151 N N . HIS C 1 9 ? 1.302 28.386 33.868 1.00 12.75 9 HIS C N 1
ATOM 3152 C CA . HIS C 1 9 ? -0.092 28.716 34.174 1.00 12.57 9 HIS C CA 1
ATOM 3153 C C . HIS C 1 9 ? -0.692 27.681 35.134 1.00 14.45 9 HIS C C 1
ATOM 3154 O O . HIS C 1 9 ? -0.489 26.478 34.954 1.00 13.40 9 HIS C O 1
ATOM 3161 N N . PRO C 1 10 ? -1.422 28.151 36.166 1.00 15.85 10 PRO C N 1
ATOM 3162 C CA . PRO C 1 10 ? -2.026 27.278 37.191 1.00 16.62 10 PRO C CA 1
ATOM 3163 C C . PRO C 1 10 ? -3.175 26.393 36.701 1.00 15.17 10 PRO C C 1
ATOM 3164 O O . PRO C 1 10 ? -3.406 25.342 37.295 1.00 15.88 10 PRO C O 1
ATOM 3168 N N . ASN C 1 11 ? -3.868 26.815 35.645 1.00 15.85 11 ASN C N 1
ATOM 3169 C CA . ASN C 1 11 ? -5.086 26.155 35.168 1.00 16.67 11 ASN C CA 1
ATOM 3170 C C . ASN C 1 11 ? -4.899 25.429 33.831 1.00 17.62 11 ASN C C 1
ATOM 3171 O O . ASN C 1 11 ? -4.658 26.062 32.799 1.00 16.31 11 ASN C O 1
ATOM 3176 N N . PRO C 1 12 ? -5.032 24.094 33.843 1.00 17.21 12 PRO C N 1
ATOM 3177 C CA . PRO C 1 12 ? -4.783 23.295 32.641 1.00 17.63 12 PRO C CA 1
ATOM 3178 C C . PRO C 1 12 ? -5.866 23.470 31.577 1.00 16.89 12 PRO C C 1
ATOM 3179 O O . PRO C 1 12 ? -5.698 22.964 30.474 1.00 18.45 12 PRO C O 1
ATOM 3183 N N . THR C 1 13 ? -6.963 24.152 31.900 1.00 17.23 13 THR C N 1
ATOM 3184 C CA . THR C 1 13 ? -7.957 24.477 30.876 1.00 17.76 13 THR C CA 1
ATOM 3185 C C . THR C 1 13 ? -7.898 25.958 30.474 1.00 17.60 13 THR C C 1
ATOM 3186 O O . THR C 1 13 ? -8.832 26.501 29.889 1.00 18.24 13 THR C O 1
ATOM 3190 N N . SER C 1 14 ? -6.785 26.609 30.783 1.00 16.90 14 SER C N 1
ATOM 3191 C CA . SER C 1 14 ? -6.635 28.007 30.429 1.00 15.94 14 SER C CA 1
ATOM 3192 C C . SER C 1 14 ? -6.439 28.183 28.925 1.00 18.30 14 SER C C 1
ATOM 3193 O O . SER C 1 14 ? -6.269 27.218 28.174 1.00 16.80 14 SER C O 1
ATOM 3196 N N . PHE C 1 15 ? -6.481 29.434 28.492 1.00 18.78 15 PHE C N 1
ATOM 3197 C CA . PHE C 1 15 ? -6.149 29.775 27.131 1.00 17.62 15 PHE C CA 1
ATOM 3198 C C . PHE C 1 15 ? -4.663 29.489 26.926 1.00 17.84 15 PHE C C 1
ATOM 3199 O O . PHE C 1 15 ? -4.242 29.050 25.850 1.00 16.50 15 PHE C O 1
ATOM 3207 N N . ASN C 1 16 ? -3.867 29.738 27.968 1.00 18.28 16 ASN C N 1
ATOM 3208 C CA . ASN C 1 16 ? -2.431 29.478 27.900 1.00 17.05 16 ASN C CA 1
ATOM 3209 C C . ASN C 1 16 ? -2.140 27.997 27.687 1.00 14.84 16 ASN C C 1
ATOM 3210 O O . ASN C 1 16 ? -1.225 27.635 26.937 1.00 14.14 16 ASN C O 1
ATOM 3215 N N . ALA C 1 17 ? -2.923 27.153 28.357 1.00 15.49 17 ALA C N 1
ATOM 3216 C CA . ALA C 1 17 ? -2.878 25.709 28.147 1.00 15.50 17 ALA C CA 1
ATOM 3217 C C . ALA C 1 17 ? -3.122 25.394 26.676 1.00 16.22 17 ALA C C 1
ATOM 3218 O O . ALA C 1 17 ? -2.485 24.505 26.112 1.00 15.79 17 ALA C O 1
ATOM 3220 N N . GLU C 1 18 ? -4.050 26.125 26.062 1.00 16.32 18 GLU C N 1
ATOM 3221 C CA . GLU C 1 18 ? -4.336 25.966 24.638 1.00 17.73 18 GLU C CA 1
ATOM 3222 C C . GLU C 1 18 ? -3.178 26.461 23.769 1.00 15.46 18 GLU C C 1
ATOM 3223 O O . GLU C 1 18 ? -2.881 25.855 22.740 1.00 15.98 18 GLU C O 1
ATOM 3229 N N . ILE C 1 19 ? -2.529 27.554 24.180 1.00 14.98 19 ILE C N 1
ATOM 3230 C CA . ILE C 1 19 ? -1.335 28.058 23.481 1.00 15.30 19 ILE C CA 1
ATOM 3231 C C . ILE C 1 19 ? -0.207 27.012 23.497 1.00 13.59 19 ILE C C 1
ATOM 3232 O O . ILE C 1 19 ? 0.486 26.813 22.497 1.00 13.28 19 ILE C O 1
ATOM 3237 N N . LEU C 1 20 ? -0.050 26.335 24.634 1.00 14.69 20 LEU C N 1
ATOM 3238 C CA . LEU C 1 20 ? 0.886 25.224 24.764 1.00 11.70 20 LEU C CA 1
ATOM 3239 C C . LEU C 1 20 ? 0.550 24.098 23.793 1.00 11.93 20 LEU C C 1
ATOM 3240 O O . LEU C 1 20 ? 1.426 23.540 23.147 1.00 11.31 20 LEU C O 1
ATOM 3245 N N . LYS C 1 21 ? -0.726 23.755 23.698 1.00 13.92 21 LYS C N 1
ATOM 3246 C CA . LYS C 1 21 ? -1.151 22.693 22.784 1.00 14.86 21 LYS C CA 1
ATOM 3247 C C . LYS C 1 21 ? -0.829 23.068 21.325 1.00 14.58 21 LYS C C 1
ATOM 3248 O O . LYS C 1 21 ? -0.173 22.309 20.604 1.00 13.06 21 LYS C O 1
ATOM 3252 N N . GLN C 1 22 ? -1.279 24.246 20.899 1.00 14.39 22 GLN C N 1
ATOM 3253 C CA . GLN C 1 22 ? -0.962 24.739 19.566 1.00 14.66 22 GLN C CA 1
ATOM 3254 C C . GLN C 1 22 ? 0.544 24.719 19.270 1.00 14.43 22 GLN C C 1
ATOM 3255 O O . GLN C 1 22 ? 0.955 24.384 18.160 1.00 15.04 22 GLN C O 1
ATOM 3261 N N . VAL C 1 23 ? 1.367 25.075 20.254 1.00 13.36 23 VAL C N 1
ATOM 3262 C CA . VAL C 1 23 ? 2.822 25.033 20.073 1.00 12.75 23 VAL C CA 1
ATOM 3263 C C . VAL C 1 23 ? 3.343 23.596 19.953 1.00 13.72 23 VAL C C 1
ATOM 3264 O O . VAL C 1 23 ? 4.046 23.256 19.006 1.00 14.19 23 VAL C O 1
ATOM 3268 N N . GLN C 1 24 ? 2.991 22.749 20.913 1.00 13.23 24 GLN C N 1
ATOM 3269 C CA . GLN C 1 24 ? 3.465 21.375 20.909 1.00 11.65 24 GLN C CA 1
ATOM 3270 C C . GLN C 1 24 ? 3.061 20.628 19.640 1.00 13.56 24 GLN C C 1
ATOM 3271 O O . GLN C 1 24 ? 3.901 20.005 18.991 1.00 12.70 24 GLN C O 1
ATOM 3277 N N . THR C 1 25 ? 1.782 20.695 19.272 1.00 14.80 25 THR C N 1
ATOM 3278 C CA . THR C 1 25 ? 1.299 19.926 18.116 1.00 14.83 25 THR C CA 1
ATOM 3279 C C . THR C 1 25 ? 1.845 20.396 16.752 1.00 14.86 25 THR C C 1
ATOM 3280 O O . THR C 1 25 ? 1.796 19.651 15.776 1.00 16.10 25 THR C O 1
ATOM 3284 N N . ASN C 1 26 ? 2.397 21.608 16.699 1.00 14.71 26 ASN C N 1
ATOM 3285 C CA . ASN C 1 26 ? 2.851 22.216 15.439 1.00 13.31 26 ASN C CA 1
ATOM 3286 C C . ASN C 1 26 ? 4.371 22.306 15.226 1.00 15.17 26 ASN C C 1
ATOM 3287 O O . ASN C 1 26 ? 4.829 22.706 14.150 1.00 11.97 26 ASN C O 1
ATOM 3292 N N . LEU C 1 27 ? 5.141 21.958 16.256 1.00 13.58 27 LEU C N 1
ATOM 3293 C CA . LEU C 1 27 ? 6.587 21.886 16.134 1.00 13.35 27 LEU C CA 1
ATOM 3294 C C . LEU C 1 27 ? 6.971 20.741 15.206 1.00 12.04 27 LEU C C 1
ATOM 3295 O O . LEU C 1 27 ? 6.427 19.645 15.304 1.00 12.95 27 LEU C O 1
ATOM 3300 N N . SER C 1 28 ? 7.906 21.004 14.303 1.00 13.29 28 SER C N 1
ATOM 3301 C CA . SER C 1 28 ? 8.383 19.983 13.377 1.00 14.22 28 SER C CA 1
ATOM 3302 C C . SER C 1 28 ? 8.822 18.717 14.119 1.00 13.51 28 SER C C 1
ATOM 3303 O O . SER C 1 28 ? 9.490 18.793 15.146 1.00 12.75 28 SER C O 1
ATOM 3306 N N . LYS C 1 29 ? 8.437 17.558 13.591 1.00 13.91 29 LYS C N 1
ATOM 3307 C CA . LYS C 1 29 ? 8.834 16.273 14.160 1.00 14.37 29 LYS C CA 1
ATOM 3308 C C . LYS C 1 29 ? 10.355 16.100 14.173 1.00 15.75 29 LYS C C 1
ATOM 3309 O O . LYS C 1 29 ? 10.881 15.232 14.871 1.00 16.44 29 LYS C O 1
ATOM 3315 N N . GLU C 1 30 ? 11.060 16.914 13.391 1.00 14.81 30 GLU C N 1
ATOM 3316 C CA . GLU C 1 30 ? 12.508 16.829 13.329 1.00 14.14 30 GLU C CA 1
ATOM 3317 C C . GLU C 1 30 ? 13.146 17.346 14.611 1.00 16.04 30 GLU C C 1
ATOM 3318 O O . GLU C 1 30 ? 14.303 17.040 14.906 1.00 16.87 30 GLU C O 1
ATOM 3324 N N . HIS C 1 31 ? 12.397 18.147 15.361 1.00 14.88 31 HIS C N 1
ATOM 3325 C CA . HIS C 1 31 ? 12.891 18.684 16.621 1.00 13.79 31 HIS C CA 1
ATOM 3326 C C . HIS C 1 31 ? 12.746 17.634 17.725 1.00 14.97 31 HIS C C 1
ATOM 3327 O O . HIS C 1 31 ? 11.985 16.673 17.588 1.00 13.73 31 HIS C O 1
ATOM 3334 N N . THR C 1 32 ? 13.497 17.814 18.809 1.00 15.16 32 THR C N 1
ATOM 3335 C CA . THR C 1 32 ? 13.302 17.044 20.032 1.00 14.71 32 THR C CA 1
ATOM 3336 C C . THR C 1 32 ? 12.731 18.034 21.038 1.00 16.05 32 THR C C 1
ATOM 3337 O O . THR C 1 32 ? 13.380 19.012 21.395 1.00 15.11 32 THR C O 1
ATOM 3341 N N . VAL C 1 33 ? 11.500 17.803 21.472 1.00 14.82 33 VAL C N 1
ATOM 3342 C CA . VAL C 1 33 ? 10.827 18.784 22.300 1.00 13.31 33 VAL C CA 1
ATOM 3343 C C . VAL C 1 33 ? 10.690 18.279 23.734 1.00 15.69 33 VAL C C 1
ATOM 3344 O O . VAL C 1 33 ? 10.286 17.143 23.971 1.00 19.63 33 VAL C O 1
ATOM 3348 N N . SER C 1 34 ? 11.064 19.118 24.691 1.00 16.09 34 SER C N 1
ATOM 3349 C CA . SER C 1 34 ? 10.765 18.857 26.094 1.00 16.28 34 SER C CA 1
ATOM 3350 C C . SER C 1 34 ? 9.902 19.999 26.654 1.00 16.76 34 SER C C 1
ATOM 3351 O O . SER C 1 34 ? 10.189 21.183 26.430 1.00 14.84 34 SER C O 1
ATOM 3354 N N . THR C 1 35 ? 8.827 19.639 27.350 1.00 14.45 35 THR C N 1
ATOM 3355 C CA . THR C 1 35 ? 7.956 20.633 27.963 1.00 15.19 35 THR C CA 1
ATOM 3356 C C . THR C 1 35 ? 8.120 20.655 29.493 1.00 15.73 35 THR C C 1
ATOM 3357 O O . THR C 1 35 ? 7.991 19.630 30.172 1.00 14.22 35 THR C O 1
ATOM 3361 N N . LEU C 1 36 ? 8.431 21.833 30.021 1.00 13.99 36 LEU C N 1
ATOM 3362 C CA . LEU C 1 36 ? 8.566 22.027 31.454 1.00 14.03 36 LEU C CA 1
ATOM 3363 C C . LEU C 1 36 ? 7.380 22.841 31.957 1.00 13.38 36 LEU C C 1
ATOM 3364 O O . LEU C 1 36 ? 7.323 24.056 31.796 1.00 14.98 36 LEU C O 1
ATOM 3369 N N . ASP C 1 37 ? 6.415 22.137 32.529 1.00 13.50 37 ASP C N 1
ATOM 3370 C CA . ASP C 1 37 ? 5.266 22.729 33.191 1.00 13.98 37 ASP C CA 1
ATOM 3371 C C . ASP C 1 37 ? 5.682 23.071 34.624 1.00 15.79 37 ASP C C 1
ATOM 3372 O O . ASP C 1 37 ? 5.781 22.181 35.475 1.00 15.53 37 ASP C O 1
ATOM 3377 N N . LEU C 1 38 ? 5.934 24.348 34.900 1.00 16.58 38 LEU C N 1
ATOM 3378 C CA . LEU C 1 38 ? 6.423 24.742 36.220 1.00 14.99 38 LEU C CA 1
ATOM 3379 C C . LEU C 1 38 ? 5.430 24.433 37.346 1.00 15.38 38 LEU C C 1
ATOM 3380 O O . LEU C 1 38 ? 5.812 23.947 38.407 1.00 14.01 38 LEU C O 1
ATOM 3385 N N . TYR C 1 39 ? 4.150 24.690 37.116 1.00 15.99 39 TYR C N 1
ATOM 3386 C CA . TYR C 1 39 ? 3.162 24.386 38.143 1.00 16.35 39 TYR C CA 1
ATOM 3387 C C . TYR C 1 39 ? 3.079 22.888 38.423 1.00 17.29 39 TYR C C 1
ATOM 3388 O O . TYR C 1 39 ? 2.997 22.466 39.577 1.00 17.27 39 TYR C O 1
ATOM 3397 N N . ALA C 1 40 ? 3.103 22.097 37.355 1.00 17.72 40 ALA C N 1
ATOM 3398 C CA . ALA C 1 40 ? 2.977 20.644 37.448 1.00 18.90 40 ALA C CA 1
ATOM 3399 C C . ALA C 1 40 ? 4.152 20.016 38.187 1.00 17.76 40 ALA C C 1
ATOM 3400 O O . ALA C 1 40 ? 3.982 19.035 38.911 1.00 18.44 40 ALA C O 1
ATOM 3402 N N . GLU C 1 41 ? 5.342 20.579 37.995 1.00 17.96 41 GLU C N 1
ATOM 3403 C CA . GLU C 1 41 ? 6.541 20.088 38.667 1.00 16.67 41 GLU C CA 1
ATOM 3404 C C . GLU C 1 41 ? 6.631 20.625 40.084 1.00 18.37 41 GLU C C 1
ATOM 3405 O O . GLU C 1 41 ? 7.611 20.364 40.788 1.00 15.60 41 GLU C O 1
ATOM 3411 N N . HIS C 1 42 ? 5.606 21.376 40.494 1.00 16.26 42 HIS C N 1
ATOM 3412 C CA . HIS C 1 42 ? 5.579 21.993 41.818 1.00 15.59 42 HIS C CA 1
ATOM 3413 C C . HIS C 1 42 ? 6.894 22.692 42.083 1.00 17.53 42 HIS C C 1
ATOM 3414 O O . HIS C 1 42 ? 7.441 22.622 43.190 1.00 18.13 42 HIS C O 1
ATOM 3421 N N . PHE C 1 43 ? 7.400 23.363 41.054 1.00 14.83 43 PHE C N 1
ATOM 3422 C CA . PHE C 1 43 ? 8.673 24.060 41.143 1.00 14.93 43 PHE C CA 1
ATOM 3423 C C . PHE C 1 43 ? 8.646 25.071 42.291 1.00 15.31 43 PHE C C 1
ATOM 3424 O O . PHE C 1 43 ? 7.698 25.858 42.421 1.00 15.14 43 PHE C O 1
ATOM 3432 N N . ASP C 1 44 ? 9.677 25.015 43.133 1.00 16.87 44 ASP C N 1
ATOM 3433 C CA . ASP C 1 44 ? 9.849 25.937 44.259 1.00 15.37 44 ASP C CA 1
ATOM 3434 C C . ASP C 1 44 ? 10.653 27.164 43.814 1.00 15.62 44 ASP C C 1
ATOM 3435 O O . ASP C 1 44 ? 11.881 27.097 43.709 1.00 15.61 44 ASP C O 1
ATOM 3440 N N . PRO C 1 45 ? 9.961 28.291 43.562 1.00 15.72 45 PRO C N 1
ATOM 3441 C CA . PRO C 1 45 ? 10.582 29.484 42.974 1.00 13.18 45 PRO C CA 1
ATOM 3442 C C . PRO C 1 45 ? 11.410 30.300 43.961 1.00 13.97 45 PRO C C 1
ATOM 3443 O O . PRO C 1 45 ? 12.009 31.285 43.536 1.00 15.59 45 PRO C O 1
ATOM 3447 N N . VAL C 1 46 ? 11.460 29.892 45.229 1.00 14.52 46 VAL C N 1
ATOM 3448 C CA . VAL C 1 46 ? 12.107 30.683 46.290 1.00 16.21 46 VAL C CA 1
ATOM 3449 C C . VAL C 1 46 ? 13.612 30.405 46.470 1.00 15.19 46 VAL C C 1
ATOM 3450 O O . VAL C 1 46 ? 14.016 29.377 47.017 1.00 15.38 46 VAL C O 1
ATOM 3454 N N . LEU C 1 47 ? 14.424 31.352 46.009 1.00 15.99 47 LEU C N 1
ATOM 3455 C CA . LEU C 1 47 ? 15.876 31.273 46.103 1.00 14.87 47 LEU C CA 1
ATOM 3456 C C . LEU C 1 47 ? 16.339 31.494 47.545 1.00 17.43 47 LEU C C 1
ATOM 3457 O O . LEU C 1 47 ? 15.962 32.488 48.187 1.00 16.35 47 LEU C O 1
ATOM 3462 N N . GLN C 1 48 ? 17.154 30.565 48.045 1.00 18.60 48 GLN C N 1
ATOM 3463 C CA . GLN C 1 48 ? 17.712 30.646 49.396 1.00 16.24 48 GLN C CA 1
ATOM 3464 C C . GLN C 1 48 ? 19.216 30.774 49.322 1.00 18.44 48 GLN C C 1
ATOM 3465 O O . GLN C 1 48 ? 19.861 30.140 48.491 1.00 18.33 48 GLN C O 1
ATOM 3471 N N . PHE C 1 49 ? 19.775 31.586 50.206 1.00 18.99 49 PHE C N 1
ATOM 3472 C CA . PHE C 1 49 ? 21.213 31.568 50.460 1.00 19.83 49 PHE C CA 1
ATOM 3473 C C . PHE C 1 49 ? 21.522 32.349 51.733 1.00 22.54 49 PHE C C 1
ATOM 3474 O O . PHE C 1 49 ? 20.722 33.180 52.180 1.00 19.62 49 PHE C O 1
ATOM 3482 N N . ASN C 1 50 ? 22.670 32.051 52.330 1.00 27.04 50 ASN C N 1
ATOM 3483 C CA . ASN C 1 50 ? 23.073 32.687 53.577 1.00 25.05 50 ASN C CA 1
ATOM 3484 C C . ASN C 1 50 ? 24.502 32.340 53.930 1.00 27.65 50 ASN C C 1
ATOM 3485 O O . ASN C 1 50 ? 25.323 32.077 53.052 1.00 27.68 50 ASN C O 1
ATOM 3490 N N . GLU C 1 51 ? 24.786 32.334 55.226 1.00 30.08 51 GLU C N 1
ATOM 3491 C CA . GLU C 1 51 ? 26.118 32.031 55.724 1.00 31.43 51 GLU C CA 1
ATOM 3492 C C . GLU C 1 51 ? 26.429 30.541 55.546 1.00 35.05 51 GLU C C 1
ATOM 3493 O O . GLU C 1 51 ? 27.499 30.167 55.056 1.00 35.02 51 GLU C O 1
ATOM 3499 N N . THR C 1 52 ? 25.479 29.696 55.937 1.00 34.46 52 THR C N 1
ATOM 3500 C CA . THR C 1 52 ? 25.626 28.249 55.814 1.00 30.48 52 THR C CA 1
ATOM 3501 C C . THR C 1 52 ? 25.642 27.788 54.354 1.00 32.16 52 THR C C 1
ATOM 3502 O O . THR C 1 52 ? 26.632 27.231 53.882 1.00 33.90 52 THR C O 1
ATOM 3506 N N . HIS C 1 53 ? 24.543 28.019 53.641 1.00 35.19 53 HIS C N 1
ATOM 3507 C CA . HIS C 1 53 ? 24.492 27.703 52.214 1.00 33.80 53 HIS C CA 1
ATOM 3508 C C . HIS C 1 53 ? 24.809 28.917 51.345 1.00 28.95 53 HIS C C 1
ATOM 3509 O O . HIS C 1 53 ? 23.955 29.765 51.084 1.00 26.29 53 HIS C O 1
ATOM 3516 N N . LYS C 1 54 ? 26.060 28.972 50.901 1.00 27.23 54 LYS C N 1
ATOM 3517 C CA . LYS C 1 54 ? 26.618 30.176 50.315 1.00 28.19 54 LYS C CA 1
ATOM 3518 C C . LYS C 1 54 ? 25.986 30.526 48.973 1.00 29.28 54 LYS C C 1
ATOM 3519 O O . LYS C 1 54 ? 25.610 29.647 48.190 1.00 26.35 54 LYS C O 1
ATOM 3521 N N . ARG C 1 55 ? 25.863 31.825 48.718 1.00 27.75 55 ARG C N 1
ATOM 3522 C CA . ARG C 1 55 ? 25.384 32.298 47.431 1.00 24.15 55 ARG C CA 1
ATOM 3523 C C . ARG C 1 55 ? 26.340 31.821 46.345 1.00 25.05 55 ARG C C 1
ATOM 3524 O O . ARG C 1 55 ? 25.920 31.479 45.239 1.00 24.90 55 ARG C O 1
ATOM 3532 N N . ARG C 1 56 ? 27.629 31.779 46.683 1.00 25.37 56 ARG C N 1
ATOM 3533 C CA . ARG C 1 56 ? 28.678 31.382 45.745 1.00 24.75 56 ARG C CA 1
ATOM 3534 C C . ARG C 1 56 ? 28.495 29.969 45.159 1.00 27.28 56 ARG C C 1
ATOM 3535 O O . ARG C 1 56 ? 29.073 29.640 44.124 1.00 26.28 56 ARG C O 1
ATOM 3537 N N . ASP C 1 57 ? 27.686 29.142 45.816 1.00 28.46 57 ASP C N 1
ATOM 3538 C CA . ASP C 1 57 ? 27.517 27.744 45.416 1.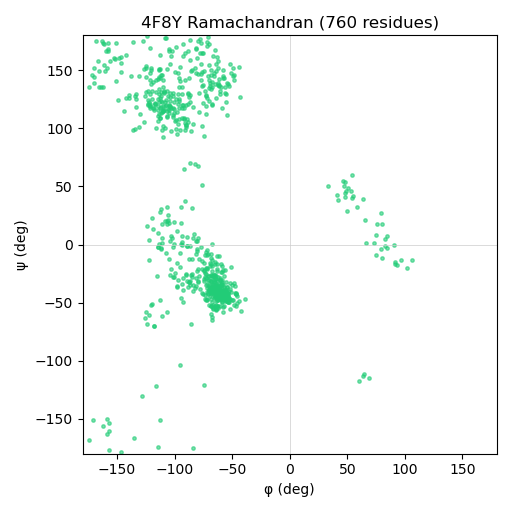00 26.80 57 ASP C CA 1
ATOM 3539 C C . ASP C 1 57 ? 26.178 27.465 44.733 1.00 24.47 57 ASP C C 1
ATOM 3540 O O . ASP C 1 57 ? 25.726 26.318 44.699 1.00 23.11 57 ASP C O 1
ATOM 3545 N N . LEU C 1 58 ? 25.545 28.503 44.195 1.00 24.65 58 LEU C N 1
ATOM 3546 C CA . LEU C 1 58 ? 24.197 28.361 43.639 1.00 23.78 58 LEU C CA 1
ATOM 3547 C C . LEU C 1 58 ? 24.157 27.468 42.402 1.00 22.33 58 LEU C C 1
ATOM 3548 O O . LEU C 1 58 ? 23.194 26.725 42.198 1.00 21.09 58 LEU C O 1
ATOM 3553 N N . ALA C 1 59 ? 25.210 27.532 41.590 1.00 21.88 59 ALA C N 1
ATOM 3554 C CA . ALA C 1 59 ? 25.288 26.726 40.373 1.00 20.82 59 ALA C CA 1
ATOM 3555 C C . ALA C 1 59 ? 25.523 25.256 40.711 1.00 20.34 59 ALA C C 1
ATOM 3556 O O . ALA C 1 59 ? 25.526 24.388 39.831 1.00 20.61 59 ALA C O 1
ATOM 3558 N N . LYS C 1 60 ? 25.713 24.984 41.995 1.00 18.34 60 LYS C N 1
ATOM 3559 C CA . LYS C 1 60 ? 25.952 23.629 42.449 1.00 20.67 60 LYS C CA 1
ATOM 3560 C C . LYS C 1 60 ? 24.791 23.074 43.274 1.00 22.04 60 LYS C C 1
ATOM 3561 O O . LYS C 1 60 ? 24.826 21.913 43.682 1.00 24.97 60 LYS C O 1
ATOM 3565 N N . VAL C 1 61 ? 23.764 23.891 43.515 1.00 23.18 61 VAL C N 1
ATOM 3566 C CA . VAL C 1 61 ? 22.589 23.426 44.255 1.00 19.36 61 VAL C CA 1
ATOM 3567 C C . VAL C 1 61 ? 22.016 22.190 43.560 1.00 20.90 61 VAL C C 1
ATOM 3568 O O . VAL C 1 61 ? 21.674 22.236 42.376 1.00 20.80 61 VAL C O 1
ATOM 3572 N N . ALA C 1 62 ? 21.924 21.083 44.296 1.00 20.84 62 ALA C N 1
ATOM 3573 C CA . ALA C 1 62 ? 21.468 19.817 43.723 1.00 18.56 62 ALA C CA 1
ATOM 3574 C C . ALA C 1 62 ? 20.050 19.884 43.133 1.00 18.94 62 ALA C C 1
ATOM 3575 O O . ALA C 1 62 ? 19.806 19.373 42.039 1.00 18.12 62 ALA C O 1
ATOM 3577 N N . GLU C 1 63 ? 19.128 20.513 43.869 1.00 19.19 63 GLU C N 1
ATOM 3578 C CA . GLU C 1 63 ? 17.715 20.627 43.479 1.00 17.69 63 GLU C CA 1
ATOM 3579 C C . GLU C 1 63 ? 17.537 21.166 42.058 1.00 17.38 63 GLU C C 1
ATOM 3580 O O . GLU C 1 63 ? 16.672 20.704 41.307 1.00 20.11 63 GLU C O 1
ATOM 3586 N N . MET C 1 64 ? 18.374 22.127 41.682 1.00 18.01 64 MET C N 1
ATOM 3587 C CA . MET C 1 64 ? 18.209 22.823 40.407 1.00 17.90 64 MET C CA 1
ATOM 3588 C C . MET C 1 64 ? 18.934 22.163 39.238 1.00 18.08 64 MET C C 1
ATOM 3589 O O . MET C 1 64 ? 18.846 22.642 38.102 1.00 17.50 64 MET C O 1
ATOM 3594 N N . GLU C 1 65 ? 19.635 21.062 39.506 1.00 19.34 65 GLU C N 1
ATOM 3595 C CA . GLU C 1 65 ? 20.464 20.440 38.472 1.00 19.05 65 GLU C CA 1
ATOM 3596 C C . GLU C 1 65 ? 19.659 19.967 37.268 1.00 17.38 65 GLU C C 1
ATOM 3597 O O . GLU C 1 65 ? 20.075 20.157 36.122 1.00 19.81 65 GLU C O 1
ATOM 3603 N N . LYS C 1 66 ? 18.514 19.343 37.536 1.00 18.11 66 LYS C N 1
ATOM 3604 C CA . LYS C 1 66 ? 17.592 18.934 36.481 1.00 17.71 66 LYS C CA 1
ATOM 3605 C C . LYS C 1 66 ? 17.292 20.098 35.541 1.00 16.38 66 LYS C C 1
ATOM 3606 O O . LYS C 1 66 ? 17.228 19.926 34.322 1.00 14.03 66 LYS C O 1
ATOM 3612 N N . TYR C 1 67 ? 17.119 21.285 36.115 1.00 16.69 67 TYR C N 1
ATOM 3613 C CA . TYR C 1 67 ? 16.711 22.456 35.342 1.00 15.22 67 TYR C CA 1
ATOM 3614 C C . TYR C 1 67 ? 17.877 23.171 34.654 1.00 15.16 67 TYR C C 1
ATOM 3615 O O . TYR C 1 67 ? 17.758 23.592 33.500 1.00 13.34 67 TYR C O 1
ATOM 3624 N N . ARG C 1 68 ? 19.011 23.279 35.334 1.00 16.00 68 ARG C N 1
ATOM 3625 C CA . ARG C 1 68 ? 20.232 23.704 34.655 1.00 15.24 68 ARG C CA 1
ATOM 3626 C C . ARG C 1 68 ? 20.497 22.826 33.432 1.00 17.02 68 ARG C C 1
ATOM 3627 O O . ARG C 1 68 ? 20.856 23.317 32.362 1.00 15.33 68 ARG C O 1
ATOM 3635 N N . ASP C 1 69 ? 20.332 21.517 33.598 1.00 16.53 69 ASP C N 1
ATOM 3636 C CA . ASP C 1 69 ? 20.632 20.581 32.518 1.00 15.88 69 ASP C CA 1
ATOM 3637 C C . ASP C 1 69 ? 19.653 20.716 31.346 1.00 16.06 69 ASP C C 1
ATOM 3638 O O . ASP C 1 69 ? 20.058 20.639 30.190 1.00 17.60 69 ASP C O 1
ATOM 3643 N N . LEU C 1 70 ? 18.370 20.921 31.640 1.00 17.48 70 LEU C N 1
ATOM 3644 C CA . LEU C 1 70 ? 17.379 21.159 30.591 1.00 15.87 70 LEU C CA 1
ATOM 3645 C C . LEU C 1 70 ? 17.705 22.409 29.755 1.00 14.73 70 LEU C C 1
ATOM 3646 O O . LEU C 1 70 ? 17.581 22.411 28.524 1.00 14.01 70 LEU C O 1
ATOM 3651 N N . VAL C 1 71 ? 18.127 23.470 30.430 1.00 14.57 71 VAL C N 1
ATOM 3652 C CA . VAL C 1 71 ? 18.507 24.701 29.743 1.00 15.40 71 VAL C CA 1
ATOM 3653 C C . VAL C 1 71 ? 19.806 24.541 28.949 1.00 14.35 71 VAL C C 1
ATOM 3654 O O . VAL C 1 71 ? 19.934 25.077 27.864 1.00 15.19 71 VAL C O 1
ATOM 3658 N N . THR C 1 72 ? 20.773 23.821 29.505 1.00 14.65 72 THR C N 1
ATOM 3659 C CA . THR C 1 72 ? 22.005 23.533 28.792 1.00 14.61 72 THR C CA 1
ATOM 3660 C C . THR C 1 72 ? 21.713 22.743 27.521 1.00 15.50 72 THR C C 1
ATOM 3661 O O . THR C 1 72 ? 22.246 23.044 26.453 1.00 16.81 72 THR C O 1
ATOM 3665 N N . TRP C 1 73 ? 20.841 21.751 27.659 1.00 15.26 73 TRP C N 1
ATOM 3666 C CA . TRP C 1 73 ? 20.420 20.859 26.577 1.00 15.86 73 TRP C CA 1
ATOM 3667 C C . TRP C 1 73 ? 19.711 21.598 25.438 1.00 14.63 73 TRP C C 1
ATOM 3668 O O . TRP C 1 73 ? 19.928 21.310 24.263 1.00 14.70 73 TRP C O 1
ATOM 3679 N N . ALA C 1 74 ? 18.883 22.570 25.799 1.00 14.18 74 ALA C N 1
ATOM 3680 C CA . ALA C 1 74 ? 18.066 23.299 24.833 1.00 15.21 74 ALA C CA 1
ATOM 3681 C C . ALA C 1 74 ? 18.857 24.156 23.834 1.00 15.38 74 ALA C C 1
ATOM 3682 O O . ALA C 1 74 ? 19.897 24.726 24.167 1.00 13.99 74 ALA C O 1
ATOM 3684 N N . ASP C 1 75 ? 18.348 24.228 22.603 1.00 15.11 75 ASP C N 1
ATOM 3685 C CA . ASP C 1 75 ? 18.866 25.136 21.581 1.00 13.75 75 ASP C CA 1
ATOM 3686 C C . ASP C 1 75 ? 17.922 26.308 21.430 1.00 16.15 75 ASP C C 1
ATOM 3687 O O . ASP C 1 75 ? 18.320 27.391 21.010 1.00 18.48 75 ASP C O 1
ATOM 3692 N N . HIS C 1 76 ? 16.658 26.067 21.754 1.00 16.29 76 HIS C N 1
ATOM 3693 C CA . HIS C 1 76 ? 15.613 27.059 21.606 1.00 13.57 76 HIS C CA 1
ATOM 3694 C C . HIS C 1 76 ? 14.712 26.955 22.834 1.00 14.91 76 HIS C C 1
ATOM 3695 O O . HIS C 1 76 ? 14.232 25.871 23.175 1.00 14.07 76 HIS C O 1
ATOM 3702 N N . LEU C 1 77 ? 14.512 28.080 23.516 1.00 15.28 77 LEU C N 1
ATOM 3703 C CA . LEU C 1 77 ? 13.604 28.144 24.660 1.00 14.51 77 LEU C CA 1
ATOM 3704 C C . LEU C 1 77 ? 12.299 28.836 24.272 1.00 12.95 77 LEU C C 1
ATOM 3705 O O . LEU C 1 77 ? 12.316 29.943 23.737 1.00 13.26 77 LEU C O 1
ATOM 3710 N N . ILE C 1 78 ? 11.170 28.182 24.537 1.00 13.20 78 ILE C N 1
ATOM 3711 C CA . ILE C 1 78 ? 9.857 28.795 24.308 1.00 15.01 78 ILE C CA 1
ATOM 3712 C C . ILE C 1 78 ? 9.103 29.052 25.622 1.00 14.66 78 ILE C C 1
ATOM 3713 O O . ILE C 1 78 ? 8.649 28.113 26.281 1.00 14.03 78 ILE C O 1
ATOM 3718 N N . PHE C 1 79 ? 8.981 30.327 25.995 1.00 15.44 79 PHE C N 1
ATOM 3719 C CA . PHE C 1 79 ? 8.283 30.725 27.220 1.00 13.87 79 PHE C CA 1
ATOM 3720 C C . PHE C 1 79 ? 6.816 31.065 26.952 1.00 13.06 79 PHE C C 1
ATOM 3721 O O . PHE C 1 79 ? 6.514 31.967 26.179 1.00 13.70 79 PHE C O 1
ATOM 3729 N N . ILE C 1 80 ? 5.911 30.345 27.600 1.00 12.68 80 ILE C N 1
ATOM 3730 C CA . ILE C 1 80 ? 4.489 30.661 27.527 1.00 12.70 80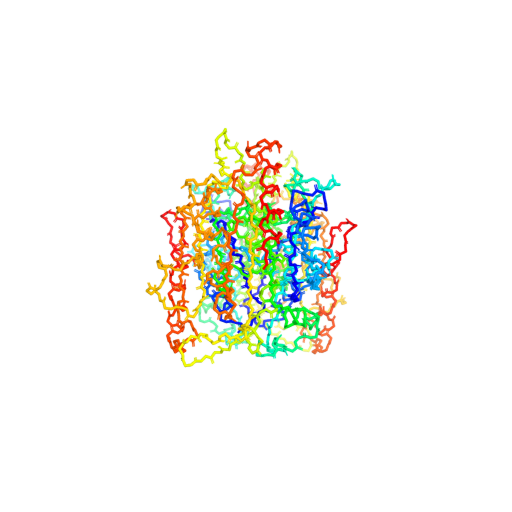 ILE C CA 1
ATOM 3731 C C . ILE C 1 80 ? 3.986 31.098 28.905 1.00 14.37 80 ILE C C 1
ATOM 3732 O O . ILE C 1 80 ? 4.062 30.331 29.877 1.00 13.78 80 ILE C O 1
ATOM 3737 N N . PHE C 1 81 ? 3.486 32.330 28.995 1.00 13.60 81 PHE C N 1
ATOM 3738 C CA . PHE C 1 81 ? 2.925 32.826 30.251 1.00 14.53 81 PHE C CA 1
ATOM 3739 C C . PHE C 1 81 ? 1.991 34.032 30.106 1.00 15.26 81 PHE C C 1
ATOM 3740 O O . PHE C 1 81 ? 2.156 34.839 29.183 1.00 14.49 81 PHE C O 1
ATOM 3748 N N . PRO C 1 82 ? 0.994 34.137 31.018 1.00 15.86 82 PRO C N 1
ATOM 3749 C CA . PRO C 1 82 ? 0.189 35.354 31.208 1.00 14.44 82 PRO C CA 1
ATOM 3750 C C . PRO C 1 82 ? 0.995 36.474 31.854 1.00 14.08 82 PRO C C 1
ATOM 3751 O O . PRO C 1 82 ? 1.865 36.240 32.687 1.00 14.20 82 PRO C O 1
ATOM 3755 N N . ILE C 1 83 ? 0.705 37.702 31.460 1.00 15.28 83 ILE C N 1
ATOM 3756 C CA . ILE C 1 83 ? 1.283 38.847 32.127 1.00 15.36 83 ILE C CA 1
ATOM 3757 C C . ILE C 1 83 ? 0.552 38.990 33.456 1.00 16.96 83 ILE C C 1
ATOM 3758 O O . ILE C 1 83 ? -0.676 39.088 33.490 1.00 16.32 83 ILE C O 1
ATOM 3763 N N . TRP C 1 84 ? 1.302 38.947 34.553 1.00 15.62 84 TRP C N 1
ATOM 3764 C CA . TRP C 1 84 ? 0.735 39.238 35.862 1.00 15.81 84 TRP C CA 1
ATOM 3765 C C . TRP C 1 84 ? 1.479 40.410 36.478 1.00 16.41 84 TRP C C 1
ATOM 3766 O O . TRP C 1 84 ? 2.693 40.338 36.700 1.00 16.46 84 TRP C O 1
ATOM 3777 N N . TRP C 1 85 ? 0.755 41.481 36.776 1.00 15.80 85 TRP C N 1
ATOM 3778 C CA . TRP C 1 85 ? 1.384 42.669 37.341 1.00 16.32 85 TRP C CA 1
ATOM 3779 C C . TRP C 1 85 ? 2.623 43.059 36.540 1.00 17.31 85 TRP C C 1
ATOM 3780 O O . TRP C 1 85 ? 3.724 43.184 37.089 1.00 15.66 85 TRP C O 1
ATOM 3791 N N . SER C 1 86 ? 2.412 43.210 35.229 1.00 18.03 86 SER C N 1
ATOM 3792 C CA . SER C 1 86 ? 3.409 43.691 34.258 1.00 19.81 86 SER C CA 1
ATOM 3793 C C . SER C 1 86 ? 4.442 42.668 33.757 1.00 18.40 86 SER C C 1
ATOM 3794 O O . SER C 1 86 ? 5.152 42.940 32.796 1.00 19.04 86 SER C O 1
ATOM 3797 N N . GLY C 1 87 ? 4.526 41.502 34.394 1.00 18.67 87 GLY C N 1
ATOM 3798 C CA . GLY C 1 87 ? 5.569 40.551 34.052 1.00 18.68 87 GLY C CA 1
ATOM 3799 C C . GLY C 1 87 ? 5.310 39.107 34.437 1.00 17.47 87 GLY C C 1
ATOM 3800 O O . GLY C 1 87 ? 4.161 38.644 34.484 1.00 14.97 87 GLY C O 1
ATOM 3801 N N . MET C 1 88 ? 6.394 38.390 34.716 1.00 16.42 88 MET C N 1
ATOM 3802 C CA . MET C 1 88 ? 6.322 36.953 34.932 1.00 16.32 88 MET C CA 1
ATOM 3803 C C . MET C 1 88 ? 5.622 36.582 36.239 1.00 15.12 88 MET C C 1
ATOM 3804 O O . MET C 1 88 ? 5.878 37.182 37.279 1.00 15.96 88 MET C O 1
ATOM 3809 N N . PRO C 1 89 ? 4.720 35.591 36.186 1.00 15.74 89 PRO C N 1
ATOM 3810 C CA . PRO C 1 89 ? 4.201 35.003 37.424 1.00 14.83 89 PRO C CA 1
ATOM 3811 C C . PRO C 1 89 ? 5.357 34.671 38.369 1.00 15.43 89 PRO C C 1
ATOM 3812 O O . PRO C 1 89 ? 6.433 34.306 37.891 1.00 14.24 89 PRO C O 1
ATOM 3816 N N . ALA C 1 90 ? 5.143 34.803 39.678 1.00 14.26 90 ALA C N 1
ATOM 3817 C CA . ALA C 1 90 ? 6.199 34.548 40.660 1.00 14.63 90 ALA C CA 1
ATOM 3818 C C . ALA C 1 90 ? 6.969 33.242 40.427 1.00 14.67 90 ALA C C 1
ATOM 3819 O O . ALA C 1 90 ? 8.191 33.221 40.562 1.00 14.00 90 ALA C O 1
ATOM 3821 N N . ILE C 1 91 ? 6.256 32.169 40.077 1.00 15.41 91 ILE C N 1
ATOM 3822 C CA . ILE C 1 91 ? 6.863 30.843 39.888 1.00 14.12 91 ILE C CA 1
ATOM 3823 C C . ILE C 1 91 ? 7.890 30.841 38.741 1.00 13.21 91 ILE C C 1
ATOM 3824 O O . ILE C 1 91 ? 8.936 30.196 38.825 1.00 12.06 91 ILE C O 1
ATOM 3829 N N . LEU C 1 92 ? 7.589 31.593 37.687 1.00 14.12 92 LEU C N 1
ATOM 3830 C CA . LEU C 1 92 ? 8.493 31.757 36.548 1.00 16.10 92 LEU C CA 1
ATOM 3831 C C . LEU C 1 92 ? 9.650 32.714 36.854 1.00 14.23 92 LEU C C 1
ATOM 3832 O O . LEU C 1 92 ? 10.789 32.457 36.466 1.00 15.27 92 LEU C O 1
ATOM 3837 N N . LYS C 1 93 ? 9.354 33.820 37.530 1.00 13.08 93 LYS C N 1
ATOM 3838 C CA . LYS C 1 93 ? 10.394 34.735 37.979 1.00 12.69 93 LYS C CA 1
ATOM 3839 C C . LYS C 1 93 ? 11.402 33.997 38.867 1.00 13.76 93 LYS C C 1
ATOM 3840 O O . LYS C 1 93 ? 12.601 34.261 38.803 1.00 13.19 93 LYS C O 1
ATOM 3846 N N . GLY C 1 94 ? 10.910 33.061 39.678 1.00 13.77 94 GLY C N 1
ATOM 3847 C CA . GLY C 1 94 ? 11.751 32.266 40.559 1.00 14.95 94 GLY C CA 1
ATOM 3848 C C . GLY C 1 94 ? 12.575 31.220 39.826 1.00 14.73 94 GLY C C 1
ATOM 3849 O O . GLY C 1 94 ? 13.719 30.923 40.209 1.00 14.31 94 GLY C O 1
ATOM 3850 N N . PHE C 1 95 ? 11.991 30.656 38.773 1.00 13.82 95 PHE C N 1
ATOM 3851 C CA . PHE C 1 95 ? 12.716 29.752 37.887 1.00 13.43 95 PHE C CA 1
ATOM 3852 C C . PHE C 1 95 ? 14.001 30.421 37.391 1.00 13.72 95 PHE C C 1
ATOM 3853 O O . PHE C 1 95 ? 15.064 29.798 37.378 1.00 13.38 95 PHE C O 1
ATOM 3861 N N . ILE C 1 96 ? 13.902 31.688 36.995 1.00 13.35 96 ILE C N 1
ATOM 3862 C CA . ILE C 1 96 ? 15.077 32.457 36.578 1.00 14.99 96 ILE C CA 1
ATOM 3863 C C . ILE C 1 96 ? 16.029 32.688 37.754 1.00 16.14 96 ILE C C 1
ATOM 3864 O O . ILE C 1 96 ? 17.230 32.405 37.653 1.00 16.08 96 ILE C O 1
ATOM 3869 N N . ASP C 1 97 ? 15.488 33.216 38.855 1.00 15.17 97 ASP C N 1
ATOM 3870 C CA . ASP C 1 97 ? 16.257 33.460 40.078 1.00 14.19 97 ASP C CA 1
ATOM 3871 C C . ASP C 1 97 ? 17.120 32.253 40.439 1.00 16.08 97 ASP C C 1
ATOM 3872 O O . ASP C 1 97 ? 18.318 32.391 40.696 1.00 15.97 97 ASP C O 1
ATOM 3877 N N . ARG C 1 98 ? 16.501 31.072 40.465 1.00 15.21 98 ARG C N 1
ATOM 3878 C CA . ARG C 1 98 ? 17.151 29.857 40.969 1.00 15.35 98 ARG C CA 1
ATOM 3879 C C . ARG C 1 98 ? 17.976 29.072 39.940 1.00 16.87 98 ARG C C 1
ATOM 3880 O O . ARG C 1 98 ? 18.949 28.411 40.305 1.00 16.33 98 ARG C O 1
ATOM 3888 N N . VAL C 1 99 ? 17.571 29.115 38.671 1.00 17.07 99 VAL C N 1
ATOM 3889 C CA . VAL C 1 99 ? 18.272 28.376 37.615 1.00 17.32 99 VAL C CA 1
ATOM 3890 C C . VAL C 1 99 ? 19.359 29.209 36.908 1.00 17.74 99 VAL C C 1
ATOM 3891 O O . VAL C 1 99 ? 20.494 28.756 36.743 1.00 18.80 99 VAL C O 1
ATOM 3895 N N . PHE C 1 100 ? 19.001 30.422 36.490 1.00 17.48 100 PHE C N 1
ATOM 3896 C CA . PHE C 1 100 ? 19.919 31.299 35.760 1.00 20.18 100 PHE C CA 1
ATOM 3897 C C . PHE C 1 100 ? 20.893 32.004 36.705 1.00 17.51 100 PHE C C 1
ATOM 3898 O O . PHE C 1 100 ? 20.843 33.219 36.858 1.00 16.77 100 PHE C O 1
ATOM 3906 N N . VAL C 1 101 ? 21.789 31.245 37.328 1.00 19.17 101 VAL C N 1
ATOM 3907 C CA . VAL C 1 101 ? 22.665 31.823 38.348 1.00 19.88 101 VAL C CA 1
ATOM 3908 C C . VAL C 1 101 ? 24.099 32.028 37.864 1.00 20.54 101 VAL C C 1
ATOM 3909 O O . VAL C 1 101 ? 24.486 31.544 36.796 1.00 20.39 101 VAL C O 1
ATOM 3913 N N . ALA C 1 102 ? 24.876 32.766 38.654 1.00 21.66 102 ALA C N 1
ATOM 3914 C CA . ALA C 1 102 ? 26.250 33.091 38.299 1.00 20.66 102 ALA C CA 1
ATOM 3915 C C . ALA C 1 102 ? 27.034 31.828 38.037 1.00 19.81 102 ALA C C 1
ATOM 3916 O O . ALA C 1 102 ? 26.935 30.860 38.782 1.00 20.99 102 ALA C O 1
ATOM 3918 N N . ASP C 1 103 ? 27.800 31.857 36.954 1.00 25.07 103 ASP C N 1
ATOM 3919 C CA . ASP C 1 103 ? 28.678 30.762 36.550 1.00 25.62 103 ASP C CA 1
ATOM 3920 C C . ASP C 1 103 ? 27.944 29.574 35.938 1.00 25.42 103 ASP C C 1
ATOM 3921 O O . ASP C 1 103 ? 28.537 28.520 35.697 1.00 26.81 103 ASP C O 1
ATOM 3926 N N . PHE C 1 104 ? 26.653 29.748 35.690 1.00 22.93 104 PHE C N 1
ATOM 3927 C CA . PHE C 1 104 ? 25.925 28.800 34.866 1.00 21.78 104 PHE C CA 1
ATOM 3928 C C . PHE C 1 104 ? 25.331 29.499 33.647 1.00 21.37 104 PHE C C 1
ATOM 3929 O O . PHE C 1 104 ? 25.532 29.060 32.517 1.00 23.49 104 PHE C O 1
ATOM 3937 N N . ALA C 1 105 ? 24.603 30.586 33.880 1.00 19.27 105 ALA C N 1
ATOM 3938 C CA . ALA C 1 105 ? 23.928 31.296 32.795 1.00 18.10 105 ALA C CA 1
ATOM 3939 C C . ALA C 1 105 ? 24.698 32.549 32.393 1.00 17.25 105 ALA C C 1
ATOM 3940 O O . ALA C 1 105 ? 24.622 33.003 31.249 1.00 17.98 105 ALA C O 1
ATOM 3942 N N . TYR C 1 106 ? 25.430 33.098 33.355 1.00 19.11 106 TYR C N 1
ATOM 3943 C CA . TYR C 1 106 ? 26.182 34.336 33.183 1.00 21.45 106 TYR C CA 1
ATOM 3944 C C . TYR C 1 106 ? 27.286 34.353 34.237 1.00 23.01 106 TYR C C 1
ATOM 3945 O O . TYR C 1 106 ? 27.265 33.566 35.177 1.00 22.29 106 TYR C O 1
ATOM 3954 N N . SER C 1 107 ? 28.249 35.251 34.081 1.00 23.72 107 SER C N 1
ATOM 3955 C CA . SER C 1 107 ? 29.175 35.567 35.165 1.00 28.77 107 SER C CA 1
ATOM 3956 C C . SER C 1 107 ? 29.644 37.014 35.034 1.00 29.40 107 SER C C 1
ATOM 3957 O O . SER C 1 107 ? 29.329 37.693 34.052 1.00 26.95 107 SER C O 1
ATOM 3960 N N . TYR C 1 108 ? 30.382 37.498 36.025 1.00 31.39 108 TYR C N 1
ATOM 3961 C CA . TYR C 1 108 ? 30.776 38.905 36.027 1.00 34.26 108 TYR C CA 1
ATOM 3962 C C . TYR C 1 108 ? 32.073 39.115 35.228 1.00 35.95 108 TYR C C 1
ATOM 3963 O O . TYR C 1 108 ? 33.057 38.393 35.418 1.00 34.70 108 TYR C O 1
ATOM 3972 N N . LYS C 1 109 ? 32.054 40.070 34.298 1.00 34.71 109 LYS C N 1
ATOM 3973 C CA . LYS C 1 109 ? 33.251 40.414 33.533 1.00 35.13 109 LYS C CA 1
ATOM 3974 C C . LYS C 1 109 ? 34.093 41.398 34.339 1.00 36.57 109 LYS C C 1
ATOM 3975 O O . LYS C 1 109 ? 33.774 41.699 35.494 1.00 36.38 109 LYS C O 1
ATOM 3977 N N . LYS C 1 110 ? 35.173 41.887 33.740 1.00 35.84 110 LYS C N 1
ATOM 3978 C CA . LYS C 1 110 ? 35.940 42.961 34.351 1.00 33.49 110 LYS C CA 1
ATOM 3979 C C . LYS C 1 110 ? 34.967 44.035 34.828 1.00 36.67 110 LYS C C 1
ATOM 3980 O O . LYS C 1 110 ? 34.975 44.436 35.997 1.00 34.35 110 LYS C O 1
ATOM 3986 N N . VAL C 1 111 ? 34.116 44.480 33.904 1.00 38.26 111 VAL C N 1
ATOM 3987 C CA . VAL C 1 111 ? 33.156 45.541 34.177 1.00 34.47 111 VAL C CA 1
ATOM 3988 C C . VAL C 1 111 ? 31.699 45.049 34.153 1.00 36.58 111 VAL C C 1
ATOM 3989 O O . VAL C 1 111 ? 30.943 45.335 35.077 1.00 38.72 111 VAL C O 1
ATOM 3993 N N . GLY C 1 112 ? 31.304 44.298 33.125 1.00 35.06 112 GLY C N 1
ATOM 3994 C CA . GLY C 1 112 ? 29.896 43.950 32.965 1.00 35.88 112 GLY C CA 1
ATOM 3995 C C . GLY C 1 112 ? 29.524 42.487 33.138 1.00 32.67 112 GLY C C 1
ATOM 3996 O O . GLY C 1 112 ? 30.174 41.755 33.881 1.00 30.91 112 GLY C O 1
ATOM 3997 N N . LEU C 1 113 ? 28.463 42.063 32.454 1.00 31.21 113 LEU C N 1
ATOM 3998 C CA . LEU C 1 113 ? 28.066 40.653 32.455 1.00 31.96 113 LEU C CA 1
ATOM 3999 C C . LEU C 1 113 ? 28.601 39.909 31.234 1.00 29.19 113 LEU C C 1
ATOM 4000 O O . LEU C 1 113 ? 28.748 40.487 30.156 1.00 28.55 113 LEU C O 1
ATOM 4005 N N . GLU C 1 114 ? 28.891 38.625 31.424 1.00 26.59 114 GLU C N 1
ATOM 4006 C CA . GLU C 1 114 ? 29.246 37.733 30.326 1.00 27.33 114 GLU C CA 1
ATOM 4007 C C . GLU C 1 114 ? 28.257 36.572 30.299 1.00 21.75 114 GLU C C 1
ATOM 4008 O O . GLU C 1 114 ? 28.151 35.825 31.260 1.00 22.34 114 GLU C O 1
ATOM 4010 N N . GLY C 1 115 ? 27.526 36.427 29.203 1.00 20.26 115 GLY C N 1
ATOM 4011 C CA . GLY C 1 115 ? 26.561 35.348 29.099 1.00 22.11 115 GLY C CA 1
ATOM 4012 C C . GLY C 1 115 ? 27.222 34.037 28.739 1.00 20.18 115 GLY C C 1
ATOM 4013 O O . GLY C 1 115 ? 28.209 34.017 28.006 1.00 22.88 115 GLY C O 1
ATOM 4014 N N . HIS C 1 116 ? 26.681 32.938 29.250 1.00 20.72 116 HIS C N 1
ATOM 4015 C CA . HIS C 1 116 ? 27.220 31.618 28.933 1.00 20.71 116 HIS C CA 1
ATOM 4016 C C . HIS C 1 116 ? 26.189 30.733 28.236 1.00 23.12 116 HIS C C 1
ATOM 4017 O O . HIS C 1 116 ? 26.372 29.518 28.116 1.00 24.07 116 HIS C O 1
ATOM 4024 N N . LEU C 1 117 ? 25.105 31.352 27.781 1.00 21.27 117 LEU C N 1
ATOM 4025 C CA . LEU C 1 117 ? 24.033 30.627 27.115 1.00 21.27 117 LEU C CA 1
ATOM 4026 C C . LEU C 1 117 ? 23.962 30.988 25.631 1.00 21.56 117 LEU C C 1
ATOM 4027 O O . LEU C 1 117 ? 22.892 30.979 25.022 1.00 21.58 117 LEU C O 1
ATOM 4032 N N . GLN C 1 118 ? 25.116 31.308 25.057 1.00 20.62 118 GLN C N 1
ATOM 4033 C CA . GLN C 1 118 ? 25.212 31.584 23.635 1.00 21.79 118 GLN C CA 1
ATOM 4034 C C . GLN C 1 118 ? 24.865 30.334 22.815 1.00 20.06 118 GLN C C 1
ATOM 4035 O O . GLN C 1 118 ? 24.994 29.206 23.298 1.00 23.39 118 GLN C O 1
ATOM 4041 N N . GLY C 1 119 ? 24.414 30.539 21.581 1.00 17.63 119 GLY C N 1
ATOM 4042 C CA . GLY C 1 119 ? 24.040 29.435 20.717 1.00 17.61 119 GLY C CA 1
ATOM 4043 C C . GLY C 1 119 ? 22.569 29.113 20.868 1.00 19.88 119 GLY C C 1
ATOM 4044 O O . GLY C 1 119 ? 21.981 28.403 20.052 1.00 19.56 119 GLY C O 1
ATOM 4045 N N . LYS C 1 120 ? 21.979 29.642 21.933 1.00 18.00 120 LYS C N 1
ATOM 4046 C CA . LYS C 1 120 ? 20.560 29.480 22.180 1.00 16.64 120 LYS C CA 1
ATOM 4047 C C . LYS C 1 120 ? 19.811 30.729 21.741 1.00 18.07 120 LYS C C 1
ATOM 4048 O O . LYS C 1 120 ? 20.351 31.840 21.773 1.00 18.81 120 LYS C O 1
ATOM 4054 N N . SER C 1 121 ? 18.577 30.524 21.293 1.00 16.55 121 SER C N 1
ATOM 4055 C CA . SER C 1 121 ? 17.653 31.607 20.982 1.00 15.83 121 SER C CA 1
ATOM 4056 C C . SER C 1 121 ? 16.376 31.382 21.798 1.00 15.82 121 SER C C 1
ATOM 4057 O O . SER C 1 121 ? 16.281 30.409 22.548 1.00 14.11 121 SER C O 1
ATOM 4060 N N . ALA C 1 122 ? 15.401 32.277 21.675 1.00 15.53 122 ALA C N 1
ATOM 4061 C CA . ALA C 1 122 ? 14.171 32.127 22.446 1.00 15.25 122 ALA C CA 1
ATOM 4062 C C . ALA C 1 122 ? 12.931 32.727 21.788 1.00 14.41 122 ALA C C 1
ATOM 4063 O O . ALA C 1 122 ? 13.015 33.576 20.908 1.00 14.35 122 ALA C O 1
ATOM 4065 N N . TRP C 1 123 ? 11.774 32.259 22.227 1.00 12.31 123 TRP C N 1
ATOM 4066 C CA . TRP C 1 123 ? 10.514 32.812 21.779 1.00 14.78 123 TRP C CA 1
ATOM 4067 C C . TRP C 1 123 ? 9.664 33.022 23.015 1.00 15.28 123 TRP C C 1
ATOM 4068 O O . TRP C 1 123 ? 9.481 32.097 23.808 1.00 15.79 123 TRP C O 1
ATOM 4079 N N . ILE C 1 124 ? 9.178 34.248 23.198 1.00 16.84 124 ILE C N 1
ATOM 4080 C CA . ILE C 1 124 ? 8.292 34.571 24.313 1.00 16.93 124 ILE C CA 1
ATOM 4081 C C . ILE C 1 124 ? 6.862 34.805 23.819 1.00 15.49 124 ILE C C 1
ATOM 4082 O O . ILE C 1 124 ? 6.618 35.653 22.956 1.00 15.31 124 ILE C O 1
ATOM 4087 N N . ILE C 1 125 ? 5.932 34.028 24.363 1.00 15.32 125 ILE C N 1
ATOM 4088 C CA . ILE C 1 125 ? 4.509 34.198 24.093 1.00 17.17 125 ILE C CA 1
ATOM 4089 C C . ILE C 1 125 ? 3.773 34.616 25.369 1.00 15.21 125 ILE C C 1
ATOM 4090 O O . ILE C 1 125 ? 3.569 33.811 26.274 1.00 13.84 125 ILE C O 1
ATOM 4095 N N . THR C 1 126 ? 3.386 35.886 25.437 1.00 17.83 126 THR C N 1
ATOM 4096 C CA . THR C 1 126 ? 2.699 36.415 26.612 1.00 17.51 126 THR C CA 1
ATOM 4097 C C . THR C 1 126 ? 1.260 36.792 26.281 1.00 17.59 126 THR C C 1
ATOM 4098 O O . THR C 1 126 ? 0.972 37.268 25.183 1.00 18.98 126 THR C O 1
ATOM 4102 N N . THR C 1 127 ? 0.357 36.565 27.227 1.00 17.86 127 THR C N 1
ATOM 4103 C CA . THR C 1 127 ? -1.024 37.030 27.087 1.00 20.25 127 THR C CA 1
ATOM 4104 C C . THR C 1 127 ? -1.339 38.111 28.119 1.00 18.88 127 THR C C 1
ATOM 4105 O O . THR C 1 127 ? -0.861 38.049 29.252 1.00 18.91 127 THR C O 1
ATOM 4109 N N . HIS C 1 128 ? -2.148 39.094 27.736 1.00 19.36 128 HIS C N 1
ATOM 4110 C CA . HIS C 1 128 ? -2.608 40.110 28.688 1.00 18.45 128 HIS C CA 1
ATOM 4111 C C . HIS C 1 128 ? -3.833 40.852 28.175 1.00 17.91 128 HIS C C 1
ATOM 4112 O O . HIS C 1 128 ? -4.234 40.666 27.033 1.00 19.95 128 HIS C O 1
ATOM 4119 N N . ASN C 1 129 ? -4.421 41.697 29.019 1.00 18.28 129 ASN C N 1
ATOM 4120 C CA . ASN C 1 129 ? -5.601 42.471 28.620 1.00 18.16 129 ASN C CA 1
ATOM 4121 C C . ASN C 1 129 ? -5.413 43.953 28.397 1.00 19.70 129 ASN C C 1
ATOM 4122 O O . ASN C 1 129 ? -6.371 44.718 28.424 1.00 20.84 129 ASN C O 1
ATOM 4127 N N . THR C 1 130 ? -4.174 44.355 28.180 1.00 20.95 130 THR C N 1
ATOM 4128 C CA . THR C 1 130 ? -3.859 45.745 27.952 1.00 21.14 130 THR C CA 1
ATOM 4129 C C . THR C 1 130 ? -3.993 45.980 26.456 1.00 20.41 130 THR C C 1
ATOM 4130 O O . THR C 1 130 ? -3.488 45.191 25.663 1.00 21.33 130 THR C O 1
ATOM 4134 N N . PRO C 1 131 ? -4.720 47.039 26.063 1.00 24.12 131 PRO C N 1
ATOM 4135 C CA . PRO C 1 131 ? -4.869 47.369 24.640 1.00 23.91 131 PRO C CA 1
ATOM 4136 C C . PRO C 1 131 ? -3.522 47.686 23.998 1.00 22.49 131 PRO C C 1
ATOM 4137 O O . PRO C 1 131 ? -2.705 48.383 24.586 1.00 23.98 131 PRO C O 1
ATOM 4141 N N . SER C 1 132 ? -3.306 47.170 22.795 1.00 25.69 132 SER C N 1
ATOM 4142 C CA . SER C 1 132 ? -2.037 47.326 22.091 1.00 27.41 132 SER C CA 1
ATOM 4143 C C . SER C 1 132 ? -1.645 48.786 21.859 1.00 27.50 132 SER C C 1
ATOM 4144 O O . SER C 1 132 ? -0.467 49.099 21.648 1.00 27.94 132 SER C O 1
ATOM 4147 N N . PHE C 1 133 ? -2.632 49.676 21.888 1.00 27.64 133 PHE C N 1
ATOM 4148 C CA . PHE C 1 133 ? -2.357 51.099 21.729 1.00 28.81 133 PHE C CA 1
ATOM 4149 C C . PHE C 1 133 ? -1.851 51.715 23.037 1.00 31.17 133 PHE C C 1
ATOM 4150 O O . PHE C 1 133 ? -1.195 52.762 23.033 1.00 31.03 133 PHE C O 1
ATOM 4158 N N . ALA C 1 134 ? -2.148 51.042 24.147 1.00 31.17 134 ALA C N 1
ATOM 4159 C CA . ALA C 1 134 ? -1.633 51.419 25.460 1.00 27.06 134 ALA C CA 1
ATOM 4160 C C . ALA C 1 134 ? -0.246 50.815 25.697 1.00 27.42 134 ALA C C 1
ATOM 4161 O O . ALA C 1 134 ? 0.455 51.197 26.629 1.00 27.66 134 ALA C O 1
ATOM 4163 N N . MET C 1 135 ? 0.155 49.877 24.847 1.00 26.48 135 MET C N 1
ATOM 4164 C CA . MET C 1 135 ? 1.411 49.162 25.060 1.00 27.21 135 MET C CA 1
ATOM 4165 C C . MET C 1 135 ? 2.685 50.016 24.968 1.00 25.29 135 MET C C 1
ATOM 4166 O O . MET C 1 135 ? 3.705 49.670 25.559 1.00 24.32 135 MET C O 1
ATOM 4171 N N . PRO C 1 136 ? 2.641 51.126 24.218 1.00 27.49 136 PRO C N 1
ATOM 4172 C CA . PRO C 1 136 ? 3.847 51.967 24.181 1.00 25.60 136 PRO C CA 1
ATOM 4173 C C . PRO C 1 136 ? 4.143 52.665 25.510 1.00 23.96 136 PRO C C 1
ATOM 4174 O O . PRO C 1 136 ? 5.208 53.259 25.671 1.00 22.55 136 PRO C O 1
ATOM 4178 N N . PHE C 1 137 ? 3.214 52.579 26.456 1.00 22.78 137 PHE C N 1
ATOM 4179 C CA . PHE C 1 137 ? 3.305 53.369 27.680 1.00 23.51 137 PHE C CA 1
ATOM 4180 C C . PHE C 1 137 ? 3.384 52.527 28.948 1.00 23.89 137 PHE C C 1
ATOM 4181 O O . PHE C 1 137 ? 3.043 53.004 30.027 1.00 24.04 137 PHE C O 1
ATOM 4189 N N . VAL C 1 138 ? 3.833 51.280 28.818 1.00 25.27 138 VAL C N 1
ATOM 4190 C CA . VAL C 1 138 ? 4.020 50.405 29.977 1.00 23.18 138 VAL C CA 1
ATOM 4191 C C . VAL C 1 138 ? 5.397 49.749 29.958 1.00 22.19 138 VAL C C 1
ATOM 4192 O O . VAL C 1 138 ? 5.933 49.443 28.890 1.00 19.78 138 VAL C O 1
ATOM 4196 N N . GLN C 1 139 ? 5.966 49.556 31.148 1.00 22.51 139 GLN C N 1
ATOM 4197 C CA . GLN C 1 139 ? 7.255 48.878 31.308 1.00 23.96 139 GLN C CA 1
ATOM 4198 C C . GLN C 1 139 ? 7.103 47.362 31.384 1.00 20.05 139 GLN C C 1
ATOM 4199 O O . GLN C 1 139 ? 6.105 46.851 31.890 1.00 17.19 139 GLN C O 1
ATOM 4205 N N . ASP C 1 140 ? 8.125 46.655 30.913 1.00 20.41 140 ASP C N 1
ATOM 4206 C CA . ASP C 1 140 ? 8.163 45.193 30.960 1.00 18.64 140 ASP C CA 1
ATOM 4207 C C . ASP C 1 140 ? 7.132 44.564 30.025 1.00 20.11 140 ASP C C 1
ATOM 4208 O O . ASP C 1 140 ? 7.223 44.713 28.806 1.00 19.60 140 ASP C O 1
ATOM 4213 N N . TYR C 1 141 ? 6.152 43.867 30.594 1.00 20.68 141 TYR C N 1
ATOM 4214 C CA . TYR C 1 141 ? 5.221 43.079 29.790 1.00 20.06 141 TYR C CA 1
ATOM 4215 C C . TYR C 1 141 ? 5.999 42.129 28.877 1.00 19.16 141 TYR C C 1
ATOM 4216 O O . TYR C 1 141 ? 5.712 42.031 27.684 1.00 18.10 141 TYR C O 1
ATOM 4225 N N . GLY C 1 142 ? 6.996 41.452 29.444 1.00 17.69 142 GLY C N 1
ATOM 4226 C CA . GLY C 1 142 ? 7.818 40.517 28.693 1.00 19.71 142 GLY C CA 1
ATOM 4227 C C . GLY C 1 142 ? 9.128 41.090 28.170 1.00 19.92 142 GLY C C 1
ATOM 4228 O O . GLY C 1 142 ? 10.009 40.347 27.740 1.00 17.04 142 GLY C O 1
ATOM 4229 N N . LYS C 1 143 ? 9.260 42.413 28.205 1.00 19.38 143 LYS C N 1
ATOM 4230 C CA . LYS C 1 143 ? 10.475 43.065 27.728 1.00 18.18 143 LYS C CA 1
ATOM 4231 C C . LYS C 1 143 ? 11.641 42.909 28.705 1.00 17.91 143 LYS C C 1
ATOM 4232 O O . LYS C 1 143 ? 12.799 42.886 28.290 1.00 18.99 143 LYS C O 1
ATOM 4238 N N . VAL C 1 144 ? 11.353 42.802 29.997 1.00 17.19 144 VAL C N 1
ATOM 4239 C CA . VAL C 1 144 ? 12.431 42.572 30.946 1.00 17.27 144 VAL C CA 1
ATOM 4240 C C . VAL C 1 144 ? 13.061 41.213 30.661 1.00 16.42 144 VAL C C 1
ATOM 4241 O O . VAL C 1 144 ? 14.271 41.116 30.478 1.00 16.94 144 VAL C O 1
ATOM 4245 N N . LEU C 1 145 ? 12.233 40.176 30.579 1.00 16.42 145 LEU C N 1
ATOM 4246 C CA . LEU C 1 145 ? 12.693 38.836 30.207 1.00 16.92 145 LEU C CA 1
ATOM 4247 C C . LEU C 1 145 ? 13.488 38.799 28.882 1.00 15.19 145 LEU C C 1
ATOM 4248 O O . LEU C 1 145 ? 14.509 38.123 28.787 1.00 14.53 145 LEU C O 1
ATOM 4253 N N . LYS C 1 146 ? 13.023 39.531 27.874 1.00 14.55 146 LYS C N 1
ATOM 4254 C CA . LYS C 1 146 ? 13.715 39.628 26.591 1.00 17.21 146 LYS C CA 1
ATOM 4255 C C . LYS C 1 146 ? 15.068 40.376 26.649 1.00 15.66 146 LYS C C 1
ATOM 4256 O O . LYS C 1 146 ? 16.128 39.794 26.420 1.00 15.13 146 LYS C O 1
ATOM 4262 N N . LYS C 1 147 ? 15.020 41.667 26.959 1.00 17.48 147 LYS C N 1
ATOM 4263 C CA . LYS C 1 147 ? 16.197 42.530 26.876 1.00 18.39 147 LYS C CA 1
ATOM 4264 C C . LYS C 1 147 ? 17.111 42.520 28.112 1.00 17.51 147 LYS C C 1
ATOM 4265 O O . LYS C 1 147 ? 18.308 42.789 27.995 1.00 17.70 147 LYS C O 1
ATOM 4268 N N . GLN C 1 148 ? 16.569 42.206 29.285 1.00 16.76 148 GLN C N 1
ATOM 4269 C CA . GLN C 1 148 ? 17.360 42.316 30.511 1.00 16.13 148 GLN C CA 1
ATOM 4270 C C . GLN C 1 148 ? 17.663 41.003 31.247 1.00 17.97 148 GLN C C 1
ATOM 4271 O O . GLN C 1 148 ? 18.363 41.011 32.265 1.00 18.58 148 GLN C O 1
ATOM 4277 N N . ILE C 1 149 ? 17.149 39.884 30.738 1.00 15.15 149 ILE C N 1
ATOM 4278 C CA . ILE C 1 149 ? 17.422 38.584 31.348 1.00 15.07 149 ILE C CA 1
ATOM 4279 C C . ILE C 1 149 ? 18.017 37.603 30.338 1.00 16.28 149 ILE C C 1
ATOM 4280 O O . ILE C 1 149 ? 19.122 37.096 30.534 1.00 17.39 149 ILE C O 1
ATOM 4285 N N . LEU C 1 150 ? 17.295 37.346 29.254 1.00 16.10 150 LEU C N 1
ATOM 4286 C CA . LEU C 1 150 ? 17.771 36.414 28.240 1.00 15.93 150 LEU C CA 1
ATOM 4287 C C . LEU C 1 150 ? 19.012 36.950 27.514 1.00 15.60 150 LEU C C 1
ATOM 4288 O O . LEU C 1 150 ? 20.052 36.292 27.473 1.00 16.00 150 LEU C O 1
ATOM 4293 N N . LYS C 1 151 ? 18.903 38.152 26.960 1.00 15.96 151 LYS C N 1
ATOM 4294 C CA . LYS C 1 151 ? 20.000 38.744 26.193 1.00 17.48 151 LYS C CA 1
ATOM 4295 C C . LYS C 1 151 ? 21.331 38.895 26.965 1.00 17.89 151 LYS C C 1
ATOM 4296 O O . LYS C 1 151 ? 22.396 38.618 26.408 1.00 19.69 151 LYS C O 1
ATOM 4298 N N . PRO C 1 152 ? 21.282 39.333 28.239 1.00 17.51 152 PRO C N 1
ATOM 4299 C CA . PRO C 1 152 ? 22.526 39.375 29.023 1.00 19.42 152 PRO C CA 1
ATOM 4300 C C . PRO C 1 152 ? 23.221 38.008 29.166 1.00 19.10 152 PRO C C 1
ATOM 4301 O O . PRO C 1 152 ? 24.449 37.969 29.260 1.00 17.64 152 PRO C O 1
ATOM 4305 N N . CYS C 1 153 ? 22.453 36.919 29.173 1.00 18.33 153 CYS C N 1
ATOM 4306 C CA . CYS C 1 153 ? 23.018 35.570 29.279 1.00 18.97 153 CYS C CA 1
ATOM 4307 C C . CYS C 1 153 ? 23.486 35.018 27.926 1.00 19.23 153 CYS C C 1
ATOM 4308 O O . CYS C 1 153 ? 23.827 33.842 27.817 1.00 19.97 153 CYS C O 1
ATOM 4311 N N . ALA C 1 154 ? 23.486 35.877 26.909 1.00 19.80 154 ALA C N 1
ATOM 4312 C CA . ALA C 1 154 ? 23.959 35.541 25.564 1.00 19.71 154 ALA C CA 1
ATOM 4313 C C . ALA C 1 154 ? 22.921 34.763 24.748 1.00 20.13 154 ALA C C 1
ATOM 4314 O O . ALA C 1 154 ? 23.253 34.132 23.741 1.00 19.77 154 ALA C O 1
ATOM 4316 N N . ILE C 1 155 ? 21.667 34.809 25.187 1.00 17.84 155 ILE C N 1
ATOM 4317 C CA . ILE C 1 155 ? 20.579 34.146 24.475 1.00 17.93 155 ILE C CA 1
ATOM 4318 C C . ILE C 1 155 ? 19.986 35.087 23.418 1.00 18.67 155 ILE C C 1
ATOM 4319 O O . ILE C 1 155 ? 19.512 36.172 23.745 1.00 17.52 155 ILE C O 1
ATOM 4324 N N . SER C 1 156 ? 20.023 34.671 22.153 1.00 19.95 156 SER C N 1
ATOM 4325 C CA . SER C 1 156 ? 19.629 35.537 21.037 1.00 16.23 156 SER C CA 1
ATOM 4326 C C . SER C 1 156 ? 19.568 34.739 19.736 1.00 19.40 156 SER C C 1
ATOM 4327 O O . SER C 1 156 ? 20.359 33.815 19.536 1.00 20.46 156 SER C O 1
ATOM 4330 N N . PRO C 1 157 ? 18.636 35.096 18.838 1.00 18.81 157 PRO C N 1
ATOM 4331 C CA . PRO C 1 157 ? 17.673 36.189 19.009 1.00 19.79 157 PRO C CA 1
ATOM 4332 C C . PRO C 1 157 ? 16.551 35.779 19.950 1.00 17.97 157 PRO C C 1
ATOM 4333 O O . PRO C 1 157 ? 16.399 34.591 20.225 1.00 17.80 157 PRO C O 1
ATOM 4337 N N . VAL C 1 158 ? 15.784 36.749 20.440 1.00 19.01 158 VAL C N 1
ATOM 4338 C CA . VAL C 1 158 ? 14.606 36.471 21.256 1.00 17.62 158 VAL C CA 1
ATOM 4339 C C . VAL C 1 158 ? 13.401 37.130 20.580 1.00 17.27 158 VAL C C 1
ATOM 4340 O O . VAL C 1 158 ? 13.397 38.338 20.369 1.00 19.84 158 VAL C O 1
ATOM 4344 N N . LYS C 1 159 ? 12.399 36.343 20.203 1.00 16.93 159 LYS C N 1
ATOM 4345 C CA . LYS C 1 159 ? 11.170 36.910 19.647 1.00 16.67 159 LYS C CA 1
ATOM 4346 C C . LYS C 1 159 ? 10.113 37.062 20.721 1.00 15.48 159 LYS C C 1
ATOM 4347 O O . LYS C 1 159 ? 9.905 36.158 21.531 1.00 15.68 159 LYS C O 1
ATOM 4353 N N . LEU C 1 160 ? 9.441 38.206 20.721 1.00 17.67 160 LEU C N 1
ATOM 4354 C CA . LEU C 1 160 ? 8.347 38.443 21.651 1.00 19.04 160 LEU C CA 1
ATOM 4355 C C . LEU C 1 160 ? 7.017 38.535 20.889 1.00 18.25 160 LEU C C 1
ATOM 4356 O O . LEU C 1 160 ? 6.872 39.297 19.931 1.00 16.13 160 LEU C O 1
ATOM 4361 N N . THR C 1 161 ? 6.060 37.721 21.317 1.00 17.32 161 THR C N 1
ATOM 4362 C CA . THR C 1 161 ? 4.720 37.732 20.757 1.00 17.68 161 THR C CA 1
ATOM 4363 C C . THR C 1 161 ? 3.709 38.020 21.868 1.00 19.37 161 THR C C 1
ATOM 4364 O O . THR C 1 161 ? 3.606 37.268 22.836 1.00 18.73 161 THR C O 1
ATOM 4368 N N . GLU C 1 162 ? 2.978 39.121 21.723 1.00 19.35 162 GLU C N 1
ATOM 4369 C CA . GLU C 1 162 ? 1.962 39.516 22.692 1.00 18.64 162 GLU C CA 1
ATOM 4370 C C . GLU C 1 162 ? 0.557 39.254 22.148 1.00 18.69 162 GLU C C 1
ATOM 4371 O O . GLU C 1 162 ? 0.222 39.669 21.038 1.00 19.48 162 GLU C O 1
ATOM 4377 N N . LEU C 1 163 ? -0.260 38.556 22.927 1.00 17.57 163 LEU C N 1
ATOM 4378 C CA . LEU C 1 163 ? -1.674 38.422 22.598 1.00 19.54 163 LEU C CA 1
ATOM 4379 C C . LEU C 1 163 ? -2.424 39.363 23.526 1.00 17.91 163 LEU C C 1
ATOM 4380 O O . LEU C 1 163 ? -2.687 39.032 24.684 1.00 17.97 163 LEU C O 1
ATOM 4385 N N . THR C 1 164 ? -2.738 40.547 23.001 1.00 19.64 164 THR C N 1
ATOM 4386 C CA . THR C 1 164 ? -3.211 41.670 23.802 1.00 16.81 164 THR C CA 1
ATOM 4387 C C . THR C 1 164 ? -4.728 41.706 23.881 1.00 21.13 164 THR C C 1
ATOM 4388 O O . THR C 1 164 ? -5.417 41.087 23.061 1.00 20.67 164 THR C O 1
ATOM 4392 N N . SER C 1 165 ? -5.238 42.452 24.861 1.00 18.81 165 SER C N 1
ATOM 4393 C CA . SER C 1 165 ? -6.672 42.580 25.076 1.00 19.04 165 SER C CA 1
ATOM 4394 C C . SER C 1 165 ? -7.291 41.200 25.109 1.00 19.06 165 SER C C 1
ATOM 4395 O O . SER C 1 165 ? -8.458 41.028 24.781 1.00 20.78 165 SER C O 1
ATOM 4398 N N . ILE C 1 166 ? -6.503 40.221 25.534 1.00 17.43 166 ILE C N 1
ATOM 4399 C CA . ILE C 1 166 ? -6.842 38.818 25.329 1.00 19.74 166 ILE C CA 1
ATOM 4400 C C . ILE C 1 166 ? -8.243 38.403 25.798 1.00 21.09 166 ILE C C 1
ATOM 4401 O O . ILE C 1 166 ? -8.866 37.539 25.183 1.00 18.72 166 ILE C O 1
ATOM 4406 N N . GLU C 1 167 ? -8.738 39.024 26.870 1.00 23.17 167 GLU C N 1
ATOM 4407 C CA . GLU C 1 167 ? -10.046 38.675 27.435 1.00 22.29 167 GLU C CA 1
ATOM 4408 C C . GLU C 1 167 ? -11.173 39.538 26.868 1.00 23.95 167 GLU C C 1
ATOM 4409 O O . GLU C 1 167 ? -12.322 39.097 26.780 1.00 22.42 167 GLU C O 1
ATOM 4415 N N . LYS C 1 168 ? -10.832 40.762 26.472 1.00 25.84 168 LYS C N 1
ATOM 4416 C CA . LYS C 1 168 ? -11.808 41.698 25.918 1.00 24.18 168 LYS C CA 1
ATOM 4417 C C . LYS C 1 168 ? -12.290 41.268 24.539 1.00 22.48 168 LYS C C 1
ATOM 4418 O O . LYS C 1 168 ? -13.467 41.401 24.221 1.00 25.04 168 LYS C O 1
ATOM 4420 N N . ILE C 1 169 ? -11.371 40.757 23.726 1.00 22.16 169 ILE C N 1
ATOM 4421 C CA . ILE C 1 169 ? -11.702 40.301 22.380 1.00 23.30 169 ILE C CA 1
ATOM 4422 C C . ILE C 1 169 ? -12.652 39.096 22.398 1.00 24.55 169 ILE C C 1
ATOM 4423 O O . ILE C 1 169 ? -12.870 38.481 23.443 1.00 25.15 169 ILE C O 1
ATOM 4428 N N . SER C 1 170 ? -13.221 38.773 21.239 1.00 24.78 170 SER C N 1
ATOM 4429 C CA . SER C 1 170 ? -14.226 37.719 21.133 1.00 23.74 170 SER C CA 1
ATOM 4430 C C . SER C 1 170 ? -13.604 36.335 21.061 1.00 23.34 170 SER C C 1
ATOM 4431 O O . SER C 1 170 ? -12.395 36.193 20.891 1.00 21.95 170 SER C O 1
ATOM 4434 N N . ASP C 1 171 ? -14.442 35.313 21.188 1.00 24.31 171 ASP C N 1
ATOM 4435 C CA . ASP C 1 171 ? -14.002 33.941 20.999 1.00 23.42 171 ASP C CA 1
ATOM 4436 C C . ASP C 1 171 ? -13.296 33.761 19.664 1.00 23.82 171 ASP C C 1
ATOM 4437 O O . ASP C 1 171 ? -12.235 33.133 19.592 1.00 24.20 171 ASP C O 1
ATOM 4442 N N . ASP C 1 172 ? -13.891 34.303 18.604 1.00 26.84 172 ASP C N 1
ATOM 4443 C CA . ASP C 1 172 ? -13.335 34.147 17.259 1.00 27.26 172 ASP C CA 1
ATOM 4444 C C . ASP C 1 172 ? -11.960 34.805 17.106 1.00 21.54 172 ASP C C 1
ATOM 4445 O O . ASP C 1 172 ? -11.029 34.189 16.600 1.00 20.85 172 ASP C O 1
ATOM 4450 N N . GLU C 1 173 ? -11.841 36.052 17.544 1.00 20.55 173 GLU C N 1
ATOM 4451 C CA . GLU C 1 173 ? -10.566 36.742 17.506 1.00 21.13 173 GLU C CA 1
ATOM 4452 C C . GLU C 1 173 ? -9.513 35.927 18.252 1.00 21.36 173 GLU C C 1
ATOM 4453 O O . GLU C 1 173 ? -8.335 35.949 17.900 1.00 20.97 173 GLU C O 1
ATOM 4459 N N . ARG C 1 174 ? -9.933 35.207 19.289 1.00 22.59 174 ARG C N 1
ATOM 4460 C CA . ARG C 1 174 ? -8.996 34.380 20.049 1.00 21.51 174 ARG C CA 1
ATOM 4461 C C . ARG C 1 174 ? -8.552 33.147 19.267 1.00 22.09 174 ARG C C 1
ATOM 4462 O O . ARG C 1 174 ? -7.393 32.747 19.351 1.00 21.76 174 ARG C O 1
ATOM 4470 N N . GLN C 1 175 ? -9.469 32.556 18.503 1.00 21.86 175 GLN C N 1
ATOM 4471 C CA . GLN C 1 175 ? -9.127 31.459 17.602 1.00 18.74 175 GLN C CA 1
ATOM 4472 C C . GLN C 1 175 ? -8.119 31.923 16.546 1.00 21.01 175 GLN C C 1
ATOM 4473 O O . GLN C 1 175 ? -7.222 31.176 16.160 1.00 21.03 175 GLN C O 1
ATOM 4475 N N . LYS C 1 176 ? -8.258 33.165 16.087 1.00 22.55 176 LYS C N 1
ATOM 4476 C CA . LYS C 1 176 ? -7.328 33.729 15.105 1.00 20.64 176 LYS C CA 1
ATOM 4477 C C . LYS C 1 176 ? -5.926 33.997 15.678 1.00 20.61 176 LYS C C 1
ATOM 4478 O O . LYS C 1 176 ? -4.921 33.841 14.980 1.00 20.33 176 LYS C O 1
ATOM 4484 N N . LEU C 1 177 ? -5.852 34.399 16.942 1.00 19.43 177 LEU C N 1
ATOM 4485 C CA . LEU C 1 177 ? -4.557 34.504 17.614 1.00 20.97 177 LEU C CA 1
ATOM 4486 C C . LEU C 1 177 ? -3.923 33.112 17.776 1.00 20.24 177 LEU C C 1
ATOM 4487 O O . LEU C 1 177 ? -2.700 32.972 17.772 1.00 20.25 177 LEU C O 1
ATOM 4492 N N . LEU C 1 178 ? -4.763 32.088 17.914 1.00 19.88 178 LEU C N 1
ATOM 4493 C CA . LEU C 1 178 ? -4.285 30.718 18.037 1.00 18.41 178 LEU C CA 1
ATOM 4494 C C . LEU C 1 178 ? -3.747 30.244 16.693 1.00 19.94 178 LEU C C 1
ATOM 4495 O O . LEU C 1 178 ? -2.714 29.569 16.629 1.00 19.26 178 LEU C O 1
ATOM 4500 N N . HIS C 1 179 ? -4.457 30.602 15.625 1.00 19.93 179 HIS C N 1
ATOM 4501 C CA . HIS C 1 179 ? -4.000 30.334 14.262 1.00 21.57 179 HIS C CA 1
ATOM 4502 C C . HIS C 1 179 ? -2.581 30.892 14.071 1.00 19.41 179 HIS C C 1
ATOM 4503 O O . HIS C 1 179 ? -1.681 30.188 13.607 1.00 17.73 179 HIS C O 1
ATOM 4510 N N . LYS C 1 180 ? -2.399 32.156 14.458 1.00 19.19 180 LYS C N 1
ATOM 4511 C CA . LYS C 1 180 ? -1.124 32.862 14.318 1.00 18.66 180 LYS C CA 1
ATOM 4512 C C . LYS C 1 180 ? 0.016 32.224 15.115 1.00 17.83 180 LYS C C 1
ATOM 4513 O O . LYS C 1 180 ? 1.167 32.228 14.673 1.00 17.62 180 LYS C O 1
ATOM 4515 N N . VAL C 1 181 ? -0.300 31.692 16.291 1.00 15.72 181 VAL C N 1
ATOM 4516 C CA . VAL C 1 181 ? 0.688 30.957 17.070 1.00 17.99 181 VAL C CA 1
ATOM 4517 C C . VAL C 1 181 ? 1.045 29.647 16.348 1.00 17.92 181 VAL C C 1
ATOM 4518 O O . VAL C 1 181 ? 2.222 29.261 16.263 1.00 14.74 181 VAL C O 1
ATOM 4522 N N . ALA C 1 182 ? 0.027 28.977 15.814 1.00 16.34 182 ALA C N 1
ATOM 4523 C CA . ALA C 1 182 ? 0.229 27.687 15.167 1.00 15.83 182 ALA C CA 1
ATOM 4524 C C . ALA C 1 182 ? 1.141 27.836 13.964 1.00 17.42 182 ALA C C 1
ATOM 4525 O O . ALA C 1 182 ? 1.966 26.966 13.674 1.00 18.50 182 ALA C O 1
ATOM 4527 N N . GLN C 1 183 ? 1.002 28.949 13.258 1.00 16.44 183 GLN C N 1
ATOM 4528 C CA . GLN C 1 183 ? 1.747 29.112 12.024 1.00 17.64 183 GLN C CA 1
ATOM 4529 C C . GLN C 1 183 ? 3.170 29.569 12.298 1.00 17.02 183 GLN C C 1
ATOM 4530 O O . GLN C 1 183 ? 4.099 29.122 11.634 1.00 15.11 183 GLN C O 1
ATOM 4536 N N . ILE C 1 184 ? 3.345 30.413 13.314 1.00 16.67 184 ILE C N 1
ATOM 4537 C CA . ILE C 1 184 ? 4.686 30.807 13.743 1.00 16.21 184 ILE C CA 1
ATOM 4538 C C . ILE C 1 184 ? 5.485 29.599 14.237 1.00 13.25 184 ILE C C 1
ATOM 4539 O O . ILE C 1 184 ? 6.686 29.500 13.996 1.00 14.14 184 ILE C O 1
ATOM 4544 N N . THR C 1 185 ? 4.809 28.679 14.919 1.00 13.89 185 THR C N 1
ATOM 4545 C CA . THR C 1 185 ? 5.435 27.438 15.382 1.00 15.09 185 THR C CA 1
ATOM 4546 C C . THR C 1 185 ? 5.935 26.574 14.220 1.00 16.72 185 THR C C 1
ATOM 4547 O O . THR C 1 185 ? 7.008 25.967 14.290 1.00 15.41 185 THR C O 1
ATOM 4551 N N . ARG C 1 186 ? 5.140 26.526 13.157 1.00 15.98 186 ARG C N 1
ATOM 4552 C CA . ARG C 1 186 ? 5.450 25.713 11.996 1.00 15.61 186 ARG C CA 1
ATOM 4553 C C . ARG C 1 186 ? 6.726 26.194 11.343 1.00 16.62 186 ARG C C 1
ATOM 4554 O O . ARG C 1 186 ? 7.348 25.469 10.564 1.00 19.31 186 ARG C O 1
ATOM 4562 N N . ASN C 1 187 ? 7.125 27.415 11.681 1.00 15.54 187 ASN C N 1
ATOM 4563 C CA . ASN C 1 187 ? 8.279 28.034 11.049 1.00 16.95 187 ASN C CA 1
ATOM 4564 C C . ASN C 1 187 ? 9.538 27.982 11.892 1.00 15.87 187 ASN C C 1
ATOM 4565 O O . ASN C 1 187 ? 10.595 28.434 11.467 1.00 16.21 187 ASN C O 1
ATOM 4570 N N . ILE C 1 188 ? 9.421 27.427 13.089 1.00 18.18 188 ILE C N 1
ATOM 4571 C CA . ILE C 1 188 ? 10.598 27.165 13.901 1.00 17.23 188 ILE C CA 1
ATOM 4572 C C . ILE C 1 188 ? 11.296 25.967 13.281 1.00 15.28 188 ILE C C 1
ATOM 4573 O O . ILE C 1 188 ? 10.961 24.815 13.560 1.00 15.92 188 ILE C O 1
ATOM 4578 N N . LEU C 1 189 ? 12.250 26.261 12.406 1.00 17.33 189 LEU C N 1
ATOM 4579 C CA . LEU C 1 189 ? 12.903 25.245 11.593 1.00 14.29 189 LEU C CA 1
ATOM 4580 C C . LEU C 1 189 ? 14.393 25.497 11.534 1.00 15.42 189 LEU C C 1
ATOM 4581 O O . LEU C 1 189 ? 14.840 26.646 11.531 1.00 15.69 189 LEU C O 1
ATOM 4586 N N . GLU C 1 190 ? 15.167 24.421 11.496 1.00 17.34 190 GLU C N 1
ATOM 4587 C CA . GLU C 1 190 ? 16.582 24.559 11.236 1.00 17.79 190 GLU C CA 1
ATOM 4588 C C . GLU C 1 190 ? 16.701 25.110 9.815 1.00 20.80 190 GLU C C 1
ATOM 4589 O O . GLU C 1 190 ? 15.833 24.861 8.974 1.00 20.76 190 GLU C O 1
ATOM 4595 N N . HIS C 1 191 ? 17.744 25.888 9.549 1.00 20.54 191 HIS C N 1
ATOM 4596 C CA . HIS C 1 191 ? 17.867 26.536 8.248 1.00 20.61 191 HIS C CA 1
ATOM 4597 C C . HIS C 1 191 ? 18.035 25.498 7.147 1.00 21.27 191 HIS C C 1
ATOM 4598 O O . HIS C 1 191 ? 18.758 24.513 7.312 1.00 19.61 191 HIS C O 1
ATOM 4605 N N . HIS C 1 192 ? 17.344 25.734 6.034 1.00 21.12 192 HIS C N 1
ATOM 4606 C CA . HIS C 1 192 ? 17.291 24.814 4.891 1.00 20.15 192 HIS C CA 1
ATOM 4607 C C . HIS C 1 192 ? 16.614 23.490 5.215 1.00 18.38 192 HIS C C 1
ATOM 4608 O O . HIS C 1 192 ? 16.800 22.492 4.520 1.00 19.39 192 HIS C O 1
ATOM 4615 N N . HIS C 1 193 ? 15.813 23.516 6.278 1.00 20.08 193 HIS C N 1
ATOM 4616 C CA . HIS C 1 193 ? 14.884 22.442 6.594 1.00 18.06 193 HIS C CA 1
ATOM 4617 C C . HIS C 1 193 ? 13.457 22.948 6.452 1.00 17.30 193 HIS C C 1
ATOM 4618 O O . HIS C 1 193 ? 13.184 24.132 6.647 1.00 18.43 193 HIS C O 1
ATOM 4625 N N . HIS C 1 194 ? 12.555 22.042 6.092 1.00 18.08 194 HIS C N 1
ATOM 4626 C CA . HIS C 1 194 ? 11.127 22.341 6.044 1.00 17.81 194 HIS C CA 1
ATOM 4627 C C . HIS C 1 194 ? 10.428 21.632 7.199 1.00 16.50 194 HIS C C 1
ATOM 4628 O O . HIS C 1 194 ? 11.058 20.887 7.947 1.00 16.44 194 HIS C O 1
ATOM 4635 N N . HIS C 1 195 ? 9.121 21.850 7.323 1.00 16.62 195 HIS C N 1
ATOM 4636 C CA . HIS C 1 195 ? 8.329 21.281 8.409 1.00 15.25 195 HIS C CA 1
ATOM 4637 C C . HIS C 1 195 ? 7.965 19.805 8.184 1.00 16.10 195 HIS C C 1
ATOM 4638 O O . HIS C 1 195 ? 7.459 19.432 7.119 1.00 17.12 195 HIS C O 1
ATOM 4645 N N . HIS C 1 196 ? 8.220 18.976 9.200 1.00 15.18 196 HIS C N 1
ATOM 4646 C CA . HIS C 1 196 ? 7.796 17.575 9.207 1.00 14.40 196 HIS C CA 1
ATOM 4647 C C . HIS C 1 196 ? 6.641 17.374 10.197 1.00 16.43 196 HIS C C 1
ATOM 4648 O O . HIS C 1 196 ? 5.653 16.689 9.912 1.00 17.07 196 HIS C O 1
ATOM 4656 N N . MET D 1 1 ? 1.414 57.072 62.807 1.00 22.79 1 MET D N 1
ATOM 4657 C CA . MET D 1 1 ? 1.082 56.364 61.580 1.00 19.64 1 MET D CA 1
ATOM 4658 C C . MET D 1 1 ? 1.246 54.853 61.772 1.00 20.49 1 MET D C 1
ATOM 4659 O O . MET D 1 1 ? 2.097 54.410 62.549 1.00 21.78 1 MET D O 1
ATOM 4664 N N . LYS D 1 2 ? 0.411 54.071 61.086 1.00 18.12 2 LYS D N 1
ATOM 4665 C CA . LYS D 1 2 ? 0.525 52.616 61.072 1.00 16.24 2 LYS D CA 1
ATOM 4666 C C . LYS D 1 2 ? 1.440 52.175 59.922 1.00 16.23 2 LYS D C 1
ATOM 4667 O O . LYS D 1 2 ? 1.161 52.458 58.763 1.00 16.07 2 LYS D O 1
ATOM 4673 N N . ILE D 1 3 ? 2.531 51.484 60.244 1.00 17.33 3 ILE D N 1
ATOM 4674 C CA . ILE D 1 3 ? 3.525 51.116 59.228 1.00 17.76 3 ILE D CA 1
ATOM 4675 C C . ILE D 1 3 ? 3.797 49.609 59.106 1.00 16.73 3 ILE D C 1
ATOM 4676 O O . ILE D 1 3 ? 4.165 48.941 60.078 1.00 15.43 3 ILE D O 1
ATOM 4681 N N . LEU D 1 4 ? 3.596 49.086 57.898 1.00 16.56 4 LEU D N 1
ATOM 4682 C CA . LEU D 1 4 ? 3.969 47.715 57.585 1.00 16.81 4 LEU D CA 1
ATOM 4683 C C . LEU D 1 4 ? 5.239 47.710 56.759 1.00 15.24 4 LEU D C 1
ATOM 4684 O O . LEU D 1 4 ? 5.278 48.253 55.655 1.00 15.03 4 LEU D O 1
ATOM 4689 N N . ILE D 1 5 ? 6.277 47.099 57.310 1.00 15.03 5 ILE D N 1
ATOM 4690 C CA . ILE D 1 5 ? 7.513 46.884 56.585 1.00 15.19 5 ILE D CA 1
ATOM 4691 C C . ILE D 1 5 ? 7.445 45.501 55.941 1.00 15.40 5 ILE D C 1
ATOM 4692 O O . ILE D 1 5 ? 7.332 44.492 56.638 1.00 13.06 5 ILE D O 1
ATOM 4697 N N . VAL D 1 6 ? 7.490 45.467 54.611 1.00 15.65 6 VAL D N 1
ATOM 4698 C CA . VAL D 1 6 ? 7.611 44.218 53.871 1.00 15.04 6 VAL D CA 1
ATOM 4699 C C . VAL D 1 6 ? 9.083 44.039 53.497 1.00 13.09 6 VAL D C 1
ATOM 4700 O O . VAL D 1 6 ? 9.615 44.752 52.650 1.00 13.55 6 VAL D O 1
ATOM 4704 N N . TYR D 1 7 ? 9.738 43.102 54.171 1.00 17.10 7 TYR D N 1
ATOM 4705 C CA . TYR D 1 7 ? 11.170 42.852 53.992 1.00 16.79 7 TYR D CA 1
ATOM 4706 C C . TYR D 1 7 ? 11.387 41.518 53.281 1.00 16.30 7 TYR D C 1
ATOM 4707 O O . TYR D 1 7 ? 10.788 40.496 53.637 1.00 14.86 7 TYR D O 1
ATOM 4716 N N . THR D 1 8 ? 12.240 41.540 52.267 1.00 16.16 8 THR D N 1
ATOM 4717 C CA . THR D 1 8 ? 12.469 40.359 51.450 1.00 15.89 8 THR D CA 1
ATOM 4718 C C . THR D 1 8 ? 13.957 40.113 51.295 1.00 14.86 8 THR D C 1
ATOM 4719 O O . THR D 1 8 ? 14.623 40.779 50.499 1.00 16.44 8 THR D O 1
ATOM 4723 N N . HIS D 1 9 ? 14.482 39.168 52.065 1.00 15.55 9 HIS D N 1
ATOM 4724 C CA . HIS D 1 9 ? 15.845 38.696 51.847 1.00 15.12 9 HIS D CA 1
ATOM 4725 C C . HIS D 1 9 ? 16.082 37.355 52.521 1.00 16.44 9 HIS D C 1
ATOM 4726 O O . HIS D 1 9 ? 15.681 37.157 53.669 1.00 16.97 9 HIS D O 1
ATOM 4733 N N . PRO D 1 10 ? 16.727 36.420 51.803 1.00 17.94 10 PRO D N 1
ATOM 4734 C CA . PRO D 1 10 ? 16.961 35.084 52.367 1.00 20.07 10 PRO D CA 1
ATOM 4735 C C . PRO D 1 10 ? 18.032 35.062 53.468 1.00 21.25 10 PRO D C 1
ATOM 4736 O O . PRO D 1 10 ? 18.051 34.121 54.261 1.00 22.23 10 PRO D O 1
ATOM 4740 N N . ASN D 1 11 ? 18.893 36.076 53.522 1.00 20.01 11 ASN D N 1
ATOM 4741 C CA . ASN D 1 11 ? 20.021 36.073 54.448 1.00 20.08 11 ASN D CA 1
ATOM 4742 C C . ASN D 1 11 ? 19.828 37.013 55.640 1.00 20.73 11 ASN D C 1
ATOM 4743 O O . ASN D 1 11 ? 19.726 38.231 55.473 1.00 19.93 11 ASN D O 1
ATOM 4748 N N . PRO D 1 12 ? 19.785 36.439 56.856 1.00 22.46 12 PRO D N 1
ATOM 4749 C CA . PRO D 1 12 ? 19.594 37.203 58.096 1.00 22.92 12 PRO D CA 1
ATOM 4750 C C . PRO D 1 12 ? 20.707 38.218 58.321 1.00 20.34 12 PRO D C 1
ATOM 4751 O O . PRO D 1 12 ? 20.475 39.244 58.950 1.00 21.63 12 PRO D O 1
ATOM 4755 N N . THR D 1 13 ? 21.899 37.921 57.816 1.00 19.17 13 THR D N 1
ATOM 4756 C CA . THR D 1 13 ? 23.072 38.767 58.018 1.00 20.28 13 THR D CA 1
ATOM 4757 C C . THR D 1 13 ? 23.427 39.542 56.758 1.00 21.02 13 THR D C 1
ATOM 4758 O O . THR D 1 13 ? 24.579 39.930 56.563 1.00 20.62 13 THR D O 1
ATOM 4762 N N . SER D 1 14 ? 22.437 39.768 55.903 1.00 19.38 14 SER D N 1
ATOM 4763 C CA . SER D 1 14 ? 22.670 40.438 54.625 1.00 18.53 14 SER D CA 1
ATOM 4764 C C . SER D 1 14 ? 22.759 41.953 54.788 1.00 18.75 14 SER D C 1
ATOM 4765 O O . SER D 1 14 ? 22.550 42.477 55.879 1.00 17.42 14 SER D O 1
ATOM 4768 N N . PHE D 1 15 ? 23.062 42.654 53.699 1.00 17.47 15 PHE D N 1
ATOM 4769 C CA . PHE D 1 15 ? 22.997 44.110 53.716 1.00 19.07 15 PHE D CA 1
ATOM 4770 C C . PHE D 1 15 ? 21.547 44.565 53.859 1.00 19.09 15 PHE D C 1
ATOM 4771 O O . PHE D 1 15 ? 21.263 45.496 54.619 1.00 19.36 15 PHE D O 1
ATOM 4779 N N . ASN D 1 16 ? 20.633 43.908 53.147 1.00 16.86 16 ASN D N 1
ATOM 4780 C CA . ASN D 1 16 ? 19.210 44.228 53.288 1.00 16.47 16 ASN D CA 1
ATOM 4781 C C . ASN D 1 16 ? 18.701 44.025 54.715 1.00 16.15 16 ASN D C 1
ATOM 4782 O O . ASN D 1 16 ? 17.836 44.758 55.190 1.00 16.49 16 ASN D O 1
ATOM 4787 N N . ALA D 1 17 ? 19.247 43.030 55.399 1.00 17.20 17 ALA D N 1
ATOM 4788 C CA . ALA D 1 17 ? 18.938 42.825 56.805 1.00 16.77 17 ALA D CA 1
ATOM 4789 C C . ALA D 1 17 ? 19.375 44.026 57.650 1.00 17.91 17 ALA D C 1
ATOM 4790 O O . ALA D 1 17 ? 18.685 44.406 58.593 1.00 18.14 17 ALA D O 1
ATOM 4792 N N . GLU D 1 18 ? 20.519 44.619 57.314 1.00 17.63 18 GLU D N 1
ATOM 4793 C CA . GLU D 1 18 ? 20.985 45.811 58.017 1.00 17.73 18 GLU D CA 1
ATOM 4794 C C . GLU D 1 18 ? 20.096 47.011 57.702 1.00 18.01 18 GLU D C 1
ATOM 4795 O O . GLU D 1 18 ? 19.808 47.820 58.575 1.00 17.34 18 GLU D O 1
ATOM 4801 N N . ILE D 1 19 ? 19.667 47.118 56.449 1.00 17.61 19 ILE D N 1
ATOM 4802 C CA . ILE D 1 19 ? 18.733 48.164 56.040 1.00 17.37 19 ILE D CA 1
ATOM 4803 C C . ILE D 1 19 ? 17.453 48.066 56.850 1.00 16.60 19 ILE D C 1
ATOM 4804 O O . ILE D 1 19 ? 17.030 49.042 57.474 1.00 17.31 19 ILE D O 1
ATOM 4809 N N . LEU D 1 20 ? 16.850 46.881 56.854 1.00 15.21 20 LEU D N 1
ATOM 4810 C CA . LEU D 1 20 ? 15.698 46.599 57.709 1.00 15.32 20 LEU D CA 1
ATOM 4811 C C . LEU D 1 20 ? 15.913 47.068 59.156 1.00 17.42 20 LEU D C 1
ATOM 4812 O O . LEU D 1 20 ? 15.015 47.646 59.774 1.00 16.83 20 LEU D O 1
ATOM 4817 N N . LYS D 1 21 ? 17.109 46.812 59.681 1.00 17.57 21 LYS D N 1
ATOM 4818 C CA . LYS D 1 21 ? 17.465 47.159 61.058 1.00 18.41 21 LYS D CA 1
ATOM 4819 C C . LYS D 1 21 ? 17.500 48.669 61.257 1.00 18.20 21 LYS D C 1
ATOM 4820 O O . LYS D 1 21 ? 16.993 49.168 62.253 1.00 19.60 21 LYS D O 1
ATOM 4824 N N . GLN D 1 22 ? 18.090 49.383 60.299 1.00 19.73 22 GLN D N 1
ATOM 4825 C CA . GLN D 1 22 ? 18.127 50.850 60.292 1.00 18.99 22 GLN D CA 1
ATOM 4826 C C . GLN D 1 22 ? 16.731 51.479 60.255 1.00 19.03 22 GLN D C 1
ATOM 4827 O O . GLN D 1 22 ? 16.470 52.476 60.924 1.00 19.79 22 GLN D O 1
ATOM 4833 N N . VAL D 1 23 ? 15.843 50.897 59.460 1.00 18.07 23 VAL D N 1
ATOM 4834 C CA . VAL D 1 23 ? 14.464 51.365 59.383 1.00 18.54 23 VAL D CA 1
ATOM 4835 C C . VAL D 1 23 ? 13.716 51.136 60.711 1.00 20.54 23 VAL D C 1
ATOM 4836 O O . VAL D 1 23 ? 13.175 52.076 61.304 1.00 21.23 23 VAL D O 1
ATOM 4840 N N . GLN D 1 24 ? 13.704 49.894 61.185 1.00 19.64 24 GLN D N 1
ATOM 4841 C CA . GLN D 1 24 ? 13.010 49.553 62.424 1.00 18.60 24 GLN D CA 1
ATOM 4842 C C . GLN D 1 24 ? 13.468 50.403 63.599 1.00 19.56 24 GLN D C 1
ATOM 4843 O O . GLN D 1 24 ? 12.654 50.797 64.432 1.00 20.59 24 GLN D O 1
ATOM 4849 N N . THR D 1 25 ? 14.772 50.674 63.670 1.00 18.95 25 THR D N 1
ATOM 4850 C CA . THR D 1 25 ? 15.338 51.356 64.832 1.00 19.44 25 THR D CA 1
ATOM 4851 C C . THR D 1 25 ? 15.301 52.875 64.717 1.00 19.95 25 THR D C 1
ATOM 4852 O O . THR D 1 25 ? 15.512 53.568 65.709 1.00 21.75 25 THR D O 1
ATOM 4856 N N . ASN D 1 26 ? 15.021 53.393 63.524 1.00 17.94 26 ASN D N 1
ATOM 4857 C CA . ASN D 1 26 ? 14.938 54.843 63.325 1.00 19.58 26 ASN D CA 1
ATOM 4858 C C . ASN D 1 26 ? 13.518 55.395 63.177 1.00 22.39 26 ASN D C 1
ATOM 4859 O O . ASN D 1 26 ? 13.318 56.614 63.238 1.00 21.35 26 ASN D O 1
ATOM 4864 N N . LEU D 1 27 ? 12.540 54.505 62.987 1.00 21.31 27 LEU D N 1
ATOM 4865 C CA . LEU D 1 27 ? 11.130 54.908 62.955 1.00 20.98 27 LEU D CA 1
ATOM 4866 C C . LEU D 1 27 ? 10.720 55.464 64.311 1.00 22.76 27 LEU D C 1
ATOM 4867 O O . LEU D 1 27 ? 10.902 54.804 65.344 1.00 22.88 27 LEU D O 1
ATOM 4872 N N . SER D 1 28 ? 10.175 56.678 64.311 1.00 23.77 28 SER D N 1
ATOM 4873 C CA . SER D 1 28 ? 9.708 57.294 65.550 1.00 25.56 28 SER D CA 1
ATOM 4874 C C . SER D 1 28 ? 8.960 56.268 66.398 1.00 25.61 28 SER D C 1
ATOM 4875 O O . SER D 1 28 ? 8.042 55.596 65.914 1.00 24.21 28 SER D O 1
ATOM 4878 N N . LYS D 1 29 ? 9.376 56.137 67.656 1.00 28.07 29 LYS D N 1
ATOM 4879 C CA . LYS D 1 29 ? 8.724 55.237 68.603 1.00 27.17 29 LYS D CA 1
ATOM 4880 C C . LYS D 1 29 ? 7.218 55.487 68.632 1.00 26.13 29 LYS D C 1
ATOM 4881 O O . LYS D 1 29 ? 6.441 54.626 69.063 1.00 23.99 29 LYS D O 1
ATOM 4887 N N . GLU D 1 30 ? 6.814 56.667 68.162 1.00 24.28 30 GLU D N 1
ATOM 4888 C CA . GLU D 1 30 ? 5.406 57.055 68.123 1.00 23.06 30 GLU D CA 1
ATOM 4889 C C . GLU D 1 30 ? 4.553 56.209 67.164 1.00 26.70 30 GLU D C 1
ATOM 4890 O O . GLU D 1 30 ? 3.342 56.077 67.358 1.00 27.73 30 GLU D O 1
ATOM 4892 N N . HIS D 1 31 ? 5.188 55.638 66.138 1.00 26.33 31 HIS D N 1
ATOM 4893 C CA . HIS D 1 31 ? 4.499 54.829 65.132 1.00 22.99 31 HIS D CA 1
ATOM 4894 C C . HIS D 1 31 ? 4.170 53.427 65.643 1.00 20.29 31 HIS D C 1
ATOM 4895 O O . HIS D 1 31 ? 4.817 52.922 66.558 1.00 21.49 31 HIS D O 1
ATOM 4902 N N . THR D 1 32 ? 3.150 52.811 65.051 1.00 20.65 32 THR D N 1
ATOM 4903 C CA . THR D 1 32 ? 2.851 51.394 65.277 1.00 18.92 32 THR D CA 1
ATOM 4904 C C . THR D 1 32 ? 3.389 50.586 64.087 1.00 17.31 32 THR D C 1
ATOM 4905 O O . THR D 1 32 ? 2.955 50.778 62.954 1.00 18.06 32 THR D O 1
ATOM 4909 N N . VAL D 1 33 ? 4.347 49.700 64.340 1.00 16.67 33 VAL D N 1
ATOM 4910 C CA . VAL D 1 33 ? 5.045 49.017 63.256 1.00 16.45 33 VAL D CA 1
ATOM 4911 C C . VAL D 1 33 ? 4.954 47.496 63.362 1.00 17.43 33 VAL D C 1
ATOM 4912 O O . VAL D 1 33 ? 5.194 46.925 64.427 1.00 16.15 33 VAL D O 1
ATOM 4916 N N . SER D 1 34 ? 4.607 46.834 62.261 1.00 16.52 34 SER D N 1
ATOM 4917 C CA . SER D 1 34 ? 4.927 45.410 62.153 1.00 17.79 34 SER D CA 1
ATOM 4918 C C . SER D 1 34 ? 5.821 45.106 60.946 1.00 16.87 34 SER D C 1
ATOM 4919 O O . SER D 1 34 ? 5.800 45.813 59.932 1.00 15.34 34 SER D O 1
ATOM 4922 N N . THR D 1 35 ? 6.634 44.066 61.087 1.00 16.97 35 THR D N 1
ATOM 4923 C CA . THR D 1 35 ? 7.552 43.661 60.033 1.00 16.21 35 THR D CA 1
ATOM 4924 C C . THR D 1 35 ? 7.154 42.316 59.439 1.00 15.24 35 THR D C 1
ATOM 4925 O O . THR D 1 35 ? 7.101 41.300 60.136 1.00 16.81 35 THR D O 1
ATOM 4929 N N . LEU D 1 36 ? 6.856 42.334 58.147 1.00 16.98 36 LEU D N 1
ATOM 4930 C CA . LEU D 1 36 ? 6.538 41.135 57.388 1.00 16.25 36 LEU D CA 1
ATOM 4931 C C . LEU D 1 36 ? 7.785 40.665 56.640 1.00 16.62 36 LEU D C 1
ATOM 4932 O O . LEU D 1 36 ? 8.106 41.141 55.551 1.00 17.17 36 LEU D O 1
ATOM 4937 N N . ASP D 1 37 ? 8.495 39.738 57.265 1.00 15.85 37 ASP D N 1
ATOM 4938 C CA . ASP D 1 37 ? 9.681 39.119 56.707 1.00 15.44 37 ASP D CA 1
ATOM 4939 C C . ASP D 1 37 ? 9.206 37.887 55.937 1.00 15.33 37 ASP D C 1
ATOM 4940 O O . ASP D 1 37 ? 8.867 36.859 56.536 1.00 15.12 37 ASP D O 1
ATOM 4945 N N . LEU D 1 38 ? 9.153 37.997 54.611 1.00 13.80 38 LEU D N 1
ATOM 4946 C CA . LEU D 1 38 ? 8.542 36.947 53.789 1.00 14.98 38 LEU D CA 1
ATOM 4947 C C . LEU D 1 38 ? 9.294 35.620 53.875 1.00 14.24 38 LEU D C 1
ATOM 4948 O O . LEU D 1 38 ? 8.688 34.548 53.915 1.00 14.63 38 LEU D O 1
ATOM 4953 N N . TYR D 1 39 ? 10.616 35.685 53.908 1.00 13.37 39 TYR D N 1
ATOM 4954 C CA . TYR D 1 39 ? 11.396 34.465 54.057 1.00 15.55 39 TYR D CA 1
ATOM 4955 C C . TYR D 1 39 ? 11.134 33.813 55.415 1.00 15.43 39 TYR D C 1
ATOM 4956 O O . TYR D 1 39 ? 10.915 32.605 55.493 1.00 17.52 39 TYR D O 1
ATOM 4965 N N . ALA D 1 40 ? 11.127 34.612 56.477 1.00 14.88 40 ALA D N 1
ATOM 4966 C CA . ALA D 1 40 ? 10.873 34.085 57.819 1.00 16.75 40 ALA D CA 1
ATOM 4967 C C . ALA D 1 40 ? 9.464 33.487 57.992 1.00 17.25 40 ALA D C 1
ATOM 4968 O O . ALA D 1 40 ? 9.268 32.574 58.793 1.00 18.59 40 ALA D O 1
ATOM 4970 N N . GLU D 1 41 ? 8.491 34.002 57.242 1.00 18.49 41 GLU D N 1
ATOM 4971 C CA . GLU D 1 41 ? 7.121 33.473 57.257 1.00 18.42 41 GLU D CA 1
ATOM 4972 C C . GLU D 1 41 ? 6.984 32.226 56.392 1.00 17.35 41 GLU D C 1
ATOM 4973 O O . GLU D 1 41 ? 5.921 31.603 56.360 1.00 18.16 41 GLU D O 1
ATOM 4979 N N . HIS D 1 42 ? 8.055 31.881 55.682 1.00 17.89 42 HIS D N 1
ATOM 4980 C CA . HIS D 1 42 ? 8.006 30.848 54.650 1.00 19.82 42 HIS D CA 1
ATOM 4981 C C . HIS D 1 42 ? 6.824 31.106 53.722 1.00 19.50 42 HIS D C 1
ATOM 4982 O O . HIS D 1 42 ? 6.061 30.196 53.401 1.00 20.53 42 HIS D O 1
ATOM 4989 N N . PHE D 1 43 ? 6.668 32.357 53.307 1.00 17.57 43 PHE D N 1
ATOM 4990 C CA . PHE D 1 43 ? 5.574 32.719 52.425 1.00 17.08 43 PHE D CA 1
ATOM 4991 C C . PHE D 1 43 ? 5.577 31.820 51.181 1.00 17.19 43 PHE D C 1
ATOM 4992 O O . PHE D 1 43 ? 6.640 31.508 50.635 1.00 17.81 43 PHE D O 1
ATOM 5000 N N . ASP D 1 44 ? 4.392 31.382 50.757 1.00 15.37 44 ASP D N 1
ATOM 5001 C CA . ASP D 1 44 ? 4.246 30.618 49.518 1.00 14.30 44 ASP D CA 1
ATOM 5002 C C . ASP D 1 44 ? 3.824 31.557 48.390 1.00 14.86 44 ASP D C 1
ATOM 5003 O O . ASP D 1 44 ? 2.664 31.969 48.307 1.00 15.58 44 ASP D O 1
ATOM 5008 N N . PRO D 1 45 ? 4.768 31.907 47.512 1.00 15.09 45 PRO D N 1
ATOM 5009 C CA . PRO D 1 45 ? 4.483 32.961 46.539 1.00 13.55 45 PRO D CA 1
ATOM 5010 C C . PRO D 1 45 ? 3.675 32.481 45.322 1.00 14.96 45 PRO D C 1
ATOM 5011 O O . PRO D 1 45 ? 3.415 33.284 44.422 1.00 16.23 45 PRO D O 1
ATOM 5015 N N . VAL D 1 46 ? 3.267 31.214 45.289 1.00 15.05 46 VAL D N 1
ATOM 5016 C CA . VAL D 1 46 ? 2.643 30.676 44.079 1.00 13.92 46 VAL D CA 1
ATOM 5017 C C . VAL D 1 46 ? 1.118 30.761 44.058 1.00 14.90 46 VAL D C 1
ATOM 5018 O O . VAL D 1 46 ? 0.437 30.040 44.786 1.00 15.20 46 VAL D O 1
ATOM 5022 N N . LEU D 1 47 ? 0.598 31.653 43.213 1.00 14.57 47 LEU D N 1
ATOM 5023 C CA . LEU D 1 47 ? -0.845 31.830 43.046 1.00 15.89 47 LEU D CA 1
ATOM 5024 C C . LEU D 1 47 ? -1.460 30.672 42.262 1.00 16.03 47 LEU D C 1
ATOM 5025 O O . LEU D 1 47 ? -0.956 30.284 41.207 1.00 15.12 47 LEU D O 1
ATOM 5030 N N . GLN D 1 48 ? -2.563 30.138 42.785 1.00 18.68 48 GLN D N 1
ATOM 5031 C CA . GLN D 1 48 ? -3.275 29.023 42.166 1.00 17.13 48 GLN D CA 1
ATOM 5032 C C . GLN D 1 48 ? -4.721 29.422 41.869 1.00 17.94 48 GLN D C 1
ATOM 5033 O O . GLN D 1 48 ? -5.351 30.135 42.648 1.00 19.05 48 GLN D O 1
ATOM 5039 N N . PHE D 1 49 ? -5.232 28.974 40.729 1.00 17.54 49 PHE D N 1
ATOM 5040 C CA . PHE D 1 49 ? -6.644 29.137 40.386 1.00 19.80 49 PHE D CA 1
ATOM 5041 C C . PHE D 1 49 ? -6.977 28.303 39.148 1.00 18.86 49 PHE D C 1
ATOM 5042 O O . PHE D 1 49 ? -6.111 28.033 38.317 1.00 17.58 49 PHE D O 1
ATOM 5050 N N . ASN D 1 50 ? -8.235 27.886 39.050 1.00 20.25 50 ASN D N 1
ATOM 5051 C CA . ASN D 1 50 ? -8.706 27.074 37.944 1.00 19.16 50 ASN D CA 1
ATOM 5052 C C . ASN D 1 50 ? -10.220 27.143 37.888 1.00 22.73 50 ASN D C 1
ATOM 5053 O O . ASN D 1 50 ? -10.810 28.096 38.390 1.00 23.11 50 ASN D O 1
ATOM 5058 N N . GLU D 1 51 ? -10.845 26.130 37.296 1.00 22.12 51 GLU D N 1
ATOM 5059 C CA . GLU D 1 51 ? -12.301 26.104 37.157 1.00 24.76 51 GLU D CA 1
ATOM 5060 C C . GLU D 1 51 ? -13.036 26.065 38.503 1.00 25.93 51 GLU D C 1
ATOM 5061 O O . GLU D 1 51 ? -14.142 26.601 38.636 1.00 25.27 51 GLU D O 1
ATOM 5067 N N . THR D 1 52 ? -12.411 25.434 39.494 1.00 25.84 52 THR D N 1
ATOM 5068 C CA . THR D 1 52 ? -12.978 25.324 40.831 1.00 25.63 52 THR D CA 1
ATOM 5069 C C . THR D 1 52 ? -12.635 26.552 41.663 1.00 28.16 52 THR D C 1
ATOM 5070 O O . THR D 1 52 ? -13.510 27.355 41.999 1.00 28.78 52 THR D O 1
ATOM 5074 N N . HIS D 1 53 ? -11.350 26.684 41.989 1.00 26.65 53 HIS D N 1
ATOM 5075 C CA . HIS D 1 53 ? -10.847 27.765 42.828 1.00 24.56 53 HIS D CA 1
ATOM 5076 C C . HIS D 1 53 ? -10.774 29.057 42.035 1.00 24.72 53 HIS D C 1
ATOM 5077 O O . HIS D 1 53 ? -9.742 29.725 42.027 1.00 25.83 53 HIS D O 1
ATOM 5084 N N . LYS D 1 54 ? -11.887 29.395 41.385 1.00 24.54 54 LYS D N 1
ATOM 5085 C CA . LYS D 1 54 ? -11.962 30.469 40.403 1.00 21.44 54 LYS D CA 1
ATOM 5086 C C . LYS D 1 54 ? -11.240 31.742 40.828 1.00 23.07 54 LYS D C 1
ATOM 5087 O O . LYS D 1 54 ? -11.078 32.023 42.016 1.00 21.83 54 LYS D O 1
ATOM 5089 N N . ARG D 1 55 ? -10.798 32.505 39.834 1.00 22.34 55 ARG D N 1
ATOM 5090 C CA . ARG D 1 55 ? -10.051 33.735 40.065 1.00 21.10 55 ARG D CA 1
ATOM 5091 C C . ARG D 1 55 ? -10.905 34.757 40.811 1.00 22.50 55 ARG D C 1
ATOM 5092 O O . ARG D 1 55 ? -10.387 35.687 41.433 1.00 24.81 55 ARG D O 1
ATOM 5100 N N . ARG D 1 56 ? -12.222 34.573 40.743 1.00 24.28 56 ARG D N 1
ATOM 5101 C CA . ARG D 1 56 ? -13.169 35.490 41.369 1.00 24.08 56 ARG D CA 1
ATOM 5102 C C . ARG D 1 56 ? -13.100 35.408 42.901 1.00 26.06 56 ARG D C 1
ATOM 5103 O O . ARG D 1 56 ? -13.533 36.327 43.602 1.00 25.59 56 ARG D O 1
ATOM 5105 N N . ASP D 1 57 ? -12.535 34.314 43.411 1.00 23.71 57 ASP D N 1
ATOM 5106 C CA . ASP D 1 57 ? -12.538 34.040 44.846 1.00 23.26 57 ASP D CA 1
ATOM 5107 C C . ASP D 1 57 ? -11.195 34.248 45.515 1.00 23.29 57 ASP D C 1
ATOM 5108 O O . ASP D 1 57 ? -10.976 33.749 46.624 1.00 22.83 57 ASP D O 1
ATOM 5113 N N . LEU D 1 58 ? -10.302 34.976 44.845 1.00 25.62 58 LEU D N 1
ATOM 5114 C CA . LEU D 1 58 ? -8.949 35.220 45.358 1.00 23.77 58 LEU D CA 1
ATOM 5115 C C . LEU D 1 58 ? -8.946 36.079 46.623 1.00 22.40 58 LEU D C 1
ATOM 5116 O O . LEU D 1 58 ? -8.192 35.820 47.566 1.00 20.74 58 LEU D O 1
ATOM 5121 N N . ALA D 1 59 ? -9.796 37.099 46.629 1.00 21.96 59 ALA D N 1
ATOM 5122 C CA . ALA D 1 59 ? -9.943 37.978 47.779 1.00 23.02 59 ALA D CA 1
ATOM 5123 C C . ALA D 1 59 ? -10.455 37.234 49.014 1.00 22.11 59 ALA D C 1
ATOM 5124 O O . ALA D 1 59 ? -10.453 37.778 50.112 1.00 22.67 59 ALA D O 1
ATOM 5126 N N . LYS D 1 60 ? -10.881 35.986 48.838 1.00 23.65 60 LYS D N 1
ATOM 5127 C CA . LYS D 1 60 ? -11.456 35.215 49.939 1.00 22.52 60 LYS D CA 1
ATOM 5128 C C . LYS D 1 60 ? -10.577 34.039 50.373 1.00 25.13 60 LYS D C 1
ATOM 5129 O O . LYS D 1 60 ? -10.891 33.348 51.348 1.00 24.25 60 LYS D O 1
ATOM 5135 N N . VAL D 1 61 ? -9.473 33.819 49.660 1.00 23.03 61 VAL D N 1
ATOM 5136 C CA . VAL D 1 61 ? -8.531 32.757 50.024 1.00 23.13 61 VAL D CA 1
ATOM 5137 C C . VAL D 1 61 ? -8.051 32.865 51.480 1.00 22.94 61 VAL D C 1
ATOM 5138 O O . VAL D 1 61 ? -7.317 33.789 51.840 1.00 21.29 61 VAL D O 1
ATOM 5142 N N . ALA D 1 62 ? -8.472 31.908 52.304 1.00 22.13 62 ALA D N 1
ATOM 5143 C CA . ALA D 1 62 ? -8.162 31.898 53.734 1.00 23.23 62 ALA D CA 1
ATOM 5144 C C . ALA D 1 62 ? -6.679 32.131 54.050 1.00 21.52 62 ALA D C 1
ATOM 5145 O O . ALA D 1 62 ? -6.348 33.005 54.854 1.00 22.49 62 ALA D O 1
ATOM 5147 N N . GLU D 1 63 ? -5.805 31.347 53.414 1.00 22.08 63 GLU D N 1
ATOM 5148 C CA . GLU D 1 63 ? -4.356 31.389 53.654 1.00 19.48 63 GLU D CA 1
ATOM 5149 C C . GLU D 1 63 ? -3.793 32.815 53.630 1.00 20.65 63 GLU D C 1
ATOM 5150 O O . GLU D 1 63 ? -2.846 33.138 54.355 1.00 20.73 63 GLU D O 1
ATOM 5156 N N . MET D 1 64 ? -4.388 33.665 52.800 1.00 19.04 64 MET D N 1
ATOM 5157 C CA . MET D 1 64 ? -3.888 35.019 52.600 1.00 21.02 64 MET D CA 1
ATOM 5158 C C . MET D 1 64 ? -4.577 36.057 53.488 1.00 20.69 64 MET D C 1
ATOM 5159 O O . MET D 1 64 ? -4.245 37.245 53.438 1.00 18.38 64 MET D O 1
ATOM 5164 N N . GLU D 1 65 ? -5.520 35.604 54.309 1.00 20.63 65 GLU D N 1
ATOM 5165 C CA . GLU D 1 65 ? -6.308 36.510 55.130 1.00 20.27 65 GLU D CA 1
ATOM 5166 C C . GLU D 1 65 ? -5.424 37.286 56.100 1.00 20.60 65 GLU D C 1
ATOM 5167 O O . GLU D 1 65 ? -5.698 38.445 56.409 1.00 19.19 65 GLU D O 1
ATOM 5173 N N . LYS D 1 66 ? -4.359 36.644 56.571 1.00 19.76 66 LYS D N 1
ATOM 5174 C CA . LYS D 1 66 ? -3.406 37.300 57.465 1.00 20.44 66 LYS D CA 1
ATOM 5175 C C . LYS D 1 66 ? -2.695 38.476 56.795 1.00 17.30 66 LYS D C 1
ATOM 5176 O O . LYS D 1 66 ? -2.408 39.485 57.436 1.00 18.87 66 LYS D O 1
ATOM 5182 N N . TYR D 1 67 ? -2.423 38.344 55.502 1.00 17.69 67 TYR D N 1
ATOM 5183 C CA . TYR D 1 67 ? -1.671 39.356 54.768 1.00 16.69 67 TYR D CA 1
ATOM 5184 C C . TYR D 1 67 ? -2.573 40.456 54.219 1.00 16.78 67 TYR D C 1
ATOM 5185 O O . TYR D 1 67 ? -2.183 41.626 54.187 1.00 15.10 67 TYR D O 1
ATOM 5194 N N . ARG D 1 68 ? -3.787 40.088 53.814 1.00 16.06 68 ARG D N 1
ATOM 5195 C CA . ARG D 1 68 ? -4.789 41.081 53.460 1.00 15.80 68 ARG D CA 1
ATOM 5196 C C . ARG D 1 68 ? -5.084 41.979 54.654 1.00 16.59 68 ARG D C 1
ATOM 5197 O O . ARG D 1 68 ? -5.309 43.180 54.495 1.00 15.41 68 ARG D O 1
ATOM 5205 N N . ASP D 1 69 ? -5.065 41.389 55.847 1.00 15.73 69 ASP D N 1
ATOM 5206 C CA . ASP D 1 69 ? -5.307 42.130 57.087 1.00 17.22 69 ASP D CA 1
ATOM 5207 C C . ASP D 1 69 ? -4.185 43.130 57.396 1.00 14.59 69 ASP D C 1
ATOM 5208 O O . ASP D 1 69 ? -4.451 44.225 57.880 1.00 15.25 69 ASP D O 1
ATOM 5213 N N . LEU D 1 70 ? -2.941 42.749 57.113 1.00 15.22 70 LEU D N 1
ATOM 5214 C CA . LEU D 1 70 ? -1.783 43.617 57.341 1.00 14.73 70 LEU D CA 1
ATOM 5215 C C . LEU D 1 70 ? -1.752 44.817 56.396 1.00 15.67 70 LEU D C 1
ATOM 5216 O O . LEU D 1 70 ? -1.380 45.921 56.791 1.00 16.78 70 LEU D O 1
ATOM 5221 N N . VAL D 1 71 ? -2.125 44.591 55.141 1.00 15.88 71 VAL D N 1
ATOM 5222 C CA . VAL D 1 71 ? -2.201 45.669 54.154 1.00 16.18 71 VAL D CA 1
ATOM 5223 C C . VAL D 1 71 ? -3.367 46.632 54.448 1.00 16.88 71 VAL D C 1
ATOM 5224 O O . VAL D 1 71 ? -3.228 47.847 54.308 1.00 17.33 71 VAL D O 1
ATOM 5228 N N . THR D 1 72 ? -4.507 46.092 54.878 1.00 17.20 72 THR D N 1
ATOM 5229 C CA . THR D 1 72 ? -5.671 46.921 55.194 1.00 15.74 72 THR D CA 1
ATOM 5230 C C . THR D 1 72 ? -5.397 47.840 56.384 1.00 14.96 72 THR D C 1
ATOM 5231 O O . THR D 1 72 ? -5.787 49.012 56.396 1.00 15.92 72 THR D O 1
ATOM 5235 N N . TRP D 1 73 ? -4.722 47.287 57.384 1.00 14.87 73 TRP D N 1
ATOM 5236 C CA . TRP D 1 73 ? -4.376 48.011 58.600 1.00 15.69 73 TRP D CA 1
ATOM 5237 C C . TRP D 1 73 ? -3.342 49.123 58.339 1.00 14.81 73 TRP D C 1
ATOM 5238 O O . TRP D 1 73 ? -3.455 50.231 58.863 1.00 13.25 73 TRP D O 1
ATOM 5249 N N . ALA D 1 74 ? -2.356 48.831 57.498 1.00 16.14 74 ALA D N 1
ATOM 5250 C CA . ALA D 1 74 ? -1.252 49.754 57.244 1.00 15.69 74 ALA D CA 1
ATOM 5251 C C . ALA D 1 74 ? -1.694 51.088 56.647 1.00 15.19 74 ALA D C 1
ATOM 5252 O O . ALA D 1 74 ? -2.542 51.130 55.762 1.00 15.10 74 ALA D O 1
ATOM 5254 N N . ASP D 1 75 ? -1.114 52.171 57.161 1.00 15.74 75 ASP D N 1
ATOM 5255 C CA . ASP D 1 75 ? -1.219 53.484 56.548 1.00 16.06 75 ASP D CA 1
ATOM 5256 C C . ASP D 1 75 ? -0.065 53.661 55.562 1.00 16.24 75 ASP D C 1
ATOM 5257 O O . ASP D 1 75 ? -0.149 54.434 54.614 1.00 17.20 75 ASP D O 1
ATOM 5262 N N . HIS D 1 76 ? 1.023 52.939 55.794 1.00 17.02 76 HIS D N 1
ATOM 5263 C CA . HIS D 1 76 ? 2.264 53.176 55.067 1.00 16.80 76 HIS D CA 1
ATOM 5264 C C . HIS D 1 76 ? 3.032 51.864 54.919 1.00 18.28 76 HIS D C 1
ATOM 5265 O O . HIS D 1 76 ? 3.313 51.172 55.908 1.00 16.76 76 HIS D O 1
ATOM 5272 N N . LEU D 1 77 ? 3.341 51.520 53.670 1.00 18.30 77 LEU D N 1
ATOM 5273 C CA . LEU D 1 77 ? 4.053 50.293 53.325 1.00 15.81 77 LEU D CA 1
ATOM 5274 C C . LEU D 1 77 ? 5.503 50.601 52.950 1.00 16.10 77 LEU D C 1
ATOM 5275 O O . LEU D 1 77 ? 5.755 51.346 52.003 1.00 18.19 77 LEU D O 1
ATOM 5280 N N . ILE D 1 78 ? 6.451 50.041 53.697 1.00 15.10 78 ILE D N 1
ATOM 5281 C CA . ILE D 1 78 ? 7.871 50.153 53.349 1.00 16.01 78 ILE D CA 1
ATOM 5282 C C . ILE D 1 78 ? 8.411 48.845 52.769 1.00 16.09 78 ILE D C 1
ATOM 5283 O O . ILE D 1 78 ? 8.511 47.839 53.473 1.00 15.66 78 ILE D O 1
ATOM 5288 N N . PHE D 1 79 ? 8.762 48.865 51.487 1.00 16.87 79 PHE D N 1
ATOM 5289 C CA . PHE D 1 79 ? 9.338 47.692 50.818 1.00 17.12 79 PHE D CA 1
ATOM 5290 C C . PHE D 1 79 ? 10.873 47.736 50.794 1.00 16.46 79 PHE D C 1
ATOM 5291 O O . PHE D 1 79 ? 11.473 48.691 50.298 1.00 18.86 79 PHE D O 1
ATOM 5299 N N . ILE D 1 80 ? 11.499 46.696 51.332 1.00 15.67 80 ILE D N 1
ATOM 5300 C CA . ILE D 1 80 ? 12.954 46.558 51.305 1.00 16.80 80 ILE D CA 1
ATOM 5301 C C . ILE D 1 80 ? 13.316 45.254 50.587 1.00 15.79 80 ILE D C 1
ATOM 5302 O O . ILE D 1 80 ? 12.951 44.172 51.046 1.00 16.49 80 ILE D O 1
ATOM 5307 N N . PHE D 1 81 ? 14.016 45.348 49.461 1.00 16.48 81 PHE D N 1
ATOM 5308 C CA . PHE D 1 81 ? 14.393 44.149 48.699 1.00 15.40 81 PHE D CA 1
ATOM 5309 C C . PHE D 1 81 ? 15.545 44.386 47.717 1.00 16.81 81 PHE D C 1
ATOM 5310 O O . PHE D 1 81 ? 15.769 45.516 47.260 1.00 16.41 81 PHE D O 1
ATOM 5318 N N . PRO D 1 82 ? 16.287 43.318 47.378 1.00 17.86 82 PRO D N 1
ATOM 5319 C CA . PRO D 1 82 ? 17.317 43.545 46.367 1.00 16.68 82 PRO D CA 1
ATOM 5320 C C . PRO D 1 82 ? 16.688 43.420 44.988 1.00 15.38 82 PRO D C 1
ATOM 5321 O O . PRO D 1 82 ? 15.716 42.685 44.823 1.00 14.27 82 PRO D O 1
ATOM 5325 N N . ILE D 1 83 ? 17.217 44.144 44.012 1.00 14.45 83 ILE D N 1
ATOM 5326 C CA . ILE D 1 83 ? 16.833 43.893 42.636 1.00 16.11 83 ILE D CA 1
ATOM 5327 C C . ILE D 1 83 ? 17.377 42.518 42.238 1.00 15.70 83 ILE D C 1
ATOM 5328 O O . ILE D 1 83 ? 18.581 42.269 42.322 1.00 15.11 83 ILE D O 1
ATOM 5333 N N . TRP D 1 84 ? 16.477 41.616 41.863 1.00 13.93 84 TRP D N 1
ATOM 5334 C CA . TRP D 1 84 ? 16.871 40.368 41.226 1.00 16.55 84 TRP D CA 1
ATOM 5335 C C . TRP D 1 84 ? 16.299 40.334 39.816 1.00 17.11 84 TRP D C 1
ATOM 5336 O O . TRP D 1 84 ? 15.084 40.429 39.622 1.00 16.52 84 TRP D O 1
ATOM 5347 N N . TRP D 1 85 ? 17.190 40.207 38.839 1.00 17.05 85 TRP D N 1
ATOM 5348 C CA . TRP D 1 85 ? 16.796 40.169 37.442 1.00 16.51 85 TRP D CA 1
ATOM 5349 C C . TRP D 1 85 ? 15.811 41.295 37.137 1.00 17.21 85 TRP D C 1
ATOM 5350 O O . TRP D 1 85 ? 14.735 41.069 36.575 1.00 17.27 85 TRP D O 1
ATOM 5361 N N . SER D 1 86 ? 16.197 42.504 37.549 1.00 16.25 86 SER D N 1
ATOM 5362 C CA . SER D 1 86 ? 15.518 43.749 37.184 1.00 16.71 86 SER D CA 1
ATOM 5363 C C . SER D 1 86 ? 14.296 44.089 38.017 1.00 18.53 86 SER D C 1
ATOM 5364 O O . SER D 1 86 ? 13.675 45.126 37.800 1.00 18.61 86 SER D O 1
ATOM 5367 N N . GLY D 1 87 ? 13.939 43.225 38.962 1.00 17.22 87 GLY D N 1
ATOM 5368 C CA . GLY D 1 87 ? 12.749 43.466 39.748 1.00 17.17 87 GLY D CA 1
ATOM 5369 C C . GLY D 1 87 ? 12.735 42.776 41.088 1.00 16.80 87 GLY D C 1
ATOM 5370 O O . GLY D 1 87 ? 13.783 42.495 41.672 1.00 14.49 87 GLY D O 1
ATOM 5371 N N . MET D 1 88 ? 11.521 42.509 41.562 1.00 16.79 88 MET D N 1
ATOM 5372 C CA . MET D 1 88 ? 11.293 41.837 42.831 1.00 14.36 88 MET D CA 1
ATOM 5373 C C . MET D 1 88 ? 11.701 40.375 42.804 1.00 14.53 88 MET D C 1
ATOM 5374 O O . MET D 1 88 ? 11.399 39.669 41.842 1.00 13.23 88 MET D O 1
ATOM 5379 N N . PRO D 1 89 ? 12.381 39.914 43.876 1.00 16.07 89 PRO D N 1
ATOM 5380 C CA . PRO D 1 89 ? 12.556 38.477 44.119 1.00 14.86 89 PRO D CA 1
ATOM 5381 C C . PRO D 1 89 ? 11.198 37.790 43.978 1.00 14.42 89 PRO D C 1
ATOM 5382 O O . PRO D 1 89 ? 10.178 38.356 44.368 1.00 12.85 89 PRO D O 1
ATOM 5386 N N . ALA D 1 90 ? 11.187 36.597 43.399 1.00 14.19 90 ALA D N 1
ATOM 5387 C CA . ALA D 1 90 ? 9.937 35.898 43.133 1.00 13.90 90 ALA D CA 1
ATOM 5388 C C . ALA D 1 90 ? 8.986 35.885 44.345 1.00 13.86 90 ALA D C 1
ATOM 5389 O O . ALA D 1 90 ? 7.777 36.076 44.191 1.00 12.93 90 ALA D O 1
ATOM 5391 N N . ILE D 1 91 ? 9.532 35.666 45.545 1.00 13.81 91 ILE D N 1
ATOM 5392 C CA . ILE D 1 91 ? 8.712 35.568 46.754 1.00 13.36 91 ILE D CA 1
ATOM 5393 C C . ILE D 1 91 ? 7.941 36.872 47.042 1.00 13.81 91 ILE D C 1
ATOM 5394 O O . ILE D 1 91 ? 6.775 36.837 47.451 1.00 13.70 91 ILE D O 1
ATOM 5399 N N . LEU D 1 92 ? 8.587 38.014 46.803 1.00 14.34 92 LEU D N 1
ATOM 5400 C CA . LEU D 1 92 ? 7.932 39.317 46.913 1.00 13.79 92 LEU D CA 1
ATOM 5401 C C . LEU D 1 92 ? 6.894 39.530 45.798 1.00 13.30 92 LEU D C 1
ATOM 5402 O O . LEU D 1 92 ? 5.794 40.014 46.054 1.00 12.01 92 LEU D O 1
ATOM 5407 N N . LYS D 1 93 ? 7.259 39.171 44.562 1.00 15.63 93 LYS D N 1
ATOM 5408 C CA . LYS D 1 93 ? 6.336 39.213 43.412 1.00 14.16 93 LYS D CA 1
ATOM 5409 C C . LYS D 1 93 ? 5.064 38.398 43.691 1.00 12.73 93 LYS D C 1
ATOM 5410 O O . LYS D 1 93 ? 3.958 38.855 43.432 1.00 12.92 93 LYS D O 1
ATOM 5416 N N . GLY D 1 94 ? 5.239 37.188 44.219 1.00 13.38 94 GLY D N 1
ATOM 5417 C CA . GLY D 1 94 ? 4.122 36.323 44.570 1.00 15.08 94 GLY D CA 1
ATOM 5418 C C . GLY D 1 94 ? 3.273 36.842 45.718 1.00 13.89 94 GLY D C 1
ATOM 5419 O O . GLY D 1 94 ? 2.095 36.513 45.820 1.00 13.76 94 GLY D O 1
ATOM 5420 N N . PHE D 1 95 ? 3.879 37.640 46.595 1.00 14.53 95 PHE D N 1
ATOM 5421 C CA . PHE D 1 95 ? 3.140 38.331 47.646 1.00 14.40 95 PHE D CA 1
ATOM 5422 C C . PHE D 1 95 ? 2.124 39.285 47.012 1.00 14.66 95 PHE D C 1
ATOM 5423 O O . PHE D 1 95 ? 0.949 39.309 47.395 1.00 14.19 95 PHE D O 1
ATOM 5431 N N . ILE D 1 96 ? 2.583 40.062 46.036 1.00 14.35 96 ILE D N 1
ATOM 5432 C CA . ILE D 1 96 ? 1.700 40.910 45.242 1.00 13.34 96 ILE D CA 1
ATOM 5433 C C . ILE D 1 96 ? 0.648 40.072 44.504 1.00 13.86 96 ILE D C 1
ATOM 5434 O O . ILE D 1 96 ? -0.551 40.338 44.600 1.00 15.91 96 ILE D O 1
ATOM 5439 N N . ASP D 1 97 ? 1.108 39.065 43.765 1.00 14.03 97 ASP D N 1
ATOM 5440 C CA . ASP D 1 97 ? 0.226 38.180 43.004 1.00 14.11 97 ASP D CA 1
ATOM 5441 C C . ASP D 1 97 ? -0.929 37.653 43.852 1.00 14.87 97 ASP D C 1
ATOM 5442 O O . ASP D 1 97 ? -2.082 37.679 43.421 1.00 16.58 97 ASP D O 1
ATOM 5447 N N . ARG D 1 98 ? -0.605 37.168 45.050 1.00 13.86 98 ARG D N 1
ATOM 5448 C CA . ARG D 1 98 ? -1.554 36.466 45.915 1.00 15.11 98 ARG D CA 1
ATOM 5449 C C . ARG D 1 98 ? -2.385 37.369 46.843 1.00 15.17 98 ARG D C 1
ATOM 5450 O O . ARG D 1 98 ? -3.538 37.060 47.156 1.00 16.09 98 ARG D O 1
ATOM 5458 N N . VAL D 1 99 ? -1.800 38.478 47.281 1.00 14.82 99 VAL D N 1
ATOM 5459 C CA . VAL D 1 99 ? -2.461 39.364 48.234 1.00 16.40 99 VAL D CA 1
ATOM 5460 C C . VAL D 1 99 ? -3.137 40.559 47.560 1.00 15.83 99 VAL D C 1
ATOM 5461 O O . VAL D 1 99 ? -4.200 40.998 47.998 1.00 17.72 99 VAL D O 1
ATOM 5465 N N . PHE D 1 100 ? -2.528 41.080 46.499 1.00 14.56 100 PHE D N 1
ATOM 5466 C CA . PHE D 1 100 ? -3.100 42.225 45.795 1.00 15.78 100 PHE D CA 1
ATOM 5467 C C . PHE D 1 100 ? -4.010 41.768 44.651 1.00 14.85 100 PHE D C 1
ATOM 5468 O O . PHE D 1 100 ? -3.732 42.007 43.483 1.00 16.52 100 PHE D O 1
ATOM 5476 N N . VAL D 1 101 ? -5.106 41.110 45.017 1.00 18.06 101 VAL D N 1
ATOM 5477 C CA . VAL D 1 101 ? -6.009 40.477 44.063 1.00 19.00 101 VAL D CA 1
ATOM 5478 C C . VAL D 1 101 ? -7.280 41.292 43.819 1.00 21.63 101 VAL D C 1
ATOM 5479 O O . VAL D 1 101 ? -7.583 42.231 44.567 1.00 21.02 101 VAL D O 1
ATOM 5483 N N . ALA D 1 102 ? -8.018 40.923 42.769 1.00 21.64 102 ALA D N 1
ATOM 5484 C CA . ALA D 1 102 ? -9.310 41.541 42.471 1.00 22.10 102 ALA D CA 1
ATOM 5485 C C . ALA D 1 102 ? -10.271 41.419 43.655 1.00 21.55 102 ALA D C 1
ATOM 5486 O O . ALA D 1 102 ? -10.289 40.402 44.363 1.00 21.70 102 ALA D O 1
ATOM 5488 N N . ASP D 1 103 ? -11.063 42.469 43.856 1.00 22.63 103 ASP D N 1
ATOM 5489 C CA . ASP D 1 103 ? -12.022 42.548 44.962 1.00 25.79 103 ASP D CA 1
ATOM 5490 C C . ASP D 1 103 ? -11.373 42.923 46.281 1.00 24.25 103 ASP D C 1
ATOM 5491 O O . ASP D 1 103 ? -12.063 43.079 47.280 1.00 29.68 103 ASP D O 1
ATOM 5496 N N . PHE D 1 104 ? -10.048 43.055 46.280 1.00 23.24 104 PHE D N 1
ATOM 5497 C CA . PHE D 1 104 ? -9.328 43.527 47.454 1.00 20.79 104 PHE D CA 1
ATOM 5498 C C . PHE D 1 104 ? -8.459 44.755 47.156 1.00 22.45 104 PHE D C 1
ATOM 5499 O O . PHE D 1 104 ? -8.748 45.860 47.631 1.00 21.03 104 PHE D O 1
ATOM 5507 N N . ALA D 1 105 ? -7.400 44.563 46.372 1.00 20.02 105 ALA D N 1
ATOM 5508 C CA . ALA D 1 105 ? -6.454 45.644 46.107 1.00 20.27 105 ALA D CA 1
ATOM 5509 C C . ALA D 1 105 ? -6.975 46.626 45.059 1.00 21.91 105 ALA D C 1
ATOM 5510 O O . ALA D 1 105 ? -6.593 47.797 45.044 1.00 21.85 105 ALA D O 1
ATOM 5512 N N . TYR D 1 106 ? -7.842 46.138 44.180 1.00 21.48 106 TYR D N 1
ATOM 5513 C CA . TYR D 1 106 ? -8.356 46.938 43.078 1.00 21.72 106 TYR D CA 1
ATOM 5514 C C . TYR D 1 106 ? -9.653 46.310 42.596 1.00 22.11 106 TYR D C 1
ATOM 5515 O O . TYR D 1 106 ? -9.976 45.173 42.959 1.00 18.57 106 TYR D O 1
ATOM 5524 N N . SER D 1 107 ? -10.398 47.057 41.785 1.00 24.48 107 SER D N 1
ATOM 5525 C CA . SER D 1 107 ? -11.526 46.501 41.040 1.00 25.06 107 SER D CA 1
ATOM 5526 C C . SER D 1 107 ? -11.508 47.023 39.599 1.00 26.14 107 SER D C 1
ATOM 5527 O O . SER D 1 107 ? -10.678 47.866 39.251 1.00 24.36 107 SER D O 1
ATOM 5530 N N . TYR D 1 108 ? -12.405 46.504 38.762 1.00 29.25 108 TYR D N 1
ATOM 5531 C CA . TYR D 1 108 ? -12.520 46.949 37.373 1.00 28.60 108 TYR D CA 1
ATOM 5532 C C . TYR D 1 108 ? -13.608 48.018 37.220 1.00 30.59 108 TYR D C 1
ATOM 5533 O O . TYR D 1 108 ? -14.559 48.064 38.003 1.00 32.54 108 TYR D O 1
ATOM 5542 N N . LYS D 1 109 ? -13.455 48.885 36.222 1.00 33.86 109 LYS D N 1
ATOM 5543 C CA . LYS D 1 109 ? -14.532 49.789 35.815 1.00 36.53 109 LYS D CA 1
ATOM 5544 C C . LYS D 1 109 ? -14.658 49.831 34.294 1.00 38.61 109 LYS D C 1
ATOM 5545 O O . LYS D 1 109 ? -14.068 49.001 33.596 1.00 38.47 109 LYS D O 1
ATOM 5551 N N . LYS D 1 110 ? -15.395 50.814 33.788 1.00 43.68 110 LYS D N 1
ATOM 5552 C CA . LYS D 1 110 ? -15.500 51.026 32.351 1.00 43.84 110 LYS D CA 1
ATOM 5553 C C . LYS D 1 110 ? -14.128 51.365 31.776 1.00 44.77 110 LYS D C 1
ATOM 5554 O O . LYS D 1 110 ? -13.757 50.888 30.704 1.00 44.86 110 LYS D O 1
ATOM 5556 N N . VAL D 1 111 ? -13.378 52.190 32.501 1.00 44.02 111 VAL D N 1
ATOM 5557 C CA . VAL D 1 111 ? -12.024 52.554 32.100 1.00 41.49 111 VAL D CA 1
ATOM 5558 C C . VAL D 1 111 ? -11.075 51.390 32.359 1.00 41.37 111 VAL D C 1
ATOM 5559 O O . VAL D 1 111 ? -11.269 50.296 31.831 1.00 45.02 111 VAL D O 1
ATOM 5561 N N . GLY D 1 112 ? -10.052 51.623 33.177 1.00 38.04 112 GLY D N 1
ATOM 5562 C CA . GLY D 1 112 ? -9.134 50.555 33.540 1.00 35.69 112 GLY D CA 1
ATOM 5563 C C . GLY D 1 112 ? -9.467 49.872 34.861 1.00 31.50 112 GLY D C 1
ATOM 5564 O O . GLY D 1 112 ? -10.382 49.046 34.948 1.00 30.11 112 GLY D O 1
ATOM 5565 N N . LEU D 1 113 ? -8.709 50.204 35.900 1.00 31.25 113 LEU D N 1
ATOM 5566 C CA . LEU D 1 113 ? -8.943 49.620 37.216 1.00 28.47 113 LEU D CA 1
ATOM 5567 C C . LEU D 1 113 ? -9.231 50.712 38.240 1.00 27.38 113 LEU D C 1
ATOM 5568 O O . LEU D 1 113 ? -8.714 51.825 38.133 1.00 26.28 113 LEU D O 1
ATOM 5573 N N . GLU D 1 114 ? -10.070 50.386 39.219 1.00 24.88 114 GLU D N 1
ATOM 5574 C CA . GLU D 1 114 ? -10.343 51.279 40.334 1.00 23.15 114 GLU D CA 1
ATOM 5575 C C . GLU D 1 114 ? -9.551 50.809 41.552 1.00 21.16 114 GLU D C 1
ATOM 5576 O O . GLU D 1 114 ? -9.821 49.746 42.097 1.00 24.10 114 GLU D O 1
ATOM 5578 N N . GLY D 1 115 ? -8.561 51.587 41.969 1.00 21.19 115 GLY D N 1
ATOM 5579 C CA . GLY D 1 115 ? -7.750 51.209 43.114 1.00 21.65 115 GLY D CA 1
ATOM 5580 C C . GLY D 1 115 ? -8.513 51.279 44.422 1.00 22.61 115 GLY D C 1
ATOM 5581 O O . GLY D 1 115 ? -9.285 52.210 44.644 1.00 25.08 115 GLY D O 1
ATOM 5582 N N . HIS D 1 116 ? -8.296 50.298 45.292 1.00 21.78 116 HIS D N 1
ATOM 5583 C CA . HIS D 1 116 ? -8.997 50.243 46.570 1.00 20.85 116 HIS D CA 1
ATOM 5584 C C . HIS D 1 116 ? -8.139 50.679 47.740 1.00 22.99 116 HIS D C 1
ATOM 5585 O O . HIS D 1 116 ? -8.660 51.030 48.794 1.00 26.17 116 HIS D O 1
ATOM 5592 N N . LEU D 1 117 ? -6.824 50.626 47.572 1.00 22.60 117 LEU D N 1
ATOM 5593 C CA . LEU D 1 117 ? -5.922 50.891 48.683 1.00 20.52 117 LEU D CA 1
ATOM 5594 C C . LEU D 1 117 ? -5.666 52.384 48.857 1.00 20.51 117 LEU D C 1
ATOM 5595 O O . LEU D 1 117 ? -4.592 52.786 49.288 1.00 21.58 117 LEU D O 1
ATOM 5600 N N . GLN D 1 118 ? -6.658 53.206 48.528 1.00 21.52 118 GLN D N 1
ATOM 5601 C CA . GLN D 1 118 ? -6.505 54.652 48.670 1.00 24.60 118 GLN D CA 1
ATOM 5602 C C . GLN D 1 118 ? -6.280 55.017 50.129 1.00 21.47 118 GLN D C 1
ATOM 5603 O O . GLN D 1 118 ? -6.713 54.304 51.035 1.00 23.61 118 GLN D O 1
ATOM 5609 N N . GLY D 1 119 ? -5.585 56.123 50.355 1.00 18.95 119 GLY D N 1
ATOM 5610 C CA . GLY D 1 119 ? -5.248 56.529 51.704 1.00 19.84 119 GLY D CA 1
ATOM 5611 C C . GLY D 1 119 ? -3.892 56.033 52.175 1.00 20.23 119 GLY D C 1
ATOM 5612 O O . GLY D 1 119 ? -3.353 56.555 53.149 1.00 22.58 119 GLY D O 1
ATOM 5613 N N . LYS D 1 120 ? -3.339 55.026 51.501 1.00 17.23 120 LYS D N 1
ATOM 5614 C CA . LYS D 1 120 ? -2.003 54.532 51.846 1.00 19.40 120 LYS D CA 1
ATOM 5615 C C . LYS D 1 120 ? -0.904 55.141 50.963 1.00 19.11 120 LYS D C 1
ATOM 5616 O O . LYS D 1 120 ? -1.105 55.382 49.776 1.00 19.36 120 LYS D O 1
ATOM 5622 N N . SER D 1 121 ? 0.249 55.398 51.573 1.00 18.95 121 SER D N 1
ATOM 5623 C CA . SER D 1 121 ? 1.452 55.829 50.870 1.00 19.28 121 SER D CA 1
ATOM 5624 C C . SER D 1 121 ? 2.437 54.654 50.859 1.00 19.60 121 SER D C 1
ATOM 5625 O O . SER D 1 121 ? 2.143 53.604 51.431 1.00 20.54 121 SER D O 1
ATOM 5628 N N . ALA D 1 122 ? 3.595 54.813 50.222 1.00 18.29 122 ALA D N 1
ATOM 5629 C CA . ALA D 1 122 ? 4.595 53.737 50.215 1.00 19.49 122 ALA D CA 1
ATOM 5630 C C . ALA D 1 122 ? 6.034 54.241 50.215 1.00 16.10 122 ALA D C 1
ATOM 5631 O O . ALA D 1 122 ? 6.311 55.395 49.902 1.00 17.68 122 ALA D O 1
ATOM 5633 N N . TRP D 1 123 ? 6.946 53.361 50.587 1.00 16.04 123 TRP D N 1
ATOM 5634 C CA . TRP D 1 123 ? 8.361 53.659 50.492 1.00 17.43 123 TRP D CA 1
ATOM 5635 C C . TRP D 1 123 ? 9.122 52.393 50.104 1.00 16.38 123 TRP D C 1
ATOM 5636 O O . TRP D 1 123 ? 9.148 51.414 50.846 1.00 16.98 123 TRP D O 1
ATOM 5647 N N . ILE D 1 124 ? 9.722 52.428 48.917 1.00 18.08 124 ILE D N 1
ATOM 5648 C CA . ILE D 1 124 ? 10.473 51.305 48.372 1.00 16.46 124 ILE D CA 1
ATOM 5649 C C . ILE D 1 124 ? 11.964 51.563 48.508 1.00 16.47 124 ILE D C 1
ATOM 5650 O O . ILE D 1 124 ? 12.494 52.524 47.948 1.00 16.52 124 ILE D O 1
ATOM 5655 N N . ILE D 1 125 ? 12.635 50.708 49.266 1.00 15.09 125 ILE D N 1
ATOM 5656 C CA . ILE D 1 125 ? 14.077 50.789 49.387 1.00 15.73 125 ILE D CA 1
ATOM 5657 C C . ILE D 1 125 ? 14.662 49.586 48.677 1.00 16.83 125 ILE D C 1
ATOM 5658 O O . ILE D 1 125 ? 14.374 48.454 49.044 1.00 16.82 125 ILE D O 1
ATOM 5663 N N . THR D 1 126 ? 15.471 49.823 47.650 1.00 19.12 126 THR D N 1
ATOM 5664 C CA . THR D 1 126 ? 16.075 48.715 46.918 1.00 18.81 126 THR D CA 1
ATOM 5665 C C . THR D 1 126 ? 17.585 48.848 46.820 1.00 17.18 126 THR D C 1
ATOM 5666 O O . THR D 1 126 ? 18.126 49.954 46.843 1.00 20.54 126 THR D O 1
ATOM 5670 N N . THR D 1 127 ? 18.259 47.708 46.736 1.00 16.84 127 THR D N 1
ATOM 5671 C CA . THR D 1 127 ? 19.688 47.676 46.483 1.00 17.25 127 THR D CA 1
ATOM 5672 C C . THR D 1 127 ? 19.962 46.941 45.168 1.00 19.88 127 THR D C 1
ATOM 5673 O O . THR D 1 127 ? 19.314 45.939 44.862 1.00 17.45 127 THR D O 1
ATOM 5677 N N . HIS D 1 128 ? 20.910 47.451 44.384 1.00 19.15 128 HIS D N 1
ATOM 5678 C CA . HIS D 1 128 ? 21.315 46.797 43.142 1.00 19.81 128 HIS D CA 1
ATOM 5679 C C . HIS D 1 128 ? 22.720 47.235 42.727 1.00 19.29 128 HIS D C 1
ATOM 5680 O O . HIS D 1 128 ? 23.266 48.185 43.283 1.00 18.48 128 HIS D O 1
ATOM 5687 N N . ASN D 1 129 ? 23.294 46.529 41.755 1.00 20.56 129 ASN D N 1
ATOM 5688 C CA . ASN D 1 129 ? 24.691 46.721 41.346 1.00 22.60 129 ASN D CA 1
ATOM 5689 C C . ASN D 1 129 ? 24.916 47.605 40.117 1.00 20.53 129 ASN D C 1
ATOM 5690 O O . ASN D 1 129 ? 26.022 47.641 39.573 1.00 21.27 129 ASN D O 1
ATOM 5695 N N . THR D 1 130 ? 23.881 48.305 39.669 1.00 20.98 130 THR D N 1
ATOM 5696 C CA . THR D 1 130 ? 23.977 49.047 38.413 1.00 20.95 130 THR D CA 1
ATOM 5697 C C . THR D 1 130 ? 24.345 50.517 38.633 1.00 21.81 130 THR D C 1
ATOM 5698 O O . THR D 1 130 ? 23.893 51.139 39.591 1.00 21.72 130 THR D O 1
ATOM 5702 N N . PRO D 1 131 ? 25.206 51.065 37.759 1.00 24.14 131 PRO D N 1
ATOM 5703 C CA . PRO D 1 131 ? 25.458 52.505 37.734 1.00 25.85 131 PRO D CA 1
ATOM 5704 C C . PRO D 1 131 ? 24.172 53.304 37.574 1.00 24.80 131 PRO D C 1
ATOM 5705 O O . PRO D 1 131 ? 23.291 52.938 36.796 1.00 27.05 131 PRO D O 1
ATOM 5709 N N . SER D 1 132 ? 24.079 54.397 38.315 1.00 25.13 132 SER D N 1
ATOM 5710 C CA . SER D 1 132 ? 22.937 55.299 38.237 1.00 27.86 132 SER D CA 1
ATOM 5711 C C . SER D 1 132 ? 22.837 56.045 36.895 1.00 27.24 132 SER D C 1
ATOM 5712 O O . SER D 1 132 ? 21.761 56.499 36.504 1.00 25.33 132 SER D O 1
ATOM 5715 N N . PHE D 1 133 ? 23.961 56.170 36.190 1.00 28.93 133 PHE D N 1
ATOM 5716 C CA . PHE D 1 133 ? 23.971 56.851 34.897 1.00 27.50 133 PHE D CA 1
ATOM 5717 C C . PHE D 1 133 ? 23.383 55.939 33.837 1.00 27.46 133 PHE D C 1
ATOM 5718 O O . PHE D 1 133 ? 23.052 56.374 32.731 1.00 25.16 133 PHE D O 1
ATOM 5726 N N . ALA D 1 134 ? 23.266 54.665 34.200 1.00 29.68 134 ALA D N 1
ATOM 5727 C CA . ALA D 1 134 ? 22.689 53.647 33.335 1.00 27.40 134 ALA D CA 1
ATOM 5728 C C . ALA D 1 134 ? 21.233 53.428 33.717 1.00 25.43 134 ALA D C 1
ATOM 5729 O O . ALA D 1 134 ? 20.464 52.849 32.963 1.00 29.43 134 ALA D O 1
ATOM 5731 N N . MET D 1 135 ? 20.858 53.904 34.895 1.00 24.15 135 MET D N 1
ATOM 5732 C CA . MET D 1 135 ? 19.490 53.751 35.380 1.00 25.86 135 MET D CA 1
ATOM 5733 C C . MET D 1 135 ? 18.410 54.306 34.449 1.00 25.33 135 MET D C 1
ATOM 5734 O O . MET D 1 135 ? 17.348 53.699 34.305 1.00 24.63 135 MET D O 1
ATOM 5739 N N . PRO D 1 136 ? 18.668 55.464 33.813 1.00 28.57 136 PRO D N 1
ATOM 5740 C CA . PRO D 1 136 ? 17.601 56.037 32.984 1.00 25.51 136 PRO D CA 1
ATOM 5741 C C . PRO D 1 136 ? 17.262 55.141 31.795 1.00 29.07 136 PRO D C 1
ATOM 5742 O O . PRO D 1 136 ? 16.218 55.316 31.167 1.00 28.98 136 PRO D O 1
ATOM 5746 N N . PHE D 1 137 ? 18.139 54.181 31.508 1.00 29.49 137 PHE D N 1
ATOM 5747 C CA . PHE D 1 137 ? 18.028 53.339 30.320 1.00 24.32 137 PHE D CA 1
ATOM 5748 C C . PHE D 1 137 ? 17.677 51.864 30.620 1.00 27.87 137 PHE D C 1
ATOM 5749 O O . PHE D 1 137 ? 17.662 51.036 29.711 1.00 27.12 137 PHE D O 1
ATOM 5757 N N . VAL D 1 138 ? 17.408 51.536 31.885 1.00 27.09 138 VAL D N 1
ATOM 5758 C CA . VAL D 1 138 ? 16.972 50.185 32.261 1.00 25.32 138 VAL D CA 1
ATOM 5759 C C . VAL D 1 138 ? 15.512 50.189 32.716 1.00 23.74 138 VAL D C 1
ATOM 5760 O O . VAL D 1 138 ? 15.054 51.152 33.328 1.00 26.52 138 VAL D O 1
ATOM 5764 N N . GLN D 1 139 ? 14.784 49.112 32.425 1.00 22.70 139 GLN D N 1
ATOM 5765 C CA . GLN D 1 139 ? 13.391 49.004 32.851 1.00 21.16 139 GLN D CA 1
ATOM 5766 C C . GLN D 1 139 ? 13.266 48.439 34.252 1.00 19.77 139 GLN D C 1
ATOM 5767 O O . GLN D 1 139 ? 14.160 47.747 34.739 1.00 19.02 139 GLN D O 1
ATOM 5773 N N . ASP D 1 140 ? 12.122 48.724 34.866 1.00 20.34 140 ASP D N 1
ATOM 5774 C CA . ASP D 1 140 ? 11.771 48.252 36.201 1.00 20.69 140 ASP D CA 1
ATOM 5775 C C . ASP D 1 140 ? 12.747 48.724 37.273 1.00 20.23 140 ASP D C 1
ATOM 5776 O O . ASP D 1 140 ? 12.878 49.921 37.505 1.00 19.59 140 ASP D O 1
ATOM 5781 N N . TYR D 1 141 ? 13.425 47.784 37.925 1.00 20.25 141 TYR D N 1
ATOM 5782 C CA . TYR D 1 141 ? 14.289 48.125 39.055 1.00 21.78 141 TYR D CA 1
ATOM 5783 C C . TYR D 1 141 ? 13.485 48.836 40.152 1.00 20.06 141 TYR D C 1
ATOM 5784 O O . TYR D 1 141 ? 14.009 49.695 40.859 1.00 19.44 141 TYR D O 1
ATOM 5793 N N . GLY D 1 142 ? 12.210 48.476 40.283 1.00 21.34 142 GLY D N 1
ATOM 5794 C CA . GLY D 1 142 ? 11.359 49.018 41.331 1.00 18.56 142 GLY D CA 1
ATOM 5795 C C . GLY D 1 142 ? 10.345 50.028 40.833 1.00 17.47 142 GLY D C 1
ATOM 5796 O O . GLY D 1 142 ? 9.413 50.385 41.554 1.00 17.21 142 GLY D O 1
ATOM 5797 N N . LYS D 1 143 ? 10.541 50.487 39.600 1.00 19.44 143 LYS D N 1
ATOM 5798 C CA . LYS D 1 143 ? 9.639 51.434 38.945 1.00 19.35 143 LYS D CA 1
ATOM 5799 C C . LYS D 1 143 ? 8.334 50.762 38.541 1.00 17.97 143 LYS D C 1
ATOM 5800 O O . LYS D 1 143 ? 7.317 51.427 38.398 1.00 18.84 143 LYS D O 1
ATOM 5806 N N . VAL D 1 144 ? 8.366 49.451 38.330 1.00 16.34 144 VAL D N 1
ATOM 5807 C CA . VAL D 1 144 ? 7.142 48.717 38.020 1.00 17.80 144 VAL D CA 1
ATOM 5808 C C . VAL D 1 144 ? 6.254 48.585 39.265 1.00 15.88 144 VAL D C 1
ATOM 5809 O O . VAL D 1 144 ? 5.059 48.863 39.213 1.00 15.70 144 VAL D O 1
ATOM 5813 N N . LEU D 1 145 ? 6.841 48.176 40.385 1.00 15.69 145 LEU D N 1
ATOM 5814 C CA . LEU D 1 145 ? 6.082 48.086 41.625 1.00 15.57 145 LEU D CA 1
ATOM 5815 C C . LEU D 1 145 ? 5.491 49.445 41.994 1.00 16.26 145 LEU D C 1
ATOM 5816 O O . LEU D 1 145 ? 4.333 49.538 42.393 1.00 15.99 145 LEU D O 1
ATOM 5821 N N . LYS D 1 146 ? 6.288 50.499 41.847 1.00 15.89 146 LYS D N 1
ATOM 5822 C CA . LYS D 1 146 ? 5.848 51.837 42.231 1.00 17.56 146 LYS D CA 1
ATOM 5823 C C . LYS D 1 146 ? 4.805 52.376 41.273 1.00 17.92 146 L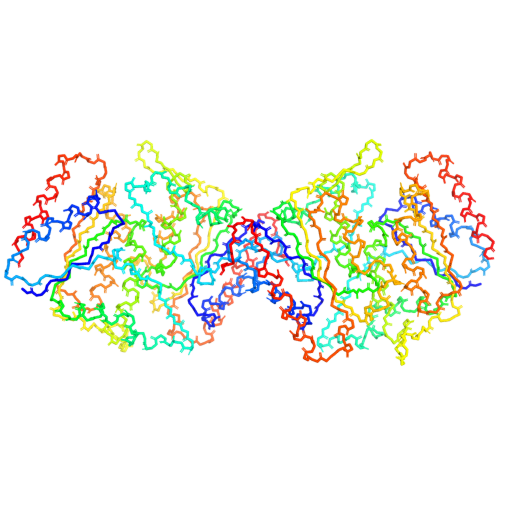YS D C 1
ATOM 5824 O O . LYS D 1 146 ? 3.773 52.893 41.704 1.00 19.48 146 LYS D O 1
ATOM 5830 N N . LYS D 1 147 ? 5.083 52.251 39.976 1.00 17.37 147 LYS D N 1
ATOM 5831 C CA . LYS D 1 147 ? 4.278 52.900 38.943 1.00 16.64 147 LYS D CA 1
ATOM 5832 C C . LYS D 1 147 ? 3.156 52.039 38.367 1.00 19.16 147 LYS D C 1
ATOM 5833 O O . LYS D 1 147 ? 2.106 52.556 38.012 1.00 17.72 147 LYS D O 1
ATOM 5836 N N . GLN D 1 148 ? 3.367 50.732 38.265 1.00 19.62 148 GLN D N 1
ATOM 5837 C CA . GLN D 1 148 ? 2.381 49.880 37.610 1.00 17.86 148 GLN D CA 1
ATOM 5838 C C . GLN D 1 148 ? 1.729 48.878 38.568 1.00 17.79 148 GLN D C 1
ATOM 5839 O O . GLN D 1 148 ? 0.836 48.115 38.184 1.00 17.61 148 GLN D O 1
ATOM 5845 N N . ILE D 1 149 ? 2.172 48.892 39.821 1.00 17.39 149 ILE D N 1
ATOM 5846 C CA . ILE D 1 149 ? 1.547 48.060 40.839 1.00 15.95 149 ILE D CA 1
ATOM 5847 C C . ILE D 1 149 ? 0.934 48.921 41.942 1.00 15.74 149 ILE D C 1
ATOM 5848 O O . ILE D 1 149 ? -0.286 49.027 42.040 1.00 15.37 149 ILE D O 1
ATOM 5853 N N . LEU D 1 150 ? 1.771 49.554 42.752 1.00 15.31 150 LEU D N 1
ATOM 5854 C CA . LEU D 1 150 ? 1.266 50.335 43.880 1.00 16.32 150 LEU D CA 1
ATOM 5855 C C . LEU D 1 150 ? 0.334 51.448 43.409 1.00 17.88 150 LEU D C 1
ATOM 5856 O O . LEU D 1 150 ? -0.766 51.598 43.939 1.00 17.84 150 LEU D O 1
ATOM 5861 N N . LYS D 1 151 ? 0.764 52.197 42.393 1.00 19.95 151 LYS D N 1
ATOM 5862 C CA . LYS D 1 151 ? -0.014 53.322 41.847 1.00 18.41 151 LYS D CA 1
ATOM 5863 C C . LYS D 1 151 ? -1.450 52.990 41.377 1.00 19.45 151 LYS D C 1
ATOM 5864 O O . LYS D 1 151 ? -2.383 53.704 41.739 1.00 21.43 151 LYS D O 1
ATOM 5866 N N . PRO D 1 152 ? -1.637 51.920 40.570 1.00 18.99 152 PRO D N 1
ATOM 5867 C CA . PRO D 1 152 ? -3.005 51.560 40.148 1.00 19.91 152 PRO D CA 1
ATOM 5868 C C . PRO D 1 152 ? -3.918 51.036 41.270 1.00 19.43 152 PRO D C 1
ATOM 5869 O O . PRO D 1 152 ? -5.134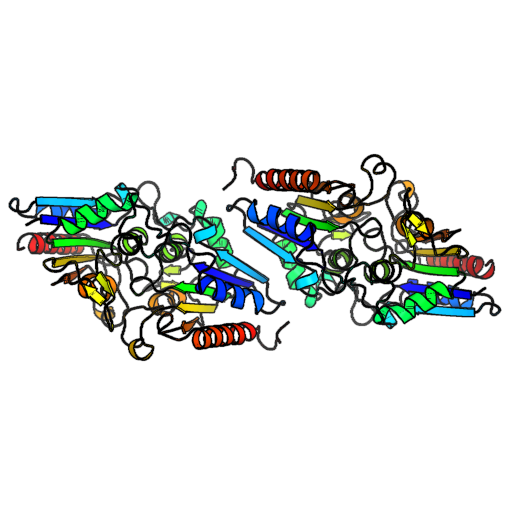 50.904 41.064 1.00 20.93 152 PRO D O 1
ATOM 5873 N N . CYS D 1 153 ? -3.345 50.727 42.429 1.00 17.95 153 CYS D N 1
ATOM 5874 C CA . CYS D 1 153 ? -4.139 50.291 43.576 1.00 18.28 153 CYS D CA 1
ATOM 5875 C C . CYS D 1 153 ? -4.492 51.479 44.467 1.00 17.69 153 CYS D C 1
ATOM 5876 O O . CYS D 1 153 ? -5.058 51.307 45.545 1.00 19.24 153 CYS D O 1
ATOM 5879 N N . ALA D 1 154 ? -4.155 52.675 43.980 1.00 17.64 154 ALA D N 1
ATOM 5880 C CA . ALA D 1 154 ? -4.400 53.957 44.650 1.00 17.14 154 ALA D CA 1
ATOM 5881 C C . ALA D 1 154 ? -3.440 54.238 45.814 1.00 20.08 154 ALA D C 1
ATOM 5882 O O . ALA D 1 154 ? -3.704 55.094 46.666 1.00 20.04 154 ALA D O 1
ATOM 5884 N N . ILE D 1 155 ? -2.321 53.520 45.838 1.00 19.66 155 ILE D N 1
ATOM 5885 C CA . ILE D 1 155 ? -1.287 53.758 46.841 1.00 22.10 155 ILE D CA 1
ATOM 5886 C C . ILE D 1 155 ? -0.381 54.908 46.373 1.00 22.79 155 ILE D C 1
ATOM 5887 O O . ILE D 1 155 ? 0.265 54.829 45.330 1.00 22.07 155 ILE D O 1
ATOM 5892 N N . SER D 1 156 ? -0.359 55.985 47.151 1.00 21.34 156 SER D N 1
ATOM 5893 C CA . SER D 1 156 ? 0.259 57.227 46.717 1.00 20.98 156 SER D CA 1
ATOM 5894 C C . SER D 1 156 ? 0.353 58.193 47.895 1.00 21.16 156 SER D C 1
ATOM 5895 O O . SER D 1 156 ? -0.576 58.283 48.694 1.00 25.43 156 SER D O 1
ATOM 5898 N N . PRO D 1 157 ? 1.480 58.910 48.018 1.00 20.55 157 PRO D N 1
ATOM 5899 C CA . PRO D 1 157 ? 2.634 58.862 47.114 1.00 20.54 157 PRO D CA 1
ATOM 5900 C C . PRO D 1 157 ? 3.507 57.643 47.354 1.00 21.40 157 PRO D C 1
ATOM 5901 O O . PRO D 1 157 ? 3.405 56.972 48.388 1.00 19.32 157 PRO D O 1
ATOM 5905 N N . VAL D 1 158 ? 4.371 57.363 46.389 1.00 19.03 158 VAL D N 1
ATOM 5906 C CA . VAL D 1 158 ? 5.325 56.287 46.541 1.00 17.41 158 VAL D CA 1
ATOM 5907 C C . VAL D 1 158 ? 6.726 56.845 46.361 1.00 16.58 158 VAL D C 1
ATOM 5908 O O . VAL D 1 158 ? 7.035 57.494 45.360 1.00 16.62 158 VAL D O 1
ATOM 5912 N N . LYS D 1 159 ? 7.562 56.619 47.363 1.00 16.20 159 LYS D N 1
ATOM 5913 C CA . LYS D 1 159 ? 8.936 57.067 47.307 1.00 17.28 159 LYS D CA 1
ATOM 5914 C C . LYS D 1 159 ? 9.809 55.896 46.901 1.00 17.61 159 LYS D C 1
ATOM 5915 O O . LYS D 1 159 ? 9.763 54.844 47.524 1.00 18.33 159 LYS D O 1
ATOM 5921 N N . LEU D 1 160 ? 10.588 56.072 45.842 1.00 18.23 160 LEU D N 1
ATOM 5922 C CA . LEU D 1 160 ? 11.535 55.049 45.422 1.00 18.07 160 LEU D CA 1
ATOM 5923 C C . LEU D 1 160 ? 12.951 55.458 45.812 1.00 18.23 160 LEU D C 1
ATOM 5924 O O . LEU D 1 160 ? 13.453 56.496 45.384 1.00 19.64 160 LEU D O 1
ATOM 5929 N N . THR D 1 161 ? 13.579 54.637 46.646 1.00 17.82 161 THR D N 1
ATOM 5930 C CA . THR D 1 161 ? 14.931 54.894 47.116 1.00 18.65 161 THR D CA 1
ATOM 5931 C C . THR D 1 161 ? 15.813 53.752 46.634 1.00 19.74 161 THR D C 1
ATOM 5932 O O . THR D 1 161 ? 15.615 52.595 47.008 1.00 18.07 161 THR D O 1
ATOM 5936 N N . GLU D 1 162 ? 16.772 54.070 45.777 1.00 20.68 162 GLU D N 1
ATOM 5937 C CA . GLU D 1 162 ? 17.622 53.036 45.215 1.00 19.27 162 GLU D CA 1
ATOM 5938 C C . GLU D 1 162 ? 19.060 53.244 45.660 1.00 17.52 162 GLU D C 1
ATOM 5939 O O . GLU D 1 162 ? 19.579 54.358 45.605 1.00 17.19 162 GLU D O 1
ATOM 5945 N N . LEU D 1 163 ? 19.675 52.165 46.141 1.00 18.05 163 LEU D N 1
ATOM 5946 C CA . LEU D 1 163 ? 21.077 52.173 46.547 1.00 18.97 163 LEU D CA 1
ATOM 5947 C C . LEU D 1 163 ? 21.861 51.411 45.480 1.00 18.65 163 LEU D C 1
ATOM 5948 O O . LEU D 1 163 ? 21.720 50.200 45.333 1.00 17.65 163 LEU D O 1
ATOM 5953 N N . THR D 1 164 ? 22.669 52.144 44.723 1.00 19.95 164 THR D N 1
ATOM 5954 C CA . THR D 1 164 ? 23.232 51.649 43.473 1.00 19.40 164 THR D CA 1
ATOM 5955 C C . THR D 1 164 ? 24.710 51.288 43.605 1.00 18.40 164 THR D C 1
ATOM 5956 O O . THR D 1 164 ? 25.354 51.655 44.584 1.00 19.80 164 THR D O 1
ATOM 5960 N N . SER D 1 165 ? 25.241 50.581 42.607 1.00 19.79 165 SER D N 1
ATOM 5961 C CA . SER D 1 165 ? 26.618 50.085 42.635 1.00 20.69 165 SER D CA 1
ATOM 5962 C C . SER D 1 165 ? 26.929 49.552 44.024 1.00 20.83 165 SER D C 1
ATOM 5963 O O . SER D 1 165 ? 28.037 49.715 44.536 1.00 21.56 165 SER D O 1
ATOM 5966 N N . ILE D 1 166 ? 25.928 48.895 44.605 1.00 21.21 166 ILE D N 1
ATOM 5967 C CA . ILE D 1 166 ? 25.900 48.539 46.025 1.00 22.10 166 ILE D CA 1
ATOM 5968 C C . ILE D 1 166 ? 26.986 47.537 46.426 1.00 21.81 166 ILE D C 1
ATOM 5969 O O . ILE D 1 166 ? 27.459 47.549 47.565 1.00 22.55 166 ILE D O 1
ATOM 5974 N N . GLU D 1 167 ? 27.385 46.680 45.490 1.00 20.89 167 GLU D N 1
ATOM 5975 C CA . GLU D 1 167 ? 28.460 45.731 45.749 1.00 21.60 167 GLU D CA 1
ATOM 5976 C C . GLU D 1 167 ? 29.788 46.206 45.161 1.00 23.11 167 GLU D C 1
ATOM 5977 O O . GLU D 1 167 ? 30.803 45.527 45.292 1.00 27.93 167 GLU D O 1
ATOM 5983 N N . LYS D 1 168 ? 29.785 47.379 44.532 1.00 21.81 168 LYS D N 1
ATOM 5984 C CA . LYS D 1 168 ? 31.009 47.937 43.955 1.00 23.19 168 LYS D CA 1
ATOM 5985 C C . LYS D 1 168 ? 31.725 48.875 44.931 1.00 24.10 168 LYS D C 1
ATOM 5986 O O . LYS D 1 168 ? 32.957 48.874 45.026 1.00 26.35 168 LYS D O 1
ATOM 5988 N N . ILE D 1 169 ? 30.940 49.661 45.661 1.00 22.66 169 ILE D N 1
ATOM 5989 C CA . ILE D 1 169 ? 31.452 50.638 46.626 1.00 21.97 169 ILE D CA 1
ATOM 5990 C C . ILE D 1 169 ? 32.031 49.983 47.897 1.00 22.02 169 ILE D C 1
ATOM 5991 O O . ILE D 1 169 ? 31.954 48.770 48.069 1.00 21.89 169 ILE D O 1
ATOM 5996 N N . SER D 1 170 ? 32.621 50.783 48.779 1.00 21.43 170 SER D N 1
ATOM 5997 C CA . SER D 1 170 ? 33.262 50.235 49.974 1.00 21.24 170 SER D CA 1
ATOM 5998 C C . SER D 1 170 ? 32.293 50.088 51.142 1.00 20.04 170 SER D C 1
ATOM 5999 O O . SER D 1 170 ? 31.181 50.614 51.105 1.00 19.66 170 SER D O 1
ATOM 6002 N N . ASP D 1 171 ? 32.720 49.354 52.168 1.00 20.21 171 ASP D N 1
ATOM 6003 C CA . ASP D 1 171 ? 31.928 49.187 53.381 1.00 21.51 171 ASP D CA 1
ATOM 6004 C C . ASP D 1 171 ? 31.575 50.566 53.920 1.00 22.38 171 ASP D C 1
ATOM 6005 O O . ASP D 1 171 ? 30.480 50.804 54.443 1.00 19.49 171 ASP D O 1
ATOM 6010 N N . ASP D 1 172 ? 32.528 51.476 53.763 1.00 22.91 172 ASP D N 1
ATOM 6011 C CA . ASP D 1 172 ? 32.413 52.828 54.268 1.00 20.31 172 ASP D CA 1
ATOM 6012 C C . ASP D 1 172 ? 31.400 53.644 53.475 1.00 20.72 172 ASP D C 1
ATOM 6013 O O . ASP D 1 172 ? 30.609 54.388 54.053 1.00 22.22 172 ASP D O 1
ATOM 6018 N N . GLU D 1 173 ? 31.426 53.508 52.152 1.00 20.99 173 GLU D N 1
ATOM 6019 C CA . GLU D 1 173 ? 30.433 54.156 51.305 1.00 20.23 173 GLU D CA 1
ATOM 6020 C C . GLU D 1 173 ? 29.044 53.560 51.539 1.00 21.01 173 GLU D C 1
ATOM 6021 O O . GLU D 1 173 ? 28.049 54.275 51.543 1.00 22.52 173 GLU D O 1
ATOM 6027 N N . ARG D 1 174 ? 28.973 52.245 51.722 1.00 21.59 174 ARG D N 1
ATOM 6028 C CA . ARG D 1 174 ? 27.696 51.608 52.014 1.00 21.28 174 ARG D CA 1
ATOM 6029 C C . ARG D 1 174 ? 27.182 52.075 53.367 1.00 21.33 174 ARG D C 1
ATOM 6030 O O . ARG D 1 174 ? 25.992 52.303 53.544 1.00 21.87 174 ARG D O 1
ATOM 6038 N N . GLN D 1 175 ? 28.084 52.215 54.327 1.00 21.64 175 GLN D N 1
ATOM 6039 C CA . GLN D 1 175 ? 27.694 52.678 55.645 1.00 22.67 175 GLN D CA 1
ATOM 6040 C C . GLN D 1 175 ? 27.163 54.113 55.568 1.00 24.52 175 GLN D C 1
ATOM 6041 O O . GLN D 1 175 ? 26.219 54.482 56.286 1.00 26.46 175 GLN D O 1
ATOM 6043 N N . LYS D 1 176 ? 27.755 54.924 54.696 1.00 22.39 176 LYS D N 1
ATOM 6044 C CA . LYS D 1 176 ? 27.236 56.272 54.481 1.00 23.58 176 LYS D CA 1
ATOM 6045 C C . LYS D 1 176 ? 25.789 56.173 54.012 1.00 24.22 176 LYS D C 1
ATOM 6046 O O . LYS D 1 176 ? 24.923 56.892 54.504 1.00 26.04 176 LYS D O 1
ATOM 6052 N N . LEU D 1 177 ? 25.536 55.258 53.078 1.00 23.28 177 LEU D N 1
ATOM 6053 C CA . LEU D 1 177 ? 24.185 54.982 52.600 1.00 21.34 177 LEU D CA 1
ATOM 6054 C C . LEU D 1 177 ? 23.253 54.550 53.740 1.00 22.60 177 LEU D C 1
ATOM 6055 O O . LEU D 1 177 ? 22.064 54.872 53.733 1.00 24.91 177 LEU D O 1
ATOM 6060 N N . LEU D 1 178 ? 23.789 53.816 54.714 1.00 24.08 178 LEU D N 1
ATOM 6061 C CA . LEU D 1 178 ? 22.993 53.365 55.853 1.00 21.16 178 LEU D CA 1
ATOM 6062 C C . LEU D 1 178 ? 22.591 54.540 56.756 1.00 23.94 178 LEU D C 1
ATOM 6063 O O . LEU D 1 178 ? 21.467 54.587 57.267 1.00 21.95 178 LEU D O 1
ATOM 6068 N N . HIS D 1 179 ? 23.507 55.490 56.942 1.00 22.83 179 HIS D N 1
ATOM 6069 C CA . HIS D 1 179 ? 23.224 56.687 57.736 1.00 22.41 179 HIS D CA 1
ATOM 6070 C C . HIS D 1 179 ? 22.180 57.579 57.050 1.00 22.49 179 HIS D C 1
ATOM 6071 O O . HIS D 1 179 ? 21.436 58.307 57.705 1.00 22.86 179 HIS D O 1
ATOM 6073 N N . LYS D 1 180 ? 22.133 57.507 55.725 1.00 23.10 180 LYS D N 1
ATOM 6074 C CA . LYS D 1 180 ? 21.202 58.294 54.926 1.00 23.12 180 LYS D CA 1
ATOM 6075 C C . LYS D 1 180 ? 19.776 57.738 55.003 1.00 23.59 180 LYS D C 1
ATOM 6076 O O . LYS D 1 180 ? 18.806 58.491 55.107 1.00 20.86 180 LYS D O 1
ATOM 6082 N N . VAL D 1 181 ? 19.661 56.416 54.935 1.00 22.41 181 VAL D N 1
ATOM 6083 C CA . VAL D 1 181 ? 18.384 55.737 55.128 1.00 21.96 181 VAL D CA 1
ATOM 6084 C C . VAL D 1 181 ? 17.854 55.988 56.545 1.00 22.62 181 VAL D C 1
ATOM 6085 O O . VAL D 1 181 ? 16.642 55.976 56.777 1.00 21.97 181 VAL D O 1
ATOM 6089 N N . ALA D 1 182 ? 18.772 56.213 57.486 1.00 23.12 182 ALA D N 1
ATOM 6090 C CA . ALA D 1 182 ? 18.418 56.562 58.863 1.00 23.34 182 ALA D CA 1
ATOM 6091 C C . ALA D 1 182 ? 17.776 57.962 58.973 1.00 23.77 182 ALA D C 1
ATOM 6092 O O . ALA D 1 182 ? 16.752 58.125 59.648 1.00 21.50 182 ALA D O 1
ATOM 6094 N N . GLN D 1 183 ? 18.384 58.955 58.317 1.00 22.63 183 GLN D N 1
ATOM 6095 C CA . GLN D 1 183 ? 17.801 60.298 58.154 1.00 22.33 183 GLN D CA 1
ATOM 6096 C C . GLN D 1 183 ? 16.378 60.265 57.601 1.00 22.16 183 GLN D C 1
ATOM 6097 O O . GLN D 1 183 ? 15.457 60.837 58.182 1.00 22.28 183 GLN D O 1
ATOM 6103 N N . ILE D 1 184 ? 16.218 59.622 56.447 1.00 21.82 184 ILE D N 1
ATOM 6104 C CA . ILE D 1 184 ? 14.921 59.532 55.789 1.00 20.79 184 ILE D CA 1
ATOM 6105 C C . ILE D 1 184 ? 13.868 58.912 56.709 1.00 21.69 184 ILE D C 1
ATOM 6106 O O . ILE D 1 184 ? 12.750 59.420 56.825 1.00 23.90 184 ILE D O 1
ATOM 6111 N N . THR D 1 185 ? 14.229 57.810 57.361 1.00 20.88 185 THR D N 1
ATOM 6112 C CA . THR D 1 185 ? 13.311 57.118 58.262 1.00 21.06 185 THR D CA 1
ATOM 6113 C C . THR D 1 185 ? 12.732 58.060 59.345 1.00 23.99 185 THR D C 1
ATOM 6114 O O . THR D 1 185 ? 11.532 58.019 59.623 1.00 23.34 185 THR D O 1
ATOM 6118 N N . ARG D 1 186 ? 13.571 58.913 59.937 1.00 25.38 186 ARG D N 1
ATOM 6119 C CA . ARG D 1 186 ? 13.115 59.835 60.989 1.00 24.54 186 ARG D CA 1
ATOM 6120 C C . ARG D 1 186 ? 12.277 60.981 60.434 1.00 26.54 186 ARG D C 1
ATOM 6121 O O . ARG D 1 186 ? 11.439 61.549 61.137 1.00 29.74 186 ARG D O 1
ATOM 6129 N N . ASN D 1 187 ? 12.531 61.348 59.186 1.00 25.46 187 ASN D N 1
ATOM 6130 C CA . ASN D 1 187 ? 11.796 62.444 58.579 1.00 26.62 187 ASN D CA 1
ATOM 6131 C C . ASN D 1 187 ? 10.358 62.051 58.231 1.00 27.60 187 ASN D C 1
ATOM 6132 O O . ASN D 1 187 ? 9.543 62.895 57.868 1.00 26.87 187 ASN D O 1
ATOM 6137 N N . ILE D 1 188 ? 10.048 60.764 58.355 1.00 29.17 188 ILE D N 1
ATOM 6138 C CA . ILE D 1 188 ? 8.680 60.288 58.148 1.00 28.09 188 ILE D CA 1
ATOM 6139 C C . ILE D 1 188 ? 7.731 60.828 59.219 1.00 27.46 188 ILE D C 1
ATOM 6140 O O . ILE D 1 188 ? 7.820 61.987 59.618 1.00 27.17 188 ILE D O 1
#

Solvent-accessible surface area: 33480 Å² total; per-residue (Å²): 65,75,0,0,0,1,5,0,19,9,14,103,104,13,51,6,17,66,0,20,66,34,0,74,78,20,5,2,62,63,6,21,52,15,57,4,40,0,19,46,26,128,8,62,3,16,16,90,21,38,136,110,120,36,114,83,81,16,14,128,50,86,97,2,94,35,16,21,81,14,0,80,44,1,49,18,0,0,0,0,0,12,22,27,42,6,4,14,0,1,2,0,10,0,0,0,5,19,0,1,7,24,99,35,0,24,23,130,104,127,134,32,76,83,8,68,6,112,74,21,26,3,2,0,0,0,6,12,72,30,59,70,156,17,15,98,165,26,34,12,29,1,43,5,1,68,65,36,0,0,52,44,0,34,0,82,101,16,99,38,9,53,0,28,27,12,102,85,38,55,67,88,80,71,37,124,31,23,105,94,0,6,107,37,0,112,117,22,51,75,142,178,76,129,78,99,82,77,0,0,0,0,6,0,17,13,15,106,104,15,53,6,17,57,0,24,72,36,0,71,87,33,4,52,174,159,34,87,58,31,55,4,41,0,18,67,65,160,8,64,4,18,14,95,16,44,136,118,130,41,112,79,89,16,17,125,48,90,97,2,94,101,16,23,84,35,0,83,75,1,50,17,0,0,0,0,0,13,20,33,42,4,6,16,0,2,3,0,11,0,0,0,5,24,0,2,8,24,100,32,0,22,19,132,102,112,139,33,65,93,19,68,8,114,80,19,24,2,5,0,1,0,6,11,74,27,55,79,150,18,21,100,175,26,38,14,28,2,58,5,2,67,65,34,0,0,51,44,0,33,1,84,99,12,97,42,14,55,4,31,23,16,104,85,31,50,98,94,72,47,103,136,42,10,107,115,1,6,60,40,2,107,124,78,61,72,0,0,0,1,6,0,18,17,14,107,102,17,51,5,18,55,0,20,75,42,0,68,91,17,4,2,57,67,6,22,54,16,51,1,39,0,23,45,29,145,10,67,5,17,17,98,20,45,129,115,137,35,104,100,80,18,25,126,51,85,97,2,92,28,16,16,74,12,0,79,49,0,46,18,0,0,0,0,0,12,20,33,44,8,3,9,0,2,2,1,3,0,1,0,5,19,0,1,6,28,110,36,0,25,20,124,47,213,153,33,84,39,21,77,5,116,75,22,26,3,4,0,0,0,6,10,58,24,49,72,161,28,24,100,168,29,42,13,24,1,66,6,1,68,68,32,0,0,51,42,0,33,0,73,101,17,99,36,20,52,4,27,21,14,112,85,31,52,118,83,78,51,36,122,47,25,102,46,0,5,98,56,0,109,111,22,49,76,138,178,81,125,72,89,88,76,0,0,0,1,6,0,18,11,18,104,88,15,52,5,17,57,0,20,74,40,0,75,88,27,8,57,198,91,37,82,56,43,51,1,37,0,20,66,60,156,9,65,4,16,16,108,25,46,140,106,121,34,101,76,67,11,18,113,50,79,96,3,98,106,20,20,85,33,0,84,75,1,53,15,0,0,0,0,0,12,20,33,45,7,3,5,0,2,2,1,12,0,0,0,5,20,0,0,4,21,97,30,0,22,30,123,120,116,80,46,72,25,16,69,9,110,79,20,24,3,4,0,0,0,7,9,72,25,50,67,159,24,14,98,171,33,39,9,27,2,54,5,0,65,59,33,0,0,49,46,0,31,1,75,101,18,102,45,14,58,2,29,26,12,103,84,36,53,110,109,86,46,48,146,32,26,61,87,0,5,107,37,1,144,125,69

Secondary structure (DSSP, 8-state):
-EEEEEE--S-TTSHHHHHHHHHHHHS-TTSEEEEEETTTTT--------SSS-GGGGGG-STTHHHHHHHHH-SEEEEEEE-BTTB--HHHHHHHHHHS-BTTTEEE-SSSEEES-TTEEEEEEEE-SS-GGGTTTSS-TTHIIIIIIITTTTEEEEEEEEE-STTTS-HHHHHHHHHHHHHHHHT---TT----/-EEEEEE--S-TTSHHHHHHHHHHHHS-TTSEEEEEETTTTT--------SSS-GGGGGG-GGGHHHHHHHHH-SEEEEEEE-BTTB--HHHHHHHHHHS-BTTTEEE-SSSEEES-TT-EEEEEEE-SS-STTGGGSS-TTHIIIIIIIGGGT---EEEEEE-STTTS-HHHHHHHHHHHHHHHHT-/-EEEEEE--S-TTSHHHHHHHHHHHHS-TTSEEEEEETTTTT--------SSS-GGGGGG-GGGHHHHHHHHH-SEEEEEEE-BTTB--HHHHHHHHHHS-BTTTEEE-SSSEEES-TT-EEEEEEE--S-TTTGGG-S-TTHIIIIIIIGGGT---EEEEEETTTTTS-HHHHHHHHHHHHHHHHT---TT----/-EEEEEE--S-TTSHHHHHHHHHHHHS-TTSEEEEEETTTTT--------SSS-GGGGGG-GGGHHHHHHHHH-SEEEEEEE-BTTB--HHHHHHHHHHS-BTTTEEE-SSSEEES-TT-EEEEEEE-SS-TTTGGGS--TTHHIIIIIIGGGT---EEEEEE-STTTS-HHHHHHHHHHHHHHHHH-

Sequence (768 aa):
MKILIVYTHPNPTSFNAEILKQVQTNLSKEHTVSTLDLYAEHFDPVLQFNETHKRRDLAKVAEMEKYRDLVTWADHLIFIFPIWWSGMPAILKGFIDRVFVADFAYSYKKVGLEGHLQGKSAWIITTHNTPSFAMPFVQDYGKVLKKQILKPCAISPVKLTELTSIEKISDDERQKLLHKVAQITRNILEHHHHHHMKILIVYTHPNPTSFNAEILKQVQTNLSKEHTVSTLDLYAEHFDPVLQFNETHKRRDLAKVAEMEKYRDLVTWADHLIFIFPIWWSGMPAILKGFIDRVFVADFAYSYKKVGLEGHLQGKSAWIITTHNTPSFAMPFVQDYGKVLKKQILKPCAISPVKLTELTSIEKISDDERQKLLHKVAQITRNIMKILIVYTHPNPTSFNAEILKQVQTNLSKEHTVSTLDLYAEHFDPVLQFNETHKRRDLAKVAEMEKYRDLVTWADHLIFIFPIWWSGMPAILKGFIDRVFVADFAYSYKKVGLEGHLQGKSAWIITTHNTPSFAMPFVQDYGKVLKKQILKPCAISPVKLTELTSIEKISDDERQKLLHKVAQITRNILEHHHHHHMKILIVYTHPNPTSFNAEILKQVQTNLSKEHTVSTLDLYAEHFDPVLQFNETHKRRDLAKVAEMEKYRDLVTWADHLIFIFPIWWSGMPAILKGFIDRVFVADFAYSYKKVGLEGHLQGKSAWIITTHNTPSFAMPFVQDYGKVLKKQILKPCAISPVKLTELTSIEKISDDERQKLLHKVAQITRNI

Nearest PDB structures (foldseek):
  3lcm-assembly1_B  TM=1.001E+00  e=2.646E-40  Streptococcus mutans UA159
  6jxn-assembly2_B  TM=7.891E-01  e=2.343E-12  Bacillus smithii
  1tik-assembly1_A  TM=8.065E-01  e=1.591E-11  Escherichia coli
  7n2x-assembly1_A  TM=7.788E-01  e=3.648E-11  Escherichia coli O157:H7
  8h4j-assembly4_F  TM=7.902E-01  e=1.577E-09  Klebsiella pneumoniae 30684/NJST258_2

Foldseek 3Di:
DEEEEEADDLDCPDLLVVLVVLLVVQAFPVYHYDYHYLNVVVADLDDDADPVRHLVCLQPDDVCPVVLVSLQPGLEYEYTAEDDPQDGDSSVNSSCVRRCGDPRQWHQDVDGIGADSANHAYEYEYEDQDDPVCVVPDPHNPCCCQPVRCVRNHYDDYHYHYDYSQVVDDPVVSVVVSVVSNVVSLVPDDPPDHGD/DEEEEEQEDQDCPDLLVLLVVLLVVLADPVYHYDYHYLNVVVQDLDDDADPVRHLVCLQPPPVCVVVLVSLLPGQEYEYTAEQDPLDGDRSVNSNLVRRCGAPRLWHDDPPGIGADSASHAYEYEYEDQADPVCVVVDPRNPCCCQPPRCVSNNHDDYHYHYDYNQPVDDPVSSVVVSVVSSVVSNVD/DEEEEEEEDPDCPDLLVVLVVLLVVQAFPVYHYDYDYLVVVVQDLDDDADDVRHLVCLQVPPVCPVVLVSLLPHQEYEYGEEQDPQHDDSSVNSNCVRRCGDPRQWHQDPHGIGADSASHEYEYEYEEQADPVCVVPGPHSPVC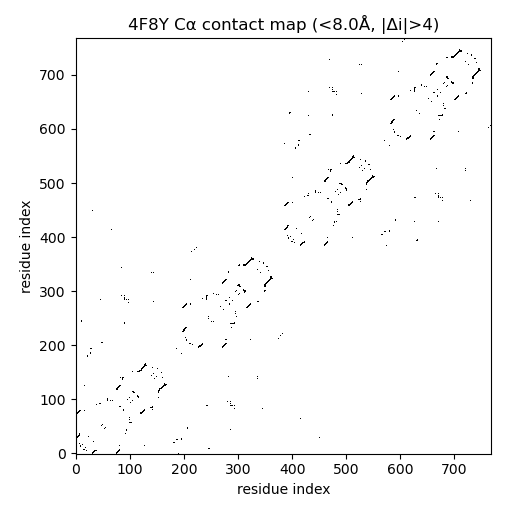VQPPRQVSNNYDDYHYDYHYNQPVDDPVVSVVVSVVSNVVSQPPDDPPDHGD/DEEEEEQEDQDCPDLLVLLVVLLVVLAPPPYHYDYHYLNVVVQDLDDDADPPNHLVCLQPPPVCPVVLVSLQRGQEYEYGEEDDPQEHDSSVVSNCVRNCGEPRQWHQDPPGIGADSANHEYEYEYEYQDDPVCVVVGPHSPCCCQPVNCVNNNHDDYHYHYHYNCVVDDPVVNVVVSVVSSVVSNVD

Organism: Streptococcus mutans serotype c (strain ATCC 700610 / UA159) (NCBI:txid210007)

Radius of gyration: 33.56 Å; Cα contacts (8 Å, |Δi|>4): 1484; chains: 4; bounding box: 53×94×84 Å

InterPro domains:
  IPR003680 Flavodoxin-like fold [PF02525] (1-181)
  IPR029039 Flavoprotein-like superfamily [G3DSA:3.40.50.360] (1-188)
  IPR029039 Flavoprotein-like superfamily [SSF52218] (1-188)
  IPR051545 NAD(P)H dehydrogenase (quinone) [PTHR10204] (1-183)

B-factor: mean 18.84, std 5.38, range [9.56, 51.22]